Protein 8WTO (pdb70)

Solvent-accessible surface area: 49175 Å² total; per-residue (Å²): 234,50,11,92,1,27,0,22,0,56,84,0,35,9,60,45,77,69,200,141,160,93,87,59,46,0,49,66,0,43,21,65,0,114,28,23,44,0,2,0,0,0,3,18,18,38,5,12,9,16,14,0,0,11,6,4,1,38,40,6,29,154,57,34,40,114,38,83,26,25,0,52,66,81,66,22,110,28,144,24,6,64,20,0,3,0,15,3,24,38,61,28,55,31,23,39,17,2,14,0,40,42,12,0,29,10,8,0,14,6,25,0,22,142,103,23,68,131,67,104,16,103,119,71,2,63,50,6,0,78,82,0,19,3,100,97,4,5,160,34,10,8,10,72,44,30,89,116,13,14,21,15,3,19,63,9,8,0,12,0,0,32,16,8,5,5,34,0,0,0,0,0,0,3,6,0,11,26,13,0,1,6,11,6,2,42,33,0,0,82,6,0,29,143,16,0,108,48,3,0,0,0,0,0,0,4,14,43,10,25,145,65,5,12,81,34,4,46,59,1,5,0,1,1,114,1,58,15,0,0,17,14,50,17,87,26,0,49,64,0,0,56,50,53,55,53,88,17,54,174,140,90,58,54,4,24,40,0,3,46,12,3,93,115,31,26,71,52,119,42,26,14,165,48,0,16,97,45,7,82,147,31,36,125,103,85,158,150,139,199,92,53,6,122,93,4,0,15,26,2,50,84,100,37,12,24,56,169,95,35,88,23,44,36,4,29,98,134,30,2,24,109,2,6,24,82,14,31,70,23,26,60,160,86,49,86,79,33,70,35,68,51,60,41,19,8,70,67,11,0,116,9,0,9,29,1,2,159,141,16,68,68,8,30,104,0,10,113,12,5,15,21,0,2,9,3,1,1,10,14,4,0,10,25,4,0,11,18,0,0,38,2,22,90,38,38,64,16,2,12,45,34,5,37,18,16,5,2,68,34,36,0,10,9,82,3,18,16,88,32,33,70,65,12,3,59,101,1,2,82,13,6,0,77,35,0,3,127,16,1,14,18,69,43,42,134,124,4,29,84,2,2,17,66,0,0,31,4,0,4,19,1,1,8,0,11,0,2,34,13,0,15,80,9,96,43,10,27,10,0,2,10,36,0,8,13,43,0,2,17,10,18,0,0,1,9,40,64,12,35,55,127,64,11,21,148,134,33,38,138,32,2,77,86,0,2,0,0,13,0,5,6,0,1,0,30,8,2,4,64,65,80,106,30,19,1,6,109,0,30,40,15,14,64,142,26,37,36,54,168,14,89,138,46,46,39,60,134,0,4,58,19,0,13,186,12,47,70,122,131,3,46,51,72,31,55,31,6,33,0,26,47,1,23,128,97,34,12,8,81,88,52,56,41,128,71,0,22,120,55,1,47,35,30,0,114,78,20,13,99,55,0,63,79,31,0,84,158,30,11,91,28,79,132,234,51,10,93,1,27,0,22,0,55,84,0,36,8,60,47,77,68,200,142,160,93,86,57,46,0,50,69,0,44,21,65,0,113,27,23,44,0,2,0,0,1,2,19,17,37,5,13,10,16,14,1,0,11,5,3,1,36,40,6,29,152,57,33,40,113,39,84,25,25,0,52,66,81,65,23,106,28,147,27,7,67,20,0,3,0,15,2,25,40,61,29,56,30,22,40,17,2,15,0,39,40,12,0,30,10,9,0,15,6,26,0,20,142,102,21,67,131,65,106,16,103,120,72,2,62,51,6,0,77,82,0,19,3,98,96,4,5,161,35,9,8,10,70,43,30,86,114,13,14,22,14,4,21,62,10,7,0,11,0,0,32,18,8,6,7,34,0,0,0,0,0,0,4,6,0,9,25,13,0,0,7,11,7,2,43,34,0,0,84,7,0,29,144,17,0,106,48,2,0,0,0,0,0,0,3,15,40,9,25,146,62,4,13,81,33,4,49,62,1,4,0,0,1,112,0,58,16,0,0,18,14,49,17,88,27,0,46,65,0,0,59,50,52,54,52,86,22,54,168,127,89,56,52,4,24,41,0,5,47,12,4,95,112,31,27,70,52,118,42,26,15,164,48,1,15,94,40,7,91,137,33,38,118,94,95,169,145,138,200,91,52,6,122,90,4,1,14,26,2,50,82,98,39,12,27,56,168,94,35,87,22,47,38,5,30,97,132,30,2,24,110,2,6,23,82,13,31,70,25,26,59,160,84,48,86,79,34,69,35,67,49,60,42,19,8,70,67,12,0,119,10,0,9,27,1,1,160,144,16,70,68,8,31,107,0,9,114,13,5,14,20,0,3,9,4,1,1,10,13,4,0,9,25,4,0,10,18,0,0,38,3,22,90,37,40,64,18,2,11,46,32,6,37,18,18,4,3,67,32,36,0,11,10,82,3,17,15,90,33,32,71,64,13,2,60,103,1,3,83,13,6,0,79,35,0,4,128,16,1,14,19,69,41,44,134,125,4,28,86,2,3,17,65,0,0,31,3,0,4,20,0,1,8,0,10,0,1,35,12,1,14,81,9,94,41,10,28,11,0,1,9,34,0,7,12,43,0,2,18,10,18,0,0,1,8,40,67,13,35,56,128,63,10,21,148,134,33,39,138,31,1,79,87,0,3,0,0,13,0,4,7,0,2,0,30,9,2,4,63,66,80,106,30,20,1,7,116,0,29,39,15,13,63,141,25,38,38,54,162,22,90,138,46,45,38,68,134,0,5,56,19,0,13,180,12,47,70,123,136,3,47,55,72,33,50,32,7,32,0,26,48,1,23,131,97,37,13,9,80,88,54,55,41,129,72,0,21,120,54,2,47,35,30,0,114,78,22,13,101,54,0,63,78,30,0,84,158,29,12,92,30,80,134

GO terms:
  GO:0010208 pollen wall assembly (P, IGI)
  GO:0005515 protein binding (F, IPI)

Structure (mmCIF, N/CA/C/O backbone):
data_8WTO
#
_entry.id   8WTO
#
_cell.length_a   1.00
_cell.length_b   1.00
_cell.length_c   1.00
_cell.angle_alpha   90.00
_cell.angle_beta   90.00
_cell.angle_gamma   90.00
#
_symmetry.space_group_name_H-M   'P 1'
#
loop_
_entity.id
_entity.type
_entity.pdbx_description
1 polymer 'ABC transporter G family member 16'
2 non-polymer "ADENOSINE-5'-DIPHOSPHATE"
3 non-polymer 'BERYLLIUM TRIFLUORIDE ION'
4 non-polymer 'MAGNESIUM ION'
5 water water
#
loop_
_atom_site.group_PDB
_atom_site.id
_atom_site.type_symbol
_atom_site.label_atom_id
_atom_site.label_alt_id
_atom_site.label_comp_id
_atom_site.label_asym_id
_atom_site.label_entity_id
_atom_site.label_seq_id
_atom_site.pdbx_PDB_ins_code
_atom_site.Cartn_x
_atom_site.Cartn_y
_atom_site.Cartn_z
_atom_site.occupancy
_atom_site.B_iso_or_equiv
_atom_site.auth_seq_id
_atom_site.auth_comp_id
_atom_site.auth_asym_id
_atom_site.auth_atom_id
_atom_site.pdbx_PDB_model_num
ATOM 1 N N . ARG A 1 67 ? 103.578 109.750 82.907 1.00 54.82 67 ARG A N 1
ATOM 2 C CA . ARG A 1 67 ? 103.569 108.666 83.888 1.00 54.82 67 ARG A CA 1
ATOM 3 C C . ARG A 1 67 ? 103.910 109.108 85.346 1.00 54.82 67 ARG A C 1
ATOM 4 O O . ARG A 1 67 ? 103.302 108.574 86.276 1.00 54.82 67 ARG A O 1
ATOM 12 N N . PRO A 1 68 ? 104.832 110.055 85.581 1.00 49.32 68 PRO A N 1
ATOM 13 C CA . PRO A 1 68 ? 104.859 110.694 86.901 1.00 49.32 68 PRO A CA 1
ATOM 14 C C . PRO A 1 68 ? 103.599 111.509 87.152 1.00 49.32 68 PRO A C 1
ATOM 15 O O . PRO A 1 68 ? 102.912 111.947 86.227 1.00 49.32 68 PRO A O 1
ATOM 19 N N . VAL A 1 69 ? 103.298 111.687 88.431 1.00 44.38 69 VAL A N 1
ATOM 20 C CA . VAL A 1 69 ? 102.124 112.467 88.841 1.00 44.38 69 VAL A CA 1
ATOM 21 C C . VAL A 1 69 ? 102.360 113.935 88.503 1.00 44.38 69 VAL A C 1
ATOM 22 O O . VAL A 1 69 ? 103.408 114.490 88.876 1.00 44.38 69 VAL A O 1
ATOM 26 N N . PRO A 1 70 ? 101.445 114.590 87.787 1.00 40.60 70 PRO A N 1
ATOM 27 C CA . PRO A 1 70 ? 101.655 115.998 87.425 1.00 40.60 70 PRO A CA 1
ATOM 28 C C . PRO A 1 70 ? 101.505 116.914 88.631 1.00 40.60 70 PRO A C 1
ATOM 29 O O . PRO A 1 70 ? 100.572 116.778 89.422 1.00 40.60 70 PRO A O 1
ATOM 33 N N . PHE A 1 71 ? 102.442 117.845 88.764 1.00 37.08 71 PHE A N 1
ATOM 34 C CA . PHE A 1 71 ? 102.383 118.902 89.761 1.00 37.08 71 PHE A CA 1
ATOM 35 C C . PHE A 1 71 ? 102.629 120.225 89.058 1.00 37.08 71 PHE A C 1
ATOM 36 O O . PHE A 1 71 ? 103.464 120.303 88.158 1.00 37.08 71 PHE A O 1
ATOM 44 N N . VAL A 1 72 ? 101.876 121.254 89.437 1.00 33.94 72 VAL A N 1
ATOM 45 C CA . VAL A 1 72 ? 102.045 122.598 88.892 1.00 33.94 72 VAL A CA 1
ATOM 46 C C . VAL A 1 72 ? 102.166 123.552 90.070 1.00 33.94 72 VAL A C 1
ATOM 47 O O . VAL A 1 72 ? 101.163 123.874 90.715 1.00 33.94 72 VAL A O 1
ATOM 51 N N . LEU A 1 73 ? 103.380 124.011 90.348 1.00 30.09 73 LEU A N 1
ATOM 52 C CA . LEU A 1 73 ? 103.597 125.022 91.372 1.00 30.09 73 LEU A CA 1
ATOM 53 C C . LEU A 1 73 ? 103.452 126.391 90.728 1.00 30.09 73 LEU A C 1
ATOM 54 O O . LEU A 1 73 ? 104.177 126.719 89.788 1.00 30.09 73 LEU A O 1
ATOM 59 N N . SER A 1 74 ? 102.520 127.184 91.235 1.00 28.09 74 SER A N 1
ATOM 60 C CA . SER A 1 74 ? 102.241 128.510 90.713 1.00 28.09 74 SER A CA 1
ATOM 61 C C . SER A 1 74 ? 102.418 129.520 91.830 1.00 28.09 74 SER A C 1
ATOM 62 O O . SER A 1 74 ? 101.984 129.282 92.958 1.00 28.09 74 SER A O 1
ATOM 65 N N . PHE A 1 75 ? 103.056 130.637 91.522 1.00 24.64 75 PHE A N 1
ATOM 66 C CA . PHE A 1 75 ? 103.165 131.743 92.459 1.00 24.64 75 PHE A CA 1
ATOM 67 C C . PHE A 1 75 ? 102.767 133.016 91.739 1.00 24.64 75 PHE A C 1
ATOM 68 O O . PHE A 1 75 ? 103.088 133.195 90.567 1.00 24.64 75 PHE A O 1
ATOM 76 N N . ASN A 1 76 ? 102.028 133.874 92.433 1.00 25.10 76 ASN A N 1
ATOM 77 C CA . ASN A 1 76 ? 101.442 135.059 91.828 1.00 25.10 76 ASN A CA 1
ATOM 78 C C . ASN A 1 76 ? 101.599 136.240 92.765 1.00 25.10 76 ASN A C 1
ATOM 79 O O . ASN A 1 76 ? 101.332 136.111 93.963 1.00 25.10 76 ASN A O 1
ATOM 84 N N . ASN A 1 77 ? 102.058 137.368 92.206 1.00 24.51 77 ASN A N 1
ATOM 85 C CA . ASN A 1 77 ? 102.072 138.683 92.858 1.00 24.51 77 ASN A CA 1
ATOM 86 C C . ASN A 1 77 ? 102.882 138.689 94.151 1.00 24.51 77 ASN A C 1
ATOM 87 O O . ASN A 1 77 ? 102.477 139.282 95.149 1.00 24.51 77 ASN A O 1
ATOM 92 N N . LEU A 1 78 ? 104.027 138.016 94.140 1.00 23.60 78 LEU A N 1
ATOM 93 C CA . LEU A 1 78 ? 104.864 137.938 95.331 1.00 23.60 78 LEU A CA 1
ATOM 94 C C . LEU A 1 78 ? 105.515 139.288 95.607 1.00 23.60 78 LEU A C 1
ATOM 95 O O . LEU A 1 78 ? 106.248 139.816 94.767 1.00 23.60 78 LEU A O 1
ATOM 100 N N . THR A 1 79 ? 105.239 139.845 96.782 1.00 22.78 79 THR A N 1
ATOM 101 C CA . THR A 1 79 ? 105.729 141.157 97.179 1.00 22.78 79 THR A CA 1
ATOM 102 C C . THR A 1 79 ? 106.294 141.056 98.585 1.00 22.78 79 THR A C 1
ATOM 103 O O . THR A 1 79 ? 105.630 140.542 99.486 1.00 22.78 79 THR A O 1
ATOM 107 N N . TYR A 1 80 ? 107.519 141.536 98.769 1.00 20.97 80 TYR A N 1
ATOM 108 C CA . TYR A 1 80 ? 108.173 141.478 100.065 1.00 20.97 80 TYR A CA 1
ATOM 109 C C . TYR A 1 80 ? 108.880 142.797 100.327 1.00 20.97 80 TYR A C 1
ATOM 110 O O . TYR A 1 80 ? 109.598 143.304 99.464 1.00 20.97 80 TYR A O 1
ATOM 119 N N . ASN A 1 81 ? 108.661 143.347 101.516 1.00 24.58 81 ASN A N 1
ATOM 120 C CA . ASN A 1 81 ? 109.228 144.615 101.944 1.00 24.58 81 ASN A CA 1
ATOM 121 C C . ASN A 1 81 ? 109.971 144.421 103.256 1.00 24.58 81 ASN A C 1
ATOM 122 O O . ASN A 1 81 ? 109.525 143.670 104.126 1.00 24.58 81 ASN A O 1
ATOM 127 N N . VAL A 1 82 ? 111.110 145.090 103.394 1.00 28.04 82 VAL A N 1
ATOM 128 C CA . VAL A 1 82 ? 111.841 145.115 104.651 1.00 28.04 82 VAL A CA 1
ATOM 129 C C . VAL A 1 82 ? 111.935 146.558 105.119 1.00 28.04 82 VAL A C 1
ATOM 130 O O . VAL A 1 82 ? 111.841 147.499 104.332 1.00 28.04 82 VAL A O 1
ATOM 134 N N . SER A 1 83 ? 112.121 146.725 106.422 1.00 37.78 83 SER A N 1
ATOM 135 C CA . SER A 1 83 ? 112.252 148.041 107.028 1.00 37.78 83 SER A CA 1
ATOM 136 C C . SER A 1 83 ? 113.727 148.369 107.205 1.00 37.78 83 SER A C 1
ATOM 137 O O . SER A 1 83 ? 114.464 147.608 107.838 1.00 37.78 83 SER A O 1
ATOM 140 N N . VAL A 1 84 ? 114.151 149.500 106.645 1.00 42.87 84 VAL A N 1
ATOM 141 C CA . VAL A 1 84 ? 115.531 149.950 106.785 1.00 42.87 84 VAL A CA 1
ATOM 142 C C . VAL A 1 84 ? 115.743 150.446 108.210 1.00 42.87 84 VAL A C 1
ATOM 143 O O . VAL A 1 84 ? 115.118 151.421 108.644 1.00 42.87 84 VAL A O 1
ATOM 147 N N . ARG A 1 85 ? 116.623 149.775 108.945 1.00 46.06 85 ARG A N 1
ATOM 148 C CA . ARG A 1 85 ? 116.868 150.120 110.341 1.00 46.06 85 ARG A CA 1
ATOM 149 C C . ARG A 1 85 ? 118.359 150.305 110.604 1.00 46.06 85 ARG A C 1
ATOM 150 O O . ARG A 1 85 ? 119.010 151.141 109.979 1.00 46.06 85 ARG A O 1
ATOM 158 N N . SER A 1 102 ? 113.922 154.842 109.595 1.00 49.69 102 SER A N 1
ATOM 159 C CA . SER A 1 102 ? 112.875 153.836 109.456 1.00 49.69 102 SER A CA 1
ATOM 160 C C . SER A 1 102 ? 112.094 154.003 108.155 1.00 49.69 102 SER A C 1
ATOM 161 O O . SER A 1 102 ? 110.984 154.538 108.149 1.00 49.69 102 SER A O 1
ATOM 164 N N . LYS A 1 103 ? 112.682 153.546 107.054 1.00 44.72 103 LYS A N 1
ATOM 165 C CA . LYS A 1 103 ? 112.029 153.521 105.755 1.00 44.72 103 LYS A CA 1
ATOM 166 C C . LYS A 1 103 ? 111.896 152.080 105.288 1.00 44.72 103 LYS A C 1
ATOM 167 O O . LYS A 1 103 ? 112.362 151.147 105.942 1.00 44.72 103 LYS A O 1
ATOM 173 N N . THR A 1 104 ? 111.253 151.906 104.138 1.00 36.03 104 THR A N 1
ATOM 174 C CA . THR A 1 104 ? 110.892 150.590 103.638 1.00 36.03 104 THR A CA 1
ATOM 175 C C . THR A 1 104 ? 111.551 150.334 102.289 1.00 36.03 104 THR A C 1
ATOM 176 O O . THR A 1 104 ? 111.623 151.221 101.437 1.00 36.03 104 THR A O 1
ATOM 180 N N . LYS A 1 105 ? 112.034 149.108 102.102 1.00 26.29 105 LYS A N 1
ATOM 181 C CA . LYS A 1 105 ? 112.690 148.712 100.864 1.00 26.29 105 LYS A CA 1
ATOM 182 C C . LYS A 1 105 ? 112.000 147.479 100.306 1.00 26.29 105 LYS A C 1
ATOM 183 O O . LYS A 1 105 ? 111.840 146.483 101.011 1.00 26.29 105 LYS A O 1
ATOM 189 N N . THR A 1 106 ? 111.614 147.546 99.037 1.00 23.63 106 THR A N 1
ATOM 190 C CA . THR A 1 106 ? 110.908 146.458 98.374 1.00 23.63 106 THR A CA 1
ATOM 191 C C . THR A 1 106 ? 111.920 145.462 97.820 1.00 23.63 106 THR A C 1
ATOM 192 O O . THR A 1 106 ? 112.646 145.767 96.870 1.00 23.63 106 THR A O 1
ATOM 196 N N . LEU A 1 107 ? 111.968 144.268 98.406 1.00 19.97 107 LEU A N 1
ATOM 197 C CA . LEU A 1 107 ? 112.895 143.246 97.941 1.00 19.97 107 LEU A CA 1
ATOM 198 C C . LEU A 1 107 ? 112.318 142.410 96.809 1.00 19.97 107 LEU A C 1
ATOM 199 O O . LEU A 1 107 ? 113.050 142.026 95.898 1.00 19.97 107 LEU A O 1
ATOM 204 N N . LEU A 1 108 ? 111.030 142.090 96.866 1.00 20.58 108 LEU A N 1
ATOM 205 C CA . LEU A 1 108 ? 110.326 141.411 95.787 1.00 20.58 108 LEU A CA 1
ATOM 206 C C . LEU A 1 108 ? 109.152 142.279 95.377 1.00 20.58 108 LEU A C 1
ATOM 207 O O . LEU A 1 108 ? 108.438 142.797 96.235 1.00 20.58 108 LEU A O 1
ATOM 212 N N . ASP A 1 109 ? 108.952 142.444 94.076 1.00 26.30 109 ASP A N 1
ATOM 213 C CA . ASP A 1 109 ? 107.925 143.347 93.564 1.00 26.30 109 ASP A CA 1
ATOM 214 C C . ASP A 1 109 ? 107.086 142.636 92.510 1.00 26.30 109 ASP A C 1
ATOM 215 O O . ASP A 1 109 ? 107.478 142.596 91.340 1.00 26.30 109 ASP A O 1
ATOM 220 N N . ASN A 1 110 ? 105.943 142.084 92.949 1.00 26.09 110 ASN A N 1
ATOM 221 C CA . ASN A 1 110 ? 104.870 141.579 92.083 1.00 26.09 110 ASN A CA 1
ATOM 222 C C . ASN A 1 110 ? 105.348 140.442 91.178 1.00 26.09 110 ASN A C 1
ATOM 223 O O . ASN A 1 110 ? 105.069 140.408 89.980 1.00 26.09 110 ASN A O 1
ATOM 228 N N . ILE A 1 111 ? 106.075 139.500 91.762 1.00 24.19 111 ILE A N 1
ATOM 229 C CA . ILE A 1 111 ? 106.715 138.439 90.996 1.00 24.19 111 ILE A CA 1
ATOM 230 C C . ILE A 1 111 ? 105.755 137.267 90.850 1.00 24.19 111 ILE A C 1
ATOM 231 O O . ILE A 1 111 ? 105.316 136.678 91.841 1.00 24.19 111 ILE A O 1
ATOM 236 N N . SER A 1 112 ? 105.439 136.924 89.610 1.00 25.24 112 SER A N 1
ATOM 237 C CA . SER A 1 112 ? 104.603 135.782 89.298 1.00 25.24 112 SER A CA 1
ATOM 238 C C . SER A 1 112 ? 105.375 134.805 88.427 1.00 25.24 112 SER A C 1
ATOM 239 O O . SER A 1 112 ? 106.384 135.151 87.811 1.00 25.24 112 SER A O 1
ATOM 242 N N . GLY A 1 113 ? 104.893 133.574 88.390 1.00 26.50 113 GLY A N 1
ATOM 243 C CA . GLY A 1 113 ? 105.495 132.557 87.555 1.00 26.50 113 GLY A CA 1
ATOM 244 C C . GLY A 1 113 ? 104.986 131.194 87.949 1.00 26.50 113 GLY A C 1
ATOM 245 O O . GLY A 1 113 ? 104.316 131.024 88.966 1.00 26.50 113 GLY A O 1
ATOM 246 N N . GLU A 1 114 ? 105.316 130.212 87.117 1.00 33.19 114 GLU A N 1
ATOM 247 C CA . GLU A 1 114 ? 104.876 128.852 87.372 1.00 33.19 114 GLU A CA 1
ATOM 248 C C . GLU A 1 114 ? 105.870 127.873 86.769 1.00 33.19 114 GLU A C 1
ATOM 249 O O . GLU A 1 114 ? 106.650 128.213 85.879 1.00 33.19 114 GLU A O 1
ATOM 255 N N . THR A 1 115 ? 105.839 126.650 87.286 1.00 32.61 115 THR A N 1
ATOM 256 C CA . THR A 1 115 ? 106.705 125.581 86.821 1.00 32.61 115 THR A CA 1
ATOM 257 C C . THR A 1 115 ? 106.003 124.258 87.086 1.00 32.61 115 THR A C 1
ATOM 258 O O . THR A 1 115 ? 105.169 124.155 87.986 1.00 32.61 115 THR A O 1
ATOM 262 N N . ARG A 1 116 ? 106.326 123.257 86.280 1.00 35.80 116 ARG A N 1
ATOM 263 C CA . ARG A 1 116 ? 105.709 121.945 86.376 1.00 35.80 116 ARG A CA 1
ATOM 264 C C . ARG A 1 116 ? 106.754 120.906 86.744 1.00 35.80 116 ARG A C 1
ATOM 265 O O . ARG A 1 116 ? 107.959 121.160 86.706 1.00 35.80 116 ARG A O 1
ATOM 273 N N . ASP A 1 117 ? 106.273 119.723 87.116 1.00 36.65 117 ASP A N 1
ATOM 274 C CA . ASP A 1 117 ? 107.159 118.589 87.316 1.00 36.65 117 ASP A CA 1
ATOM 275 C C . ASP A 1 117 ? 107.730 118.139 85.978 1.00 36.65 117 ASP A C 1
ATOM 276 O O . ASP A 1 117 ? 107.099 118.278 84.928 1.00 36.65 117 ASP A O 1
ATOM 281 N N . GLY A 1 118 ? 108.947 117.612 86.018 1.00 35.50 118 GLY A N 1
ATOM 282 C CA . GLY A 1 118 ? 109.671 117.292 84.812 1.00 35.50 118 GLY A CA 1
ATOM 283 C C . GLY A 1 118 ? 110.549 118.404 84.293 1.00 35.50 118 GLY A C 1
ATOM 284 O O . GLY A 1 118 ? 111.325 118.175 83.359 1.00 35.50 118 GLY A O 1
ATOM 285 N N . GLU A 1 119 ? 110.454 119.599 84.866 1.00 33.62 119 GLU A N 1
ATOM 286 C CA . GLU A 1 119 ? 111.150 120.771 84.368 1.00 33.62 119 GLU A CA 1
ATOM 287 C C . GLU A 1 119 ? 112.014 121.378 85.461 1.00 33.62 119 GLU A C 1
ATOM 288 O O . GLU A 1 119 ? 111.750 121.204 86.653 1.00 33.62 119 GLU A O 1
ATOM 294 N N . ILE A 1 120 ? 113.054 122.089 85.039 1.00 27.89 120 ILE A N 1
ATOM 295 C CA . ILE A 1 120 ? 113.871 122.904 85.926 1.00 27.89 120 ILE A CA 1
ATOM 296 C C . ILE A 1 120 ? 113.546 124.360 85.639 1.00 27.89 120 ILE A C 1
ATOM 297 O O . ILE A 1 120 ? 113.704 124.826 84.507 1.00 27.89 120 ILE A O 1
ATOM 302 N N . LEU A 1 121 ? 113.075 125.073 86.654 1.00 24.92 121 LEU A N 1
ATOM 303 C CA . LEU A 1 121 ? 112.952 126.521 86.586 1.00 24.92 121 LEU A CA 1
ATOM 304 C C . LEU A 1 121 ? 114.231 127.138 87.133 1.00 24.92 121 LEU A C 1
ATOM 305 O O . LEU A 1 121 ? 114.583 126.919 88.295 1.00 24.92 121 LEU A O 1
ATOM 310 N N . ALA A 1 122 ? 114.935 127.886 86.295 1.00 23.76 122 ALA A N 1
ATOM 311 C CA . ALA A 1 122 ? 116.156 128.563 86.700 1.00 23.76 122 ALA A CA 1
ATOM 312 C C . ALA A 1 122 ? 115.866 130.034 86.947 1.00 23.76 122 ALA A C 1
ATOM 313 O O . ALA A 1 122 ? 115.213 130.687 86.133 1.00 23.76 122 ALA A O 1
ATOM 315 N N . VAL A 1 123 ? 116.340 130.545 88.076 1.00 20.29 123 VAL A N 1
ATOM 316 C CA . VAL A 1 123 ? 116.214 131.955 88.420 1.00 20.29 123 VAL A CA 1
ATOM 317 C C . VAL A 1 123 ? 117.554 132.621 88.148 1.00 20.29 123 VAL A C 1
ATOM 318 O O . VAL A 1 123 ? 118.586 132.204 88.679 1.00 20.29 123 VAL A O 1
ATOM 322 N N . LEU A 1 124 ? 117.550 133.644 87.310 1.00 22.51 124 LEU A N 1
ATOM 323 C CA . LEU A 1 124 ? 118.769 134.357 86.976 1.00 22.51 124 LEU A CA 1
ATOM 324 C C . LEU A 1 124 ? 118.616 135.826 87.334 1.00 22.51 124 LEU A C 1
ATOM 325 O O . LEU A 1 124 ? 117.529 136.308 87.649 1.00 22.51 124 LEU A O 1
ATOM 330 N N . GLY A 1 125 ? 119.727 136.529 87.278 1.00 19.34 125 GLY A N 1
ATOM 331 C CA . GLY A 1 125 ? 119.761 137.934 87.623 1.00 19.34 125 GLY A CA 1
ATOM 332 C C . GLY A 1 125 ? 121.097 138.287 88.229 1.00 19.34 125 GLY A C 1
ATOM 333 O O . GLY A 1 125 ? 121.911 137.429 88.544 1.00 19.34 125 GLY A O 1
ATOM 334 N N . ALA A 1 126 ? 121.315 139.587 88.378 1.00 16.65 126 ALA A N 1
ATOM 335 C CA . ALA A 1 126 ? 122.554 140.076 88.949 1.00 16.65 126 ALA A CA 1
ATOM 336 C C . ALA A 1 126 ? 122.609 139.774 90.445 1.00 16.65 126 ALA A C 1
ATOM 337 O O . ALA A 1 126 ? 121.616 139.410 91.076 1.00 16.65 126 ALA A O 1
ATOM 339 N N . SER A 1 127 ? 123.806 139.889 90.998 1.00 14.94 127 SER A N 1
ATOM 340 C CA . SER A 1 127 ? 123.998 139.765 92.433 1.00 14.94 127 SER A CA 1
ATOM 341 C C . SER A 1 127 ? 123.261 140.882 93.161 1.00 14.94 127 SER A C 1
ATOM 342 O O . SER A 1 127 ? 123.434 142.061 92.844 1.00 14.94 127 SER A O 1
ATOM 345 N N . GLY A 1 128 ? 122.416 140.508 94.114 1.00 13.26 128 GLY A N 1
ATOM 346 C CA . GLY A 1 128 ? 121.568 141.453 94.798 1.00 13.26 128 GLY A CA 1
ATOM 347 C C . GLY A 1 128 ? 120.243 141.744 94.132 1.00 13.26 128 GLY A C 1
ATOM 348 O O . GLY A 1 128 ? 119.589 142.720 94.506 1.00 13.26 128 GLY A O 1
ATOM 349 N N . SER A 1 129 ? 119.824 140.947 93.155 1.00 15.82 129 SER A N 1
ATOM 350 C CA . SER A 1 129 ? 118.550 141.194 92.493 1.00 15.82 129 SER A CA 1
ATOM 351 C C . SER A 1 129 ? 117.368 140.537 93.193 1.00 15.82 129 SER A C 1
ATOM 352 O O . SER A 1 129 ? 116.226 140.860 92.866 1.00 15.82 129 SER A O 1
ATOM 355 N N . GLY A 1 130 ? 117.603 139.639 94.132 1.00 13.78 130 GLY A N 1
ATOM 356 C CA . GLY A 1 130 ? 116.543 138.997 94.864 1.00 13.78 130 GLY A CA 1
ATOM 357 C C . GLY A 1 130 ? 116.333 137.532 94.587 1.00 13.78 130 GLY A C 1
ATOM 358 O O . GLY A 1 130 ? 115.244 137.031 94.859 1.00 13.78 130 GLY A O 1
ATOM 359 N N . LYS A 1 131 ? 117.335 136.833 94.054 1.00 14.83 131 LYS A N 1
ATOM 360 C CA . LYS A 1 131 ? 117.192 135.415 93.742 1.00 14.83 131 LYS A CA 1
ATOM 361 C C . LYS A 1 131 ? 117.104 134.570 95.006 1.00 14.83 131 LYS A C 1
ATOM 362 O O . LYS A 1 131 ? 116.322 133.619 95.064 1.00 14.83 131 LYS A O 1
ATOM 368 N N . SER A 1 132 ? 117.884 134.905 96.031 1.00 13.13 132 SER A N 1
ATOM 369 C CA . SER A 1 132 ? 117.744 134.208 97.302 1.00 13.13 132 SER A CA 1
ATOM 370 C C . SER A 1 132 ? 116.447 134.575 97.996 1.00 13.13 132 SER A C 1
ATOM 371 O O . SER A 1 132 ? 115.869 133.744 98.697 1.00 13.13 132 SER A O 1
ATOM 374 N N . THR A 1 133 ? 115.978 135.808 97.813 1.00 13.94 133 THR A N 1
ATOM 375 C CA . THR A 1 133 ? 114.732 136.234 98.435 1.00 13.94 133 THR A CA 1
ATOM 376 C C . THR A 1 133 ? 113.528 135.584 97.767 1.00 13.94 133 THR A C 1
ATOM 377 O O . THR A 1 133 ? 112.562 135.224 98.444 1.00 13.94 133 THR A O 1
ATOM 381 N N . LEU A 1 134 ? 113.575 135.412 96.444 1.00 15.05 134 LEU A N 1
ATOM 382 C CA . LEU A 1 134 ? 112.479 134.757 95.737 1.00 15.05 134 LEU A CA 1
ATOM 383 C C . LEU A 1 134 ? 112.383 133.285 96.110 1.00 15.05 134 LEU A C 1
ATOM 384 O O . LEU A 1 134 ? 111.282 132.746 96.253 1.00 15.05 134 LEU A O 1
ATOM 389 N N . ILE A 1 135 ? 113.523 132.625 96.302 1.00 15.19 135 ILE A N 1
ATOM 390 C CA . ILE A 1 135 ? 113.490 131.233 96.718 1.00 15.19 135 ILE A CA 1
ATOM 391 C C . ILE A 1 135 ? 113.123 131.123 98.196 1.00 15.19 135 ILE A C 1
ATOM 392 O O . ILE A 1 135 ? 112.424 130.187 98.590 1.00 15.19 135 ILE A O 1
ATOM 397 N N . ASP A 1 136 ? 113.521 132.097 99.024 1.00 15.66 136 ASP A N 1
ATOM 398 C CA . ASP A 1 136 ? 113.080 132.129 100.422 1.00 15.66 136 ASP A CA 1
ATOM 399 C C . ASP A 1 136 ? 111.576 132.344 100.547 1.00 15.66 136 ASP A C 1
ATOM 400 O O . ASP A 1 136 ? 110.959 131.842 101.487 1.00 15.66 136 ASP A O 1
ATOM 405 N N . ALA A 1 137 ? 110.978 133.091 99.622 1.00 16.05 137 ALA A N 1
ATOM 406 C CA . ALA A 1 137 ? 109.532 133.270 99.624 1.00 16.05 137 ALA A CA 1
ATOM 407 C C . ALA A 1 137 ? 108.808 131.968 99.306 1.00 16.05 137 ALA A C 1
ATOM 408 O O . ALA A 1 137 ? 107.837 131.614 99.979 1.00 16.05 137 ALA A O 1
ATOM 410 N N . LEU A 1 138 ? 109.275 131.238 98.296 1.00 16.72 138 LEU A N 1
ATOM 411 C CA . LEU A 1 138 ? 108.645 129.993 97.885 1.00 16.72 138 LEU A CA 1
ATOM 412 C C . LEU A 1 138 ? 108.900 128.838 98.844 1.00 16.72 138 LEU A C 1
ATOM 413 O O . LEU A 1 138 ? 108.097 127.904 98.885 1.00 16.72 138 LEU A O 1
ATOM 418 N N . ALA A 1 139 ? 109.983 128.877 99.616 1.00 16.96 139 ALA A N 1
ATOM 419 C CA . ALA A 1 139 ? 110.368 127.773 100.479 1.00 16.96 139 ALA A CA 1
ATOM 420 C C . ALA A 1 139 ? 109.891 127.951 101.912 1.00 16.96 139 ALA A C 1
ATOM 421 O O . ALA A 1 139 ? 110.404 127.264 102.802 1.00 16.96 139 ALA A O 1
ATOM 423 N N . ASN A 1 140 ? 108.917 128.847 102.137 1.00 20.86 140 ASN A N 1
ATOM 424 C CA . ASN A 1 140 ? 108.323 129.139 103.451 1.00 20.86 140 ASN A CA 1
ATOM 425 C C . ASN A 1 140 ? 109.395 129.548 104.458 1.00 20.86 140 ASN A C 1
ATOM 426 O O . ASN A 1 140 ? 109.514 129.001 105.554 1.00 20.86 140 ASN A O 1
ATOM 431 N N . ARG A 1 141 ? 110.208 130.504 104.054 1.00 20.15 141 ARG A N 1
ATOM 432 C CA . ARG A 1 141 ? 111.378 130.882 104.816 1.00 20.15 141 ARG A CA 1
ATOM 433 C C . ARG A 1 141 ? 111.303 132.326 105.284 1.00 20.15 141 ARG A C 1
ATOM 434 O O . ARG A 1 141 ? 111.960 132.684 106.261 1.00 20.15 141 ARG A O 1
ATOM 442 N N . ILE A 1 142 ? 110.454 133.128 104.683 1.00 21.58 142 ILE A N 1
ATOM 443 C CA . ILE A 1 142 ? 110.177 134.458 105.198 1.00 21.58 142 ILE A CA 1
ATOM 444 C C . ILE A 1 142 ? 108.834 134.423 105.915 1.00 21.58 142 ILE A C 1
ATOM 445 O O . ILE A 1 142 ? 107.942 133.637 105.579 1.00 21.58 142 ILE A O 1
ATOM 450 N N . ALA A 1 143 ? 108.718 135.254 106.949 1.00 25.33 143 ALA A N 1
ATOM 451 C CA . ALA A 1 143 ? 107.658 135.151 107.941 1.00 25.33 143 ALA A CA 1
ATOM 452 C C . ALA A 1 143 ? 106.293 135.488 107.357 1.00 25.33 143 ALA A C 1
ATOM 453 O O . ALA A 1 143 ? 106.169 136.262 106.408 1.00 25.33 143 ALA A O 1
ATOM 455 N N . LYS A 1 144 ? 105.262 134.882 107.935 1.00 30.77 144 LYS A N 1
ATOM 456 C CA . LYS A 1 144 ? 103.903 135.073 107.456 1.00 30.77 144 LYS A CA 1
ATOM 457 C C . LYS A 1 144 ? 103.382 136.435 107.889 1.00 30.77 144 LYS A C 1
ATOM 458 O O . LYS A 1 144 ? 103.554 136.849 109.038 1.00 30.77 144 LYS A O 1
ATOM 464 N N . GLY A 1 145 ? 102.746 137.134 106.954 1.00 27.96 145 GLY A N 1
ATOM 465 C CA . GLY A 1 145 ? 102.432 138.526 107.101 1.00 27.96 145 GLY A CA 1
ATOM 466 C C . GLY A 1 145 ? 103.424 139.441 106.415 1.00 27.96 145 GLY A C 1
ATOM 467 O O . GLY A 1 145 ? 103.035 140.504 105.925 1.00 27.96 145 GLY A O 1
ATOM 468 N N . SER A 1 146 ? 104.695 139.046 106.363 1.00 25.72 146 SER A N 1
ATOM 469 C CA . SER A 1 146 ? 105.691 139.817 105.632 1.00 25.72 146 SER A CA 1
ATOM 470 C C . SER A 1 146 ? 105.591 139.597 104.130 1.00 25.72 146 SER A C 1
ATOM 471 O O . SER A 1 146 ? 105.830 140.529 103.358 1.00 25.72 146 SER A O 1
ATOM 474 N N . LEU A 1 147 ? 105.247 138.388 103.701 1.00 23.50 147 LEU A N 1
ATOM 475 C CA . LEU A 1 147 ? 105.139 138.051 102.290 1.00 23.50 147 LEU A CA 1
ATOM 476 C C . LEU A 1 147 ? 103.701 138.201 101.818 1.00 23.50 147 LEU A C 1
ATOM 477 O O . LEU A 1 147 ? 102.779 137.674 102.444 1.00 23.50 147 LEU A O 1
ATOM 482 N N . LYS A 1 148 ? 103.520 138.900 100.708 1.00 23.84 148 LYS A N 1
ATOM 483 C CA . LYS A 1 148 ? 102.236 139.006 100.040 1.00 23.84 148 LYS A CA 1
ATOM 484 C C . LYS A 1 148 ? 102.257 138.159 98.777 1.00 23.84 148 LYS A C 1
ATOM 485 O O . LYS A 1 148 ? 103.317 137.788 98.273 1.00 23.84 148 LYS A O 1
ATOM 491 N N . GLY A 1 149 ? 101.071 137.848 98.274 1.00 25.40 149 GLY A N 1
ATOM 492 C CA . GLY A 1 149 ? 100.924 136.968 97.135 1.00 25.40 149 GLY A CA 1
ATOM 493 C C . GLY A 1 149 ? 100.624 135.541 97.554 1.00 25.40 149 GLY A C 1
ATOM 494 O O . GLY A 1 149 ? 100.656 135.177 98.730 1.00 25.40 149 GLY A O 1
ATOM 495 N N . THR A 1 150 ? 100.321 134.716 96.556 1.00 27.15 150 THR A N 1
ATOM 496 C CA . THR A 1 150 ? 99.849 133.357 96.779 1.00 27.15 150 THR A CA 1
ATOM 497 C C . THR A 1 150 ? 100.733 132.354 96.053 1.00 27.15 150 THR A C 1
ATOM 498 O O . THR A 1 150 ? 101.105 132.562 94.898 1.00 27.15 150 THR A O 1
ATOM 502 N N . VAL A 1 151 ? 101.061 131.264 96.738 1.00 28.29 151 VAL A N 1
ATOM 503 C CA . VAL A 1 151 ? 101.775 130.135 96.156 1.00 28.29 151 VAL A CA 1
ATOM 504 C C . VAL A 1 151 ? 100.845 128.933 96.211 1.00 28.29 151 VAL A C 1
ATOM 505 O O . VAL A 1 151 ? 100.372 128.560 97.291 1.00 28.29 151 VAL A O 1
ATOM 509 N N . THR A 1 152 ? 100.574 128.334 95.057 1.00 31.15 152 THR A N 1
ATOM 510 C CA . THR A 1 152 ? 99.683 127.189 94.976 1.00 31.15 152 THR A CA 1
ATOM 511 C C . THR A 1 152 ? 100.404 125.980 94.398 1.00 31.15 152 THR A C 1
ATOM 512 O O . THR A 1 152 ? 101.469 126.087 93.791 1.00 31.15 152 THR A O 1
ATOM 516 N N . LEU A 1 153 ? 99.796 124.816 94.607 1.00 34.87 153 LEU A N 1
ATOM 517 C CA . LEU A 1 153 ? 100.258 123.559 94.036 1.00 34.87 153 LEU A CA 1
ATOM 518 C C . LEU A 1 153 ? 99.033 122.807 93.550 1.00 34.87 153 LEU A C 1
ATOM 519 O O . LEU A 1 153 ? 98.149 122.498 94.352 1.00 34.87 153 LEU A O 1
ATOM 524 N N . ASN A 1 154 ? 98.985 122.541 92.239 1.00 36.68 154 ASN A N 1
ATOM 525 C CA . ASN A 1 154 ? 97.831 121.956 91.540 1.00 36.68 154 ASN A CA 1
ATOM 526 C C . ASN A 1 154 ? 96.558 122.776 91.755 1.00 36.68 154 ASN A C 1
ATOM 527 O O . ASN A 1 154 ? 95.458 122.234 91.855 1.00 36.68 154 ASN A O 1
ATOM 532 N N . GLY A 1 155 ? 96.709 124.098 91.827 1.00 37.76 155 GLY A N 1
ATOM 533 C CA . GLY A 1 155 ? 95.591 124.999 91.990 1.00 37.76 155 GLY A CA 1
ATOM 534 C C . GLY A 1 155 ? 95.186 125.281 93.419 1.00 37.76 155 GLY A C 1
ATOM 535 O O . GLY A 1 155 ? 94.427 126.228 93.655 1.00 37.76 155 GLY A O 1
ATOM 536 N N . GLU A 1 156 ? 95.667 124.502 94.377 1.00 38.86 156 GLU A N 1
ATOM 537 C CA . GLU A 1 156 ? 95.279 124.631 95.769 1.00 38.86 156 GLU A CA 1
ATOM 538 C C . GLU A 1 156 ? 96.440 125.214 96.557 1.00 38.86 156 GLU A C 1
ATOM 539 O O . GLU A 1 156 ? 97.602 124.974 96.227 1.00 38.86 156 GLU A O 1
ATOM 545 N N . ALA A 1 157 ? 96.107 125.972 97.604 1.00 35.23 157 ALA A N 1
ATOM 546 C CA . ALA A 1 157 ? 97.088 126.782 98.319 1.00 35.23 157 ALA A CA 1
ATOM 547 C C . ALA A 1 157 ? 98.124 125.915 99.017 1.00 35.23 157 ALA A C 1
ATOM 548 O O . ALA A 1 157 ? 97.785 125.024 99.799 1.00 35.23 157 ALA A O 1
ATOM 550 N N . LEU A 1 158 ? 99.391 126.175 98.715 1.00 35.02 158 LEU A N 1
ATOM 551 C CA . LEU A 1 158 ? 100.499 125.353 99.184 1.00 35.02 158 LEU A CA 1
ATOM 552 C C . LEU A 1 158 ? 100.756 125.691 100.643 1.00 35.02 158 LEU A C 1
ATOM 553 O O . LEU A 1 158 ? 101.382 126.703 100.961 1.00 35.02 158 LEU A O 1
ATOM 558 N N . GLN A 1 159 ? 100.259 124.834 101.530 1.00 35.21 159 GLN A N 1
ATOM 559 C CA . GLN A 1 159 ? 100.327 125.071 102.961 1.00 35.21 159 GLN A CA 1
ATOM 560 C C . GLN A 1 159 ? 101.753 124.937 103.473 1.00 35.21 159 GLN A C 1
ATOM 561 O O . GLN A 1 159 ? 102.580 124.226 102.901 1.00 35.21 159 GLN A O 1
ATOM 567 N N . SER A 1 160 ? 102.033 125.646 104.565 1.00 30.72 160 SER A N 1
ATOM 568 C CA . SER A 1 160 ? 103.325 125.531 105.228 1.00 30.72 160 SER A CA 1
ATOM 569 C C . SER A 1 160 ? 103.521 124.156 105.850 1.00 30.72 160 SER A C 1
ATOM 570 O O . SER A 1 160 ? 104.656 123.690 105.974 1.00 30.72 160 SER A O 1
ATOM 573 N N . ARG A 1 161 ? 102.431 123.499 106.243 1.00 32.46 161 ARG A N 1
ATOM 574 C CA . ARG A 1 161 ? 102.526 122.170 106.831 1.00 32.46 161 ARG A CA 1
ATOM 575 C C . ARG A 1 161 ? 102.835 121.126 105.766 1.00 32.46 161 ARG A C 1
ATOM 576 O O . ARG A 1 161 ? 103.568 120.167 106.021 1.00 32.46 161 ARG A O 1
ATOM 584 N N . MET A 1 162 ? 102.286 121.299 104.568 1.00 31.97 162 MET A N 1
ATOM 585 C CA . MET A 1 162 ? 102.543 120.375 103.473 1.00 31.97 162 MET A CA 1
ATOM 586 C C . MET A 1 162 ? 103.927 120.573 102.876 1.00 31.97 162 MET A C 1
ATOM 587 O O . MET A 1 162 ? 104.546 119.607 102.428 1.00 31.97 162 MET A O 1
ATOM 592 N N . LEU A 1 163 ? 104.426 121.810 102.882 1.00 25.15 163 LEU A N 1
ATOM 593 C CA . LEU A 1 163 ? 105.715 122.111 102.277 1.00 25.15 163 LEU A CA 1
ATOM 594 C C . LEU A 1 163 ? 106.880 121.518 103.061 1.00 25.15 163 LEU A C 1
ATOM 595 O O . LEU A 1 163 ? 107.894 121.160 102.464 1.00 25.15 163 LEU A O 1
ATOM 600 N N . LYS A 1 164 ? 106.764 121.400 104.385 1.00 21.98 164 LYS A N 1
ATOM 601 C CA . LYS A 1 164 ? 107.826 120.763 105.156 1.00 21.98 164 LYS A CA 1
ATOM 602 C C . LYS A 1 164 ? 107.921 119.271 104.879 1.00 21.98 164 LYS A C 1
ATOM 603 O O . LYS A 1 164 ? 108.983 118.681 105.088 1.00 21.98 164 LYS A O 1
ATOM 609 N N . VAL A 1 165 ? 106.846 118.658 104.392 1.00 23.72 165 VAL A N 1
ATOM 610 C CA . VAL A 1 165 ? 106.842 117.225 104.141 1.00 23.72 165 VAL A CA 1
ATOM 611 C C . VAL A 1 165 ? 107.433 116.911 102.773 1.00 23.72 165 VAL A C 1
ATOM 612 O O . VAL A 1 165 ? 108.177 115.939 102.617 1.00 23.72 165 VAL A O 1
ATOM 616 N N . ILE A 1 166 ? 107.161 117.741 101.769 1.00 23.42 166 ILE A N 1
ATOM 617 C CA . ILE A 1 166 ? 107.456 117.389 100.387 1.00 23.42 166 ILE A CA 1
ATOM 618 C C . ILE A 1 166 ? 108.633 118.153 99.804 1.00 23.42 166 ILE A C 1
ATOM 619 O O . ILE A 1 166 ? 109.010 117.882 98.660 1.00 23.42 166 ILE A O 1
ATOM 624 N N . SER A 1 167 ? 109.240 119.078 100.537 1.00 20.77 167 SER A N 1
ATOM 625 C CA . SER A 1 167 ? 110.279 119.908 99.949 1.00 20.77 167 SER A CA 1
ATOM 626 C C . SER A 1 167 ? 111.613 119.745 100.656 1.00 20.77 167 SER A C 1
ATOM 627 O O . SER A 1 167 ? 111.705 119.213 101.763 1.00 20.77 167 SER A O 1
ATOM 630 N N . ALA A 1 168 ? 112.647 120.228 99.978 1.00 17.22 168 ALA A N 1
ATOM 631 C CA . ALA A 1 168 ? 113.988 120.346 100.519 1.00 17.22 168 ALA A CA 1
ATOM 632 C C . ALA A 1 168 ? 114.608 121.620 99.964 1.00 17.22 168 ALA A C 1
ATOM 633 O O . ALA A 1 168 ? 114.225 122.092 98.894 1.00 17.22 168 ALA A O 1
ATOM 635 N N . TYR A 1 169 ? 115.567 122.172 100.701 1.00 15.63 169 TYR A N 1
ATOM 636 C CA . TYR A 1 169 ? 116.153 123.468 100.379 1.00 15.63 169 TYR A CA 1
ATOM 637 C C . TYR A 1 169 ? 117.662 123.399 100.573 1.00 15.63 169 TYR A C 1
ATOM 638 O O . TYR A 1 169 ? 118.139 123.223 101.695 1.00 15.63 169 TYR A O 1
ATOM 647 N N . VAL A 1 170 ? 118.404 123.554 99.480 1.00 14.41 170 VAL A N 1
ATOM 648 C CA . VAL A 1 170 ? 119.851 123.747 99.508 1.00 14.41 170 VAL A CA 1
ATOM 649 C C . VAL A 1 170 ? 120.109 125.247 99.453 1.00 14.41 170 VAL A C 1
ATOM 650 O O . VAL A 1 170 ? 119.897 125.880 98.417 1.00 14.41 170 VAL A O 1
ATOM 654 N N . MET A 1 171 ? 120.565 125.821 100.559 1.00 15.19 171 MET A N 1
ATOM 655 C CA . MET A 1 171 ? 120.789 127.255 100.654 1.00 15.19 171 MET A CA 1
ATOM 656 C C . MET A 1 171 ? 122.084 127.663 99.944 1.00 15.19 171 MET A C 1
ATOM 657 O O . MET A 1 171 ? 122.884 126.827 99.524 1.00 15.19 171 MET A O 1
ATOM 662 N N . GLN A 1 172 ? 122.215 128.934 99.793 1.00 14.56 172 GLN A N 1
ATOM 663 C CA . GLN A 1 172 ? 123.421 129.519 99.260 1.00 14.56 172 GLN A CA 1
ATOM 664 C C . GLN A 1 172 ? 124.739 129.277 100.072 1.00 14.56 172 GLN A C 1
ATOM 665 O O . GLN A 1 172 ? 125.700 128.893 99.564 1.00 14.56 172 GLN A O 1
ATOM 671 N N . ASP A 1 173 ? 124.675 129.343 101.327 1.00 15.75 173 ASP A N 1
ATOM 672 C CA . ASP A 1 173 ? 125.696 128.888 102.198 1.00 15.75 173 ASP A CA 1
ATOM 673 C C . ASP A 1 173 ? 125.584 127.606 102.759 1.00 15.75 173 ASP A C 1
ATOM 674 O O . ASP A 1 173 ? 124.579 127.260 103.168 1.00 15.75 173 ASP A O 1
ATOM 679 N N . ASP A 1 174 ? 126.657 126.920 102.891 1.00 13.88 174 ASP A N 1
ATOM 680 C CA . ASP A 1 174 ? 126.766 125.587 103.464 1.00 13.88 174 ASP A CA 1
ATOM 681 C C . ASP A 1 174 ? 126.766 125.683 104.982 1.00 13.88 174 ASP A C 1
ATOM 682 O O . ASP A 1 174 ? 127.343 126.606 105.558 1.00 13.88 174 ASP A O 1
ATOM 687 N N . LEU A 1 175 ? 126.102 124.734 105.632 1.00 13.25 175 LEU A N 1
ATOM 688 C CA . LEU A 1 175 ? 126.083 124.681 107.093 1.00 13.25 175 LEU A CA 1
ATOM 689 C C . LEU A 1 175 ? 126.086 123.220 107.529 1.00 13.25 175 LEU A C 1
ATOM 690 O O . LEU A 1 175 ? 125.031 122.603 107.684 1.00 13.25 175 LEU A O 1
ATOM 695 N N . LEU A 1 176 ? 127.278 122.685 107.753 1.00 12.16 176 LEU A N 1
ATOM 696 C CA . LEU A 1 176 ? 127.458 121.282 108.075 1.00 12.16 176 LEU A CA 1
ATOM 697 C C . LEU A 1 176 ? 128.231 121.160 109.378 1.00 12.16 176 LEU A C 1
ATOM 698 O O . LEU A 1 176 ? 128.891 122.100 109.820 1.00 12.16 176 LEU A O 1
ATOM 703 N N . PHE A 1 177 ? 128.117 120.000 110.003 1.00 12.77 177 PHE A N 1
ATOM 704 C CA . PHE A 1 177 ? 128.953 119.665 111.151 1.00 12.77 177 PHE A CA 1
ATOM 705 C C . PHE A 1 177 ? 130.388 119.475 110.685 1.00 12.77 177 PHE A C 1
ATOM 706 O O . PHE A 1 177 ? 130.636 118.631 109.817 1.00 12.77 177 PHE A O 1
ATOM 714 N N . PRO A 1 178 ? 131.354 120.223 111.227 1.00 13.76 178 PRO A N 1
ATOM 715 C CA . PRO A 1 178 ? 132.702 120.225 110.635 1.00 13.76 178 PRO A CA 1
ATOM 716 C C . PRO A 1 178 ? 133.504 118.957 110.867 1.00 13.76 178 PRO A C 1
ATOM 717 O O . PRO A 1 178 ? 134.343 118.618 110.027 1.00 13.76 178 PRO A O 1
ATOM 721 N N . MET A 1 179 ? 133.270 118.235 111.956 1.00 16.85 179 MET A N 1
ATOM 722 C CA . MET A 1 179 ? 134.111 117.101 112.309 1.00 16.85 179 MET A CA 1
ATOM 723 C C . MET A 1 179 ? 133.637 115.782 111.719 1.00 16.85 179 MET A C 1
ATOM 724 O O . MET A 1 179 ? 134.325 114.772 111.878 1.00 16.85 179 MET A O 1
ATOM 729 N N . LEU A 1 180 ? 132.501 115.761 111.037 1.00 14.39 180 LEU A N 1
ATOM 730 C CA . LEU A 1 180 ? 132.068 114.558 110.351 1.00 14.39 180 LEU A CA 1
ATOM 731 C C . LEU A 1 180 ? 132.714 114.486 108.979 1.00 14.39 180 LEU A C 1
ATOM 732 O O . LEU A 1 180 ? 133.023 115.508 108.371 1.00 14.39 180 LEU A O 1
ATOM 737 N N . THR A 1 181 ? 132.913 113.270 108.483 1.00 14.01 181 THR A N 1
ATOM 738 C CA . THR A 1 181 ? 133.425 113.139 107.129 1.00 14.01 181 THR A CA 1
ATOM 739 C C . THR A 1 181 ? 132.291 113.310 106.120 1.00 14.01 181 THR A C 1
ATOM 740 O O . THR A 1 181 ? 131.141 113.564 106.473 1.00 14.01 181 THR A O 1
ATOM 744 N N . VAL A 1 182 ? 132.626 113.192 104.836 1.00 14.31 182 VAL A N 1
ATOM 745 C CA . VAL A 1 182 ? 131.638 113.413 103.785 1.00 14.31 182 VAL A CA 1
ATOM 746 C C . VAL A 1 182 ? 130.638 112.263 103.741 1.00 14.31 182 VAL A C 1
ATOM 747 O O . VAL A 1 182 ? 129.423 112.482 103.688 1.00 14.31 182 VAL A O 1
ATOM 751 N N . GLU A 1 183 ? 131.124 111.024 103.806 1.00 17.63 183 GLU A N 1
ATOM 752 C CA . GLU A 1 183 ? 130.214 109.891 103.773 1.00 17.63 183 GLU A CA 1
ATOM 753 C C . GLU A 1 183 ? 129.498 109.663 105.097 1.00 17.63 183 GLU A C 1
ATOM 754 O O . GLU A 1 183 ? 128.436 109.045 105.098 1.00 17.63 183 GLU A O 1
ATOM 760 N N . GLU A 1 184 ? 130.041 110.141 106.216 1.00 15.62 184 GLU A N 1
ATOM 761 C CA . GLU A 1 184 ? 129.293 110.091 107.466 1.00 15.62 184 GLU A CA 1
ATOM 762 C C . GLU A 1 184 ? 128.152 111.095 107.458 1.00 15.62 184 GLU A C 1
ATOM 763 O O . GLU A 1 184 ? 127.076 110.825 107.998 1.00 15.62 184 GLU A O 1
ATOM 769 N N . THR A 1 185 ? 128.384 112.262 106.862 1.00 13.85 185 THR A N 1
ATOM 770 C CA . THR A 1 185 ? 127.363 113.298 106.762 1.00 13.85 185 THR A CA 1
ATOM 771 C C . THR A 1 185 ? 126.203 112.858 105.881 1.00 13.85 185 THR A C 1
ATOM 772 O O . THR A 1 185 ? 125.036 113.051 106.240 1.00 13.85 185 THR A O 1
ATOM 776 N N . LEU A 1 186 ? 126.504 112.272 104.726 1.00 15.18 186 LEU A N 1
ATOM 777 C CA . LEU A 1 186 ? 125.457 111.798 103.838 1.00 15.18 186 LEU A CA 1
ATOM 778 C C . LEU A 1 186 ? 124.759 110.560 104.380 1.00 15.18 186 LEU A C 1
ATOM 779 O O . LEU A 1 186 ? 123.606 110.314 104.025 1.00 15.18 186 LEU A O 1
ATOM 784 N N . MET A 1 187 ? 125.422 109.787 105.240 1.00 18.96 187 MET A N 1
ATOM 785 C CA . MET A 1 187 ? 124.774 108.637 105.854 1.00 18.96 187 MET A CA 1
ATOM 786 C C . MET A 1 187 ? 123.822 109.044 106.970 1.00 18.96 187 MET A C 1
ATOM 787 O O . MET A 1 187 ? 122.809 108.374 107.180 1.00 18.96 187 MET A O 1
ATOM 792 N N . PHE A 1 188 ? 124.119 110.126 107.689 1.00 13.94 188 PHE A N 1
ATOM 793 C CA . PHE A 1 188 ? 123.178 110.611 108.691 1.00 13.94 188 PHE A CA 1
ATOM 794 C C . PHE A 1 188 ? 121.931 111.184 108.035 1.00 13.94 188 PHE A C 1
ATOM 795 O O . PHE A 1 188 ? 120.819 110.963 108.519 1.00 13.94 188 PHE A O 1
ATOM 803 N N . ALA A 1 189 ? 122.094 111.884 106.910 1.00 15.13 189 ALA A N 1
ATOM 804 C CA . ALA A 1 189 ? 120.944 112.416 106.190 1.00 15.13 189 ALA A CA 1
ATOM 805 C C . ALA A 1 189 ? 120.143 111.319 105.508 1.00 15.13 189 ALA A C 1
ATOM 806 O O . ALA A 1 189 ? 118.935 111.472 105.316 1.00 15.13 189 ALA A O 1
ATOM 808 N N . ALA A 1 190 ? 120.791 110.222 105.124 1.00 16.82 190 ALA A N 1
ATOM 809 C CA . ALA A 1 190 ? 120.047 109.085 104.602 1.00 16.82 190 ALA A CA 1
ATOM 810 C C . ALA A 1 190 ? 119.266 108.398 105.709 1.00 16.82 190 ALA A C 1
ATOM 811 O O . ALA A 1 190 ? 118.138 107.956 105.493 1.00 16.82 190 ALA A O 1
ATOM 813 N N . GLU A 1 191 ? 119.840 108.321 106.907 1.00 17.39 191 GLU A N 1
ATOM 814 C CA . GLU A 1 191 ? 119.133 107.731 108.032 1.00 17.39 191 GLU A CA 1
ATOM 815 C C . GLU A 1 191 ? 118.024 108.628 108.564 1.00 17.39 191 GLU A C 1
ATOM 816 O O . GLU A 1 191 ? 117.105 108.125 109.212 1.00 17.39 191 GLU A O 1
ATOM 822 N N . PHE A 1 192 ? 118.082 109.933 108.300 1.00 15.17 192 PHE A N 1
ATOM 823 C CA . PHE A 1 192 ? 117.004 110.827 108.705 1.00 15.17 192 PHE A CA 1
ATOM 824 C C . PHE A 1 192 ? 115.847 110.811 107.719 1.00 15.17 192 PHE A C 1
ATOM 825 O O . PHE A 1 192 ? 114.687 110.907 108.127 1.00 15.17 192 PHE A O 1
ATOM 833 N N . ARG A 1 193 ? 116.139 110.691 106.428 1.00 19.21 193 ARG A N 1
ATOM 834 C CA . ARG A 1 193 ? 115.160 110.932 105.384 1.00 19.21 193 ARG A CA 1
ATOM 835 C C . ARG A 1 193 ? 114.653 109.676 104.698 1.00 19.21 193 ARG A C 1
ATOM 836 O O . ARG A 1 193 ? 113.662 109.755 103.970 1.00 19.21 193 ARG A O 1
ATOM 844 N N . LEU A 1 194 ? 115.299 108.534 104.898 1.00 20.73 194 LEU A N 1
ATOM 845 C CA . LEU A 1 194 ? 114.795 107.323 104.266 1.00 20.73 194 LEU A CA 1
ATOM 846 C C . LEU A 1 194 ? 114.111 106.433 105.298 1.00 20.73 194 LEU A C 1
ATOM 847 O O . LEU A 1 194 ? 114.567 106.352 106.441 1.00 20.73 194 LEU A O 1
ATOM 852 N N . PRO A 1 195 ? 113.019 105.759 104.952 1.00 24.21 195 PRO A N 1
ATOM 853 C CA . PRO A 1 195 ? 112.212 105.060 105.955 1.00 24.21 195 PRO A CA 1
ATOM 854 C C . PRO A 1 195 ? 112.796 103.697 106.315 1.00 24.21 195 PRO A C 1
ATOM 855 O O . PRO A 1 195 ? 113.767 103.233 105.731 1.00 24.21 195 PRO A O 1
ATOM 859 N N . ARG A 1 196 ? 112.166 103.059 107.308 1.00 27.10 196 ARG A N 1
ATOM 860 C CA . ARG A 1 196 ? 112.598 101.753 107.797 1.00 27.10 196 ARG A CA 1
ATOM 861 C C . ARG A 1 196 ? 112.358 100.636 106.796 1.00 27.10 196 ARG A C 1
ATOM 862 O O . ARG A 1 196 ? 112.985 99.579 106.911 1.00 27.10 196 ARG A O 1
ATOM 870 N N . SER A 1 197 ? 111.448 100.829 105.838 1.00 28.94 197 SER A N 1
ATOM 871 C CA . SER A 1 197 ? 111.208 99.823 104.811 1.00 28.94 197 SER A CA 1
ATOM 872 C C . SER A 1 197 ? 112.398 99.659 103.880 1.00 28.94 197 SER A C 1
ATOM 873 O O . SER A 1 197 ? 112.526 98.614 103.235 1.00 28.94 197 SER A O 1
ATOM 876 N N . LEU A 1 198 ? 113.259 100.667 103.794 1.00 28.93 198 LEU A N 1
ATOM 877 C CA . LEU A 1 198 ? 114.539 100.536 103.123 1.00 28.93 198 LEU A CA 1
ATOM 878 C C . LEU A 1 198 ? 115.570 100.023 104.116 1.00 28.93 198 LEU A C 1
ATOM 879 O O . LEU A 1 198 ? 115.769 100.656 105.159 1.00 28.93 198 LEU A O 1
ATOM 884 N N . PRO A 1 199 ? 116.231 98.897 103.849 1.00 29.90 199 PRO A N 1
ATOM 885 C CA . PRO A 1 199 ? 117.221 98.368 104.795 1.00 29.90 199 PRO A CA 1
ATOM 886 C C . PRO A 1 199 ? 118.469 99.237 104.858 1.00 29.90 199 PRO A C 1
ATOM 887 O O . PRO A 1 199 ? 118.691 100.131 104.043 1.00 29.90 199 PRO A O 1
ATOM 891 N N . LYS A 1 200 ? 119.298 98.946 105.862 1.00 30.09 200 LYS A N 1
ATOM 892 C CA . LYS A 1 200 ? 120.513 99.721 106.096 1.00 30.09 200 LYS A CA 1
ATOM 893 C C . LYS A 1 200 ? 121.562 99.457 105.024 1.00 30.09 200 LYS A C 1
ATOM 894 O O . LYS A 1 200 ? 122.373 100.340 104.722 1.00 30.09 200 LYS A O 1
ATOM 900 N N . SER A 1 201 ? 121.559 98.260 104.437 1.00 29.08 201 SER A N 1
ATOM 901 C CA . SER A 1 201 ? 122.469 97.977 103.336 1.00 29.08 201 SER A CA 1
ATOM 902 C C . SER A 1 201 ? 122.092 98.759 102.088 1.00 29.08 201 SER A C 1
ATOM 903 O O . SER A 1 201 ? 122.973 99.185 101.337 1.00 29.08 201 SER A O 1
ATOM 906 N N . LYS A 1 202 ? 120.798 98.967 101.859 1.00 28.95 202 LYS A N 1
ATOM 907 C CA . LYS A 1 202 ? 120.348 99.733 100.709 1.00 28.95 202 LYS A CA 1
ATOM 908 C C . LYS A 1 202 ? 120.361 101.232 100.965 1.00 28.95 202 LYS A C 1
ATOM 909 O O . LYS A 1 202 ? 120.299 102.007 100.008 1.00 28.95 202 LYS A O 1
ATOM 915 N N . LYS A 1 203 ? 120.433 101.656 102.226 1.00 24.72 203 LYS A N 1
ATOM 916 C CA . LYS A 1 203 ? 120.693 103.062 102.506 1.00 24.72 203 LYS A CA 1
ATOM 917 C C . LYS A 1 203 ? 122.152 103.403 102.245 1.00 24.72 203 LYS A C 1
ATOM 918 O O . LYS A 1 203 ? 122.462 104.490 101.748 1.00 24.72 203 LYS A O 1
ATOM 924 N N . LYS A 1 204 ? 123.059 102.482 102.579 1.00 26.91 204 LYS A N 1
ATOM 925 C CA . LYS A 1 204 ? 124.473 102.665 102.278 1.00 26.91 204 LYS A CA 1
ATOM 926 C C . LYS A 1 204 ? 124.750 102.619 100.783 1.00 26.91 204 LYS A C 1
ATOM 927 O O . LYS A 1 204 ? 125.648 103.318 100.312 1.00 26.91 204 LYS A O 1
ATOM 933 N N . LEU A 1 205 ? 123.997 101.817 100.023 1.00 25.39 205 LEU A N 1
ATOM 934 C CA . LEU A 1 205 ? 124.177 101.806 98.575 1.00 25.39 205 LEU A CA 1
ATOM 935 C C . LEU A 1 205 ? 123.688 103.093 97.928 1.00 25.39 205 LEU A C 1
ATOM 936 O O . LEU A 1 205 ? 124.158 103.452 96.847 1.00 25.39 205 LEU A O 1
ATOM 941 N N . ARG A 1 206 ? 122.748 103.789 98.559 1.00 25.10 206 ARG A N 1
ATOM 942 C CA . ARG A 1 206 ? 122.272 105.050 98.011 1.00 25.10 206 ARG A CA 1
ATOM 943 C C . ARG A 1 206 ? 123.210 106.200 98.342 1.00 25.10 206 ARG A C 1
ATOM 944 O O . ARG A 1 206 ? 123.258 107.181 97.598 1.00 25.10 206 ARG A O 1
ATOM 952 N N . VAL A 1 207 ? 123.956 106.096 99.438 1.00 21.22 207 VAL A N 1
ATOM 953 C CA . VAL A 1 207 ? 124.971 107.091 99.759 1.00 21.22 207 VAL A CA 1
ATOM 954 C C . VAL A 1 207 ? 126.191 106.912 98.866 1.00 21.22 207 VAL A C 1
ATOM 955 O O . VAL A 1 207 ? 126.752 107.891 98.368 1.00 21.22 207 VAL A O 1
ATOM 959 N N . GLN A 1 208 ? 126.592 105.660 98.627 1.00 22.10 208 GLN A N 1
ATOM 960 C CA . GLN A 1 208 ? 127.724 105.378 97.749 1.00 22.10 208 GLN A CA 1
ATOM 961 C C . GLN A 1 208 ? 127.431 105.776 96.310 1.00 22.10 208 GLN A C 1
ATOM 962 O O . GLN A 1 208 ? 128.324 106.248 95.601 1.00 22.10 208 GLN A O 1
ATOM 968 N N . ALA A 1 209 ? 126.188 105.601 95.867 1.00 21.48 209 ALA A N 1
ATOM 969 C CA . ALA A 1 209 ? 125.827 106.004 94.515 1.00 21.48 209 ALA A CA 1
ATOM 970 C C . ALA A 1 209 ? 125.697 107.515 94.399 1.00 21.48 209 ALA A C 1
ATOM 971 O O . ALA A 1 209 ? 125.955 108.076 93.333 1.00 21.48 209 ALA A O 1
ATOM 973 N N . LEU A 1 210 ? 125.298 108.184 95.478 1.00 20.59 210 LEU A N 1
ATOM 974 C CA . LEU A 1 210 ? 125.226 109.638 95.466 1.00 20.59 210 LEU A CA 1
ATOM 975 C C . LEU A 1 210 ? 126.610 110.269 95.491 1.00 20.59 210 LEU A C 1
ATOM 976 O O . LEU A 1 210 ? 126.806 111.338 94.912 1.00 20.59 210 LEU A O 1
ATOM 981 N N . ILE A 1 211 ? 127.569 109.630 96.163 1.00 20.69 211 ILE A N 1
ATOM 982 C CA . ILE A 1 211 ? 128.944 110.117 96.183 1.00 20.69 211 ILE A CA 1
ATOM 983 C C . ILE A 1 211 ? 129.569 110.003 94.796 1.00 20.69 211 ILE A C 1
ATOM 984 O O . ILE A 1 211 ? 130.292 110.901 94.347 1.00 20.69 211 ILE A O 1
ATOM 989 N N . ASP A 1 212 ? 129.248 108.928 94.076 1.00 24.02 212 ASP A N 1
ATOM 990 C CA . ASP A 1 212 ? 129.836 108.697 92.763 1.00 24.02 212 ASP A CA 1
ATOM 991 C C . ASP A 1 212 ? 129.276 109.647 91.712 1.00 24.02 212 ASP A C 1
ATOM 992 O O . ASP A 1 212 ? 130.025 110.152 90.870 1.00 24.02 212 ASP A O 1
ATOM 997 N N . GLN A 1 213 ? 127.971 109.903 91.734 1.00 23.43 213 GLN A N 1
ATOM 998 C CA . GLN A 1 213 ? 127.382 110.731 90.694 1.00 23.43 213 GLN A CA 1
ATOM 999 C C . GLN A 1 213 ? 127.460 112.219 90.997 1.00 23.43 213 GLN A C 1
ATOM 1000 O O . GLN A 1 213 ? 127.310 113.029 90.078 1.00 23.43 213 GLN A O 1
ATOM 1006 N N . LEU A 1 214 ? 127.702 112.602 92.245 1.00 19.37 214 LEU A N 1
ATOM 1007 C CA . LEU A 1 214 ? 128.072 113.977 92.538 1.00 19.37 214 LEU A CA 1
ATOM 1008 C C . LEU A 1 214 ? 129.557 114.231 92.346 1.00 19.37 214 LEU A C 1
ATOM 1009 O O . LEU A 1 214 ? 129.963 115.392 92.269 1.00 19.37 214 LEU A O 1
ATOM 1014 N N . GLY A 1 215 ? 130.366 113.182 92.268 1.00 18.95 215 GLY A N 1
ATOM 1015 C CA . GLY A 1 215 ? 131.776 113.326 91.977 1.00 18.95 215 GLY A CA 1
ATOM 1016 C C . GLY A 1 215 ? 132.635 113.704 93.159 1.00 18.95 215 GLY A C 1
ATOM 1017 O O . GLY A 1 215 ? 133.558 114.508 93.013 1.00 18.95 215 GLY A O 1
ATOM 1018 N N . ILE A 1 216 ? 132.350 113.157 94.335 1.00 18.03 216 ILE A N 1
ATOM 1019 C CA . ILE A 1 216 ? 133.107 113.497 95.531 1.00 18.03 216 ILE A CA 1
ATOM 1020 C C . ILE A 1 216 ? 133.680 112.240 96.171 1.00 18.03 216 ILE A C 1
ATOM 1021 O O . ILE A 1 216 ? 133.769 112.147 97.398 1.00 18.03 216 ILE A O 1
ATOM 1026 N N . ARG A 1 217 ? 134.043 111.261 95.335 1.00 21.64 217 ARG A N 1
ATOM 1027 C CA . ARG A 1 217 ? 134.637 110.015 95.813 1.00 21.64 217 ARG A CA 1
ATOM 1028 C C . ARG A 1 217 ? 135.968 110.250 96.514 1.00 21.64 217 ARG A C 1
ATOM 1029 O O . ARG A 1 217 ? 136.264 109.609 97.528 1.00 21.64 217 ARG A O 1
ATOM 1037 N N . ASN A 1 218 ? 136.778 111.173 95.996 1.00 21.64 218 ASN A N 1
ATOM 1038 C CA . ASN A 1 218 ? 138.090 111.438 96.572 1.00 21.64 218 ASN A CA 1
ATOM 1039 C C . ASN A 1 218 ? 138.009 112.134 97.922 1.00 21.64 218 ASN A C 1
ATOM 1040 O O . ASN A 1 218 ? 138.955 112.038 98.707 1.00 21.64 218 ASN A O 1
ATOM 1045 N N . ALA A 1 219 ? 136.904 112.810 98.216 1.00 16.16 219 ALA A N 1
ATOM 1046 C CA . ALA A 1 219 ? 136.717 113.521 99.470 1.00 16.16 219 ALA A CA 1
ATOM 1047 C C . ALA A 1 219 ? 135.875 112.753 100.476 1.00 16.16 219 ALA A C 1
ATOM 1048 O O . ALA A 1 219 ? 135.539 113.312 101.520 1.00 16.16 219 ALA A O 1
ATOM 1050 N N . ALA A 1 220 ? 135.544 111.487 100.192 1.00 15.93 220 ALA A N 1
ATOM 1051 C CA . ALA A 1 220 ? 134.516 110.766 100.943 1.00 15.93 220 ALA A CA 1
ATOM 1052 C C . ALA A 1 220 ? 134.919 110.491 102.386 1.00 15.93 220 ALA A C 1
ATOM 1053 O O . ALA A 1 220 ? 134.064 110.501 103.276 1.00 15.93 220 ALA A O 1
ATOM 1055 N N . LYS A 1 221 ? 136.203 110.265 102.646 1.00 16.04 221 LYS A N 1
ATOM 1056 C CA . LYS A 1 221 ? 136.679 109.997 103.994 1.00 16.04 221 LYS A CA 1
ATOM 1057 C C . LYS A 1 221 ? 137.356 111.207 104.622 1.00 16.04 221 LYS A C 1
ATOM 1058 O O . LYS A 1 221 ? 138.061 111.064 105.622 1.00 16.04 221 LYS A O 1
ATOM 1064 N N . THR A 1 222 ? 137.141 112.390 104.066 1.00 13.48 222 THR A N 1
ATOM 1065 C CA . THR A 1 222 ? 137.703 113.632 104.572 1.00 13.48 222 THR A CA 1
ATOM 1066 C C . THR A 1 222 ? 136.625 114.397 105.326 1.00 13.48 222 THR A C 1
ATOM 1067 O O . THR A 1 222 ? 135.469 114.425 104.902 1.00 13.48 222 THR A O 1
ATOM 1071 N N . ILE A 1 223 ? 137.007 115.011 106.449 1.00 13.40 223 ILE A N 1
ATOM 1072 C CA . ILE A 1 223 ? 136.072 115.814 107.232 1.00 13.40 223 ILE A CA 1
ATOM 1073 C C . ILE A 1 223 ? 135.636 117.050 106.449 1.00 13.40 223 ILE A C 1
ATOM 1074 O O . ILE A 1 223 ? 136.263 117.465 105.474 1.00 13.40 223 ILE A O 1
ATOM 1079 N N . ILE A 1 224 ? 134.511 117.624 106.873 1.00 13.07 224 ILE A N 1
ATOM 1080 C CA . ILE A 1 224 ? 134.028 118.858 106.263 1.00 13.07 224 ILE A CA 1
ATOM 1081 C C . ILE A 1 224 ? 134.953 120.014 106.614 1.00 13.07 224 ILE A C 1
ATOM 1082 O O . ILE A 1 224 ? 135.347 120.807 105.753 1.00 13.07 224 ILE A O 1
ATOM 1087 N N . GLY A 1 225 ? 135.297 120.131 107.885 1.00 14.19 225 GLY A N 1
ATOM 1088 C CA . GLY A 1 225 ? 136.181 121.172 108.337 1.00 14.19 225 GLY A CA 1
ATOM 1089 C C . GLY A 1 225 ? 135.487 122.499 108.532 1.00 14.19 225 GLY A C 1
ATOM 1090 O O . GLY A 1 225 ? 134.308 122.687 108.245 1.00 14.19 225 GLY A O 1
ATOM 1091 N N . ASP A 1 226 ? 136.261 123.444 109.044 1.00 16.93 226 ASP A N 1
ATOM 1092 C CA . ASP A 1 226 ? 135.819 124.818 109.212 1.00 16.93 226 ASP A CA 1
ATOM 1093 C C . ASP A 1 226 ? 137.043 125.709 109.040 1.00 16.93 226 ASP A C 1
ATOM 1094 O O . ASP A 1 226 ? 138.035 125.297 108.432 1.00 16.93 226 ASP A O 1
ATOM 1099 N N . GLU A 1 227 ? 136.954 126.946 109.534 1.00 16.48 227 GLU A N 1
ATOM 1100 C CA . GLU A 1 227 ? 138.045 127.908 109.402 1.00 16.48 227 GLU A CA 1
ATOM 1101 C C . GLU A 1 227 ? 139.301 127.458 110.143 1.00 16.48 227 GLU A C 1
ATOM 1102 O O . GLU A 1 227 ? 140.415 127.712 109.681 1.00 16.48 227 GLU A O 1
ATOM 1108 N N . GLY A 1 228 ? 139.144 126.752 111.258 1.00 16.49 228 GLY A N 1
ATOM 1109 C CA . GLY A 1 228 ? 140.280 126.301 112.033 1.00 16.49 228 GLY A CA 1
ATOM 1110 C C . GLY A 1 228 ? 140.806 124.925 111.689 1.00 16.49 228 GLY A C 1
ATOM 1111 O O . GLY A 1 228 ? 141.945 124.603 112.026 1.00 16.49 228 GLY A O 1
ATOM 1112 N N . HIS A 1 229 ? 140.005 124.104 111.015 1.00 15.96 229 HIS A N 1
ATOM 1113 C CA . HIS A 1 229 ? 140.368 122.723 110.715 1.00 15.96 229 HIS A CA 1
ATOM 1114 C C . HIS A 1 229 ? 140.172 122.471 109.232 1.00 15.96 229 HIS A C 1
ATOM 1115 O O . HIS A 1 229 ? 139.051 122.565 108.736 1.00 15.96 229 HIS A O 1
ATOM 1122 N N . ARG A 1 230 ? 141.248 122.150 108.524 1.00 12.89 230 ARG A N 1
ATOM 1123 C CA . ARG A 1 230 ? 141.159 121.973 107.081 1.00 12.89 230 ARG A CA 1
ATOM 1124 C C . ARG A 1 230 ? 140.573 120.605 106.763 1.00 12.89 230 ARG A C 1
ATOM 1125 O O . ARG A 1 230 ? 141.110 119.575 107.180 1.00 12.89 230 ARG A O 1
ATOM 1133 N N . GLY A 1 231 ? 139.466 120.603 106.030 1.00 12.31 231 GLY A N 1
ATOM 1134 C CA . GLY A 1 231 ? 138.885 119.386 105.519 1.00 12.31 231 GLY A CA 1
ATOM 1135 C C . GLY A 1 231 ? 138.787 119.369 104.011 1.00 12.31 231 GLY A C 1
ATOM 1136 O O . GLY A 1 231 ? 139.800 119.355 103.315 1.00 12.31 231 GLY A O 1
ATOM 1137 N N . ILE A 1 232 ? 137.561 119.375 103.500 1.00 12.03 232 ILE A N 1
ATOM 1138 C CA . ILE A 1 232 ? 137.297 119.310 102.069 1.00 12.03 232 ILE A CA 1
ATOM 1139 C C . ILE A 1 232 ? 137.341 120.701 101.455 1.00 12.03 232 ILE A C 1
ATOM 1140 O O . ILE A 1 232 ? 137.295 121.711 102.162 1.00 12.03 232 ILE A O 1
ATOM 1145 N N . SER A 1 233 ? 137.421 120.756 100.132 1.00 11.51 233 SER A N 1
ATOM 1146 C CA . SER A 1 233 ? 137.441 122.011 99.405 1.00 11.51 233 SER A CA 1
ATOM 1147 C C . SER A 1 233 ? 136.053 122.647 99.391 1.00 11.51 233 SER A C 1
ATOM 1148 O O . SER A 1 233 ? 135.060 122.049 99.803 1.00 11.51 233 SER A O 1
ATOM 1151 N N . GLY A 1 234 ? 135.997 123.886 98.901 1.00 11.78 234 GLY A N 1
ATOM 1152 C CA . GLY A 1 234 ? 134.744 124.621 98.914 1.00 11.78 234 GLY A CA 1
ATOM 1153 C C . GLY A 1 234 ? 133.718 124.064 97.949 1.00 11.78 234 GLY A C 1
ATOM 1154 O O . GLY A 1 234 ? 132.528 124.005 98.262 1.00 11.78 234 GLY A O 1
ATOM 1155 N N . GLY A 1 235 ? 134.161 123.649 96.767 1.00 12.34 235 GLY A N 1
ATOM 1156 C CA . GLY A 1 235 ? 133.252 123.024 95.833 1.00 12.34 235 GLY A CA 1
ATOM 1157 C C . GLY A 1 235 ? 132.851 121.625 96.241 1.00 12.34 235 GLY A C 1
ATOM 1158 O O . GLY A 1 235 ? 131.779 121.158 95.870 1.00 12.34 235 GLY A O 1
ATOM 1159 N N . GLU A 1 236 ? 133.689 120.946 97.021 1.00 12.79 236 GLU A N 1
ATOM 1160 C CA . GLU A 1 236 ? 133.294 119.655 97.571 1.00 12.79 236 GLU A CA 1
ATOM 1161 C C . GLU A 1 236 ? 132.259 119.816 98.674 1.00 12.79 236 GLU A C 1
ATOM 1162 O O . GLU A 1 236 ? 131.351 118.993 98.792 1.00 12.79 236 GLU A O 1
ATOM 1168 N N . ARG A 1 237 ? 132.379 120.870 99.484 1.00 12.37 237 ARG A N 1
ATOM 1169 C CA . ARG A 1 237 ? 131.393 121.160 100.517 1.00 12.37 237 ARG A CA 1
ATOM 1170 C C . ARG A 1 237 ? 130.048 121.544 99.920 1.00 12.37 237 ARG A C 1
ATOM 1171 O O . ARG A 1 237 ? 129.006 121.258 100.516 1.00 12.37 237 ARG A O 1
ATOM 1179 N N . ARG A 1 238 ? 130.068 122.185 98.749 1.00 13.96 238 ARG A N 1
ATOM 1180 C CA . ARG A 1 238 ? 128.853 122.552 98.031 1.00 13.96 238 ARG A CA 1
ATOM 1181 C C . ARG A 1 238 ? 128.032 121.326 97.648 1.00 13.96 238 ARG A C 1
ATOM 1182 O O . ARG A 1 238 ? 126.817 121.287 97.861 1.00 13.96 238 ARG A O 1
ATOM 1190 N N . ARG A 1 239 ? 128.679 120.315 97.070 1.00 14.59 239 ARG A N 1
ATOM 1191 C CA . ARG A 1 239 ? 127.964 119.129 96.627 1.00 14.59 239 ARG A CA 1
ATOM 1192 C C . ARG A 1 239 ? 127.588 118.210 97.774 1.00 14.59 239 ARG A C 1
ATOM 1193 O O . ARG A 1 239 ? 126.725 117.350 97.593 1.00 14.59 239 ARG A O 1
ATOM 1201 N N . VAL A 1 240 ? 128.210 118.364 98.942 1.00 13.58 240 VAL A N 1
ATOM 1202 C CA . VAL A 1 240 ? 127.715 117.665 100.120 1.00 13.58 240 VAL A CA 1
ATOM 1203 C C . VAL A 1 240 ? 126.367 118.239 100.534 1.00 13.58 240 VAL A C 1
ATOM 1204 O O . VAL A 1 240 ? 125.424 117.492 100.804 1.00 13.58 240 VAL A O 1
ATOM 1208 N N . SER A 1 241 ? 126.238 119.570 100.514 1.00 14.08 241 SER A N 1
ATOM 1209 C CA . SER A 1 241 ? 124.974 120.236 100.825 1.00 14.08 241 SER A CA 1
ATOM 1210 C C . SER A 1 241 ? 123.876 119.907 99.821 1.00 14.08 241 SER A C 1
ATOM 1211 O O . SER A 1 241 ? 122.700 119.854 100.190 1.00 14.08 241 SER A O 1
ATOM 1214 N N . ILE A 1 242 ? 124.233 119.696 98.557 1.00 15.50 242 ILE A N 1
ATOM 1215 C CA . ILE A 1 242 ? 123.259 119.221 97.583 1.00 15.50 242 ILE A CA 1
ATOM 1216 C C . ILE A 1 242 ? 122.864 117.783 97.891 1.00 15.50 242 ILE A C 1
ATOM 1217 O O . ILE A 1 242 ? 121.680 117.432 97.858 1.00 15.50 242 ILE A O 1
ATOM 1222 N N . GLY A 1 243 ? 123.839 116.948 98.257 1.00 16.51 243 GLY A N 1
ATOM 1223 C CA . GLY A 1 243 ? 123.561 115.551 98.534 1.00 16.51 243 GLY A CA 1
ATOM 1224 C C . GLY A 1 243 ? 122.759 115.315 99.797 1.00 16.51 243 GLY A C 1
ATOM 1225 O O . GLY A 1 243 ? 122.092 114.286 99.919 1.00 16.51 243 GLY A O 1
ATOM 1226 N N . ILE A 1 244 ? 122.815 116.251 100.748 1.00 17.15 244 ILE A N 1
ATOM 1227 C CA . ILE A 1 244 ? 122.021 116.152 101.971 1.00 17.15 244 ILE A CA 1
ATOM 1228 C C . ILE A 1 244 ? 120.531 116.219 101.648 1.00 17.15 244 ILE A C 1
ATOM 1229 O O . ILE A 1 244 ? 119.717 115.500 102.238 1.00 17.15 244 ILE A O 1
ATOM 1234 N N . ASP A 1 245 ? 120.162 117.020 100.656 1.00 19.46 245 ASP A N 1
ATOM 1235 C CA . ASP A 1 245 ? 118.764 117.260 100.349 1.00 19.46 245 ASP A CA 1
ATOM 1236 C C . ASP A 1 245 ? 118.253 116.500 99.130 1.00 19.46 245 ASP A C 1
ATOM 1237 O O . ASP A 1 245 ? 117.079 116.640 98.792 1.00 19.46 245 ASP A O 1
ATOM 1242 N N . ILE A 1 246 ? 119.079 115.693 98.464 1.00 19.82 246 ILE A N 1
ATOM 1243 C CA . ILE A 1 246 ? 118.608 114.908 97.331 1.00 19.82 246 ILE A CA 1
ATOM 1244 C C . ILE A 1 246 ? 118.758 113.408 97.561 1.00 19.82 246 ILE A C 1
ATOM 1245 O O . ILE A 1 246 ? 118.568 112.627 96.631 1.00 19.82 246 ILE A O 1
ATOM 1250 N N . ILE A 1 247 ? 119.060 112.983 98.790 1.00 20.92 247 ILE A N 1
ATOM 1251 C CA . ILE A 1 247 ? 119.253 111.559 99.053 1.00 20.92 247 ILE A CA 1
ATOM 1252 C C . ILE A 1 247 ? 117.913 110.818 99.024 1.00 20.92 247 ILE A C 1
ATOM 1253 O O . ILE A 1 247 ? 117.814 109.708 98.489 1.00 20.92 247 ILE A O 1
ATOM 1258 N N . HIS A 1 248 ? 116.867 111.423 99.573 1.00 25.06 248 HIS A N 1
ATOM 1259 C CA . HIS A 1 248 ? 115.486 111.081 99.290 1.00 25.06 248 HIS A CA 1
ATOM 1260 C C . HIS A 1 248 ? 115.068 111.830 98.028 1.00 25.06 248 HIS A C 1
ATOM 1261 O O . HIS A 1 248 ? 115.806 112.662 97.513 1.00 25.06 248 HIS A O 1
ATOM 1268 N N . ASP A 1 249 ? 113.886 111.535 97.500 1.00 32.90 249 ASP A N 1
ATOM 1269 C CA . ASP A 1 249 ? 113.421 112.226 96.296 1.00 32.90 249 ASP A CA 1
ATOM 1270 C C . ASP A 1 249 ? 112.225 113.101 96.639 1.00 32.90 249 ASP A C 1
ATOM 1271 O O . ASP A 1 249 ? 111.075 112.638 96.593 1.00 32.90 249 ASP A O 1
ATOM 1276 N N . PRO A 1 250 ? 112.442 114.370 96.974 1.00 27.43 250 PRO A N 1
ATOM 1277 C CA . PRO A 1 250 ? 111.315 115.244 97.293 1.00 27.43 250 PRO A CA 1
ATOM 1278 C C . PRO A 1 250 ? 110.584 115.669 96.031 1.00 27.43 250 PRO A C 1
ATOM 1279 O O . PRO A 1 250 ? 111.098 115.572 94.916 1.00 27.43 250 PRO A O 1
ATOM 1283 N N . ILE A 1 251 ? 109.349 116.122 96.221 1.00 26.69 251 ILE A N 1
ATOM 1284 C CA . ILE A 1 251 ? 108.544 116.551 95.085 1.00 26.69 251 ILE A CA 1
ATOM 1285 C C . ILE A 1 251 ? 108.960 117.942 94.631 1.00 26.69 251 ILE A C 1
ATOM 1286 O O . ILE A 1 251 ? 109.051 118.215 93.433 1.00 26.69 251 ILE A O 1
ATOM 1291 N N . VAL A 1 252 ? 109.223 118.841 95.566 1.00 21.95 252 VAL A N 1
ATOM 1292 C CA . VAL A 1 252 ? 109.718 120.172 95.252 1.00 21.95 252 VAL A CA 1
ATOM 1293 C C . VAL A 1 252 ? 111.142 120.284 95.775 1.00 21.95 252 VAL A C 1
ATOM 1294 O O . VAL A 1 252 ? 111.448 119.827 96.880 1.00 21.95 252 VAL A O 1
ATOM 1298 N N . LEU A 1 253 ? 112.019 120.873 94.972 1.00 18.91 253 LEU A N 1
ATOM 1299 C CA . LEU A 1 253 ? 113.409 121.067 95.353 1.00 18.91 253 LEU A CA 1
ATOM 1300 C C . LEU A 1 253 ? 113.806 122.505 95.067 1.00 18.91 253 LEU A C 1
ATOM 1301 O O . LEU A 1 253 ? 113.705 122.967 93.929 1.00 18.91 253 LEU A O 1
ATOM 1306 N N . PHE A 1 254 ? 114.246 123.205 96.101 1.00 16.18 254 PHE A N 1
ATOM 1307 C CA . PHE A 1 254 ? 114.780 124.554 95.996 1.00 16.18 254 PHE A CA 1
ATOM 1308 C C . PHE A 1 254 ? 116.289 124.482 96.166 1.00 16.18 254 PHE A C 1
ATOM 1309 O O . PHE A 1 254 ? 116.774 123.956 97.169 1.00 16.18 254 PHE A O 1
ATOM 1317 N N . LEU A 1 255 ? 117.029 125.007 95.198 1.00 16.80 255 LEU A N 1
ATOM 1318 C CA . LEU A 1 255 ? 118.487 125.041 95.270 1.00 16.80 255 LEU A CA 1
ATOM 1319 C C . LEU A 1 255 ? 118.954 126.471 95.062 1.00 16.80 255 LEU A C 1
ATOM 1320 O O . LEU A 1 255 ? 118.850 127.005 93.960 1.00 16.80 255 LEU A O 1
ATOM 1325 N N . ASP A 1 256 ? 119.480 127.092 96.103 1.00 15.54 256 ASP A N 1
ATOM 1326 C CA . ASP A 1 256 ? 120.083 128.408 95.950 1.00 15.54 256 ASP A CA 1
ATOM 1327 C C . ASP A 1 256 ? 121.529 128.232 95.509 1.00 15.54 256 ASP A C 1
ATOM 1328 O O . ASP A 1 256 ? 122.369 127.778 96.289 1.00 15.54 256 ASP A O 1
ATOM 1333 N N . GLU A 1 257 ? 121.805 128.589 94.253 1.00 17.13 257 GLU A N 1
ATOM 1334 C CA . GLU A 1 257 ? 123.080 128.528 93.535 1.00 17.13 257 GLU A CA 1
ATOM 1335 C C . GLU A 1 257 ? 123.843 127.220 93.717 1.00 17.13 257 GLU A C 1
ATOM 1336 O O . GLU A 1 257 ? 124.910 127.224 94.338 1.00 17.13 257 GLU A O 1
ATOM 1342 N N . PRO A 1 258 ? 123.349 126.086 93.201 1.00 17.55 258 PRO A N 1
ATOM 1343 C CA . PRO A 1 258 ? 124.050 124.819 93.449 1.00 17.55 258 PRO A CA 1
ATOM 1344 C C . PRO A 1 258 ? 125.359 124.666 92.687 1.00 17.55 258 PRO A C 1
ATOM 1345 O O . PRO A 1 258 ? 126.200 123.870 93.111 1.00 17.55 258 PRO A O 1
ATOM 1349 N N . THR A 1 259 ? 125.572 125.401 91.597 1.00 18.55 259 THR A N 1
ATOM 1350 C CA . THR A 1 259 ? 126.793 125.273 90.817 1.00 18.55 259 THR A CA 1
ATOM 1351 C C . THR A 1 259 ? 127.792 126.391 91.092 1.00 18.55 259 THR A C 1
ATOM 1352 O O . THR A 1 259 ? 128.724 126.581 90.308 1.00 18.55 259 THR A O 1
ATOM 1356 N N . SER A 1 260 ? 127.624 127.130 92.182 1.00 17.80 260 SER A N 1
ATOM 1357 C CA . SER A 1 260 ? 128.596 128.142 92.560 1.00 17.80 260 SER A CA 1
ATOM 1358 C C . SER A 1 260 ? 129.751 127.505 93.318 1.00 17.80 260 SER A C 1
ATOM 1359 O O . SER A 1 260 ? 129.548 126.665 94.198 1.00 17.80 260 SER A O 1
ATOM 1362 N N . GLY A 1 261 ? 130.968 127.914 92.975 1.00 17.10 261 GLY A N 1
ATOM 1363 C CA . GLY A 1 261 ? 132.140 127.243 93.479 1.00 17.10 261 GLY A CA 1
ATOM 1364 C C . GLY A 1 261 ? 132.464 125.953 92.775 1.00 17.10 261 GLY A C 1
ATOM 1365 O O . GLY A 1 261 ? 133.284 125.179 93.276 1.00 17.10 261 GLY A O 1
ATOM 1366 N N . LEU A 1 262 ? 131.854 125.697 91.628 1.00 18.06 262 LEU A N 1
ATOM 1367 C CA . LEU A 1 262 ? 132.057 124.462 90.898 1.00 18.06 262 LEU A CA 1
ATOM 1368 C C . LEU A 1 262 ? 132.682 124.763 89.551 1.00 18.06 262 LEU A C 1
ATOM 1369 O O . LEU A 1 262 ? 132.345 125.756 88.903 1.00 18.06 262 LEU A O 1
ATOM 1374 N N . ASP A 1 263 ? 133.586 123.888 89.138 1.00 22.41 263 ASP A N 1
ATOM 1375 C CA . ASP A 1 263 ? 134.133 123.921 87.796 1.00 22.41 263 ASP A CA 1
ATOM 1376 C C . ASP A 1 263 ? 133.061 123.563 86.772 1.00 22.41 263 ASP A C 1
ATOM 1377 O O . ASP A 1 263 ? 132.002 123.026 87.098 1.00 22.41 263 ASP A O 1
ATOM 1382 N N . SER A 1 264 ? 133.381 123.823 85.504 1.00 28.69 264 SER A N 1
ATOM 1383 C CA . SER A 1 264 ? 132.396 123.723 84.436 1.00 28.69 264 SER A CA 1
ATOM 1384 C C . SER A 1 264 ? 131.970 122.286 84.159 1.00 28.69 264 SER A C 1
ATOM 1385 O O . SER A 1 264 ? 130.838 122.058 83.725 1.00 28.69 264 SER A O 1
ATOM 1388 N N . THR A 1 265 ? 132.833 121.308 84.419 1.00 29.37 265 THR A N 1
ATOM 1389 C CA . THR A 1 265 ? 132.449 119.924 84.177 1.00 29.37 265 THR A CA 1
ATOM 1390 C C . THR A 1 265 ? 131.736 119.292 85.363 1.00 29.37 265 THR A C 1
ATOM 1391 O O . THR A 1 265 ? 130.943 118.367 85.169 1.00 29.37 265 THR A O 1
ATOM 1395 N N . SER A 1 266 ? 131.973 119.770 86.578 1.00 24.26 266 SER A N 1
ATOM 1396 C CA . SER A 1 266 ? 131.214 119.273 87.712 1.00 24.26 266 SER A CA 1
ATOM 1397 C C . SER A 1 266 ? 129.933 120.059 87.943 1.00 24.26 266 SER A C 1
ATOM 1398 O O . SER A 1 266 ? 129.023 119.547 88.599 1.00 24.26 266 SER A O 1
ATOM 1401 N N . ALA A 1 267 ? 129.838 121.281 87.416 1.00 24.38 267 ALA A N 1
ATOM 1402 C CA . ALA A 1 267 ? 128.554 121.970 87.364 1.00 24.38 267 ALA A CA 1
ATOM 1403 C C . ALA A 1 267 ? 127.604 121.271 86.404 1.00 24.38 267 ALA A C 1
ATOM 1404 O O . ALA A 1 267 ? 126.406 121.167 86.676 1.00 24.38 267 ALA A O 1
ATOM 1406 N N . PHE A 1 268 ? 128.128 120.791 85.276 1.00 28.89 268 PHE A N 1
ATOM 1407 C CA . PHE A 1 268 ? 127.331 120.032 84.322 1.00 28.89 268 PHE A CA 1
ATOM 1408 C C . PHE A 1 268 ? 126.881 118.697 84.898 1.00 28.89 268 PHE A C 1
ATOM 1409 O O . PHE A 1 268 ? 125.781 118.233 84.590 1.00 28.89 268 PHE A O 1
ATOM 1417 N N . MET A 1 269 ? 127.706 118.080 85.745 1.00 29.29 269 MET A N 1
ATOM 1418 C CA . MET A 1 269 ? 127.329 116.832 86.399 1.00 29.29 269 MET A CA 1
ATOM 1419 C C . MET A 1 269 ? 126.214 117.034 87.413 1.00 29.29 269 MET A C 1
ATOM 1420 O O . MET A 1 269 ? 125.377 116.146 87.592 1.00 29.29 269 MET A O 1
ATOM 1425 N N . VAL A 1 270 ? 126.190 118.183 88.087 1.00 25.05 270 VAL A N 1
ATOM 1426 C CA . VAL A 1 270 ? 125.166 118.440 89.091 1.00 25.05 270 VAL A CA 1
ATOM 1427 C C . VAL A 1 270 ? 123.821 118.722 88.427 1.00 25.05 270 VAL A C 1
ATOM 1428 O O . VAL A 1 270 ? 122.791 118.186 88.841 1.00 25.05 270 VAL A O 1
ATOM 1432 N N . VAL A 1 271 ? 123.816 119.522 87.358 1.00 26.40 271 VAL A N 1
ATOM 1433 C CA . VAL A 1 271 ? 122.572 119.850 86.664 1.00 26.40 271 VAL A CA 1
ATOM 1434 C C . VAL A 1 271 ? 122.023 118.636 85.912 1.00 26.40 271 VAL A C 1
ATOM 1435 O O . VAL A 1 271 ? 120.805 118.492 85.759 1.00 26.40 271 VAL A O 1
ATOM 1439 N N . LYS A 1 272 ? 122.888 117.714 85.489 1.00 28.09 272 LYS A N 1
ATOM 1440 C CA . LYS A 1 272 ? 122.388 116.472 84.910 1.00 28.09 272 LYS A CA 1
ATOM 1441 C C . LYS A 1 272 ? 121.774 115.569 85.971 1.00 28.09 272 LYS A C 1
ATOM 1442 O O . LYS A 1 272 ? 120.819 114.843 85.684 1.00 28.09 272 LYS A O 1
ATOM 1448 N N . VAL A 1 273 ? 122.300 115.607 87.195 1.00 26.17 273 VAL A N 1
ATOM 1449 C CA . VAL A 1 273 ? 121.683 114.890 88.304 1.00 26.17 273 VAL A CA 1
ATOM 1450 C C . VAL A 1 273 ? 120.337 115.517 88.660 1.00 26.17 273 VAL A C 1
ATOM 1451 O O . VAL A 1 273 ? 119.344 114.809 88.862 1.00 26.17 273 VAL A O 1
ATOM 1455 N N . LEU A 1 274 ? 120.270 116.851 88.686 1.00 25.51 274 LEU A N 1
ATOM 1456 C CA . LEU A 1 274 ? 119.024 117.544 89.008 1.00 25.51 274 LEU A CA 1
ATOM 1457 C C . LEU A 1 274 ? 117.979 117.389 87.912 1.00 25.51 274 LEU A C 1
ATOM 1458 O O . LEU A 1 274 ? 116.779 117.432 88.194 1.00 25.51 274 LEU A O 1
ATOM 1463 N N . LYS A 1 275 ? 118.410 117.214 86.664 1.00 29.15 275 LYS A N 1
ATOM 1464 C CA . LYS A 1 275 ? 117.473 116.952 85.582 1.00 29.15 275 LYS A CA 1
ATOM 1465 C C . LYS A 1 275 ? 116.901 115.542 85.669 1.00 29.15 275 LYS A C 1
ATOM 1466 O O . LYS A 1 275 ? 115.739 115.330 85.318 1.00 29.15 275 LYS A O 1
ATOM 1472 N N . ARG A 1 276 ? 117.687 114.575 86.149 1.00 30.71 276 ARG A N 1
ATOM 1473 C CA . ARG A 1 276 ? 117.172 113.224 86.364 1.00 30.71 276 ARG A CA 1
ATOM 1474 C C . ARG A 1 276 ? 116.129 113.184 87.476 1.00 30.71 276 ARG A C 1
ATOM 1475 O O . ARG A 1 276 ? 115.151 112.436 87.382 1.00 30.71 276 ARG A O 1
ATOM 1483 N N . ILE A 1 277 ? 116.327 113.966 88.540 1.00 28.05 277 ILE A N 1
ATOM 1484 C CA . ILE A 1 277 ? 115.340 114.053 89.612 1.00 28.05 277 ILE A CA 1
ATOM 1485 C C . ILE A 1 277 ? 114.078 114.750 89.119 1.00 28.05 277 ILE A C 1
ATOM 1486 O O . ILE A 1 277 ? 112.959 114.358 89.472 1.00 28.05 277 ILE A O 1
ATOM 1491 N N . ALA A 1 278 ? 114.242 115.775 88.275 1.00 30.42 278 ALA A N 1
ATOM 1492 C CA . ALA A 1 278 ? 113.114 116.482 87.675 1.00 30.42 278 ALA A CA 1
ATOM 1493 C C . ALA A 1 278 ? 112.248 115.554 86.834 1.00 30.42 278 ALA A C 1
ATOM 1494 O O . ALA A 1 278 ? 111.040 115.445 87.062 1.00 30.42 278 ALA A O 1
ATOM 1496 N N . GLU A 1 279 ? 112.858 114.834 85.891 1.00 34.31 279 GLU A N 1
ATOM 1497 C CA . GLU A 1 279 ? 112.110 113.968 84.986 1.00 34.31 279 GLU A CA 1
ATOM 1498 C C . GLU A 1 279 ? 111.587 112.701 85.650 1.00 34.31 279 GLU A C 1
ATOM 1499 O O . GLU A 1 279 ? 110.815 111.974 85.020 1.00 34.31 279 GLU A O 1
ATOM 1505 N N . SER A 1 280 ? 111.974 112.419 86.889 1.00 34.76 280 SER A N 1
ATOM 1506 C CA . SER A 1 280 ? 111.311 111.387 87.670 1.00 34.76 280 SER A CA 1
ATOM 1507 C C . SER A 1 280 ? 110.047 111.895 88.352 1.00 34.76 280 SER A C 1
ATOM 1508 O O . SER A 1 280 ? 109.351 111.109 88.997 1.00 34.76 280 SER A O 1
ATOM 1511 N N . GLY A 1 281 ? 109.735 113.181 88.223 1.00 33.32 281 GLY A N 1
ATOM 1512 C CA . GLY A 1 281 ? 108.497 113.722 88.737 1.00 33.32 281 GLY A CA 1
ATOM 1513 C C . GLY A 1 281 ? 108.645 114.821 89.766 1.00 33.32 281 GLY A C 1
ATOM 1514 O O . GLY A 1 281 ? 107.748 115.014 90.589 1.00 33.32 281 GLY A O 1
ATOM 1515 N N . SER A 1 282 ? 109.747 115.559 89.739 1.00 29.08 282 SER A N 1
ATOM 1516 C CA . SER A 1 282 ? 109.977 116.613 90.713 1.00 29.08 282 SER A CA 1
ATOM 1517 C C . SER A 1 282 ? 109.898 117.991 90.077 1.00 29.08 282 SER A C 1
ATOM 1518 O O . SER A 1 282 ? 110.089 118.164 88.874 1.00 29.08 282 SER A O 1
ATOM 1521 N N . ILE A 1 283 ? 109.606 118.971 90.919 1.00 26.64 283 ILE A N 1
ATOM 1522 C CA . ILE A 1 283 ? 109.697 120.381 90.573 1.00 26.64 283 ILE A CA 1
ATOM 1523 C C . ILE A 1 283 ? 111.034 120.889 91.090 1.00 26.64 283 ILE A C 1
ATOM 1524 O O . ILE A 1 283 ? 111.316 120.806 92.290 1.00 26.64 283 ILE A O 1
ATOM 1529 N N . ILE A 1 284 ? 111.873 121.382 90.186 1.00 24.19 284 ILE A N 1
ATOM 1530 C CA . ILE A 1 284 ? 113.174 121.945 90.530 1.00 24.19 284 ILE A CA 1
ATOM 1531 C C . ILE A 1 284 ? 113.108 123.445 90.311 1.00 24.19 284 ILE A C 1
ATOM 1532 O O . ILE A 1 284 ? 112.772 123.905 89.214 1.00 24.19 284 ILE A O 1
ATOM 1537 N N . ILE A 1 285 ? 113.433 124.207 91.347 1.00 20.85 285 ILE A N 1
ATOM 1538 C CA . ILE A 1 285 ? 113.573 125.654 91.258 1.00 20.85 285 ILE A CA 1
ATOM 1539 C C . ILE A 1 285 ? 114.967 125.991 91.762 1.00 20.85 285 ILE A C 1
ATOM 1540 O O . ILE A 1 285 ? 115.265 125.820 92.950 1.00 20.85 285 ILE A O 1
ATOM 1545 N N . MET A 1 286 ? 115.828 126.458 90.867 1.00 21.35 286 MET A N 1
ATOM 1546 C CA . MET A 1 286 ? 117.197 126.766 91.235 1.00 21.35 286 MET A CA 1
ATOM 1547 C C . MET A 1 286 ? 117.573 128.161 90.764 1.00 21.35 286 MET A C 1
ATOM 1548 O O . MET A 1 286 ? 116.990 128.703 89.831 1.00 21.35 286 MET A O 1
ATOM 1553 N N . SER A 1 287 ? 118.549 128.745 91.441 1.00 18.01 287 SER A N 1
ATOM 1554 C CA . SER A 1 287 ? 119.214 129.948 90.971 1.00 18.01 287 SER A CA 1
ATOM 1555 C C . SER A 1 287 ? 120.581 129.577 90.409 1.00 18.01 287 SER A C 1
ATOM 1556 O O . SER A 1 287 ? 121.180 128.580 90.808 1.00 18.01 287 SER A O 1
ATOM 1559 N N . ILE A 1 288 ? 121.063 130.379 89.466 1.00 19.89 288 ILE A N 1
ATOM 1560 C CA . ILE A 1 288 ? 122.327 130.094 88.796 1.00 19.89 288 ILE A CA 1
ATOM 1561 C C . ILE A 1 288 ? 122.896 131.413 88.283 1.00 19.89 288 ILE A C 1
ATOM 1562 O O . ILE A 1 288 ? 122.149 132.318 87.904 1.00 19.89 288 ILE A O 1
ATOM 1567 N N . HIS A 1 289 ? 124.228 131.534 88.301 1.00 18.69 289 HIS A N 1
ATOM 1568 C CA . HIS A 1 289 ? 124.875 132.786 87.914 1.00 18.69 289 HIS A CA 1
ATOM 1569 C C . HIS A 1 289 ? 125.471 132.793 86.514 1.00 18.69 289 HIS A C 1
ATOM 1570 O O . HIS A 1 289 ? 125.129 133.666 85.711 1.00 18.69 289 HIS A O 1
ATOM 1577 N N . GLN A 1 290 ? 126.382 131.881 86.205 1.00 24.29 290 GLN A N 1
ATOM 1578 C CA . GLN A 1 290 ? 127.052 131.897 84.907 1.00 24.29 290 GLN A CA 1
ATOM 1579 C C . GLN A 1 290 ? 126.862 130.559 84.205 1.00 24.29 290 GLN A C 1
ATOM 1580 O O . GLN A 1 290 ? 127.828 129.802 84.040 1.00 24.29 290 GLN A O 1
ATOM 1586 N N . PRO A 1 291 ? 125.639 130.236 83.771 1.00 27.90 291 PRO A N 1
ATOM 1587 C CA . PRO A 1 291 ? 125.428 128.941 83.123 1.00 27.90 291 PRO A CA 1
ATOM 1588 C C . PRO A 1 291 ? 126.055 128.914 81.741 1.00 27.90 291 PRO A C 1
ATOM 1589 O O . PRO A 1 291 ? 125.957 129.868 80.968 1.00 27.90 291 PRO A O 1
ATOM 1593 N N . SER A 1 292 ? 126.734 127.816 81.450 1.00 33.58 292 SER A N 1
ATOM 1594 C CA . SER A 1 292 ? 127.254 127.607 80.115 1.00 33.58 292 SER A CA 1
ATOM 1595 C C . SER A 1 292 ? 126.120 127.190 79.187 1.00 33.58 292 SER A C 1
ATOM 1596 O O . SER A 1 292 ? 124.983 126.964 79.608 1.00 33.58 292 SER A O 1
ATOM 1599 N N . HIS A 1 293 ? 126.435 127.077 77.898 1.00 36.47 293 HIS A N 1
ATOM 1600 C CA . HIS A 1 293 ? 125.445 126.631 76.930 1.00 36.47 293 HIS A CA 1
ATOM 1601 C C . HIS A 1 293 ? 125.084 125.161 77.108 1.00 36.47 293 HIS A C 1
ATOM 1602 O O . HIS A 1 293 ? 124.007 124.746 76.674 1.00 36.47 293 HIS A O 1
ATOM 1609 N N . ARG A 1 294 ? 125.961 124.370 77.731 1.00 35.59 294 ARG A N 1
ATOM 1610 C CA . ARG A 1 294 ? 125.598 123.011 78.121 1.00 35.59 294 ARG A CA 1
ATOM 1611 C C . ARG A 1 294 ? 124.547 123.010 79.221 1.00 35.59 294 ARG A C 1
ATOM 1612 O O . ARG A 1 294 ? 123.583 122.240 79.164 1.00 35.59 294 ARG A O 1
ATOM 1620 N N . VAL A 1 295 ? 124.731 123.849 80.242 1.00 32.80 295 VAL A N 1
ATOM 1621 C CA . VAL A 1 295 ? 123.818 123.861 81.381 1.00 32.80 295 VAL A CA 1
ATOM 1622 C C . VAL A 1 295 ? 122.492 124.503 80.997 1.00 32.80 295 VAL A C 1
ATOM 1623 O O . VAL A 1 295 ? 121.419 123.991 81.339 1.00 32.80 295 VAL A O 1
ATOM 1627 N N . LEU A 1 296 ? 122.544 125.596 80.229 1.00 34.99 296 LEU A N 1
ATOM 1628 C CA . LEU A 1 296 ? 121.353 126.328 79.814 1.00 34.99 296 LEU A CA 1
ATOM 1629 C C . LEU A 1 296 ? 120.433 125.511 78.917 1.00 34.99 296 LEU A C 1
ATOM 1630 O O . LEU A 1 296 ? 119.227 125.775 78.886 1.00 34.99 296 LEU A O 1
ATOM 1635 N N . SER A 1 297 ? 120.965 124.519 78.203 1.00 34.81 297 SER A N 1
ATOM 1636 C CA . SER A 1 297 ? 120.115 123.635 77.420 1.00 34.81 297 SER A CA 1
ATOM 1637 C C . SER A 1 297 ? 119.362 122.644 78.295 1.00 34.81 297 SER A C 1
ATOM 1638 O O . SER A 1 297 ? 118.350 122.092 77.856 1.00 34.81 297 SER A O 1
ATOM 1641 N N . LEU A 1 298 ? 119.831 122.406 79.519 1.00 33.24 298 LEU A N 1
ATOM 1642 C CA . LEU A 1 298 ? 119.134 121.526 80.444 1.00 33.24 298 LEU A CA 1
ATOM 1643 C C . LEU A 1 298 ? 118.055 122.241 81.243 1.00 33.24 298 LEU A C 1
ATOM 1644 O O . LEU A 1 298 ? 117.261 121.571 81.907 1.00 33.24 298 LEU A O 1
ATOM 1649 N N . LEU A 1 299 ? 118.012 123.568 81.210 1.00 33.35 299 LEU A N 1
ATOM 1650 C CA . LEU A 1 299 ? 117.003 124.330 81.933 1.00 33.35 299 LEU A CA 1
ATOM 1651 C C . LEU A 1 299 ? 115.816 124.584 81.017 1.00 33.35 299 LEU A C 1
ATOM 1652 O O . LEU A 1 299 ? 115.986 125.050 79.889 1.00 33.35 299 LEU A O 1
ATOM 1657 N N . ASP A 1 300 ? 114.619 124.270 81.501 1.00 35.05 300 ASP A N 1
ATOM 1658 C CA . ASP A 1 300 ? 113.420 124.380 80.683 1.00 35.05 300 ASP A CA 1
ATOM 1659 C C . ASP A 1 300 ? 112.771 125.755 80.769 1.00 35.05 300 ASP A C 1
ATOM 1660 O O . ASP A 1 300 ? 112.256 126.254 79.766 1.00 35.05 300 ASP A O 1
ATOM 1665 N N . ARG A 1 301 ? 112.784 126.383 81.942 1.00 32.23 301 ARG A N 1
ATOM 1666 C CA . ARG A 1 301 ? 112.189 127.699 82.131 1.00 32.23 301 ARG A CA 1
ATOM 1667 C C . ARG A 1 301 ? 113.167 128.618 82.838 1.00 32.23 301 ARG A C 1
ATOM 1668 O O . ARG A 1 301 ? 113.839 128.210 83.788 1.00 32.23 301 ARG A O 1
ATOM 1676 N N . LEU A 1 302 ? 113.227 129.864 82.386 1.00 30.84 302 LEU A N 1
ATOM 1677 C CA . LEU A 1 302 ? 114.058 130.880 83.006 1.00 30.84 302 LEU A CA 1
ATOM 1678 C C . LEU A 1 302 ? 113.193 132.005 83.550 1.00 30.84 302 LEU A C 1
ATOM 1679 O O . LEU A 1 302 ? 112.159 132.344 82.977 1.00 30.84 302 LEU A O 1
ATOM 1684 N N . ILE A 1 303 ? 113.624 132.569 84.672 1.00 27.50 303 ILE A N 1
ATOM 1685 C CA . ILE A 1 303 ? 113.083 133.817 85.193 1.00 27.50 303 ILE A CA 1
ATOM 1686 C C . ILE A 1 303 ? 114.267 134.721 85.493 1.00 27.50 303 ILE A C 1
ATOM 1687 O O . ILE A 1 303 ? 115.186 134.323 86.217 1.00 27.50 303 ILE A O 1
ATOM 1692 N N . PHE A 1 304 ? 114.260 135.917 84.916 1.00 30.32 304 PHE A N 1
ATOM 1693 C CA . PHE A 1 304 ? 115.323 136.894 85.101 1.00 30.32 304 PHE A CA 1
ATOM 1694 C C . PHE A 1 304 ? 114.840 137.964 86.066 1.00 30.32 304 PHE A C 1
ATOM 1695 O O . PHE A 1 304 ? 113.752 138.517 85.891 1.00 30.32 304 PHE A O 1
ATOM 1703 N N . LEU A 1 305 ? 115.646 138.257 87.076 1.00 25.13 305 LEU A N 1
ATOM 1704 C CA . LEU A 1 305 ? 115.306 139.254 88.075 1.00 25.13 305 LEU A CA 1
ATOM 1705 C C . LEU A 1 305 ? 116.165 140.498 87.907 1.00 25.13 305 LEU A C 1
ATOM 1706 O O . LEU A 1 305 ? 117.320 140.427 87.484 1.00 25.13 305 LEU A O 1
ATOM 1711 N N . SER A 1 306 ? 115.586 141.641 88.252 1.00 30.80 306 SER A N 1
ATOM 1712 C CA . SER A 1 306 ? 116.303 142.910 88.197 1.00 30.80 306 SER A CA 1
ATOM 1713 C C . SER A 1 306 ? 115.757 143.785 89.318 1.00 30.80 306 SER A C 1
ATOM 1714 O O . SER A 1 306 ? 114.724 144.434 89.139 1.00 30.80 306 SER A O 1
ATOM 1717 N N . ARG A 1 307 ? 116.461 143.787 90.455 1.00 32.31 307 ARG A N 1
ATOM 1718 C CA . ARG A 1 307 ? 116.131 144.588 91.641 1.00 32.31 307 ARG A CA 1
ATOM 1719 C C . ARG A 1 307 ? 114.722 144.297 92.151 1.00 32.31 307 ARG A C 1
ATOM 1720 O O . ARG A 1 307 ? 113.957 145.208 92.465 1.00 32.31 307 ARG A O 1
ATOM 1728 N N . GLY A 1 308 ? 114.372 143.016 92.214 1.00 27.35 308 GLY A N 1
ATOM 1729 C CA . GLY A 1 308 ? 113.086 142.596 92.715 1.00 27.35 308 GLY A CA 1
ATOM 1730 C C . GLY A 1 308 ? 111.980 142.529 91.693 1.00 27.35 308 GLY A C 1
ATOM 1731 O O . GLY A 1 308 ? 110.880 142.092 92.030 1.00 27.35 308 GLY A O 1
ATOM 1732 N N . HIS A 1 309 ? 112.228 142.949 90.465 1.00 31.24 309 HIS A N 1
ATOM 1733 C CA . HIS A 1 309 ? 111.243 142.876 89.402 1.00 31.24 309 HIS A CA 1
ATOM 1734 C C . HIS A 1 309 ? 111.590 141.740 88.454 1.00 31.24 309 HIS A C 1
ATOM 1735 O O . HIS A 1 309 ? 112.757 141.400 88.264 1.00 31.24 309 HIS A O 1
ATOM 1742 N N . THR A 1 310 ? 110.562 141.153 87.860 1.00 34.62 310 THR A N 1
ATOM 1743 C CA . THR A 1 310 ? 110.759 140.212 86.771 1.00 34.62 310 THR A CA 1
ATOM 1744 C C . THR A 1 310 ? 110.908 140.983 85.469 1.00 34.62 310 THR A C 1
ATOM 1745 O O . THR A 1 310 ? 110.071 141.825 85.137 1.00 34.62 310 THR A O 1
ATOM 1749 N N . VAL A 1 311 ? 111.983 140.705 84.742 1.00 38.55 311 VAL A N 1
ATOM 1750 C CA . VAL A 1 311 ? 112.222 141.320 83.443 1.00 38.55 311 VAL A CA 1
ATOM 1751 C C . VAL A 1 311 ? 112.166 140.320 82.305 1.00 38.55 311 VAL A C 1
ATOM 1752 O O . VAL A 1 311 ? 112.110 140.740 81.140 1.00 38.55 311 VAL A O 1
ATOM 1756 N N . PHE A 1 312 ? 112.186 139.022 82.593 1.00 37.91 312 PHE A N 1
ATOM 1757 C CA . PHE A 1 312 ? 112.045 137.996 81.573 1.00 37.91 312 PHE A CA 1
ATOM 1758 C C . PHE A 1 312 ? 111.501 136.735 82.221 1.00 37.91 312 PHE A C 1
ATOM 1759 O O . PHE A 1 312 ? 111.899 136.376 83.330 1.00 37.91 312 PHE A O 1
ATOM 1767 N N . SER A 1 313 ? 110.593 136.070 81.516 1.00 40.23 313 SER A N 1
ATOM 1768 C CA . SER A 1 313 ? 110.153 134.728 81.860 1.00 40.23 313 SER A CA 1
ATOM 1769 C C . SER A 1 313 ? 109.968 133.957 80.566 1.00 40.23 313 SER A C 1
ATOM 1770 O O . SER A 1 313 ? 109.404 134.488 79.607 1.00 40.23 313 SER A O 1
ATOM 1773 N N . GLY A 1 314 ? 110.447 132.729 80.527 1.00 37.66 314 GLY A N 1
ATOM 1774 C CA . GLY A 1 314 ? 110.211 131.878 79.384 1.00 37.66 314 GLY A CA 1
ATOM 1775 C C . GLY A 1 314 ? 111.342 130.894 79.180 1.00 37.66 314 GLY A C 1
ATOM 1776 O O . GLY A 1 314 ? 112.201 130.713 80.035 1.00 37.66 314 GLY A O 1
ATOM 1777 N N . SER A 1 315 ? 111.307 130.261 78.015 1.00 40.41 315 SER A N 1
ATOM 1778 C CA . SER A 1 315 ? 112.294 129.266 77.644 1.00 40.41 315 SER A CA 1
ATOM 1779 C C . SER A 1 315 ? 113.625 129.940 77.307 1.00 40.41 315 SER A C 1
ATOM 1780 O O . SER A 1 315 ? 113.657 131.128 76.975 1.00 40.41 315 SER A O 1
ATOM 1783 N N . PRO A 1 316 ? 114.744 129.214 77.420 1.00 41.39 316 PRO A N 1
ATOM 1784 C CA . PRO A 1 316 ? 116.017 129.759 76.919 1.00 41.39 316 PRO A CA 1
ATOM 1785 C C . PRO A 1 316 ? 116.038 129.994 75.419 1.00 41.39 316 PRO A C 1
ATOM 1786 O O . PRO A 1 316 ? 116.757 130.886 74.953 1.00 41.39 316 PRO A O 1
ATOM 1790 N N . ALA A 1 317 ? 115.269 129.230 74.647 1.00 44.83 317 ALA A N 1
ATOM 1791 C CA . ALA A 1 317 ? 115.229 129.406 73.202 1.00 44.83 317 ALA A CA 1
ATOM 1792 C C . ALA A 1 317 ? 114.462 130.649 72.773 1.00 44.83 317 ALA A C 1
ATOM 1793 O O . ALA A 1 317 ? 114.627 131.091 71.632 1.00 44.83 317 ALA A O 1
ATOM 1795 N N . SER A 1 318 ? 113.636 131.220 73.648 1.00 45.75 318 SER A N 1
ATOM 1796 C CA . SER A 1 318 ? 112.890 132.430 73.336 1.00 45.75 318 SER A CA 1
ATOM 1797 C C . SER A 1 318 ? 113.615 133.707 73.741 1.00 45.75 318 SER A C 1
ATOM 1798 O O . SER A 1 318 ? 113.035 134.788 73.615 1.00 45.75 318 SER A O 1
ATOM 1801 N N . LEU A 1 319 ? 114.854 133.613 74.222 1.00 46.17 319 LEU A N 1
ATOM 1802 C CA . LEU A 1 319 ? 115.684 134.777 74.533 1.00 46.17 319 LEU A CA 1
ATOM 1803 C C . LEU A 1 319 ? 116.070 135.656 73.336 1.00 46.17 319 LEU A C 1
ATOM 1804 O O . LEU A 1 319 ? 116.047 136.884 73.492 1.00 46.17 319 LEU A O 1
ATOM 1809 N N . PRO A 1 320 ? 116.452 135.137 72.153 1.00 50.06 320 PRO A N 1
ATOM 1810 C CA . PRO A 1 320 ? 116.682 136.083 71.047 1.00 50.06 320 PRO A CA 1
ATOM 1811 C C . PRO A 1 320 ? 115.400 136.659 70.476 1.00 50.06 320 PRO A C 1
ATOM 1812 O O . PRO A 1 320 ? 115.422 137.762 69.921 1.00 50.06 320 PRO A O 1
ATOM 1816 N N . SER A 1 321 ? 114.280 135.948 70.604 1.00 51.65 321 SER A N 1
ATOM 1817 C CA . SER A 1 321 ? 113.011 136.458 70.095 1.00 51.65 321 SER A CA 1
ATOM 1818 C C . SER A 1 321 ? 112.425 137.514 71.026 1.00 51.65 321 SER A C 1
ATOM 1819 O O . SER A 1 321 ? 111.713 138.420 70.580 1.00 51.65 321 SER A O 1
ATOM 1822 N N . PHE A 1 322 ? 112.707 137.404 72.327 1.00 50.75 322 PHE A N 1
ATOM 1823 C CA . PHE A 1 322 ? 112.215 138.382 73.293 1.00 50.75 322 PHE A CA 1
ATOM 1824 C C . PHE A 1 322 ? 112.915 139.722 73.119 1.00 50.75 322 PHE A C 1
ATOM 1825 O O . PHE A 1 322 ? 112.265 140.768 73.024 1.00 50.75 322 PHE A O 1
ATOM 1833 N N . PHE A 1 323 ? 114.248 139.709 73.092 1.00 52.25 323 PHE A N 1
ATOM 1834 C CA . PHE A 1 323 ? 114.996 140.960 73.122 1.00 52.25 323 PHE A CA 1
ATOM 1835 C C . PHE A 1 323 ? 115.008 141.639 71.760 1.00 52.25 323 PHE A C 1
ATOM 1836 O O . PHE A 1 323 ? 115.257 142.845 71.671 1.00 52.25 323 PHE A O 1
ATOM 1844 N N . ALA A 1 324 ? 114.737 140.891 70.688 1.00 54.69 324 ALA A N 1
ATOM 1845 C CA . ALA A 1 324 ? 114.535 141.528 69.391 1.00 54.69 324 ALA A CA 1
ATOM 1846 C C . ALA A 1 324 ? 113.213 142.280 69.348 1.00 54.69 324 ALA A C 1
ATOM 1847 O O . ALA A 1 324 ? 113.090 143.281 68.635 1.00 54.69 324 ALA A O 1
ATOM 1849 N N . GLY A 1 325 ? 112.217 141.819 70.106 1.00 55.78 325 GLY A N 1
ATOM 1850 C CA . GLY A 1 325 ? 110.973 142.556 70.214 1.00 55.78 325 GLY A CA 1
ATOM 1851 C C . GLY A 1 325 ? 111.058 143.735 71.154 1.00 55.78 325 GLY A C 1
ATOM 1852 O O . GLY A 1 325 ? 110.308 144.703 71.002 1.00 55.78 325 GLY A O 1
ATOM 1853 N N . PHE A 1 326 ? 111.961 143.674 72.137 1.00 54.78 326 PHE A N 1
ATOM 1854 C CA . PHE A 1 326 ? 112.173 144.806 73.032 1.00 54.78 326 PHE A CA 1
ATOM 1855 C C . PHE A 1 326 ? 112.917 145.939 72.335 1.00 54.78 326 PHE A C 1
ATOM 1856 O O . PHE A 1 326 ? 112.723 147.111 72.677 1.00 54.78 326 PHE A O 1
ATOM 1864 N N . GLY A 1 327 ? 113.758 145.617 71.359 1.00 56.77 327 GLY A N 1
ATOM 1865 C CA . GLY A 1 327 ? 114.515 146.619 70.629 1.00 56.77 327 GLY A CA 1
ATOM 1866 C C . GLY A 1 327 ? 116.016 146.421 70.640 1.00 56.77 327 GLY A C 1
ATOM 1867 O O . GLY A 1 327 ? 116.716 147.126 69.900 1.00 56.77 327 GLY A O 1
ATOM 1868 N N . ASN A 1 328 ? 116.557 145.504 71.440 1.00 55.89 328 ASN A N 1
ATOM 1869 C CA . ASN A 1 328 ? 117.991 145.227 71.474 1.00 55.89 328 ASN A CA 1
ATOM 1870 C C . ASN A 1 328 ? 118.204 143.771 71.091 1.00 55.89 328 ASN A C 1
ATOM 1871 O O . ASN A 1 328 ? 118.219 142.889 71.959 1.00 55.89 328 ASN A O 1
ATOM 1876 N N . PRO A 1 329 ? 118.368 143.480 69.802 1.00 56.70 329 PRO A N 1
ATOM 1877 C CA . PRO A 1 329 ? 118.527 142.085 69.379 1.00 56.70 329 PRO A CA 1
ATOM 1878 C C . PRO A 1 329 ? 119.890 141.527 69.757 1.00 56.70 329 PRO A C 1
ATOM 1879 O O . PRO A 1 329 ? 120.873 142.256 69.900 1.00 56.70 329 PRO A O 1
ATOM 1883 N N . ILE A 1 330 ? 119.932 140.210 69.917 1.00 57.78 330 ILE A N 1
ATOM 1884 C CA . ILE A 1 330 ? 121.147 139.510 70.321 1.00 57.78 330 ILE A CA 1
ATOM 1885 C C . ILE A 1 330 ? 121.870 139.005 69.079 1.00 57.78 330 ILE A C 1
ATOM 1886 O O . ILE A 1 330 ? 121.229 138.452 68.174 1.00 57.78 330 ILE A O 1
ATOM 1891 N N . PRO A 1 331 ? 123.184 139.187 68.982 1.00 63.28 331 PRO A N 1
ATOM 1892 C CA . PRO A 1 331 ? 123.948 138.507 67.933 1.00 63.28 331 PRO A CA 1
ATOM 1893 C C . PRO A 1 331 ? 124.010 137.008 68.182 1.00 63.28 331 PRO A C 1
ATOM 1894 O O . PRO A 1 331 ? 123.842 136.526 69.305 1.00 63.28 331 PRO A O 1
ATOM 1898 N N . GLU A 1 332 ? 124.256 136.263 67.104 1.00 68.49 332 GLU A N 1
ATOM 1899 C CA . GLU A 1 332 ? 124.304 134.809 67.208 1.00 68.49 332 GLU A CA 1
ATOM 1900 C C . GLU A 1 332 ? 125.616 134.307 67.793 1.00 68.49 332 GLU A C 1
ATOM 1901 O O . GLU A 1 332 ? 125.677 133.160 68.250 1.00 68.49 332 GLU A O 1
ATOM 1907 N N . ASN A 1 333 ? 126.660 135.135 67.801 1.00 67.84 333 ASN A N 1
ATOM 1908 C CA . ASN A 1 333 ? 127.961 134.703 68.292 1.00 67.84 333 ASN A CA 1
ATOM 1909 C C . ASN A 1 333 ? 128.189 135.012 69.768 1.00 67.84 333 ASN A C 1
ATOM 1910 O O . ASN A 1 333 ? 129.198 134.563 70.323 1.00 67.84 333 ASN A O 1
ATOM 1915 N N . GLU A 1 334 ? 127.292 135.750 70.417 1.00 64.07 334 GLU A N 1
ATOM 1916 C CA . GLU A 1 334 ? 127.450 136.098 71.821 1.00 64.07 334 GLU A CA 1
ATOM 1917 C C . GLU A 1 334 ? 126.612 135.191 72.712 1.00 64.07 334 GLU A C 1
ATOM 1918 O O . GLU A 1 334 ? 125.652 134.557 72.264 1.00 64.07 334 GLU A O 1
ATOM 1924 N N . ASN A 1 335 ? 126.998 135.133 73.985 1.00 54.06 335 ASN A N 1
ATOM 1925 C CA . ASN A 1 335 ? 126.234 134.391 74.976 1.00 54.06 335 ASN A CA 1
ATOM 1926 C C . ASN A 1 335 ? 124.939 135.133 75.279 1.00 54.06 335 ASN A C 1
ATOM 1927 O O . ASN A 1 335 ? 124.943 136.348 75.492 1.00 54.06 335 ASN A O 1
ATOM 1932 N N . GLN A 1 336 ? 123.827 134.400 75.290 1.00 50.67 336 GLN A N 1
ATOM 1933 C CA . GLN A 1 336 ? 122.523 135.045 75.380 1.00 50.67 336 GLN A CA 1
ATOM 1934 C C . GLN A 1 336 ? 122.211 135.512 76.797 1.00 50.67 336 GLN A C 1
ATOM 1935 O O . GLN A 1 336 ? 121.588 136.563 76.978 1.00 50.67 336 GLN A O 1
ATOM 1941 N N . THR A 1 337 ? 122.634 134.759 77.814 1.00 45.10 337 THR A N 1
ATOM 1942 C CA . THR A 1 337 ? 122.418 135.226 79.178 1.00 45.10 337 THR A CA 1
ATOM 1943 C C . THR A 1 337 ? 123.415 136.310 79.559 1.00 45.10 337 THR A C 1
ATOM 1944 O O . THR A 1 337 ? 123.088 137.185 80.363 1.00 45.10 337 THR A O 1
ATOM 1948 N N . GLU A 1 338 ? 124.621 136.284 78.986 1.00 45.39 338 GLU A N 1
ATOM 1949 C CA . GLU A 1 338 ? 125.575 137.364 79.220 1.00 45.39 338 GLU A CA 1
ATOM 1950 C C . GLU A 1 338 ? 125.105 138.666 78.591 1.00 45.39 338 GLU A C 1
ATOM 1951 O O . GLU A 1 338 ? 125.279 139.738 79.177 1.00 45.39 338 GLU A O 1
ATOM 1957 N N . PHE A 1 339 ? 124.519 138.591 77.392 1.00 49.12 339 PHE A N 1
ATOM 1958 C CA . PHE A 1 339 ? 123.970 139.779 76.750 1.00 49.12 339 PHE A CA 1
ATOM 1959 C C . PHE A 1 339 ? 122.762 140.310 77.503 1.00 49.12 339 PHE A C 1
ATOM 1960 O O . PHE A 1 339 ? 122.541 141.524 77.535 1.00 49.12 339 PHE A O 1
ATOM 1968 N N . ALA A 1 340 ? 121.970 139.416 78.095 1.00 44.19 340 ALA A N 1
ATOM 1969 C CA . ALA A 1 340 ? 120.751 139.826 78.777 1.00 44.19 340 ALA A CA 1
ATOM 1970 C C . ALA A 1 340 ? 121.067 140.598 80.050 1.00 44.19 340 ALA A C 1
ATOM 1971 O O . ALA A 1 340 ? 120.543 141.695 80.263 1.00 44.19 340 ALA A O 1
ATOM 1973 N N . LEU A 1 341 ? 121.951 140.057 80.893 1.00 39.75 341 LEU A N 1
ATOM 1974 C CA . LEU A 1 341 ? 122.330 140.752 82.117 1.00 39.75 341 LEU A CA 1
ATOM 1975 C C . LEU A 1 341 ? 123.194 141.977 81.852 1.00 39.75 341 LEU A C 1
ATOM 1976 O O . LEU A 1 341 ? 123.259 142.863 82.708 1.00 39.75 341 LEU A O 1
ATOM 1981 N N . ASP A 1 342 ? 123.863 142.046 80.699 1.00 43.67 342 ASP A N 1
ATOM 1982 C CA . ASP A 1 342 ? 124.542 143.280 80.313 1.00 43.67 342 ASP A CA 1
ATOM 1983 C C . ASP A 1 342 ? 123.541 144.389 80.024 1.00 43.67 342 ASP A C 1
ATOM 1984 O O . ASP A 1 342 ? 123.713 145.523 80.484 1.00 43.67 342 ASP A O 1
ATOM 1989 N N . LEU A 1 343 ? 122.485 144.073 79.268 1.00 46.06 343 LEU A N 1
ATOM 1990 C CA . LEU A 1 343 ? 121.467 145.062 78.934 1.00 46.06 343 LEU A CA 1
ATOM 1991 C C . LEU A 1 343 ? 120.648 145.454 80.153 1.00 46.06 343 LEU A C 1
ATOM 1992 O O . LEU A 1 343 ? 120.263 146.619 80.298 1.00 46.06 343 LEU A O 1
ATOM 1997 N N . ILE A 1 344 ? 120.380 144.495 81.040 1.00 43.11 344 ILE A N 1
ATOM 1998 C CA . ILE A 1 344 ? 119.577 144.750 82.231 1.00 43.11 344 ILE A CA 1
ATOM 1999 C C . ILE A 1 344 ? 120.316 145.674 83.195 1.00 43.11 344 ILE A C 1
ATOM 2000 O O . ILE A 1 344 ? 119.725 146.604 83.758 1.00 43.11 344 ILE A O 1
ATOM 2005 N N . ARG A 1 345 ? 121.624 145.461 83.369 1.00 43.63 345 ARG A N 1
ATOM 2006 C CA . ARG A 1 345 ? 122.421 146.324 84.238 1.00 43.63 345 ARG A CA 1
ATOM 2007 C C . ARG A 1 345 ? 122.568 147.726 83.647 1.00 43.63 345 ARG A C 1
ATOM 2008 O O . ARG A 1 345 ? 122.538 148.722 84.380 1.00 43.63 345 ARG A O 1
ATOM 2016 N N . GLU A 1 346 ? 122.694 147.821 82.320 1.00 48.64 346 GLU A N 1
ATOM 2017 C CA . GLU A 1 346 ? 122.700 149.120 81.652 1.00 48.64 346 GLU A CA 1
ATOM 2018 C C . GLU A 1 346 ? 121.359 149.832 81.810 1.00 48.64 346 GLU A C 1
ATOM 2019 O O . GLU A 1 346 ? 121.314 151.056 81.983 1.00 48.64 346 GLU A O 1
ATOM 2025 N N . LEU A 1 347 ? 120.258 149.078 81.776 1.00 48.74 347 LEU A N 1
ATOM 2026 C CA . LEU A 1 347 ? 118.945 149.670 82.004 1.00 48.74 347 LEU A CA 1
ATOM 2027 C C . LEU A 1 347 ? 118.769 150.114 83.449 1.00 48.74 347 LEU A C 1
ATOM 2028 O O . LEU A 1 347 ? 118.040 151.074 83.709 1.00 48.74 347 LEU A O 1
ATOM 2033 N N . GLU A 1 348 ? 119.428 149.437 84.394 1.00 45.62 348 GLU A N 1
ATOM 2034 C CA . GLU A 1 348 ? 119.374 149.847 85.795 1.00 45.62 348 GLU A CA 1
ATOM 2035 C C . GLU A 1 348 ? 120.031 151.202 86.018 1.00 45.62 348 GLU A C 1
ATOM 2036 O O . GLU A 1 348 ? 119.600 151.960 86.893 1.00 45.62 348 GLU A O 1
ATOM 2042 N N . GLY A 1 349 ? 121.064 151.522 85.249 1.00 50.16 349 GLY A N 1
ATOM 2043 C CA . GLY A 1 349 ? 121.729 152.801 85.343 1.00 50.16 349 GLY A CA 1
ATOM 2044 C C . GLY A 1 349 ? 121.149 153.889 84.479 1.00 50.16 349 GLY A C 1
ATOM 2045 O O . GLY A 1 349 ? 121.599 155.035 84.557 1.00 50.16 349 GLY A O 1
ATOM 2046 N N . SER A 1 350 ? 120.156 153.571 83.653 1.00 53.19 350 SER A N 1
ATOM 2047 C CA . SER A 1 350 ? 119.537 154.551 82.777 1.00 53.19 350 SER A CA 1
ATOM 2048 C C . SER A 1 350 ? 118.618 155.476 83.568 1.00 53.19 350 SER A C 1
ATOM 2049 O O . SER A 1 350 ? 118.364 155.282 84.760 1.00 53.19 350 SER A O 1
ATOM 2052 N N . ALA A 1 351 ? 118.114 156.501 82.880 1.00 55.97 351 ALA A N 1
ATOM 2053 C CA . ALA A 1 351 ? 117.214 157.450 83.524 1.00 55.97 351 ALA A CA 1
ATOM 2054 C C . ALA A 1 351 ? 115.839 156.839 83.755 1.00 55.97 351 ALA A C 1
ATOM 2055 O O . ALA A 1 351 ? 115.214 157.080 84.795 1.00 55.97 351 ALA A O 1
ATOM 2057 N N . GLY A 1 352 ? 115.356 156.040 82.803 1.00 55.93 352 GLY A N 1
ATOM 2058 C CA . GLY A 1 352 ? 114.043 155.434 82.918 1.00 55.93 352 GLY A CA 1
ATOM 2059 C C . GLY A 1 352 ? 114.004 154.101 83.632 1.00 55.93 352 GLY A C 1
ATOM 2060 O O . GLY A 1 352 ? 112.913 153.581 83.880 1.00 55.93 352 GLY A O 1
ATOM 2061 N N . GLY A 1 353 ? 115.161 153.532 83.956 1.00 53.52 353 GLY A N 1
ATOM 2062 C CA . GLY A 1 353 ? 115.197 152.301 84.718 1.00 53.52 353 GLY A CA 1
ATOM 2063 C C . GLY A 1 353 ? 114.900 151.076 83.871 1.00 53.52 353 GLY A C 1
ATOM 2064 O O . GLY A 1 353 ? 114.973 151.089 82.639 1.00 53.52 353 GLY A O 1
ATOM 2065 N N . THR A 1 354 ? 114.573 149.990 84.563 1.00 51.11 354 THR A N 1
ATOM 2066 C CA . THR A 1 354 ? 114.123 148.764 83.925 1.00 51.11 354 THR A CA 1
ATOM 2067 C C . THR A 1 354 ? 112.614 148.733 83.729 1.00 51.11 354 THR A C 1
ATOM 2068 O O . THR A 1 354 ? 112.090 147.718 83.264 1.00 51.11 354 THR A O 1
ATOM 2072 N N . ARG A 1 355 ? 111.920 149.832 84.046 1.00 54.65 355 ARG A N 1
ATOM 2073 C CA . ARG A 1 355 ? 110.460 149.841 84.097 1.00 54.65 355 ARG A CA 1
ATOM 2074 C C . ARG A 1 355 ? 109.839 149.679 82.713 1.00 54.65 355 ARG A C 1
ATOM 2075 O O . ARG A 1 355 ? 108.750 149.108 82.587 1.00 54.65 355 ARG A O 1
ATOM 2083 N N . GLY A 1 356 ? 110.530 150.129 81.667 1.00 53.07 356 GLY A N 1
ATOM 2084 C CA . GLY A 1 356 ? 110.074 149.834 80.320 1.00 53.07 356 GLY A CA 1
ATOM 2085 C C . GLY A 1 356 ? 110.203 148.364 79.975 1.00 53.07 356 GLY A C 1
ATOM 2086 O O . GLY A 1 356 ? 109.349 147.803 79.286 1.00 53.07 356 GLY A O 1
ATOM 2087 N N . LEU A 1 357 ? 111.269 147.719 80.456 1.00 50.95 357 LEU A N 1
ATOM 2088 C CA . LEU A 1 357 ? 111.438 146.285 80.247 1.00 50.95 357 LEU A CA 1
ATOM 2089 C C . LEU A 1 357 ? 110.487 145.472 81.118 1.00 50.95 357 LEU A C 1
ATOM 2090 O O . LEU A 1 357 ? 110.037 144.399 80.704 1.00 50.95 357 LEU A O 1
ATOM 2095 N N . VAL A 1 358 ? 110.170 145.967 82.317 1.00 50.65 358 VAL A N 1
ATOM 2096 C CA . VAL A 1 358 ? 109.241 145.272 83.203 1.00 50.65 358 VAL A CA 1
ATOM 2097 C C . VAL A 1 358 ? 107.831 145.304 82.625 1.00 50.65 358 VAL A C 1
ATOM 2098 O O . VAL A 1 358 ? 107.112 144.298 82.652 1.00 50.65 358 VAL A O 1
ATOM 2102 N N . GLU A 1 359 ? 107.430 146.443 82.056 1.00 55.19 359 GLU A N 1
ATOM 2103 C CA . GLU A 1 359 ? 106.146 146.517 81.370 1.00 55.19 359 GLU A CA 1
ATOM 2104 C C . GLU A 1 359 ? 106.146 145.708 80.081 1.00 55.19 359 GLU A C 1
ATOM 2105 O O . GLU A 1 359 ? 105.117 145.124 79.729 1.00 55.19 359 GLU A O 1
ATOM 2111 N N . PHE A 1 360 ? 107.280 145.655 79.373 1.00 53.66 360 PHE A N 1
ATOM 2112 C CA . PHE A 1 360 ? 107.350 144.882 78.136 1.00 53.66 360 PHE A CA 1
ATOM 2113 C C . PHE A 1 360 ? 107.272 143.387 78.408 1.00 53.66 360 PHE A C 1
ATOM 2114 O O . PHE A 1 360 ? 106.695 142.636 77.613 1.00 53.66 360 PHE A O 1
ATOM 2122 N N . ASN A 1 361 ? 107.872 142.934 79.512 1.00 51.24 361 ASN A N 1
ATOM 2123 C CA . ASN A 1 361 ? 107.795 141.522 79.864 1.00 51.24 361 ASN A CA 1
ATOM 2124 C C . ASN A 1 361 ? 106.373 141.118 80.228 1.00 51.24 361 ASN A C 1
ATOM 2125 O O . ASN A 1 361 ? 105.955 140.002 79.909 1.00 51.24 361 ASN A O 1
ATOM 2130 N N . LYS A 1 362 ? 105.611 142.019 80.858 1.00 55.08 362 LYS A N 1
ATOM 2131 C CA . LYS A 1 362 ? 104.206 141.747 81.148 1.00 55.08 362 LYS A CA 1
ATOM 2132 C C . LYS A 1 362 ? 103.387 141.618 79.870 1.00 55.08 362 LYS A C 1
ATOM 2133 O O . LYS A 1 362 ? 102.510 140.753 79.778 1.00 55.08 362 LYS A O 1
ATOM 2139 N N . LYS A 1 363 ? 103.660 142.469 78.875 1.00 58.64 363 LYS A N 1
ATOM 2140 C CA . LYS A 1 363 ? 103.004 142.341 77.578 1.00 58.64 363 LYS A CA 1
ATOM 2141 C C . LYS A 1 363 ? 103.433 141.074 76.854 1.00 58.64 363 LYS A C 1
ATOM 2142 O O . LYS A 1 363 ? 102.630 140.471 76.136 1.00 58.64 363 LYS A O 1
ATOM 2148 N N . TRP A 1 364 ? 104.690 140.660 77.031 1.00 57.64 364 TRP A N 1
ATOM 2149 C CA . TRP A 1 364 ? 105.187 139.453 76.379 1.00 57.64 364 TRP A CA 1
ATOM 2150 C C . TRP A 1 364 ? 104.552 138.198 76.967 1.00 57.64 364 TRP A C 1
ATOM 2151 O O . TRP A 1 364 ? 104.347 137.211 76.253 1.00 57.64 364 TRP A O 1
ATOM 2162 N N . GLN A 1 365 ? 104.243 138.210 78.267 1.00 59.66 365 GLN A N 1
ATOM 2163 C CA . GLN A 1 365 ? 103.576 137.057 78.861 1.00 59.66 365 GLN A CA 1
ATOM 2164 C C . GLN A 1 365 ? 102.104 137.004 78.482 1.00 59.66 365 GLN A C 1
ATOM 2165 O O . GLN A 1 365 ? 101.561 135.915 78.289 1.00 59.66 365 GLN A O 1
ATOM 2171 N N . GLU A 1 366 ? 101.441 138.157 78.369 1.00 66.10 366 GLU A N 1
ATOM 2172 C CA . GLU A 1 366 ? 100.044 138.171 77.949 1.00 66.10 366 GLU A CA 1
ATOM 2173 C C . GLU A 1 366 ? 99.877 137.831 76.476 1.00 66.10 366 GLU A C 1
ATOM 2174 O O . GLU A 1 366 ? 98.801 137.377 76.076 1.00 66.10 366 GLU A O 1
ATOM 2180 N N . MET A 1 367 ? 100.913 138.033 75.665 1.00 68.44 367 MET A N 1
ATOM 2181 C CA . MET A 1 367 ? 100.812 137.757 74.239 1.00 68.44 367 MET A CA 1
ATOM 2182 C C . MET A 1 367 ? 100.909 136.266 73.942 1.00 68.44 367 MET A C 1
ATOM 2183 O O . MET A 1 367 ? 100.286 135.788 72.987 1.00 68.44 367 MET A O 1
ATOM 2188 N N . LYS A 1 368 ? 101.657 135.511 74.750 1.00 67.50 368 LYS A N 1
ATOM 2189 C CA . LYS A 1 368 ? 101.763 134.072 74.540 1.00 67.50 368 LYS A CA 1
ATOM 2190 C C . LYS A 1 368 ? 100.609 133.292 75.155 1.00 67.50 368 LYS A C 1
ATOM 2191 O O . LYS A 1 368 ? 100.582 132.063 75.032 1.00 67.50 368 LYS A O 1
ATOM 2197 N N . LYS A 1 369 ? 99.670 133.963 75.822 1.00 70.95 369 LYS A N 1
ATOM 2198 C CA . LYS A 1 369 ? 98.403 133.344 76.195 1.00 70.95 369 LYS A CA 1
ATOM 2199 C C . LYS A 1 369 ? 97.347 133.491 75.107 1.00 70.95 369 LYS A C 1
ATOM 2200 O O . LYS A 1 369 ? 96.180 133.165 75.349 1.00 70.95 369 LYS A O 1
ATOM 2206 N N . GLN A 1 370 ? 97.725 133.991 73.931 1.00 74.50 370 GLN A N 1
ATOM 2207 C CA . GLN A 1 370 ? 96.833 134.063 72.783 1.00 74.50 370 GLN A CA 1
ATOM 2208 C C . GLN A 1 370 ? 97.217 133.096 71.672 1.00 74.50 370 GLN A C 1
ATOM 2209 O O . GLN A 1 370 ? 96.379 132.800 70.814 1.00 74.50 370 GLN A O 1
ATOM 2215 N N . SER A 1 371 ? 98.453 132.605 71.669 1.00 76.56 371 SER A N 1
ATOM 2216 C CA . SER A 1 371 ? 98.922 131.671 70.652 1.00 76.56 371 SER A CA 1
ATOM 2217 C C . SER A 1 371 ? 98.307 130.288 70.839 1.00 76.56 371 SER A C 1
ATOM 2218 O O . SER A 1 371 ? 98.792 129.302 70.284 1.00 76.56 371 SER A O 1
ATOM 2221 N N . ASN A 1 385 ? 88.911 116.224 89.728 1.00 60.72 385 ASN A N 1
ATOM 2222 C CA . ASN A 1 385 ? 89.585 114.936 89.619 1.00 60.72 385 ASN A CA 1
ATOM 2223 C C . ASN A 1 385 ? 90.466 114.653 90.841 1.00 60.72 385 ASN A C 1
ATOM 2224 O O . ASN A 1 385 ? 89.978 114.619 91.971 1.00 60.72 385 ASN A O 1
ATOM 2229 N N . LEU A 1 386 ? 91.761 114.456 90.609 1.00 56.62 386 LEU A N 1
ATOM 2230 C CA . LEU A 1 386 ? 92.687 114.110 91.679 1.00 56.62 386 LEU A CA 1
ATOM 2231 C C . LEU A 1 386 ? 93.045 115.365 92.470 1.00 56.62 386 LEU A C 1
ATOM 2232 O O . LEU A 1 386 ? 93.573 116.327 91.904 1.00 56.62 386 LEU A O 1
ATOM 2237 N N . THR A 1 387 ? 92.756 115.366 93.770 1.00 51.26 387 THR A N 1
ATOM 2238 C CA . THR A 1 387 ? 93.097 116.503 94.614 1.00 51.26 387 THR A CA 1
ATOM 2239 C C . THR A 1 387 ? 94.571 116.428 95.016 1.00 51.26 387 THR A C 1
ATOM 2240 O O . THR A 1 387 ? 95.282 115.480 94.674 1.00 51.26 387 THR A O 1
ATOM 2244 N N . LEU A 1 388 ? 95.040 117.441 95.755 1.00 45.94 388 LEU A N 1
ATOM 2245 C CA . LEU A 1 388 ? 96.474 117.576 96.008 1.00 45.94 388 LEU A CA 1
ATOM 2246 C C . LEU A 1 388 ? 96.981 116.528 96.992 1.00 45.94 388 LEU A C 1
ATOM 2247 O O . LEU A 1 388 ? 98.055 115.954 96.785 1.00 45.94 388 LEU A O 1
ATOM 2252 N N . LYS A 1 389 ? 96.230 116.260 98.065 1.00 49.68 389 LYS A N 1
ATOM 2253 C CA . LYS A 1 389 ? 96.657 115.230 99.008 1.00 49.68 389 LYS A CA 1
ATOM 2254 C C . LYS A 1 389 ? 96.548 113.838 98.404 1.00 49.68 389 LYS A C 1
ATOM 2255 O O . LYS A 1 389 ? 97.301 112.938 98.788 1.00 49.68 389 LYS A O 1
ATOM 2261 N N . GLU A 1 390 ? 95.628 113.646 97.462 1.00 51.10 390 GLU A N 1
ATOM 2262 C CA . GLU A 1 390 ? 95.606 112.409 96.697 1.00 51.10 390 GLU A CA 1
ATOM 2263 C C . GLU A 1 390 ? 96.748 112.338 95.693 1.00 51.10 390 GLU A C 1
ATOM 2264 O O . GLU A 1 390 ? 97.303 111.257 95.477 1.00 51.10 390 GLU A O 1
ATOM 2270 N N . ALA A 1 391 ? 97.105 113.466 95.068 1.00 48.00 391 ALA A N 1
ATOM 2271 C CA . ALA A 1 391 ? 98.188 113.461 94.088 1.00 48.00 391 ALA A CA 1
ATOM 2272 C C . ALA A 1 391 ? 99.546 113.304 94.750 1.00 48.00 391 ALA A C 1
ATOM 2273 O O . ALA A 1 391 ? 100.474 112.772 94.134 1.00 48.00 391 ALA A O 1
ATOM 2275 N N . ILE A 1 392 ? 99.684 113.759 95.994 1.00 45.93 392 ILE A N 1
ATOM 2276 C CA . ILE A 1 392 ? 100.932 113.546 96.713 1.00 45.93 392 ILE A CA 1
ATOM 2277 C C . ILE A 1 392 ? 101.042 112.094 97.152 1.00 45.93 392 ILE A C 1
ATOM 2278 O O . ILE A 1 392 ? 102.100 111.472 97.011 1.00 45.93 392 ILE A O 1
ATOM 2283 N N . SER A 1 393 ? 99.938 111.513 97.632 1.00 49.49 393 SER A N 1
ATOM 2284 C CA . SER A 1 393 ? 99.938 110.108 98.028 1.00 49.49 393 SER A CA 1
ATOM 2285 C C . SER A 1 393 ? 100.089 109.183 96.830 1.00 49.49 393 SER A C 1
ATOM 2286 O O . SER A 1 393 ? 100.666 108.098 96.957 1.00 49.49 393 SER A O 1
ATOM 2289 N N . ALA A 1 394 ? 99.590 109.591 95.663 1.00 49.01 394 ALA A N 1
ATOM 2290 C CA . ALA A 1 394 ? 99.852 108.838 94.444 1.00 49.01 394 ALA A CA 1
ATOM 2291 C C . ALA A 1 394 ? 101.294 108.985 93.986 1.00 49.01 394 ALA A C 1
ATOM 2292 O O . ALA A 1 394 ? 101.777 108.147 93.218 1.00 49.01 394 ALA A O 1
ATOM 2294 N N . SER A 1 395 ? 101.986 110.028 94.439 1.00 46.48 395 SER A N 1
ATOM 2295 C CA . SER A 1 395 ? 103.392 110.231 94.131 1.00 46.48 395 SER A CA 1
ATOM 2296 C C . SER A 1 395 ? 104.320 109.486 95.083 1.00 46.48 395 SER A C 1
ATOM 2297 O O . SER A 1 395 ? 105.408 109.074 94.664 1.00 46.48 395 SER A O 1
ATOM 2300 N N . ILE A 1 396 ? 103.927 109.309 96.352 1.00 47.62 396 ILE A N 1
ATOM 2301 C CA . ILE A 1 396 ? 104.689 108.445 97.256 1.00 47.62 396 ILE A CA 1
ATOM 2302 C C . ILE A 1 396 ? 104.620 107.001 96.779 1.00 47.62 396 ILE A C 1
ATOM 2303 O O . ILE A 1 396 ? 105.601 106.253 96.866 1.00 47.62 396 ILE A O 1
ATOM 2308 N N . SER A 1 397 ? 103.463 106.597 96.246 1.00 50.55 397 SER A N 1
ATOM 2309 C CA . SER A 1 397 ? 103.285 105.260 95.696 1.00 50.55 397 SER A CA 1
ATOM 2310 C C . SER A 1 397 ? 104.135 105.014 94.456 1.00 50.55 397 SER A C 1
ATOM 2311 O O . SER A 1 397 ? 104.393 103.855 94.122 1.00 50.55 397 SER A O 1
ATOM 2314 N N . ARG A 1 398 ? 104.569 106.070 93.770 1.00 51.43 398 ARG A N 1
ATOM 2315 C CA . ARG A 1 398 ? 105.436 105.932 92.610 1.00 51.43 398 ARG A CA 1
ATOM 2316 C C . ARG A 1 398 ? 106.914 105.883 92.971 1.00 51.43 398 ARG A C 1
ATOM 2317 O O . ARG A 1 398 ? 107.710 105.357 92.187 1.00 51.43 398 ARG A O 1
ATOM 2325 N N . GLY A 1 399 ? 107.302 106.410 94.129 1.00 45.90 399 GLY A N 1
ATOM 2326 C CA . GLY A 1 399 ? 108.682 106.317 94.564 1.00 45.90 399 GLY A CA 1
ATOM 2327 C C . GLY A 1 399 ? 109.290 107.627 95.019 1.00 45.90 399 GLY A C 1
ATOM 2328 O O . GLY A 1 399 ? 110.422 107.648 95.507 1.00 45.90 399 GLY A O 1
ATOM 2329 N N . LYS A 1 400 ? 108.564 108.728 94.851 1.00 40.22 400 LYS A N 1
ATOM 2330 C CA . LYS A 1 400 ? 109.024 110.017 95.345 1.00 40.22 400 LYS A CA 1
ATOM 2331 C C . LYS A 1 400 ? 108.813 110.085 96.848 1.00 40.22 400 LYS A C 1
ATOM 2332 O O . LYS A 1 400 ? 107.782 109.630 97.349 1.00 40.22 400 LYS A O 1
ATOM 2338 N N . LEU A 1 401 ? 109.789 110.673 97.550 1.00 37.63 401 LEU A N 1
ATOM 2339 C CA . LEU A 1 401 ? 109.839 110.759 99.015 1.00 37.63 401 LEU A CA 1
ATOM 2340 C C . LEU A 1 401 ? 109.676 109.373 99.642 1.00 37.63 401 LEU A C 1
ATOM 2341 O O . LEU A 1 401 ? 108.626 109.029 100.186 1.00 37.63 401 LEU A O 1
ATOM 2346 N N . VAL A 1 402 ? 110.747 108.586 99.505 1.00 38.26 402 VAL A N 1
ATOM 2347 C CA . VAL A 1 402 ? 110.759 107.133 99.731 1.00 38.26 402 VAL A CA 1
ATOM 2348 C C . VAL A 1 402 ? 110.219 106.677 101.084 1.00 38.26 402 VAL A C 1
ATOM 2349 O O . VAL A 1 402 ? 110.187 107.444 102.046 1.00 38.26 402 VAL A O 1
ATOM 2353 N N . LEU A 1 419 ? 95.996 106.467 101.094 1.00 51.18 419 LEU A N 1
ATOM 2354 C CA . LEU A 1 419 ? 97.340 106.491 101.660 1.00 51.18 419 LEU A CA 1
ATOM 2355 C C . LEU A 1 419 ? 97.607 107.808 102.380 1.00 51.18 419 LEU A C 1
ATOM 2356 O O . LEU A 1 419 ? 97.511 108.881 101.786 1.00 51.18 419 LEU A O 1
ATOM 2361 N N . ALA A 1 420 ? 97.938 107.721 103.663 1.00 45.84 420 ALA A N 1
ATOM 2362 C CA . ALA A 1 420 ? 98.286 108.904 104.431 1.00 45.84 420 ALA A CA 1
ATOM 2363 C C . ALA A 1 420 ? 99.703 109.354 104.097 1.00 45.84 420 ALA A C 1
ATOM 2364 O O . ALA A 1 420 ? 100.542 108.565 103.655 1.00 45.84 420 ALA A O 1
ATOM 2366 N N . VAL A 1 421 ? 99.961 110.639 104.306 1.00 37.87 421 VAL A N 1
ATOM 2367 C CA . VAL A 1 421 ? 101.274 111.227 104.071 1.00 37.87 421 VAL A CA 1
ATOM 2368 C C . VAL A 1 421 ? 101.930 111.447 105.432 1.00 37.87 421 VAL A C 1
ATOM 2369 O O . VAL A 1 421 ? 101.506 112.336 106.185 1.00 37.87 421 VAL A O 1
ATOM 2373 N N . PRO A 1 422 ? 102.943 110.666 105.797 1.00 29.68 422 PRO A N 1
ATOM 2374 C CA . PRO A 1 422 ? 103.613 110.889 107.082 1.00 29.68 422 PRO A CA 1
ATOM 2375 C C . PRO A 1 422 ? 104.481 112.136 107.047 1.00 29.68 422 PRO A C 1
ATOM 2376 O O . PRO A 1 422 ? 105.212 112.384 106.086 1.00 29.68 422 PRO A O 1
ATOM 2380 N N . ALA A 1 423 ? 104.384 112.931 108.112 1.00 20.59 423 ALA A N 1
ATOM 2381 C CA . ALA A 1 423 ? 105.165 114.154 108.211 1.00 20.59 423 ALA A CA 1
ATOM 2382 C C . ALA A 1 423 ? 106.645 113.881 108.412 1.00 20.59 423 ALA A C 1
ATOM 2383 O O . ALA A 1 423 ? 107.469 114.746 108.106 1.00 20.59 423 ALA A O 1
ATOM 2385 N N . PHE A 1 424 ? 106.994 112.705 108.926 1.00 15.80 424 PHE A N 1
ATOM 2386 C CA . PHE A 1 424 ? 108.369 112.318 109.184 1.00 15.80 424 PHE A CA 1
ATOM 2387 C C . PHE A 1 424 ? 108.598 110.929 108.613 1.00 15.80 424 PHE A C 1
ATOM 2388 O O . PHE A 1 424 ? 107.692 110.092 108.616 1.00 15.80 424 PHE A O 1
ATOM 2396 N N . ALA A 1 425 ? 109.813 110.696 108.112 1.00 17.15 425 ALA A N 1
ATOM 2397 C CA . ALA A 1 425 ? 110.118 109.440 107.436 1.00 17.15 425 ALA A CA 1
ATOM 2398 C C . ALA A 1 425 ? 110.207 108.274 108.406 1.00 17.15 425 ALA A C 1
ATOM 2399 O O . ALA A 1 425 ? 109.976 107.126 108.017 1.00 17.15 425 ALA A O 1
ATOM 2401 N N . ASN A 1 426 ? 110.533 108.542 109.657 1.00 17.12 426 ASN A N 1
ATOM 2402 C CA . ASN A 1 426 ? 110.866 107.523 110.634 1.00 17.12 426 ASN A CA 1
ATOM 2403 C C . ASN A 1 426 ? 110.105 107.780 111.922 1.00 17.12 426 ASN A C 1
ATOM 2404 O O . ASN A 1 426 ? 109.666 108.906 112.175 1.00 17.12 426 ASN A O 1
ATOM 2409 N N . PRO A 1 427 ? 109.916 106.752 112.752 1.00 16.60 427 PRO A N 1
ATOM 2410 C CA . PRO A 1 427 ? 109.414 106.979 114.111 1.00 16.60 427 PRO A CA 1
ATOM 2411 C C . PRO A 1 427 ? 110.414 107.770 114.940 1.00 16.60 427 PRO A C 1
ATOM 2412 O O . PRO A 1 427 ? 111.582 107.921 114.584 1.00 16.60 427 PRO A O 1
ATOM 2416 N N . PHE A 1 428 ? 109.930 108.275 116.075 1.00 14.91 428 PHE A N 1
ATOM 2417 C CA . PHE A 1 428 ? 110.743 109.170 116.889 1.00 14.91 428 PHE A CA 1
ATOM 2418 C C . PHE A 1 428 ? 111.927 108.446 117.518 1.00 14.91 428 PHE A C 1
ATOM 2419 O O . PHE A 1 428 ? 112.972 109.058 117.739 1.00 14.91 428 PHE A O 1
ATOM 2427 N N . TRP A 1 429 ? 111.795 107.148 117.783 1.00 15.89 429 TRP A N 1
ATOM 2428 C CA . TRP A 1 429 ? 112.887 106.382 118.364 1.00 15.89 429 TRP A CA 1
ATOM 2429 C C . TRP A 1 429 ? 113.949 106.008 117.341 1.00 15.89 429 TRP A C 1
ATOM 2430 O O . TRP A 1 429 ? 115.088 105.738 117.728 1.00 15.89 429 TRP A O 1
ATOM 2441 N N . ILE A 1 430 ? 113.608 105.988 116.051 1.00 14.81 430 ILE A N 1
ATOM 2442 C CA . ILE A 1 430 ? 114.630 105.877 115.016 1.00 14.81 430 ILE A CA 1
ATOM 2443 C C . ILE A 1 430 ? 115.386 107.194 114.890 1.00 14.81 430 ILE A C 1
ATOM 2444 O O . ILE A 1 430 ? 116.603 107.213 114.685 1.00 14.81 430 ILE A O 1
ATOM 2449 N N . GLU A 1 431 ? 114.681 108.315 115.056 1.00 14.22 431 GLU A N 1
ATOM 2450 C CA . GLU A 1 431 ? 115.324 109.623 115.016 1.00 14.22 431 GLU A CA 1
ATOM 2451 C C . GLU A 1 431 ? 116.183 109.876 116.246 1.00 14.22 431 GLU A C 1
ATOM 2452 O O . GLU A 1 431 ? 117.204 110.560 116.146 1.00 14.22 431 GLU A O 1
ATOM 2458 N N . ILE A 1 432 ? 115.786 109.348 117.405 1.00 13.31 432 ILE A N 1
ATOM 2459 C CA . ILE A 1 432 ? 116.619 109.464 118.599 1.00 13.31 432 ILE A CA 1
ATOM 2460 C C . ILE A 1 432 ? 117.897 108.659 118.424 1.00 13.31 432 ILE A C 1
ATOM 2461 O O . ILE A 1 432 ? 118.983 109.119 118.780 1.00 13.31 432 ILE A O 1
ATOM 2466 N N . LYS A 1 433 ? 117.797 107.483 117.803 1.00 13.73 433 LYS A N 1
ATOM 2467 C CA . LYS A 1 433 ? 118.964 106.639 117.570 1.00 13.73 433 LYS A CA 1
ATOM 2468 C C . LYS A 1 433 ? 119.942 107.281 116.591 1.00 13.73 433 LYS A C 1
ATOM 2469 O O . LYS A 1 433 ? 121.160 107.180 116.769 1.00 13.73 433 LYS A O 1
ATOM 2475 N N . THR A 1 434 ? 119.430 107.969 115.568 1.00 13.59 434 THR A N 1
ATOM 2476 C CA . THR A 1 434 ? 120.302 108.637 114.610 1.00 13.59 434 THR A CA 1
ATOM 2477 C C . THR A 1 434 ? 120.943 109.879 115.214 1.00 13.59 434 THR A C 1
ATOM 2478 O O . THR A 1 434 ? 122.135 110.124 115.013 1.00 13.59 434 THR A O 1
ATOM 2482 N N . LEU A 1 435 ? 120.169 110.666 115.962 1.00 12.60 435 LEU A N 1
ATOM 2483 C CA . LEU A 1 435 ? 120.691 111.888 116.559 1.00 12.60 435 LEU A CA 1
ATOM 2484 C C . LEU A 1 435 ? 121.674 111.595 117.683 1.00 12.60 435 LEU A C 1
ATOM 2485 O O . LEU A 1 435 ? 122.586 112.388 117.924 1.00 12.60 435 LEU A O 1
ATOM 2490 N N . THR A 1 436 ? 121.510 110.460 118.367 1.00 13.58 436 THR A N 1
ATOM 2491 C CA . THR A 1 436 ? 122.445 110.060 119.415 1.00 13.58 436 THR A CA 1
ATOM 2492 C C . THR A 1 436 ? 123.792 109.658 118.828 1.00 13.58 436 THR A C 1
ATOM 2493 O O . THR A 1 436 ? 124.841 110.039 119.356 1.00 13.58 436 THR A O 1
ATOM 2497 N N . ARG A 1 437 ? 123.780 108.922 117.715 1.00 14.22 437 ARG A N 1
ATOM 2498 C CA . ARG A 1 437 ? 125.019 108.484 117.084 1.00 14.22 437 ARG A CA 1
ATOM 2499 C C . ARG A 1 437 ? 125.812 109.643 116.500 1.00 14.22 437 ARG A C 1
ATOM 2500 O O . ARG A 1 437 ? 127.043 109.602 116.499 1.00 14.22 437 ARG A O 1
ATOM 2508 N N . ARG A 1 438 ? 125.135 110.681 116.013 1.00 12.73 438 ARG A N 1
ATOM 2509 C CA . ARG A 1 438 ? 125.841 111.842 115.491 1.00 12.73 438 ARG A CA 1
ATOM 2510 C C . ARG A 1 438 ? 126.472 112.660 116.612 1.00 12.73 438 ARG A C 1
ATOM 2511 O O . ARG A 1 438 ? 127.582 113.175 116.457 1.00 12.73 438 ARG A O 1
ATOM 2519 N N . SER A 1 439 ? 125.791 112.772 117.755 1.00 13.91 439 SER A N 1
ATOM 2520 C CA . SER A 1 439 ? 126.366 113.453 118.909 1.00 13.91 439 SER A CA 1
ATOM 2521 C C . SER A 1 439 ? 127.521 112.668 119.514 1.00 13.91 439 SER A C 1
ATOM 2522 O O . SER A 1 439 ? 128.469 113.265 120.033 1.00 13.91 439 SER A O 1
ATOM 2525 N N . ILE A 1 440 ? 127.446 111.340 119.483 1.00 15.47 440 ILE A N 1
ATOM 2526 C CA . ILE A 1 440 ? 128.559 110.525 119.946 1.00 15.47 440 ILE A CA 1
ATOM 2527 C C . ILE A 1 440 ? 129.735 110.659 118.992 1.00 15.47 440 ILE A C 1
ATOM 2528 O O . ILE A 1 440 ? 130.888 110.792 119.421 1.00 15.47 440 ILE A O 1
ATOM 2533 N N . LEU A 1 441 ? 129.455 110.680 117.686 1.00 15.52 441 LEU A N 1
ATOM 2534 C CA . LEU A 1 441 ? 130.507 110.829 116.691 1.00 15.52 441 LEU A CA 1
ATOM 2535 C C . LEU A 1 441 ? 131.142 112.211 116.735 1.00 15.52 441 LEU A C 1
ATOM 2536 O O . LEU A 1 441 ? 132.342 112.333 116.500 1.00 15.52 441 LEU A O 1
ATOM 2541 N N . ASN A 1 442 ? 130.376 113.256 117.053 1.00 16.23 442 ASN A N 1
ATOM 2542 C CA . ASN A 1 442 ? 130.995 114.562 117.242 1.00 16.23 442 ASN A CA 1
ATOM 2543 C C . ASN A 1 442 ? 131.801 114.638 118.529 1.00 16.23 442 ASN A C 1
ATOM 2544 O O . ASN A 1 442 ? 132.689 115.486 118.631 1.00 16.23 442 ASN A O 1
ATOM 2549 N N . SER A 1 443 ? 131.520 113.774 119.505 1.00 18.52 443 SER A N 1
ATOM 2550 C CA . SER A 1 443 ? 132.293 113.762 120.740 1.00 18.52 443 SER A CA 1
ATOM 2551 C C . SER A 1 443 ? 133.560 112.930 120.622 1.00 18.52 443 SER A C 1
ATOM 2552 O O . SER A 1 443 ? 134.552 113.236 121.286 1.00 18.52 443 SER A O 1
ATOM 2555 N N . ARG A 1 444 ? 133.545 111.878 119.803 1.00 20.93 444 ARG A N 1
ATOM 2556 C CA . ARG A 1 444 ? 134.758 111.108 119.559 1.00 20.93 444 ARG A CA 1
ATOM 2557 C C . ARG A 1 444 ? 135.791 111.916 118.788 1.00 20.93 444 ARG A C 1
ATOM 2558 O O . ARG A 1 444 ? 136.994 111.752 119.007 1.00 20.93 444 ARG A O 1
ATOM 2566 N N . ARG A 1 445 ? 135.343 112.797 117.899 1.00 19.49 445 ARG A N 1
ATOM 2567 C CA . ARG A 1 445 ? 136.251 113.588 117.087 1.00 19.49 445 ARG A CA 1
ATOM 2568 C C . ARG A 1 445 ? 136.881 114.735 117.857 1.00 19.49 445 ARG A C 1
ATOM 2569 O O . ARG A 1 445 ? 137.921 115.249 117.436 1.00 19.49 445 ARG A O 1
ATOM 2577 N N . GLN A 1 446 ? 136.274 115.155 118.965 1.00 21.74 446 GLN A N 1
ATOM 2578 C CA . GLN A 1 446 ? 136.842 116.156 119.861 1.00 21.74 446 GLN A CA 1
ATOM 2579 C C . GLN A 1 446 ? 136.905 115.556 121.259 1.00 21.74 446 GLN A C 1
ATOM 2580 O O . GLN A 1 446 ? 136.106 115.924 122.131 1.00 21.74 446 GLN A O 1
ATOM 2586 N N . PRO A 1 447 ? 137.845 114.636 121.513 1.00 22.65 447 PRO A N 1
ATOM 2587 C CA . PRO A 1 447 ? 137.856 113.935 122.807 1.00 22.65 447 PRO A CA 1
ATOM 2588 C C . PRO A 1 447 ? 138.264 114.811 123.974 1.00 22.65 447 PRO A C 1
ATOM 2589 O O . PRO A 1 447 ? 138.005 114.442 125.123 1.00 22.65 447 PRO A O 1
ATOM 2593 N N . GLU A 1 448 ? 138.878 115.963 123.714 1.00 23.53 448 GLU A N 1
ATOM 2594 C CA . GLU A 1 448 ? 139.308 116.892 124.747 1.00 23.53 448 GLU A CA 1
ATOM 2595 C C . GLU A 1 448 ? 138.152 117.629 125.406 1.00 23.53 448 GLU A C 1
ATOM 2596 O O . GLU A 1 448 ? 138.363 118.271 126.435 1.00 23.53 448 GLU A O 1
ATOM 2602 N N . LEU A 1 449 ? 136.950 117.575 124.837 1.00 24.13 449 LEU A N 1
ATOM 2603 C CA . LEU A 1 449 ? 135.794 118.185 125.482 1.00 24.13 449 LEU A CA 1
ATOM 2604 C C . LEU A 1 449 ? 135.388 117.398 126.718 1.00 24.13 449 LEU A C 1
ATOM 2605 O O . LEU A 1 449 ? 135.310 117.947 127.821 1.00 24.13 449 LEU A O 1
ATOM 2610 N N . LEU A 1 450 ? 135.140 116.100 126.553 1.00 23.10 450 LEU A N 1
ATOM 2611 C CA . LEU A 1 450 ? 134.845 115.248 127.696 1.00 23.10 450 LEU A CA 1
ATOM 2612 C C . LEU A 1 450 ? 136.092 114.984 128.529 1.00 23.10 450 LEU A C 1
ATOM 2613 O O . LEU A 1 450 ? 135.999 114.831 129.751 1.00 23.10 450 LEU A O 1
ATOM 2618 N N . GLY A 1 451 ? 137.262 114.954 127.889 1.00 22.54 451 GLY A N 1
ATOM 2619 C CA . GLY A 1 451 ? 138.496 114.695 128.612 1.00 22.54 451 GLY A CA 1
ATOM 2620 C C . GLY A 1 451 ? 138.868 115.793 129.591 1.00 22.54 451 GLY A C 1
ATOM 2621 O O . GLY A 1 451 ? 139.369 115.513 130.680 1.00 22.54 451 GLY A O 1
ATOM 2622 N N . MET A 1 452 ? 138.625 117.051 129.226 1.00 22.96 452 MET A N 1
ATOM 2623 C CA . MET A 1 452 ? 138.909 118.145 130.147 1.00 22.96 452 MET A CA 1
ATOM 2624 C C . MET A 1 452 ? 137.828 118.316 131.199 1.00 22.96 452 MET A C 1
ATOM 2625 O O . MET A 1 452 ? 138.130 118.741 132.314 1.00 22.96 452 MET A O 1
ATOM 2630 N N . ARG A 1 453 ? 136.572 118.012 130.866 1.00 21.04 453 ARG A N 1
ATOM 2631 C CA . ARG A 1 453 ? 135.517 118.022 131.873 1.00 21.04 453 ARG A CA 1
ATOM 2632 C C . ARG A 1 453 ? 135.752 116.946 132.919 1.00 21.04 453 ARG A C 1
ATOM 2633 O O . ARG A 1 453 ? 135.482 117.156 134.105 1.00 21.04 453 ARG A O 1
ATOM 2641 N N . LEU A 1 454 ? 136.256 115.790 132.498 1.00 20.42 454 LEU A N 1
ATOM 2642 C CA . LEU A 1 454 ? 136.629 114.756 133.450 1.00 20.42 454 LEU A CA 1
ATOM 2643 C C . LEU A 1 454 ? 137.853 115.158 134.256 1.00 20.42 454 LEU A C 1
ATOM 2644 O O . LEU A 1 454 ? 137.947 114.821 135.439 1.00 20.42 454 LEU A O 1
ATOM 2649 N N . ALA A 1 455 ? 138.779 115.895 133.643 1.00 19.02 455 ALA A N 1
ATOM 2650 C CA . ALA A 1 455 ? 140.020 116.253 134.316 1.00 19.02 455 ALA A CA 1
ATOM 2651 C C . ALA A 1 455 ? 139.800 117.327 135.374 1.00 19.02 455 ALA A C 1
ATOM 2652 O O . ALA A 1 455 ? 140.391 117.256 136.454 1.00 19.02 455 ALA A O 1
ATOM 2654 N N . THR A 1 456 ? 138.955 118.324 135.095 1.00 18.63 456 THR A N 1
ATOM 2655 C CA . THR A 1 456 ? 138.716 119.363 136.093 1.00 18.63 456 THR A CA 1
ATOM 2656 C C . THR A 1 456 ? 137.870 118.859 137.251 1.00 18.63 456 THR A C 1
ATOM 2657 O O . THR A 1 456 ? 138.001 119.369 138.363 1.00 18.63 456 THR A O 1
ATOM 2661 N N . VAL A 1 457 ? 137.004 117.872 137.020 1.00 17.84 457 VAL A N 1
ATOM 2662 C CA . VAL A 1 457 ? 136.209 117.313 138.111 1.00 17.84 457 VAL A CA 1
ATOM 2663 C C . VAL A 1 457 ? 137.087 116.465 139.027 1.00 17.84 457 VAL A C 1
ATOM 2664 O O . VAL A 1 457 ? 136.974 116.536 140.257 1.00 17.84 457 VAL A O 1
ATOM 2668 N N . ILE A 1 458 ? 137.997 115.681 138.442 1.00 18.32 458 ILE A N 1
ATOM 2669 C CA . ILE A 1 458 ? 138.933 114.869 139.216 1.00 18.32 458 ILE A CA 1
ATOM 2670 C C . ILE A 1 458 ? 139.888 115.754 140.013 1.00 18.32 458 ILE A C 1
ATOM 2671 O O . ILE A 1 458 ? 140.175 115.480 141.185 1.00 18.32 458 ILE A O 1
ATOM 2676 N N . VAL A 1 459 ? 140.356 116.848 139.409 1.00 18.06 459 VAL A N 1
ATOM 2677 C CA . VAL A 1 459 ? 141.265 117.764 140.093 1.00 18.06 459 VAL A CA 1
ATOM 2678 C C . VAL A 1 459 ? 140.545 118.505 141.217 1.00 18.06 459 VAL A C 1
ATOM 2679 O O . VAL A 1 459 ? 141.090 118.660 142.314 1.00 18.06 459 VAL A O 1
ATOM 2683 N N . THR A 1 460 ? 139.301 118.939 140.975 1.00 17.37 460 THR A N 1
ATOM 2684 C CA . THR A 1 460 ? 138.484 119.540 142.030 1.00 17.37 460 THR A CA 1
ATOM 2685 C C . THR A 1 460 ? 138.232 118.559 143.167 1.00 17.37 460 THR A C 1
ATOM 2686 O O . THR A 1 460 ? 138.274 118.937 144.339 1.00 17.37 460 THR A O 1
ATOM 2690 N N . GLY A 1 461 ? 138.006 117.291 142.840 1.00 17.84 461 GLY A N 1
ATOM 2691 C CA . GLY A 1 461 ? 137.869 116.289 143.875 1.00 17.84 461 GLY A CA 1
ATOM 2692 C C . GLY A 1 461 ? 139.158 115.997 144.610 1.00 17.84 461 GLY A C 1
ATOM 2693 O O . GLY A 1 461 ? 139.135 115.702 145.805 1.00 17.84 461 GLY A O 1
ATOM 2694 N N . PHE A 1 462 ? 140.295 116.072 143.915 1.00 18.97 462 PHE A N 1
ATOM 2695 C CA . PHE A 1 462 ? 141.579 115.832 144.563 1.00 18.97 462 PHE A CA 1
ATOM 2696 C C . PHE A 1 462 ? 141.978 116.999 145.455 1.00 18.97 462 PHE A C 1
ATOM 2697 O O . PHE A 1 462 ? 142.595 116.796 146.503 1.00 18.97 462 PHE A O 1
ATOM 2705 N N . ILE A 1 463 ? 141.663 118.226 145.039 1.00 18.75 463 ILE A N 1
ATOM 2706 C CA . ILE A 1 463 ? 142.001 119.401 145.836 1.00 18.75 463 ILE A CA 1
ATOM 2707 C C . ILE A 1 463 ? 141.187 119.422 147.123 1.00 18.75 463 ILE A C 1
ATOM 2708 O O . ILE A 1 463 ? 141.728 119.634 148.214 1.00 18.75 463 ILE A O 1
ATOM 2713 N N . LEU A 1 464 ? 139.881 119.168 147.019 1.00 18.22 464 LEU A N 1
ATOM 2714 C CA . LEU A 1 464 ? 139.016 119.079 148.190 1.00 18.22 464 LEU A CA 1
ATOM 2715 C C . LEU A 1 464 ? 139.352 117.899 149.087 1.00 18.22 464 LEU A C 1
ATOM 2716 O O . LEU A 1 464 ? 139.044 117.941 150.278 1.00 18.22 464 LEU A O 1
ATOM 2721 N N . ALA A 1 465 ? 139.964 116.850 148.540 1.00 19.70 465 ALA A N 1
ATOM 2722 C CA . ALA A 1 465 ? 140.357 115.705 149.350 1.00 19.70 465 ALA A CA 1
ATOM 2723 C C . ALA A 1 465 ? 141.548 116.032 150.239 1.00 19.70 465 ALA A C 1
ATOM 2724 O O . ALA A 1 465 ? 141.650 115.526 151.359 1.00 19.70 465 ALA A O 1
ATOM 2726 N N . THR A 1 466 ? 142.471 116.856 149.749 1.00 20.60 466 THR A N 1
ATOM 2727 C CA . THR A 1 466 ? 143.635 117.226 150.541 1.00 20.60 466 THR A CA 1
ATOM 2728 C C . THR A 1 466 ? 143.325 118.369 151.495 1.00 20.60 466 THR A C 1
ATOM 2729 O O . THR A 1 466 ? 143.928 118.461 152.566 1.00 20.60 466 THR A O 1
ATOM 2733 N N . VAL A 1 467 ? 142.379 119.229 151.132 1.00 20.87 467 VAL A N 1
ATOM 2734 C CA . VAL A 1 467 ? 142.002 120.358 151.972 1.00 20.87 467 VAL A CA 1
ATOM 2735 C C . VAL A 1 467 ? 141.087 119.910 153.106 1.00 20.87 467 VAL A C 1
ATOM 2736 O O . VAL A 1 467 ? 141.260 120.319 154.258 1.00 20.87 467 VAL A O 1
ATOM 2740 N N . PHE A 1 468 ? 140.139 119.029 152.816 1.00 20.92 468 PHE A N 1
ATOM 2741 C CA . PHE A 1 468 ? 139.144 118.576 153.780 1.00 20.92 468 PHE A CA 1
ATOM 2742 C C . PHE A 1 468 ? 139.400 117.138 154.213 1.00 20.92 468 PHE A C 1
ATOM 2743 O O . PHE A 1 468 ? 138.471 116.349 154.348 1.00 20.92 468 PHE A O 1
ATOM 2751 N N . TRP A 1 469 ? 140.663 116.792 154.441 1.00 22.19 469 TRP A N 1
ATOM 2752 C CA . TRP A 1 469 ? 141.075 115.415 154.695 1.00 22.19 469 TRP A CA 1
ATOM 2753 C C . TRP A 1 469 ? 140.577 114.929 156.051 1.00 22.19 469 TRP A C 1
ATOM 2754 O O . TRP A 1 469 ? 140.993 115.455 157.087 1.00 22.19 469 TRP A O 1
ATOM 2765 N N . ARG A 1 470 ? 139.700 113.920 156.020 1.00 25.04 470 ARG A N 1
ATOM 2766 C CA . ARG A 1 470 ? 139.255 113.103 157.159 1.00 25.04 470 ARG A CA 1
ATOM 2767 C C . ARG A 1 470 ? 138.760 113.958 158.329 1.00 25.04 470 ARG A C 1
ATOM 2768 O O . ARG A 1 470 ? 139.339 113.975 159.413 1.00 25.04 470 ARG A O 1
ATOM 2776 N N . LEU A 1 471 ? 137.678 114.685 158.057 1.00 28.65 471 LEU A N 1
ATOM 2777 C CA . LEU A 1 471 ? 137.110 115.622 159.016 1.00 28.65 471 LEU A CA 1
ATOM 2778 C C . LEU A 1 471 ? 136.584 114.897 160.250 1.00 28.65 471 LEU A C 1
ATOM 2779 O O . LEU A 1 471 ? 136.107 113.763 160.177 1.00 28.65 471 LEU A O 1
ATOM 2784 N N . ASP A 1 472 ? 136.687 115.563 161.393 1.00 38.55 472 ASP A N 1
ATOM 2785 C CA . ASP A 1 472 ? 136.418 114.943 162.681 1.00 38.55 472 ASP A CA 1
ATOM 2786 C C . ASP A 1 472 ? 135.197 115.565 163.345 1.00 38.55 472 ASP A C 1
ATOM 2787 O O . ASP A 1 472 ? 134.648 116.571 162.893 1.00 38.55 472 ASP A O 1
ATOM 2792 N N . ASN A 1 473 ? 134.785 114.938 164.444 1.00 44.52 473 ASN A N 1
ATOM 2793 C CA . ASN A 1 473 ? 133.641 115.373 165.242 1.00 44.52 473 ASN A CA 1
ATOM 2794 C C . ASN A 1 473 ? 134.078 116.511 166.154 1.00 44.52 473 ASN A C 1
ATOM 2795 O O . ASN A 1 473 ? 134.437 116.308 167.312 1.00 44.52 473 ASN A O 1
ATOM 2800 N N . SER A 1 474 ? 134.034 117.727 165.629 1.00 42.90 474 SER A N 1
ATOM 2801 C CA . SER A 1 474 ? 134.412 118.921 166.366 1.00 42.90 474 SER A CA 1
ATOM 2802 C C . SER A 1 474 ? 133.490 120.045 165.923 1.00 42.90 474 SER A C 1
ATOM 2803 O O . SER A 1 474 ? 132.787 119.903 164.917 1.00 42.90 474 SER A O 1
ATOM 2806 N N . PRO A 1 475 ? 133.417 121.149 166.682 1.00 44.11 475 PRO A N 1
ATOM 2807 C CA . PRO A 1 475 ? 132.661 122.313 166.187 1.00 44.11 475 PRO A CA 1
ATOM 2808 C C . PRO A 1 475 ? 133.208 122.895 164.898 1.00 44.11 475 PRO A C 1
ATOM 2809 O O . PRO A 1 475 ? 132.433 123.419 164.090 1.00 44.11 475 PRO A O 1
ATOM 2813 N N . LYS A 1 476 ? 134.520 122.825 164.683 1.00 39.80 476 LYS A N 1
ATOM 2814 C CA . LYS A 1 476 ? 135.073 123.237 163.402 1.00 39.80 476 LYS A CA 1
ATOM 2815 C C . LYS A 1 476 ? 134.966 122.124 162.369 1.00 39.80 476 LYS A C 1
ATOM 2816 O O . LYS A 1 476 ? 134.942 122.405 161.171 1.00 39.80 476 LYS A O 1
ATOM 2822 N N . GLY A 1 477 ? 134.893 120.867 162.811 1.00 37.32 477 GLY A N 1
ATOM 2823 C CA . GLY A 1 477 ? 134.590 119.769 161.909 1.00 37.32 477 GLY A CA 1
ATOM 2824 C C . GLY A 1 477 ? 133.166 119.770 161.390 1.00 37.32 477 GLY A C 1
ATOM 2825 O O . GLY A 1 477 ? 132.889 119.117 160.379 1.00 37.32 477 GLY A O 1
ATOM 2826 N N . VAL A 1 478 ? 132.257 120.470 162.069 1.00 34.77 478 VAL A N 1
ATOM 2827 C CA . VAL A 1 478 ? 130.918 120.696 161.537 1.00 34.77 478 VAL A CA 1
ATOM 2828 C C . VAL A 1 478 ? 130.944 121.782 160.472 1.00 34.77 478 VAL A C 1
ATOM 2829 O O . VAL A 1 478 ? 130.417 121.598 159.372 1.00 34.77 478 VAL A O 1
ATOM 2833 N N . GLN A 1 479 ? 131.574 122.921 160.776 1.00 34.70 479 GLN A N 1
ATOM 2834 C CA . GLN A 1 479 ? 131.660 124.016 159.813 1.00 34.70 479 GLN A CA 1
ATOM 2835 C C . GLN A 1 479 ? 132.526 123.652 158.615 1.00 34.70 479 GLN A C 1
ATOM 2836 O O . GLN A 1 479 ? 132.344 124.217 157.533 1.00 34.70 479 GLN A O 1
ATOM 2842 N N . GLU A 1 480 ? 133.463 122.719 158.789 1.00 32.27 480 GLU A N 1
ATOM 2843 C CA . GLU A 1 480 ? 134.195 122.182 157.649 1.00 32.27 480 GLU A CA 1
ATOM 2844 C C . GLU A 1 480 ? 133.292 121.328 156.772 1.00 32.27 480 GLU A C 1
ATOM 2845 O O . GLU A 1 480 ? 133.378 121.398 155.545 1.00 32.27 480 GLU A O 1
ATOM 2851 N N . ARG A 1 481 ? 132.423 120.514 157.386 1.00 27.94 481 ARG A N 1
ATOM 2852 C CA . ARG A 1 481 ? 131.476 119.703 156.624 1.00 27.94 481 ARG A CA 1
ATOM 2853 C C . ARG A 1 481 ? 130.467 120.567 155.888 1.00 27.94 481 ARG A C 1
ATOM 2854 O O . ARG A 1 481 ? 130.137 120.291 154.732 1.00 27.94 481 ARG A O 1
ATOM 2862 N N . LEU A 1 482 ? 129.962 121.610 156.550 1.00 25.69 482 LEU A N 1
ATOM 2863 C CA . LEU A 1 482 ? 128.995 122.504 155.929 1.00 25.69 482 LEU A CA 1
ATOM 2864 C C . LEU A 1 482 ? 129.618 123.290 154.789 1.00 25.69 482 LEU A C 1
ATOM 2865 O O . LEU A 1 482 ? 128.961 123.550 153.779 1.00 25.69 482 LEU A O 1
ATOM 2870 N N . GLY A 1 483 ? 130.887 123.675 154.932 1.00 22.56 483 GLY A N 1
ATOM 2871 C CA . GLY A 1 483 ? 131.546 124.434 153.888 1.00 22.56 483 GLY A CA 1
ATOM 2872 C C . GLY A 1 483 ? 132.075 123.579 152.764 1.00 22.56 483 GLY A C 1
ATOM 2873 O O . GLY A 1 483 ? 132.197 124.056 151.635 1.00 22.56 483 GLY A O 1
ATOM 2874 N N . PHE A 1 484 ? 132.406 122.320 153.050 1.00 20.29 484 PHE A N 1
ATOM 2875 C CA . PHE A 1 484 ? 132.741 121.382 151.986 1.00 20.29 484 PHE A CA 1
ATOM 2876 C C . PHE A 1 484 ? 131.530 121.109 151.104 1.00 20.29 484 PHE A C 1
ATOM 2877 O O . PHE A 1 484 ? 131.623 121.159 149.875 1.00 20.29 484 PHE A O 1
ATOM 2885 N N . PHE A 1 485 ? 130.384 120.817 151.725 1.00 20.41 485 PHE A N 1
ATOM 2886 C CA . PHE A 1 485 ? 129.180 120.481 150.977 1.00 20.41 485 PHE A CA 1
ATOM 2887 C C . PHE A 1 485 ? 128.617 121.684 150.242 1.00 20.41 485 PHE A C 1
ATOM 2888 O O . PHE A 1 485 ? 128.062 121.533 149.150 1.00 20.41 485 PHE A O 1
ATOM 2896 N N . ALA A 1 486 ? 128.744 122.875 150.826 1.00 19.17 486 ALA A N 1
ATOM 2897 C CA . ALA A 1 486 ? 128.359 124.090 150.124 1.00 19.17 486 ALA A CA 1
ATOM 2898 C C . ALA A 1 486 ? 129.249 124.338 148.918 1.00 19.17 486 ALA A C 1
ATOM 2899 O O . ALA A 1 486 ? 128.766 124.773 147.872 1.00 19.17 486 ALA A O 1
ATOM 2901 N N . PHE A 1 487 ? 130.551 124.073 149.048 1.00 17.81 487 PHE A N 1
ATOM 2902 C CA . PHE A 1 487 ? 131.462 124.279 147.929 1.00 17.81 487 PHE A CA 1
ATOM 2903 C C . PHE A 1 487 ? 131.277 123.209 146.864 1.00 17.81 487 PHE A C 1
ATOM 2904 O O . PHE A 1 487 ? 131.320 123.512 145.670 1.00 17.81 487 PHE A O 1
ATOM 2912 N N . ALA A 1 488 ? 131.090 121.954 147.277 1.00 19.14 488 ALA A N 1
ATOM 2913 C CA . ALA A 1 488 ? 130.958 120.858 146.324 1.00 19.14 488 ALA A CA 1
ATOM 2914 C C . ALA A 1 488 ? 129.674 120.972 145.512 1.00 19.14 488 ALA A C 1
ATOM 2915 O O . ALA A 1 488 ? 129.688 120.767 144.293 1.00 19.14 488 ALA A O 1
ATOM 2917 N N . MET A 1 489 ? 128.561 121.314 146.164 1.00 21.11 489 MET A N 1
ATOM 2918 C CA . MET A 1 489 ? 127.306 121.507 145.448 1.00 21.11 489 MET A CA 1
ATOM 2919 C C . MET A 1 489 ? 127.354 122.723 144.534 1.00 21.11 489 MET A C 1
ATOM 2920 O O . MET A 1 489 ? 126.752 122.706 143.460 1.00 21.11 489 MET A O 1
ATOM 2925 N N . SER A 1 490 ? 128.082 123.767 144.921 1.00 19.18 490 SER A N 1
ATOM 2926 C CA . SER A 1 490 ? 128.102 124.988 144.125 1.00 19.18 490 SER A CA 1
ATOM 2927 C C . SER A 1 490 ? 128.947 124.835 142.869 1.00 19.18 490 SER A C 1
ATOM 2928 O O . SER A 1 490 ? 128.601 125.385 141.818 1.00 19.18 490 SER A O 1
ATOM 2931 N N . THR A 1 491 ? 130.070 124.119 142.953 1.00 19.00 491 THR A N 1
ATOM 2932 C CA . THR A 1 491 ? 130.891 123.942 141.764 1.00 19.00 491 THR A CA 1
ATOM 2933 C C . THR A 1 491 ? 130.288 122.930 140.811 1.00 19.00 491 THR A C 1
ATOM 2934 O O . THR A 1 491 ? 130.628 122.951 139.631 1.00 19.00 491 THR A O 1
ATOM 2938 N N . MET A 1 492 ? 129.409 122.053 141.298 1.00 18.08 492 MET A N 1
ATOM 2939 C CA . MET A 1 492 ? 128.662 121.161 140.419 1.00 18.08 492 MET A CA 1
ATOM 2940 C C . MET A 1 492 ? 127.737 121.943 139.499 1.00 18.08 492 MET A C 1
ATOM 2941 O O . MET A 1 492 ? 127.687 121.690 138.292 1.00 18.08 492 MET A O 1
ATOM 2946 N N . PHE A 1 493 ? 126.993 122.896 140.056 1.00 15.92 493 PHE A N 1
ATOM 2947 C CA . PHE A 1 493 ? 126.070 123.672 139.245 1.00 15.92 493 PHE A CA 1
ATOM 2948 C C . PHE A 1 493 ? 126.807 124.653 138.350 1.00 15.92 493 PHE A C 1
ATOM 2949 O O . PHE A 1 493 ? 126.359 124.920 137.232 1.00 15.92 493 PHE A O 1
ATOM 2957 N N . TYR A 1 494 ? 127.954 125.158 138.800 1.00 16.33 494 TYR A N 1
ATOM 2958 C CA . TYR A 1 494 ? 128.757 126.036 137.960 1.00 16.33 494 TYR A CA 1
ATOM 2959 C C . TYR A 1 494 ? 129.502 125.268 136.876 1.00 16.33 494 TYR A C 1
ATOM 2960 O O . TYR A 1 494 ? 129.771 125.831 135.813 1.00 16.33 494 TYR A O 1
ATOM 2969 N N . THR A 1 495 ? 129.831 123.996 137.123 1.00 16.86 495 THR A N 1
ATOM 2970 C CA . THR A 1 495 ? 130.363 123.131 136.072 1.00 16.86 495 THR A CA 1
ATOM 2971 C C . THR A 1 495 ? 129.356 122.963 134.945 1.00 16.86 495 THR A C 1
ATOM 2972 O O . THR A 1 495 ? 129.726 122.972 133.770 1.00 16.86 495 THR A O 1
ATOM 2976 N N . CYS A 1 496 ? 128.071 122.877 135.287 1.00 17.22 496 CYS A N 1
ATOM 2977 C CA . CYS A 1 496 ? 127.003 122.650 134.325 1.00 17.22 496 CYS A CA 1
ATOM 2978 C C . CYS A 1 496 ? 126.775 123.822 133.383 1.00 17.22 496 CYS A C 1
ATOM 2979 O O . CYS A 1 496 ? 126.081 123.653 132.378 1.00 17.22 496 CYS A O 1
ATOM 2982 N N . ALA A 1 497 ? 127.350 124.990 133.668 1.00 17.88 497 ALA A N 1
ATOM 2983 C CA . ALA A 1 497 ? 127.234 126.123 132.765 1.00 17.88 497 ALA A CA 1
ATOM 2984 C C . ALA A 1 497 ? 128.008 125.921 131.469 1.00 17.88 497 ALA A C 1
ATOM 2985 O O . ALA A 1 497 ? 127.735 126.625 130.497 1.00 17.88 497 ALA A O 1
ATOM 2987 N N . ASP A 1 498 ? 128.927 124.953 131.405 1.00 20.56 498 ASP A N 1
ATOM 2988 C CA . ASP A 1 498 ? 129.624 124.697 130.149 1.00 20.56 498 ASP A CA 1
ATOM 2989 C C . ASP A 1 498 ? 128.749 123.994 129.114 1.00 20.56 498 ASP A C 1
ATOM 2990 O O . ASP A 1 498 ? 129.176 123.847 127.967 1.00 20.56 498 ASP A O 1
ATOM 2995 N N . ALA A 1 499 ? 127.550 123.559 129.495 1.00 19.54 499 ALA A N 1
ATOM 2996 C CA . ALA A 1 499 ? 126.576 122.998 128.576 1.00 19.54 499 ALA A CA 1
ATOM 2997 C C . ALA A 1 499 ? 125.820 124.057 127.787 1.00 19.54 499 ALA A C 1
ATOM 2998 O O . ALA A 1 499 ? 125.057 123.697 126.888 1.00 19.54 499 ALA A O 1
ATOM 3000 N N . LEU A 1 500 ? 125.990 125.337 128.105 1.00 18.60 500 LEU A N 1
ATOM 3001 C CA . LEU A 1 500 ? 125.294 126.421 127.412 1.00 18.60 500 LEU A CA 1
ATOM 3002 C C . LEU A 1 500 ? 125.627 126.549 125.918 1.00 18.60 500 LEU A C 1
ATOM 3003 O O . LEU A 1 500 ? 124.695 126.740 125.130 1.00 18.60 500 LEU A O 1
ATOM 3008 N N . PRO A 1 501 ? 126.879 126.442 125.449 1.00 19.53 501 PRO A N 1
ATOM 3009 C CA . PRO A 1 501 ? 127.083 126.487 123.997 1.00 19.53 501 PRO A CA 1
ATOM 3010 C C . PRO A 1 501 ? 126.766 125.198 123.254 1.00 19.53 501 PRO A C 1
ATOM 3011 O O . PRO A 1 501 ? 126.967 125.167 122.039 1.00 19.53 501 PRO A O 1
ATOM 3015 N N . VAL A 1 502 ? 126.282 124.147 123.925 1.00 17.76 502 VAL A N 1
ATOM 3016 C CA . VAL A 1 502 ? 126.016 122.876 123.250 1.00 17.76 502 VAL A CA 1
ATOM 3017 C C . VAL A 1 502 ? 124.886 123.029 122.240 1.00 17.76 502 VAL A C 1
ATOM 3018 O O . VAL A 1 502 ? 125.021 122.651 121.072 1.00 17.76 502 VAL A O 1
ATOM 3022 N N . PHE A 1 503 ? 123.770 123.614 122.665 1.00 14.91 503 PHE A N 1
ATOM 3023 C CA . PHE A 1 503 ? 122.692 123.878 121.727 1.00 14.91 503 PHE A CA 1
ATOM 3024 C C . PHE A 1 503 ? 123.024 125.053 120.820 1.00 14.91 503 PHE A C 1
ATOM 3025 O O . PHE A 1 503 ? 122.626 125.060 119.656 1.00 14.91 503 PHE A O 1
ATOM 3033 N N . LEU A 1 504 ? 123.791 126.023 121.317 1.00 17.64 504 LEU A N 1
ATOM 3034 C CA . LEU A 1 504 ? 124.000 127.267 120.587 1.00 17.64 504 LEU A CA 1
ATOM 3035 C C . LEU A 1 504 ? 124.926 127.109 119.386 1.00 17.64 504 LEU A C 1
ATOM 3036 O O . LEU A 1 504 ? 124.747 127.815 118.390 1.00 17.64 504 LEU A O 1
ATOM 3041 N N . GLN A 1 505 ? 125.896 126.197 119.429 1.00 20.05 505 GLN A N 1
ATOM 3042 C CA . GLN A 1 505 ? 126.654 125.896 118.219 1.00 20.05 505 GLN A CA 1
ATOM 3043 C C . GLN A 1 505 ? 125.983 124.865 117.326 1.00 20.05 505 GLN A C 1
ATOM 3044 O O . GLN A 1 505 ? 126.479 124.617 116.224 1.00 20.05 505 GLN A O 1
ATOM 3050 N N . GLU A 1 506 ? 124.892 124.247 117.769 1.00 17.13 506 GLU A N 1
ATOM 3051 C CA . GLU A 1 506 ? 124.115 123.353 116.928 1.00 17.13 506 GLU A CA 1
ATOM 3052 C C . GLU A 1 506 ? 122.843 123.987 116.394 1.00 17.13 506 GLU A C 1
ATOM 3053 O O . GLU A 1 506 ? 122.171 123.366 115.569 1.00 17.13 506 GLU A O 1
ATOM 3059 N N . ARG A 1 507 ? 122.520 125.209 116.823 1.00 14.55 507 ARG A N 1
ATOM 3060 C CA . ARG A 1 507 ? 121.170 125.748 116.689 1.00 14.55 507 ARG A CA 1
ATOM 3061 C C . ARG A 1 507 ? 120.824 126.075 115.242 1.00 14.55 507 ARG A C 1
ATOM 3062 O O . ARG A 1 507 ? 119.701 125.819 114.797 1.00 14.55 507 ARG A O 1
ATOM 3070 N N . TYR A 1 508 ? 121.777 126.630 114.495 1.00 15.09 508 TYR A N 1
ATOM 3071 C CA . TYR A 1 508 ? 121.521 126.971 113.103 1.00 15.09 508 TYR A CA 1
ATOM 3072 C C . TYR A 1 508 ? 121.411 125.732 112.226 1.00 15.09 508 TYR A C 1
ATOM 3073 O O . TYR A 1 508 ? 120.646 125.733 111.258 1.00 15.09 508 TYR A O 1
ATOM 3082 N N . ILE A 1 509 ? 122.158 124.673 112.544 1.00 13.07 509 ILE A N 1
ATOM 3083 C CA . ILE A 1 509 ? 121.993 123.406 111.839 1.00 13.07 509 ILE A CA 1
ATOM 3084 C C . ILE A 1 509 ? 120.676 122.752 112.241 1.00 13.07 509 ILE A C 1
ATOM 3085 O O . ILE A 1 509 ? 119.990 122.145 111.412 1.00 13.07 509 ILE A O 1
ATOM 3090 N N . PHE A 1 510 ? 120.295 122.898 113.513 1.00 12.15 510 PHE A N 1
ATOM 3091 C CA . PHE A 1 510 ? 119.035 122.362 114.015 1.00 12.15 510 PHE A CA 1
ATOM 3092 C C . PHE A 1 510 ? 117.847 123.044 113.350 1.00 12.15 510 PHE A C 1
ATOM 3093 O O . PHE A 1 510 ? 116.846 122.394 113.036 1.00 12.15 510 PHE A O 1
ATOM 3101 N N . MET A 1 511 ? 117.953 124.352 113.120 1.00 14.19 511 MET A N 1
ATOM 3102 C CA . MET A 1 511 ? 116.887 125.103 112.472 1.00 14.19 511 MET A CA 1
ATOM 3103 C C . MET A 1 511 ? 116.734 124.708 111.015 1.00 14.19 511 MET A C 1
ATOM 3104 O O . MET A 1 511 ? 115.614 124.645 110.503 1.00 14.19 511 MET A O 1
ATOM 3109 N N . ARG A 1 512 ? 117.848 124.438 110.337 1.00 13.53 512 ARG A N 1
ATOM 3110 C CA . ARG A 1 512 ? 117.800 124.052 108.933 1.00 13.53 512 ARG A CA 1
ATOM 3111 C C . ARG A 1 512 ? 117.237 122.652 108.754 1.00 13.53 512 ARG A C 1
ATOM 3112 O O . ARG A 1 512 ? 116.483 122.401 107.811 1.00 13.53 512 ARG A O 1
ATOM 3120 N N . GLU A 1 513 ? 117.594 121.728 109.642 1.00 13.69 513 GLU A N 1
ATOM 3121 C CA . GLU A 1 513 ? 117.144 120.351 109.503 1.00 13.69 513 GLU A CA 1
ATOM 3122 C C . GLU A 1 513 ? 115.685 120.190 109.901 1.00 13.69 513 GLU A C 1
ATOM 3123 O O . GLU A 1 513 ? 114.952 119.423 109.269 1.00 13.69 513 GLU A O 1
ATOM 3129 N N . THR A 1 514 ? 115.236 120.913 110.923 1.00 13.27 514 THR A N 1
ATOM 3130 C CA . THR A 1 514 ? 113.859 120.784 111.369 1.00 13.27 514 THR A CA 1
ATOM 3131 C C . THR A 1 514 ? 112.889 121.612 110.544 1.00 13.27 514 THR A C 1
ATOM 3132 O O . THR A 1 514 ? 111.678 121.423 110.682 1.00 13.27 514 THR A O 1
ATOM 3136 N N . ALA A 1 515 ? 113.386 122.505 109.686 1.00 14.34 515 ALA A N 1
ATOM 3137 C CA . ALA A 1 515 ? 112.520 123.281 108.810 1.00 14.34 515 ALA A CA 1
ATOM 3138 C C . ALA A 1 515 ? 111.872 122.433 107.729 1.00 14.34 515 ALA A C 1
ATOM 3139 O O . ALA A 1 515 ? 110.848 122.839 107.180 1.00 14.34 515 ALA A O 1
ATOM 3141 N N . TYR A 1 516 ? 112.457 121.284 107.395 1.00 16.51 516 TYR A N 1
ATOM 3142 C CA . TYR A 1 516 ? 111.939 120.401 106.359 1.00 16.51 516 TYR A CA 1
ATOM 3143 C C . TYR A 1 516 ? 111.840 118.975 106.872 1.00 16.51 516 TYR A C 1
ATOM 3144 O O . TYR A 1 516 ? 111.950 118.026 106.096 1.00 16.51 516 TYR A O 1
ATOM 3153 N N . ASN A 1 517 ? 111.658 118.836 108.189 1.00 16.54 517 ASN A N 1
ATOM 3154 C CA . ASN A 1 517 ? 111.201 117.610 108.855 1.00 16.54 517 ASN A CA 1
ATOM 3155 C C . ASN A 1 517 ? 112.199 116.462 108.724 1.00 16.54 517 ASN A C 1
ATOM 3156 O O . ASN A 1 517 ? 111.840 115.339 108.373 1.00 16.54 517 ASN A O 1
ATOM 3161 N N . ALA A 1 518 ? 113.466 116.746 109.023 1.00 13.84 518 ALA A N 1
ATOM 3162 C CA . ALA A 1 518 ? 114.451 115.673 109.098 1.00 13.84 518 ALA A CA 1
ATOM 3163 C C . ALA A 1 518 ? 114.251 114.846 110.361 1.00 13.84 518 ALA A C 1
ATOM 3164 O O . ALA A 1 518 ? 114.451 113.628 110.354 1.00 13.84 518 ALA A O 1
ATOM 3166 N N . TYR A 1 519 ? 113.853 115.495 111.449 1.00 12.37 519 TYR A N 1
ATOM 3167 C CA . TYR A 1 519 ? 113.524 114.834 112.699 1.00 12.37 519 TYR A CA 1
ATOM 3168 C C . TYR A 1 519 ? 112.629 115.774 113.481 1.00 12.37 519 TYR A C 1
ATOM 3169 O O . TYR A 1 519 ? 112.613 116.981 113.238 1.00 12.37 519 TYR A O 1
ATOM 3178 N N . ARG A 1 520 ? 111.881 115.205 114.418 1.00 11.76 520 ARG A N 1
ATOM 3179 C CA . ARG A 1 520 ? 111.066 116.002 115.318 1.00 11.76 520 ARG A CA 1
ATOM 3180 C C . ARG A 1 520 ? 111.946 116.805 116.262 1.00 11.76 520 ARG A C 1
ATOM 3181 O O . ARG A 1 520 ? 113.073 116.422 116.574 1.00 11.76 520 ARG A O 1
ATOM 3189 N N . ARG A 1 521 ? 111.430 117.949 116.697 1.00 11.34 521 ARG A N 1
ATOM 3190 C CA . ARG A 1 521 ? 112.125 118.728 117.710 1.00 11.34 521 ARG A CA 1
ATOM 3191 C C . ARG A 1 521 ? 112.035 118.078 119.082 1.00 11.34 521 ARG A C 1
ATOM 3192 O O . ARG A 1 521 ? 112.879 118.348 119.938 1.00 11.34 521 ARG A O 1
ATOM 3200 N N . SER A 1 522 ? 111.039 117.219 119.296 1.00 11.13 522 SER A N 1
ATOM 3201 C CA . SER A 1 522 ? 110.969 116.428 120.517 1.00 11.13 522 SER A CA 1
ATOM 3202 C C . SER A 1 522 ? 112.050 115.357 120.548 1.00 11.13 522 SER A C 1
ATOM 3203 O O . SER A 1 522 ? 112.621 115.080 121.607 1.00 11.13 522 SER A O 1
ATOM 3206 N N . SER A 1 523 ? 112.333 114.742 119.395 1.00 11.63 523 SER A N 1
ATOM 3207 C CA . SER A 1 523 ? 113.404 113.760 119.294 1.00 11.63 523 SER A CA 1
ATOM 3208 C C . SER A 1 523 ? 114.761 114.381 119.571 1.00 11.63 523 SER A C 1
ATOM 3209 O O . SER A 1 523 ? 115.628 113.727 120.153 1.00 11.63 523 SER A O 1
ATOM 3212 N N . TYR A 1 524 ? 114.953 115.641 119.177 1.00 11.93 524 TYR A N 1
ATOM 3213 C CA . TYR A 1 524 ? 116.195 116.351 119.456 1.00 11.93 524 TYR A CA 1
ATOM 3214 C C . TYR A 1 524 ? 116.389 116.582 120.949 1.00 11.93 524 TYR A C 1
ATOM 3215 O O . TYR A 1 524 ? 117.509 116.466 121.453 1.00 11.93 524 TYR A O 1
ATOM 3224 N N . VAL A 1 525 ? 115.326 116.977 121.654 1.00 11.47 525 VAL A N 1
ATOM 3225 C CA . VAL A 1 525 ? 115.413 117.212 123.091 1.00 11.47 525 VAL A CA 1
ATOM 3226 C C . VAL A 1 525 ? 115.654 115.900 123.826 1.00 11.47 525 VAL A C 1
ATOM 3227 O O . VAL A 1 525 ? 116.448 115.837 124.773 1.00 11.47 525 VAL A O 1
ATOM 3231 N N . LEU A 1 526 ? 115.013 114.826 123.368 1.00 12.54 526 LEU A N 1
ATOM 3232 C CA . LEU A 1 526 ? 115.181 113.526 124.001 1.00 12.54 526 LEU A CA 1
ATOM 3233 C C . LEU A 1 526 ? 116.567 112.958 123.746 1.00 12.54 526 LEU A C 1
ATOM 3234 O O . LEU A 1 526 ? 117.174 112.370 124.642 1.00 12.54 526 LEU A O 1
ATOM 3239 N N . SER A 1 527 ? 117.085 113.139 122.533 1.00 13.05 527 SER A N 1
ATOM 3240 C CA . SER A 1 527 ? 118.417 112.650 122.207 1.00 13.05 527 SER A CA 1
ATOM 3241 C C . SER A 1 527 ? 119.494 113.441 122.934 1.00 13.05 527 SER A C 1
ATOM 3242 O O . SER A 1 527 ? 120.505 112.872 123.350 1.00 13.05 527 SER A O 1
ATOM 3245 N N . HIS A 1 528 ? 119.296 114.749 123.094 1.00 14.31 528 HIS A N 1
ATOM 3246 C CA . HIS A 1 528 ? 120.282 115.568 123.787 1.00 14.31 528 HIS A CA 1
ATOM 3247 C C . HIS A 1 528 ? 120.343 115.248 125.273 1.00 14.31 528 HIS A C 1
ATOM 3248 O O . HIS A 1 528 ? 121.421 115.293 125.868 1.00 14.31 528 HIS A O 1
ATOM 3255 N N . ALA A 1 529 ? 119.215 114.897 125.881 1.00 14.18 529 ALA A N 1
ATOM 3256 C CA . ALA A 1 529 ? 119.221 114.484 127.274 1.00 14.18 529 ALA A CA 1
ATOM 3257 C C . ALA A 1 529 ? 119.794 113.089 127.462 1.00 14.18 529 ALA A C 1
ATOM 3258 O O . ALA A 1 529 ? 120.272 112.772 128.552 1.00 14.18 529 ALA A O 1
ATOM 3260 N N . ILE A 1 530 ? 119.768 112.263 126.419 1.00 14.17 530 ILE A N 1
ATOM 3261 C CA . ILE A 1 530 ? 120.286 110.903 126.497 1.00 14.17 530 ILE A CA 1
ATOM 3262 C C . ILE A 1 530 ? 121.799 110.881 126.287 1.00 14.17 530 ILE A C 1
ATOM 3263 O O . ILE A 1 530 ? 122.510 110.120 126.946 1.00 14.17 530 ILE A O 1
ATOM 3268 N N . VAL A 1 531 ? 122.329 111.743 125.414 1.00 15.48 531 VAL A N 1
ATOM 3269 C CA . VAL A 1 531 ? 123.759 111.677 125.111 1.00 15.48 531 VAL A CA 1
ATOM 3270 C C . VAL A 1 531 ? 124.605 112.274 126.224 1.00 15.48 531 VAL A C 1
ATOM 3271 O O . VAL A 1 531 ? 125.755 111.867 126.411 1.00 15.48 531 VAL A O 1
ATOM 3275 N N . THR A 1 532 ? 124.074 113.232 126.978 1.00 16.30 532 THR A N 1
ATOM 3276 C CA . THR A 1 532 ? 124.888 113.876 127.991 1.00 16.30 532 THR A CA 1
ATOM 3277 C C . THR A 1 532 ? 124.888 113.107 129.297 1.00 16.30 532 THR A C 1
ATOM 3278 O O . THR A 1 532 ? 125.766 113.333 130.131 1.00 16.30 532 THR A O 1
ATOM 3282 N N . PHE A 1 533 ? 123.956 112.188 129.467 1.00 16.89 533 PHE A N 1
ATOM 3283 C CA . PHE A 1 533 ? 123.815 111.415 130.691 1.00 16.89 533 PHE A CA 1
ATOM 3284 C C . PHE A 1 533 ? 124.922 110.397 130.988 1.00 16.89 533 PHE A C 1
ATOM 3285 O O . PHE A 1 533 ? 125.197 110.186 132.174 1.00 16.89 533 PHE A O 1
ATOM 3293 N N . PRO A 1 534 ? 125.557 109.714 130.014 1.00 18.14 534 PRO A N 1
ATOM 3294 C CA . PRO A 1 534 ? 126.744 108.925 130.384 1.00 18.14 534 PRO A CA 1
ATOM 3295 C C . PRO A 1 534 ? 127.904 109.758 130.885 1.00 18.14 534 PRO A C 1
ATOM 3296 O O . PRO A 1 534 ? 128.626 109.299 131.774 1.00 18.14 534 PRO A O 1
ATOM 3300 N N . SER A 1 535 ? 128.097 110.970 130.362 1.00 18.03 535 SER A N 1
ATOM 3301 C CA . SER A 1 535 ? 129.181 111.809 130.856 1.00 18.03 535 SER A CA 1
ATOM 3302 C C . SER A 1 535 ? 128.881 112.344 132.248 1.00 18.03 535 SER A C 1
ATOM 3303 O O . SER A 1 535 ? 129.803 112.501 133.050 1.00 18.03 535 SER A O 1
ATOM 3306 N N . LEU A 1 536 ? 127.608 112.609 132.556 1.00 17.01 536 LEU A N 1
ATOM 3307 C CA . LEU A 1 536 ? 127.231 113.003 133.909 1.00 17.01 536 LEU A CA 1
ATOM 3308 C C . LEU A 1 536 ? 127.447 111.876 134.907 1.00 17.01 536 LEU A C 1
ATOM 3309 O O . LEU A 1 536 ? 127.684 112.140 136.085 1.00 17.01 536 LEU A O 1
ATOM 3314 N N . ILE A 1 537 ? 127.357 110.625 134.463 1.00 18.19 537 ILE A N 1
ATOM 3315 C CA . ILE A 1 537 ? 127.622 109.498 135.348 1.00 18.19 537 ILE A CA 1
ATOM 3316 C C . ILE A 1 537 ? 129.113 109.398 135.642 1.00 18.19 537 ILE A C 1
ATOM 3317 O O . ILE A 1 537 ? 129.521 109.130 136.778 1.00 18.19 537 ILE A O 1
ATOM 3322 N N . PHE A 1 538 ? 129.948 109.665 134.636 1.00 19.09 538 PHE A N 1
ATOM 3323 C CA . PHE A 1 538 ? 131.392 109.589 134.825 1.00 19.09 538 PHE A CA 1
ATOM 3324 C C . PHE A 1 538 ? 131.893 110.733 135.696 1.00 19.09 538 PHE A C 1
ATOM 3325 O O . PHE A 1 538 ? 132.791 110.536 136.515 1.00 19.09 538 PHE A O 1
ATOM 3333 N N . LEU A 1 539 ? 131.319 111.927 135.544 1.00 17.44 539 LEU A N 1
ATOM 3334 C CA . LEU A 1 539 ? 131.678 113.040 136.417 1.00 17.44 539 LEU A CA 1
ATOM 3335 C C . LEU A 1 539 ? 131.189 112.824 137.840 1.00 17.44 539 LEU A C 1
ATOM 3336 O O . LEU A 1 539 ? 131.836 113.272 138.790 1.00 17.44 539 LEU A O 1
ATOM 3341 N N . SER A 1 540 ? 130.048 112.166 138.005 1.00 17.32 540 SER A N 1
ATOM 3342 C CA . SER A 1 540 ? 129.515 111.936 139.338 1.00 17.32 540 SER A CA 1
ATOM 3343 C C . SER A 1 540 ? 130.286 110.844 140.050 1.00 17.32 540 SER A C 1
ATOM 3344 O O . SER A 1 540 ? 130.480 110.910 141.265 1.00 17.32 540 SER A O 1
ATOM 3347 N N . LEU A 1 541 ? 130.722 109.831 139.307 1.00 18.97 541 LEU A N 1
ATOM 3348 C CA . LEU A 1 541 ? 131.540 108.782 139.892 1.00 18.97 541 LEU A CA 1
ATOM 3349 C C . LEU A 1 541 ? 132.949 109.271 140.180 1.00 18.97 541 LEU A C 1
ATOM 3350 O O . LEU A 1 541 ? 133.547 108.862 141.175 1.00 18.97 541 LEU A O 1
ATOM 3355 N N . ALA A 1 542 ? 133.488 110.147 139.327 1.00 18.91 542 ALA A N 1
ATOM 3356 C CA . ALA A 1 542 ? 134.824 110.683 139.555 1.00 18.91 542 ALA A CA 1
ATOM 3357 C C . ALA A 1 542 ? 134.857 111.596 140.770 1.00 18.91 542 ALA A C 1
ATOM 3358 O O . ALA A 1 542 ? 135.823 111.572 141.537 1.00 18.91 542 ALA A O 1
ATOM 3360 N N . PHE A 1 543 ? 133.815 112.399 140.970 1.00 18.39 543 PHE A N 1
ATOM 3361 C CA . PHE A 1 543 ? 133.799 113.259 142.144 1.00 18.39 543 PHE A CA 1
ATOM 3362 C C . PHE A 1 543 ? 133.505 112.488 143.419 1.00 18.39 543 PHE A C 1
ATOM 3363 O O . PHE A 1 543 ? 134.032 112.838 144.478 1.00 18.39 543 PHE A O 1
ATOM 3371 N N . ALA A 1 544 ? 132.675 111.452 143.350 1.00 18.90 544 ALA A N 1
ATOM 3372 C CA . ALA A 1 544 ? 132.291 110.755 144.567 1.00 18.90 544 ALA A CA 1
ATOM 3373 C C . ALA A 1 544 ? 133.404 109.856 145.091 1.00 18.90 544 ALA A C 1
ATOM 3374 O O . ALA A 1 544 ? 133.545 109.705 146.304 1.00 18.90 544 ALA A O 1
ATOM 3376 N N . VAL A 1 545 ? 134.208 109.251 144.215 1.00 21.07 545 VAL A N 1
ATOM 3377 C CA . VAL A 1 545 ? 135.249 108.368 144.728 1.00 21.07 545 VAL A CA 1
ATOM 3378 C C . VAL A 1 545 ? 136.471 109.144 145.200 1.00 21.07 545 VAL A C 1
ATOM 3379 O O . VAL A 1 545 ? 137.205 108.650 146.061 1.00 21.07 545 VAL A O 1
ATOM 3383 N N . THR A 1 546 ? 136.696 110.355 144.693 1.00 20.65 546 THR A N 1
ATOM 3384 C CA . THR A 1 546 ? 137.806 111.159 145.178 1.00 20.65 546 THR A CA 1
ATOM 3385 C C . THR A 1 546 ? 137.492 111.884 146.477 1.00 20.65 546 THR A C 1
ATOM 3386 O O . THR A 1 546 ? 138.419 112.383 147.119 1.00 20.65 546 THR A O 1
ATOM 3390 N N . THR A 1 547 ? 136.226 111.953 146.892 1.00 20.28 547 THR A N 1
ATOM 3391 C CA . THR A 1 547 ? 135.861 112.758 148.047 1.00 20.28 547 THR A CA 1
ATOM 3392 C C . THR A 1 547 ? 135.139 112.016 149.163 1.00 20.28 547 THR A C 1
ATOM 3393 O O . THR A 1 547 ? 135.110 112.533 150.274 1.00 20.28 547 THR A O 1
ATOM 3397 N N . PHE A 1 548 ? 134.539 110.852 148.917 1.00 21.72 548 PHE A N 1
ATOM 3398 C CA . PHE A 1 548 ? 133.761 110.215 149.979 1.00 21.72 548 PHE A CA 1
ATOM 3399 C C . PHE A 1 548 ? 134.667 109.637 151.059 1.00 21.72 548 PHE A C 1
ATOM 3400 O O . PHE A 1 548 ? 134.448 109.864 152.254 1.00 21.72 548 PHE A O 1
ATOM 3408 N N . TRP A 1 549 ? 135.688 108.888 150.659 1.00 23.58 549 TRP A N 1
ATOM 3409 C CA . TRP A 1 549 ? 136.554 108.214 151.613 1.00 23.58 549 TRP A CA 1
ATOM 3410 C C . TRP A 1 549 ? 137.641 109.126 152.156 1.00 23.58 549 TRP A C 1
ATOM 3411 O O . TRP A 1 549 ? 138.129 108.891 153.263 1.00 23.58 549 TRP A O 1
ATOM 3422 N N . ALA A 1 550 ? 138.003 110.175 151.425 1.00 21.96 550 ALA A N 1
ATOM 3423 C CA . ALA A 1 550 ? 139.065 111.081 151.836 1.00 21.96 550 ALA A CA 1
ATOM 3424 C C . ALA A 1 550 ? 138.574 112.185 152.766 1.00 21.96 550 ALA A C 1
ATOM 3425 O O . ALA A 1 550 ? 139.282 112.558 153.704 1.00 21.96 550 ALA A O 1
ATOM 3427 N N . VAL A 1 551 ? 137.384 112.727 152.520 1.00 21.99 551 VAL A N 1
ATOM 3428 C CA . VAL A 1 551 ? 136.794 113.666 153.467 1.00 21.99 551 VAL A CA 1
ATOM 3429 C C . VAL A 1 551 ? 136.230 112.910 154.668 1.00 21.99 551 VAL A C 1
ATOM 3430 O O . VAL A 1 551 ? 136.154 113.453 155.774 1.00 21.99 551 VAL A O 1
ATOM 3434 N N . GLY A 1 552 ? 135.896 111.638 154.498 1.00 24.37 552 GLY A N 1
ATOM 3435 C CA . GLY A 1 552 ? 135.448 110.825 155.607 1.00 24.37 552 GLY A CA 1
ATOM 3436 C C . GLY A 1 552 ? 133.968 110.957 155.885 1.00 24.37 552 GLY A C 1
ATOM 3437 O O . GLY A 1 552 ? 133.560 111.134 157.034 1.00 24.37 552 GLY A O 1
ATOM 3438 N N . LEU A 1 553 ? 133.155 110.871 154.840 1.00 24.34 553 LEU A N 1
ATOM 3439 C CA . LEU A 1 553 ? 131.720 111.035 154.978 1.00 24.34 553 LEU A CA 1
ATOM 3440 C C . LEU A 1 553 ? 131.090 109.777 155.570 1.00 24.34 553 LEU A C 1
ATOM 3441 O O . LEU A 1 553 ? 131.650 108.683 155.512 1.00 24.34 553 LEU A O 1
ATOM 3446 N N . GLU A 1 554 ? 129.908 109.949 156.147 1.00 30.43 554 GLU A N 1
ATOM 3447 C CA . GLU A 1 554 ? 129.246 108.877 156.872 1.00 30.43 554 GLU A CA 1
ATOM 3448 C C . GLU A 1 554 ? 128.289 108.100 155.976 1.00 30.43 554 GLU A C 1
ATOM 3449 O O . GLU A 1 554 ? 127.842 108.576 154.931 1.00 30.43 554 GLU A O 1
ATOM 3455 N N . GLY A 1 555 ? 127.970 106.881 156.415 1.00 28.65 555 GLY A N 1
ATOM 3456 C CA . GLY A 1 555 ? 126.959 106.048 155.791 1.00 28.65 555 GLY A CA 1
ATOM 3457 C C . GLY A 1 555 ? 127.473 104.695 155.344 1.00 28.65 555 GLY A C 1
ATOM 3458 O O . GLY A 1 555 ? 126.682 103.764 155.176 1.00 28.65 555 GLY A O 1
ATOM 3459 N N . GLY A 1 556 ? 128.774 104.573 155.148 1.00 27.12 556 GLY A N 1
ATOM 3460 C CA . GLY A 1 556 ? 129.325 103.327 154.652 1.00 27.12 556 GLY A CA 1
ATOM 3461 C C . GLY A 1 556 ? 129.086 103.196 153.170 1.00 27.12 556 GLY A C 1
ATOM 3462 O O . GLY A 1 556 ? 129.317 104.134 152.409 1.00 27.12 556 GLY A O 1
ATOM 3463 N N . LEU A 1 557 ? 128.616 102.022 152.750 1.00 27.15 557 LEU A N 1
ATOM 3464 C CA . LEU A 1 557 ? 128.380 101.782 151.332 1.00 27.15 557 LEU A CA 1
ATOM 3465 C C . LEU A 1 557 ? 127.070 102.406 150.868 1.00 27.15 557 LEU A C 1
ATOM 3466 O O . LEU A 1 557 ? 126.999 102.954 149.764 1.00 27.15 557 LEU A O 1
ATOM 3471 N N . MET A 1 558 ? 126.026 102.339 151.695 1.00 28.83 558 MET A N 1
ATOM 3472 C CA . MET A 1 558 ? 124.758 102.955 151.330 1.00 28.83 558 MET A CA 1
ATOM 3473 C C . MET A 1 558 ? 124.817 104.472 151.398 1.00 28.83 558 MET A C 1
ATOM 3474 O O . MET A 1 558 ? 124.065 105.140 150.682 1.00 28.83 558 MET A O 1
ATOM 3479 N N . GLY A 1 559 ? 125.684 105.029 152.242 1.00 23.89 559 GLY A N 1
ATOM 3480 C CA . GLY A 1 559 ? 125.901 106.461 152.226 1.00 23.89 559 GLY A CA 1
ATOM 3481 C C . GLY A 1 559 ? 126.700 106.915 151.027 1.00 23.89 559 GLY A C 1
ATOM 3482 O O . GLY A 1 559 ? 126.509 108.031 150.543 1.00 23.89 559 GLY A O 1
ATOM 3483 N N . PHE A 1 560 ? 127.604 106.065 150.536 1.00 21.28 560 PHE A N 1
ATOM 3484 C CA . PHE A 1 560 ? 128.314 106.362 149.298 1.00 21.28 560 PHE A CA 1
ATOM 3485 C C . PHE A 1 560 ? 127.382 106.280 148.101 1.00 21.28 560 PHE A C 1
ATOM 3486 O O . PHE A 1 560 ? 127.501 107.074 147.163 1.00 21.28 560 PHE A O 1
ATOM 3494 N N . LEU A 1 561 ? 126.449 105.324 148.125 1.00 22.08 561 LEU A N 1
ATOM 3495 C CA . LEU A 1 561 ? 125.517 105.133 147.020 1.00 22.08 561 LEU A CA 1
ATOM 3496 C C . LEU A 1 561 ? 124.549 106.300 146.896 1.00 22.08 561 LEU A C 1
ATOM 3497 O O . LEU A 1 561 ? 124.270 106.758 145.784 1.00 22.08 561 LEU A O 1
ATOM 3502 N N . PHE A 1 562 ? 124.032 106.796 148.024 1.00 18.60 562 PHE A N 1
ATOM 3503 C CA . PHE A 1 562 ? 123.229 108.013 148.004 1.00 18.60 562 PHE A CA 1
ATOM 3504 C C . PHE A 1 562 ? 124.045 109.218 147.561 1.00 18.60 562 PHE A C 1
ATOM 3505 O O . PHE A 1 562 ? 123.509 110.117 146.909 1.00 18.60 562 PHE A O 1
ATOM 3513 N N . TYR A 1 563 ? 125.327 109.255 147.921 1.00 17.85 563 TYR A N 1
ATOM 3514 C CA . TYR A 1 563 ? 126.198 110.363 147.555 1.00 17.85 563 TYR A CA 1
ATOM 3515 C C . TYR A 1 563 ? 126.431 110.421 146.049 1.00 17.85 563 TYR A C 1
ATOM 3516 O O . TYR A 1 563 ? 126.442 111.507 145.468 1.00 17.85 563 TYR A O 1
ATOM 3525 N N . CYS A 1 564 ? 126.612 109.266 145.403 1.00 17.98 564 CYS A N 1
ATOM 3526 C CA . CYS A 1 564 ? 126.714 109.231 143.947 1.00 17.98 564 CYS A CA 1
ATOM 3527 C C . CYS A 1 564 ? 125.411 109.657 143.284 1.00 17.98 564 CYS A C 1
ATOM 3528 O O . CYS A 1 564 ? 125.429 110.298 142.229 1.00 17.98 564 CYS A O 1
ATOM 3531 N N . LEU A 1 565 ? 124.275 109.306 143.889 1.00 16.31 565 LEU A N 1
ATOM 3532 C CA . LEU A 1 565 ? 122.978 109.602 143.293 1.00 16.31 565 LEU A CA 1
ATOM 3533 C C . LEU A 1 565 ? 122.653 111.087 143.352 1.00 16.31 565 LEU A C 1
ATOM 3534 O O . LEU A 1 565 ? 122.092 111.641 142.403 1.00 16.31 565 LEU A O 1
ATOM 3539 N N . ILE A 1 566 ? 122.995 111.749 144.455 1.00 14.29 566 ILE A N 1
ATOM 3540 C CA . ILE A 1 566 ? 122.642 113.153 144.602 1.00 14.29 566 ILE A CA 1
ATOM 3541 C C . ILE A 1 566 ? 123.615 114.064 143.858 1.00 14.29 566 ILE A C 1
ATOM 3542 O O . ILE A 1 566 ? 123.243 115.185 143.499 1.00 14.29 566 ILE A O 1
ATOM 3547 N N . ILE A 1 567 ? 124.840 113.609 143.587 1.00 14.18 567 ILE A N 1
ATOM 3548 C CA . ILE A 1 567 ? 125.722 114.348 142.690 1.00 14.18 567 ILE A CA 1
ATOM 3549 C C . ILE A 1 567 ? 125.210 114.245 141.262 1.00 14.18 567 ILE A C 1
ATOM 3550 O O . ILE A 1 567 ? 125.190 115.235 140.522 1.00 14.18 567 ILE A O 1
ATOM 3555 N N . LEU A 1 568 ? 124.772 113.044 140.868 1.00 13.67 568 LEU A N 1
ATOM 3556 C CA . LEU A 1 568 ? 124.214 112.823 139.540 1.00 13.67 568 LEU A CA 1
ATOM 3557 C C . LEU A 1 568 ? 122.943 113.628 139.324 1.00 13.67 568 LEU A C 1
ATOM 3558 O O . LEU A 1 568 ? 122.751 114.212 138.254 1.00 13.67 568 LEU A O 1
ATOM 3563 N N . ALA A 1 569 ? 122.081 113.692 140.339 1.00 12.21 569 ALA A N 1
ATOM 3564 C CA . ALA A 1 569 ? 120.883 114.515 140.255 1.00 12.21 569 ALA A CA 1
ATOM 3565 C C . ALA A 1 569 ? 121.215 115.999 140.200 1.00 12.21 569 ALA A C 1
ATOM 3566 O O . ALA A 1 569 ? 120.494 116.757 139.557 1.00 12.21 569 ALA A O 1
ATOM 3568 N N . SER A 1 570 ? 122.293 116.423 140.863 1.00 12.92 570 SER A N 1
ATOM 3569 C CA . SER A 1 570 ? 122.749 117.807 140.775 1.00 12.92 570 SER A CA 1
ATOM 3570 C C . SER A 1 570 ? 123.235 118.150 139.380 1.00 12.92 570 SER A C 1
ATOM 3571 O O . SER A 1 570 ? 122.944 119.235 138.868 1.00 12.92 570 SER A O 1
ATOM 3574 N N . PHE A 1 571 ? 124.031 117.262 138.785 1.00 13.42 571 PHE A N 1
ATOM 3575 C CA . PHE A 1 571 ? 124.508 117.472 137.427 1.00 13.42 571 PHE A CA 1
ATOM 3576 C C . PHE A 1 571 ? 123.356 117.430 136.440 1.00 13.42 571 PHE A C 1
ATOM 3577 O O . PHE A 1 571 ? 123.325 118.212 135.490 1.00 13.42 571 PHE A O 1
ATOM 3585 N N . TRP A 1 572 ? 122.394 116.536 136.672 1.00 12.05 572 TRP A N 1
ATOM 3586 C CA . TRP A 1 572 ? 121.218 116.436 135.819 1.00 12.05 572 TRP A CA 1
ATOM 3587 C C . TRP A 1 572 ? 120.346 117.678 135.928 1.00 12.05 572 TRP A C 1
ATOM 3588 O O . TRP A 1 572 ? 119.929 118.239 134.911 1.00 12.05 572 TRP A O 1
ATOM 3599 N N . SER A 1 573 ? 120.084 118.132 137.155 1.00 11.90 573 SER A N 1
ATOM 3600 C CA . SER A 1 573 ? 119.282 119.332 137.365 1.00 11.90 573 SER A CA 1
ATOM 3601 C C . SER A 1 573 ? 119.979 120.577 136.832 1.00 11.90 573 SER A C 1
ATOM 3602 O O . SER A 1 573 ? 119.343 121.421 136.192 1.00 11.90 573 SER A O 1
ATOM 3605 N N . GLY A 1 574 ? 121.287 120.693 137.069 1.00 11.29 574 GLY A N 1
ATOM 3606 C CA . GLY A 1 574 ? 122.014 121.863 136.617 1.00 11.29 574 GLY A CA 1
ATOM 3607 C C . GLY A 1 574 ? 122.161 121.931 135.113 1.00 11.29 574 GLY A C 1
ATOM 3608 O O . GLY A 1 574 ? 122.093 123.010 134.529 1.00 11.29 574 GLY A O 1
ATOM 3609 N N . SER A 1 575 ? 122.373 120.781 134.466 1.00 11.96 575 SER A N 1
ATOM 3610 C CA . SER A 1 575 ? 122.504 120.761 133.012 1.00 11.96 575 SER A CA 1
ATOM 3611 C C . SER A 1 575 ? 121.183 121.060 132.331 1.00 11.96 575 SER A C 1
ATOM 3612 O O . SER A 1 575 ? 121.161 121.689 131.273 1.00 11.96 575 SER A O 1
ATOM 3615 N N . SER A 1 576 ? 120.080 120.589 132.912 1.00 11.07 576 SER A N 1
ATOM 3616 C CA . SER A 1 576 ? 118.766 120.800 132.325 1.00 11.07 576 SER A CA 1
ATOM 3617 C C . SER A 1 576 ? 118.379 122.265 132.366 1.00 11.07 576 SER A C 1
ATOM 3618 O O . SER A 1 576 ? 117.753 122.779 131.434 1.00 11.07 576 SER A O 1
ATOM 3621 N N . PHE A 1 577 ? 118.765 122.952 133.436 1.00 11.22 577 PHE A N 1
ATOM 3622 C CA . PHE A 1 577 ? 118.448 124.361 133.580 1.00 11.22 577 PHE A CA 1
ATOM 3623 C C . PHE A 1 577 ? 119.296 125.219 132.648 1.00 11.22 577 PHE A C 1
ATOM 3624 O O . PHE A 1 577 ? 118.805 126.197 132.079 1.00 11.22 577 PHE A O 1
ATOM 3632 N N . VAL A 1 578 ? 120.575 124.878 132.504 1.00 12.38 578 VAL A N 1
ATOM 3633 C CA . VAL A 1 578 ? 121.456 125.598 131.595 1.00 12.38 578 VAL A CA 1
ATOM 3634 C C . VAL A 1 578 ? 121.062 125.322 130.146 1.00 12.38 578 VAL A C 1
ATOM 3635 O O . VAL A 1 578 ? 121.161 126.209 129.292 1.00 12.38 578 VAL A O 1
ATOM 3639 N N . THR A 1 579 ? 120.538 124.123 129.863 1.00 11.87 579 THR A N 1
ATOM 3640 C CA . THR A 1 579 ? 119.984 123.827 128.545 1.00 11.87 579 THR A CA 1
ATOM 3641 C C . THR A 1 579 ? 118.738 124.659 128.265 1.00 11.87 579 THR A C 1
ATOM 3642 O O . THR A 1 579 ? 118.565 125.161 127.150 1.00 11.87 579 THR A O 1
ATOM 3646 N N . PHE A 1 580 ? 117.869 124.822 129.267 1.00 12.11 580 PHE A N 1
ATOM 3647 C CA . PHE A 1 580 ? 116.672 125.638 129.105 1.00 12.11 580 PHE A CA 1
ATOM 3648 C C . PHE A 1 580 ? 117.025 127.099 128.846 1.00 12.11 580 PHE A C 1
ATOM 3649 O O . PHE A 1 580 ? 116.403 127.750 128.003 1.00 12.11 580 PHE A O 1
ATOM 3657 N N . LEU A 1 581 ? 118.040 127.621 129.533 1.00 14.23 581 LEU A N 1
ATOM 3658 C CA . LEU A 1 581 ? 118.444 128.993 129.271 1.00 14.23 581 LEU A CA 1
ATOM 3659 C C . LEU A 1 581 ? 119.181 129.145 127.950 1.00 14.23 581 LEU A C 1
ATOM 3660 O O . LEU A 1 581 ? 119.186 130.242 127.394 1.00 14.23 581 LEU A O 1
ATOM 3665 N N . SER A 1 582 ? 119.778 128.075 127.427 1.00 14.66 582 SER A N 1
ATOM 3666 C CA . SER A 1 582 ? 120.364 128.135 126.093 1.00 14.66 582 SER A CA 1
ATOM 3667 C C . SER A 1 582 ? 119.296 128.238 125.011 1.00 14.66 582 SER A C 1
ATOM 3668 O O . SER A 1 582 ? 119.549 128.814 123.951 1.00 14.66 582 SER A O 1
ATOM 3671 N N . GLY A 1 583 ? 118.110 127.684 125.251 1.00 15.34 583 GLY A N 1
ATOM 3672 C CA . GLY A 1 583 ? 117.002 127.852 124.338 1.00 15.34 583 GLY A CA 1
ATOM 3673 C C . GLY A 1 583 ? 116.228 129.138 124.502 1.00 15.34 583 GLY A C 1
ATOM 3674 O O . GLY A 1 583 ? 115.374 129.439 123.667 1.00 15.34 583 GLY A O 1
ATOM 3675 N N . VAL A 1 584 ? 116.500 129.899 125.555 1.00 18.07 584 VAL A N 1
ATOM 3676 C CA . VAL A 1 584 ? 115.843 131.176 125.793 1.00 18.07 584 VAL A CA 1
ATOM 3677 C C . VAL A 1 584 ? 116.667 132.338 125.247 1.00 18.07 584 VAL A C 1
ATOM 3678 O O . VAL A 1 584 ? 116.120 133.276 124.666 1.00 18.07 584 VAL A O 1
ATOM 3682 N N . VAL A 1 585 ? 117.987 132.265 125.360 1.00 20.83 585 VAL A N 1
ATOM 3683 C CA . VAL A 1 585 ? 118.859 133.319 124.851 1.00 20.83 585 VAL A CA 1
ATOM 3684 C C . VAL A 1 585 ? 119.245 133.020 123.405 1.00 20.83 585 VAL A C 1
ATOM 3685 O O . VAL A 1 585 ? 119.201 131.859 122.975 1.00 20.83 585 VAL A O 1
ATOM 3689 N N . PRO A 1 586 ? 119.567 134.029 122.602 1.00 26.60 586 PRO A N 1
ATOM 3690 C CA . PRO A 1 586 ? 120.137 133.746 121.280 1.00 26.60 586 PRO A CA 1
ATOM 3691 C C . PRO A 1 586 ? 121.651 133.595 121.310 1.00 26.60 586 PRO A C 1
ATOM 3692 O O . PRO A 1 586 ? 122.235 132.897 120.476 1.00 26.60 586 PRO A O 1
ATOM 3696 N N . HIS A 1 587 ? 122.287 134.225 122.289 1.00 25.35 587 HIS A N 1
ATOM 3697 C CA . HIS A 1 587 ? 123.712 134.494 122.266 1.00 25.35 587 HIS A CA 1
ATOM 3698 C C . HIS A 1 587 ? 124.424 133.720 123.364 1.00 25.35 587 HIS A C 1
ATOM 3699 O O . HIS A 1 587 ? 123.876 133.495 124.443 1.00 25.35 587 HIS A O 1
ATOM 3706 N N . VAL A 1 588 ? 125.660 133.317 123.078 1.00 24.49 588 VAL A N 1
ATOM 3707 C CA . VAL A 1 588 ? 126.438 132.601 124.079 1.00 24.49 588 VAL A CA 1
ATOM 3708 C C . VAL A 1 588 ? 126.923 133.559 125.167 1.00 24.49 588 VAL A C 1
ATOM 3709 O O . VAL A 1 588 ? 127.080 133.161 126.323 1.00 24.49 588 VAL A O 1
ATOM 3713 N N . MET A 1 589 ? 127.113 134.839 124.844 1.00 24.71 589 MET A N 1
ATOM 3714 C CA . MET A 1 589 ? 127.578 135.782 125.853 1.00 24.71 589 MET A CA 1
ATOM 3715 C C . MET A 1 589 ? 126.430 136.317 126.694 1.00 24.71 589 MET A C 1
ATOM 3716 O O . MET A 1 589 ? 126.608 136.559 127.891 1.00 24.71 589 MET A O 1
ATOM 3721 N N . LEU A 1 590 ? 125.265 136.540 126.073 1.00 22.87 590 LEU A N 1
ATOM 3722 C CA . LEU A 1 590 ? 124.044 136.820 126.822 1.00 22.87 590 LEU A CA 1
ATOM 3723 C C . LEU A 1 590 ? 123.711 135.687 127.777 1.00 22.87 590 LEU A C 1
ATOM 3724 O O . LEU A 1 590 ? 123.281 135.927 128.909 1.00 22.87 590 LEU A O 1
ATOM 3729 N N . GLY A 1 591 ? 123.890 134.446 127.327 1.00 20.32 591 GLY A N 1
ATOM 3730 C CA . GLY A 1 591 ? 123.505 133.309 128.137 1.00 20.32 591 GLY A CA 1
ATOM 3731 C C . GLY A 1 591 ? 124.407 133.112 129.334 1.00 20.32 591 GLY A C 1
ATOM 3732 O O . GLY A 1 591 ? 123.936 132.787 130.421 1.00 20.32 591 GLY A O 1
ATOM 3733 N N . TYR A 1 592 ? 125.708 133.332 129.160 1.00 20.50 592 TYR A N 1
ATOM 3734 C CA . TYR A 1 592 ? 126.629 133.193 130.279 1.00 20.50 592 TYR A CA 1
ATOM 3735 C C . TYR A 1 592 ? 126.472 134.317 131.288 1.00 20.50 592 TYR A C 1
ATOM 3736 O O . TYR A 1 592 ? 126.752 134.120 132.471 1.00 20.50 592 TYR A O 1
ATOM 3745 N N . THR A 1 593 ? 126.029 135.490 130.846 1.00 18.90 593 THR A N 1
ATOM 3746 C CA . THR A 1 593 ? 125.727 136.564 131.781 1.00 18.90 593 THR A CA 1
ATOM 3747 C C . THR A 1 593 ? 124.530 136.204 132.651 1.00 18.90 593 THR A C 1
ATOM 3748 O O . THR A 1 593 ? 124.505 136.512 133.846 1.00 18.90 593 THR A O 1
ATOM 3752 N N . ILE A 1 594 ? 123.558 135.503 132.076 1.00 17.14 594 ILE A N 1
ATOM 3753 C CA . ILE A 1 594 ? 122.315 135.210 132.774 1.00 17.14 594 ILE A CA 1
ATOM 3754 C C . ILE A 1 594 ? 122.448 133.958 133.639 1.00 17.14 594 ILE A C 1
ATOM 3755 O O . ILE A 1 594 ? 121.967 133.938 134.774 1.00 17.14 594 ILE A O 1
ATOM 3760 N N . VAL A 1 595 ? 123.126 132.916 133.138 1.00 15.53 595 VAL A N 1
ATOM 3761 C CA . VAL A 1 595 ? 123.314 131.672 133.894 1.00 15.53 595 VAL A CA 1
ATOM 3762 C C . VAL A 1 595 ? 124.128 131.914 135.161 1.00 15.53 595 VAL A C 1
ATOM 3763 O O . VAL A 1 595 ? 123.770 131.439 136.242 1.00 15.53 595 VAL A O 1
ATOM 3767 N N . VAL A 1 596 ? 125.220 132.671 135.045 1.00 16.13 596 VAL A N 1
ATOM 3768 C CA . VAL A 1 596 ? 126.098 132.934 136.182 1.00 16.13 596 VAL A CA 1
ATOM 3769 C C . VAL A 1 596 ? 125.384 133.763 137.245 1.00 16.13 596 VAL A C 1
ATOM 3770 O O . VAL A 1 596 ? 125.527 133.508 138.447 1.00 16.13 596 VAL A O 1
ATOM 3774 N N . ALA A 1 597 ? 124.554 134.715 136.816 1.00 15.24 597 ALA A N 1
ATOM 3775 C CA . ALA A 1 597 ? 123.792 135.535 137.751 1.00 15.24 597 ALA A CA 1
ATOM 3776 C C . ALA A 1 597 ? 122.734 134.722 138.489 1.00 15.24 597 ALA A C 1
ATOM 3777 O O . ALA A 1 597 ? 122.572 134.873 139.702 1.00 15.24 597 ALA A O 1
ATOM 3779 N N . ILE A 1 598 ? 122.019 133.845 137.783 1.00 14.74 598 ILE A N 1
ATOM 3780 C CA . ILE A 1 598 ? 120.946 133.082 138.414 1.00 14.74 598 ILE A CA 1
ATOM 3781 C C . ILE A 1 598 ? 121.510 131.964 139.290 1.00 14.74 598 ILE A C 1
ATOM 3782 O O . ILE A 1 598 ? 120.954 131.666 140.353 1.00 14.74 598 ILE A O 1
ATOM 3787 N N . LEU A 1 599 ? 122.637 131.369 138.893 1.00 14.94 599 LEU A N 1
ATOM 3788 C CA . LEU A 1 599 ? 123.301 130.383 139.741 1.00 14.94 599 LEU A CA 1
ATOM 3789 C C . LEU A 1 599 ? 123.827 131.004 141.026 1.00 14.94 599 LEU A C 1
ATOM 3790 O O . LEU A 1 599 ? 123.902 130.325 142.051 1.00 14.94 599 LEU A O 1
ATOM 3795 N N . ALA A 1 600 ? 124.184 132.286 140.991 1.00 15.11 600 ALA A N 1
ATOM 3796 C CA . ALA A 1 600 ? 124.544 132.994 142.208 1.00 15.11 600 ALA A CA 1
ATOM 3797 C C . ALA A 1 600 ? 123.331 133.250 143.092 1.00 15.11 600 ALA A C 1
ATOM 3798 O O . ALA A 1 600 ? 123.451 133.242 144.318 1.00 15.11 600 ALA A O 1
ATOM 3800 N N . TYR A 1 601 ? 122.158 133.456 142.500 1.00 15.62 601 TYR A N 1
ATOM 3801 C CA . TYR A 1 601 ? 120.963 133.662 143.309 1.00 15.62 601 TYR A CA 1
ATOM 3802 C C . TYR A 1 601 ? 120.455 132.354 143.890 1.00 15.62 601 TYR A C 1
ATOM 3803 O O . TYR A 1 601 ? 119.855 132.353 144.965 1.00 15.62 601 TYR A O 1
ATOM 3812 N N . PHE A 1 602 ? 120.681 131.243 143.190 1.00 14.77 602 PHE A N 1
ATOM 3813 C CA . PHE A 1 602 ? 120.402 129.930 143.754 1.00 14.77 602 PHE A CA 1
ATOM 3814 C C . PHE A 1 602 ? 121.287 129.647 144.958 1.00 14.77 602 PHE A C 1
ATOM 3815 O O . PHE A 1 602 ? 120.848 128.996 145.905 1.00 14.77 602 PHE A O 1
ATOM 3823 N N . LEU A 1 603 ? 122.527 130.135 144.933 1.00 16.29 603 LEU A N 1
ATOM 3824 C CA . LEU A 1 603 ? 123.443 129.944 146.049 1.00 16.29 603 LEU A CA 1
ATOM 3825 C C . LEU A 1 603 ? 123.092 130.831 147.231 1.00 16.29 603 LEU A C 1
ATOM 3826 O O . LEU A 1 603 ? 123.200 130.403 148.383 1.00 16.29 603 LEU A O 1
ATOM 3831 N N . LEU A 1 604 ? 122.708 132.079 146.962 1.00 16.49 604 LEU A N 1
ATOM 3832 C CA . LEU A 1 604 ? 122.411 133.032 148.022 1.00 16.49 604 LEU A CA 1
ATOM 3833 C C . LEU A 1 604 ? 121.186 132.623 148.827 1.00 16.49 604 LEU A C 1
ATOM 3834 O O . LEU A 1 604 ? 121.143 132.841 150.040 1.00 16.49 604 LEU A O 1
ATOM 3839 N N . PHE A 1 605 ? 120.206 131.997 148.182 1.00 16.36 605 PHE A N 1
ATOM 3840 C CA . PHE A 1 605 ? 118.981 131.569 148.838 1.00 16.36 605 PHE A CA 1
ATOM 3841 C C . PHE A 1 605 ? 118.933 130.062 149.036 1.00 16.36 605 PHE A C 1
ATOM 3842 O O . PHE A 1 605 ? 117.857 129.501 149.242 1.00 16.36 605 PHE A O 1
ATOM 3850 N N . SER A 1 606 ? 120.087 129.399 148.977 1.00 16.73 606 SER A N 1
ATOM 3851 C CA . SER A 1 606 ? 120.140 127.955 149.158 1.00 16.73 606 SER A CA 1
ATOM 3852 C C . SER A 1 606 ? 119.930 127.559 150.609 1.00 16.73 606 SER A C 1
ATOM 3853 O O . SER A 1 606 ? 119.384 126.487 150.885 1.00 16.73 606 SER A O 1
ATOM 3856 N N . GLY A 1 607 ? 120.349 128.401 151.543 1.00 19.15 607 GLY A N 1
ATOM 3857 C CA . GLY A 1 607 ? 120.334 128.054 152.947 1.00 19.15 607 GLY A CA 1
ATOM 3858 C C . GLY A 1 607 ? 121.698 127.894 153.578 1.00 19.15 607 GLY A C 1
ATOM 3859 O O . GLY A 1 607 ? 121.762 127.684 154.796 1.00 19.15 607 GLY A O 1
ATOM 3860 N N . PHE A 1 608 ? 122.810 127.969 152.837 1.00 20.40 608 PHE A N 1
ATOM 3861 C CA . PHE A 1 608 ? 124.116 127.902 153.475 1.00 20.40 608 PHE A CA 1
ATOM 3862 C C . PHE A 1 608 ? 124.865 129.225 153.536 1.00 20.40 608 PHE A C 1
ATOM 3863 O O . PHE A 1 608 ? 125.746 129.363 154.386 1.00 20.40 608 PHE A O 1
ATOM 3871 N N . PHE A 1 609 ? 124.550 130.199 152.680 1.00 21.48 609 PHE A N 1
ATOM 3872 C CA . PHE A 1 609 ? 125.038 131.551 152.933 1.00 21.48 609 PHE A CA 1
ATOM 3873 C C . PHE A 1 609 ? 124.314 132.173 154.112 1.00 21.48 609 PHE A C 1
ATOM 3874 O O . PHE A 1 609 ? 124.921 132.460 155.148 1.00 21.48 609 PHE A O 1
ATOM 3882 N N . ILE A 1 610 ? 123.016 132.381 153.981 1.00 24.99 610 ILE A N 1
ATOM 3883 C CA . ILE A 1 610 ? 122.193 132.777 155.109 1.00 24.99 610 ILE A CA 1
ATOM 3884 C C . ILE A 1 610 ? 121.114 131.724 155.290 1.00 24.99 610 ILE A C 1
ATOM 3885 O O . ILE A 1 610 ? 120.675 131.086 154.329 1.00 24.99 610 ILE A O 1
ATOM 3890 N N . ASN A 1 611 ? 120.708 131.524 156.540 1.00 27.85 611 ASN A N 1
ATOM 3891 C CA . ASN A 1 611 ? 119.757 130.480 156.875 1.00 27.85 611 ASN A CA 1
ATOM 3892 C C . ASN A 1 611 ? 118.361 130.855 156.395 1.00 27.85 611 ASN A C 1
ATOM 3893 O O . ASN A 1 611 ? 118.088 131.999 156.036 1.00 27.85 611 ASN A O 1
ATOM 3898 N N . ARG A 1 612 ? 117.467 129.861 156.404 1.00 27.71 612 ARG A N 1
ATOM 3899 C CA . ARG A 1 612 ? 116.086 130.084 155.989 1.00 27.71 612 ARG A CA 1
ATOM 3900 C C . ARG A 1 612 ? 115.349 131.002 156.956 1.00 27.71 612 ARG A C 1
ATOM 3901 O O . ARG A 1 612 ? 114.437 131.727 156.546 1.00 27.71 612 ARG A O 1
ATOM 3909 N N . ASP A 1 613 ? 115.736 131.003 158.233 1.00 32.12 613 ASP A N 1
ATOM 3910 C CA . ASP A 1 613 ? 115.112 131.909 159.187 1.00 32.12 613 ASP A CA 1
ATOM 3911 C C . ASP A 1 613 ? 115.568 133.349 158.995 1.00 32.12 613 ASP A C 1
ATOM 3912 O O . ASP A 1 613 ? 114.870 134.267 159.432 1.00 32.12 613 ASP A O 1
ATOM 3917 N N . ARG A 1 614 ? 116.704 133.567 158.334 1.00 29.96 614 ARG A N 1
ATOM 3918 C CA . ARG A 1 614 ? 117.225 134.908 158.110 1.00 29.96 614 ARG A CA 1
ATOM 3919 C C . ARG A 1 614 ? 116.891 135.448 156.720 1.00 29.96 614 ARG A C 1
ATOM 3920 O O . ARG A 1 614 ? 116.981 136.661 156.510 1.00 29.96 614 ARG A O 1
ATOM 3928 N N . ILE A 1 615 ? 116.484 134.591 155.786 1.00 24.58 615 ILE A N 1
ATOM 3929 C CA . ILE A 1 615 ? 115.995 135.043 154.475 1.00 24.58 615 ILE A CA 1
ATOM 3930 C C . ILE A 1 615 ? 114.734 135.876 154.677 1.00 24.58 615 ILE A C 1
ATOM 3931 O O . ILE A 1 615 ? 113.858 135.477 155.470 1.00 24.58 615 ILE A O 1
ATOM 3936 N N . PRO A 1 616 ? 114.618 137.053 154.049 1.00 24.58 616 PRO A N 1
ATOM 3937 C CA . PRO A 1 616 ? 113.406 137.865 154.202 1.00 24.58 616 PRO A CA 1
ATOM 3938 C C . PRO A 1 616 ? 112.180 137.167 153.638 1.00 24.58 616 PRO A C 1
ATOM 3939 O O . PRO A 1 616 ? 112.276 136.268 152.802 1.00 24.58 616 PRO A O 1
ATOM 3943 N N . GLN A 1 617 ? 111.014 137.593 154.129 1.00 25.56 617 GLN A N 1
ATOM 3944 C CA . GLN A 1 617 ? 109.762 136.920 153.797 1.00 25.56 617 GLN A CA 1
ATOM 3945 C C . GLN A 1 617 ? 109.404 137.084 152.327 1.00 25.56 617 GLN A C 1
ATOM 3946 O O . GLN A 1 617 ? 108.816 136.179 151.727 1.00 25.56 617 GLN A O 1
ATOM 3952 N N . TYR A 1 618 ? 109.790 138.198 151.720 1.00 23.01 618 TYR A N 1
ATOM 3953 C CA . TYR A 1 618 ? 109.518 138.439 150.313 1.00 23.01 618 TYR A CA 1
ATOM 3954 C C . TYR A 1 618 ? 110.518 137.756 149.386 1.00 23.01 618 TYR A C 1
ATOM 3955 O O . TYR A 1 618 ? 110.417 137.918 148.168 1.00 23.01 618 TYR A O 1
ATOM 3964 N N . TRP A 1 619 ? 111.478 137.006 149.927 1.00 20.66 619 TRP A N 1
ATOM 3965 C CA . TRP A 1 619 ? 112.398 136.222 149.122 1.00 20.66 619 TRP A CA 1
ATOM 3966 C C . TRP A 1 619 ? 112.267 134.729 149.355 1.00 20.66 619 TRP A C 1
ATOM 3967 O O . TRP A 1 619 ? 112.974 133.957 148.703 1.00 20.66 619 TRP A O 1
ATOM 3978 N N . ILE A 1 620 ? 111.386 134.300 150.261 1.00 20.69 620 ILE A N 1
ATOM 3979 C CA . ILE A 1 620 ? 111.320 132.897 150.640 1.00 20.69 620 ILE A CA 1
ATOM 3980 C C . ILE A 1 620 ? 110.698 132.041 149.541 1.00 20.69 620 ILE A C 1
ATOM 3981 O O . ILE A 1 620 ? 110.885 130.823 149.541 1.00 20.69 620 ILE A O 1
ATOM 3986 N N . TRP A 1 621 ? 109.984 132.651 148.588 1.00 19.17 621 TRP A N 1
ATOM 3987 C CA . TRP A 1 621 ? 109.518 131.918 147.417 1.00 19.17 621 TRP A CA 1
ATOM 3988 C C . TRP A 1 621 ? 110.684 131.493 146.536 1.00 19.17 621 TRP A C 1
ATOM 3989 O O . TRP A 1 621 ? 110.653 130.409 145.947 1.00 19.17 621 TRP A O 1
ATOM 4000 N N . PHE A 1 622 ? 111.722 132.324 146.448 1.00 18.28 622 PHE A N 1
ATOM 4001 C CA . PHE A 1 622 ? 112.890 132.004 145.651 1.00 18.28 622 PHE A CA 1
ATOM 4002 C C . PHE A 1 622 ? 113.813 131.032 146.360 1.00 18.28 622 PHE A C 1
ATOM 4003 O O . PHE A 1 622 ? 114.610 130.363 145.699 1.00 18.28 622 PHE A O 1
ATOM 4011 N N . HIS A 1 623 ? 113.729 130.952 147.687 1.00 16.99 623 HIS A N 1
ATOM 4012 C CA . HIS A 1 623 ? 114.474 129.937 148.415 1.00 16.99 623 HIS A CA 1
ATOM 4013 C C . HIS A 1 623 ? 113.979 128.540 148.065 1.00 16.99 623 HIS A C 1
ATOM 4014 O O . HIS A 1 623 ? 114.781 127.621 147.896 1.00 16.99 623 HIS A O 1
ATOM 4021 N N . TYR A 1 624 ? 112.668 128.372 147.902 1.00 16.88 624 TYR A N 1
ATOM 4022 C CA . TYR A 1 624 ? 112.102 127.085 147.522 1.00 16.88 624 TYR A CA 1
ATOM 4023 C C . TYR A 1 624 ? 112.234 126.784 146.035 1.00 16.88 624 TYR A C 1
ATOM 4024 O O . TYR A 1 624 ? 111.916 125.667 145.618 1.00 16.88 624 TYR A O 1
ATOM 4033 N N . LEU A 1 625 ? 112.684 127.742 145.233 1.00 16.51 625 LEU A N 1
ATOM 4034 C CA . LEU A 1 625 ? 113.007 127.516 143.834 1.00 16.51 625 LEU A CA 1
ATOM 4035 C C . LEU A 1 625 ? 114.505 127.431 143.600 1.00 16.51 625 LEU A C 1
ATOM 4036 O O . LEU A 1 625 ? 114.940 127.361 142.449 1.00 16.51 625 LEU A O 1
ATOM 4041 N N . SER A 1 626 ? 115.298 127.455 144.667 1.00 16.16 626 SER A N 1
ATOM 4042 C CA . SER A 1 626 ? 116.742 127.330 144.547 1.00 16.16 626 SER A CA 1
ATOM 4043 C C . SER A 1 626 ? 117.106 125.915 144.128 1.00 16.16 626 SER A C 1
ATOM 4044 O O . SER A 1 626 ? 116.700 124.942 144.768 1.00 16.16 626 SER A O 1
ATOM 4047 N N . LEU A 1 627 ? 117.860 125.802 143.035 1.00 14.92 627 LEU A N 1
ATOM 4048 C CA . LEU A 1 627 ? 118.254 124.490 142.547 1.00 14.92 627 LEU A CA 1
ATOM 4049 C C . LEU A 1 627 ? 119.297 123.834 143.429 1.00 14.92 627 LEU A C 1
ATOM 4050 O O . LEU A 1 627 ? 119.391 122.609 143.442 1.00 14.92 627 LEU A O 1
ATOM 4055 N N . VAL A 1 628 ? 120.076 124.623 144.164 1.00 15.57 628 VAL A N 1
ATOM 4056 C CA . VAL A 1 628 ? 121.132 124.073 144.997 1.00 15.57 628 VAL A CA 1
ATOM 4057 C C . VAL A 1 628 ? 120.599 123.625 146.354 1.00 15.57 628 VAL A C 1
ATOM 4058 O O . VAL A 1 628 ? 121.231 122.785 146.999 1.00 15.57 628 VAL A O 1
ATOM 4062 N N . LYS A 1 629 ? 119.428 124.126 146.767 1.00 16.13 629 LYS A N 1
ATOM 4063 C CA . LYS A 1 629 ? 118.914 123.900 148.117 1.00 16.13 629 LYS A CA 1
ATOM 4064 C C . LYS A 1 629 ? 118.631 122.427 148.385 1.00 16.13 629 LYS A C 1
ATOM 4065 O O . LYS A 1 629 ? 119.055 121.881 149.407 1.00 16.13 629 LYS A O 1
ATOM 4071 N N . TYR A 1 630 ? 117.960 121.764 147.465 1.00 14.61 630 TYR A N 1
ATOM 4072 C CA . TYR A 1 630 ? 117.511 120.393 147.677 1.00 14.61 630 TYR A CA 1
ATOM 4073 C C . TYR A 1 630 ? 118.616 119.335 147.607 1.00 14.61 630 TYR A C 1
ATOM 4074 O O . TYR A 1 630 ? 118.549 118.376 148.377 1.00 14.61 630 TYR A O 1
ATOM 4083 N N . PRO A 1 631 ? 119.636 119.424 146.739 1.00 15.22 631 PRO A N 1
ATOM 4084 C CA . PRO A 1 631 ? 120.761 118.496 146.910 1.00 15.22 631 PRO A CA 1
ATOM 4085 C C . PRO A 1 631 ? 121.659 118.815 148.092 1.00 15.22 631 PRO A C 1
ATOM 4086 O O . PRO A 1 631 ? 122.223 117.886 148.677 1.00 15.22 631 PRO A O 1
ATOM 4090 N N . TYR A 1 632 ? 121.822 120.092 148.448 1.00 19.44 632 TYR A N 1
ATOM 4091 C CA . TYR A 1 632 ? 122.579 120.446 149.645 1.00 19.44 632 TYR A CA 1
ATOM 4092 C C . TYR A 1 632 ? 121.880 119.966 150.908 1.00 19.44 632 TYR A C 1
ATOM 4093 O O . TYR A 1 632 ? 122.532 119.508 151.849 1.00 19.44 632 TYR A O 1
ATOM 4102 N N . GLU A 1 633 ? 120.555 120.069 150.953 1.00 20.59 633 GLU A N 1
ATOM 4103 C CA . GLU A 1 633 ? 119.819 119.533 152.086 1.00 20.59 633 GLU A CA 1
ATOM 4104 C C . GLU A 1 633 ? 119.820 118.015 152.099 1.00 20.59 633 GLU A C 1
ATOM 4105 O O . GLU A 1 633 ? 119.611 117.421 153.157 1.00 20.59 633 GLU A O 1
ATOM 4111 N N . ALA A 1 634 ? 120.077 117.380 150.959 1.00 19.40 634 ALA A N 1
ATOM 4112 C CA . ALA A 1 634 ? 120.130 115.928 150.894 1.00 19.40 634 ALA A CA 1
ATOM 4113 C C . ALA A 1 634 ? 121.484 115.366 151.320 1.00 19.40 634 ALA A C 1
ATOM 4114 O O . ALA A 1 634 ? 121.526 114.288 151.917 1.00 19.40 634 ALA A O 1
ATOM 4116 N N . VAL A 1 635 ? 122.592 116.057 151.028 1.00 20.88 635 VAL A N 1
ATOM 4117 C CA . VAL A 1 635 ? 123.889 115.575 151.508 1.00 20.88 635 VAL A CA 1
ATOM 4118 C C . VAL A 1 635 ? 124.059 115.832 152.996 1.00 20.88 635 VAL A C 1
ATOM 4119 O O . VAL A 1 635 ? 124.840 115.142 153.655 1.00 20.88 635 VAL A O 1
ATOM 4123 N N . LEU A 1 636 ? 123.365 116.828 153.547 1.00 23.98 636 LEU A N 1
ATOM 4124 C CA . LEU A 1 636 ? 123.465 117.080 154.977 1.00 23.98 636 LEU A CA 1
ATOM 4125 C C . LEU A 1 636 ? 122.751 116.007 155.780 1.00 23.98 636 LEU A C 1
ATOM 4126 O O . LEU A 1 636 ? 123.252 115.568 156.817 1.00 23.98 636 LEU A O 1
ATOM 4131 N N . GLN A 1 637 ? 121.586 115.561 155.316 1.00 23.68 637 GLN A N 1
ATOM 4132 C CA . GLN A 1 637 ? 120.906 114.469 155.995 1.00 23.68 637 GLN A CA 1
ATOM 4133 C C . GLN A 1 637 ? 121.590 113.132 155.757 1.00 23.68 637 GLN A C 1
ATOM 4134 O O . GLN A 1 637 ? 121.414 112.210 156.557 1.00 23.68 637 GLN A O 1
ATOM 4140 N N . ASN A 1 638 ? 122.362 113.009 154.680 1.00 24.48 638 ASN A N 1
ATOM 4141 C CA . ASN A 1 638 ? 123.180 111.822 154.479 1.00 24.48 638 ASN A CA 1
ATOM 4142 C C . ASN A 1 638 ? 124.400 111.834 155.392 1.00 24.48 638 ASN A C 1
ATOM 4143 O O . ASN A 1 638 ? 124.814 110.784 155.895 1.00 24.48 638 ASN A O 1
ATOM 4148 N N . GLU A 1 639 ? 124.982 113.012 155.616 1.00 28.57 639 GLU A N 1
ATOM 4149 C CA . GLU A 1 639 ? 126.129 113.131 156.507 1.00 28.57 639 GLU A CA 1
ATOM 4150 C C . GLU A 1 639 ? 125.715 112.948 157.958 1.00 28.57 639 GLU A C 1
ATOM 4151 O O . GLU A 1 639 ? 126.200 112.046 158.648 1.00 28.57 639 GLU A O 1
ATOM 4157 N N . PHE A 1 640 ? 124.807 113.791 158.438 1.00 31.08 640 PHE A N 1
ATOM 4158 C CA . PHE A 1 640 ? 124.328 113.719 159.817 1.00 31.08 640 PHE A CA 1
ATOM 4159 C C . PHE A 1 640 ? 123.152 112.755 159.951 1.00 31.08 640 PHE A C 1
ATOM 4160 O O . PHE A 1 640 ? 122.111 113.088 160.509 1.00 31.08 640 PHE A O 1
ATOM 4168 N N . SER A 1 641 ? 123.324 111.532 159.451 1.00 36.26 641 SER A N 1
ATOM 4169 C CA . SER A 1 641 ? 122.275 110.524 159.476 1.00 36.26 641 SER A CA 1
ATOM 4170 C C . SER A 1 641 ? 122.232 109.753 160.783 1.00 36.26 641 SER A C 1
ATOM 4171 O O . SER A 1 641 ? 121.282 108.998 161.009 1.00 36.26 641 SER A O 1
ATOM 4174 N N . ASP A 1 642 ? 123.237 109.911 161.637 1.00 45.33 642 ASP A N 1
ATOM 4175 C CA . ASP A 1 642 ? 123.178 109.386 162.988 1.00 45.33 642 ASP A CA 1
ATOM 4176 C C . ASP A 1 642 ? 122.676 110.495 163.895 1.00 45.33 642 ASP A C 1
ATOM 4177 O O . ASP A 1 642 ? 123.397 111.481 164.103 1.00 45.33 642 ASP A O 1
ATOM 4182 N N . PRO A 1 643 ? 121.463 110.398 164.443 1.00 47.29 643 PRO A N 1
ATOM 4183 C CA . PRO A 1 643 ? 120.905 111.510 165.219 1.00 47.29 643 PRO A CA 1
ATOM 4184 C C . PRO A 1 643 ? 121.474 111.646 166.621 1.00 47.29 643 PRO A C 1
ATOM 4185 O O . PRO A 1 643 ? 121.131 112.610 167.313 1.00 47.29 643 PRO A O 1
ATOM 4189 N N . THR A 1 644 ? 122.319 110.714 167.063 1.00 48.82 644 THR A N 1
ATOM 4190 C CA . THR A 1 644 ? 122.943 110.778 168.377 1.00 48.82 644 THR A CA 1
ATOM 4191 C C . THR A 1 644 ? 124.458 110.902 168.296 1.00 48.82 644 THR A C 1
ATOM 4192 O O . THR A 1 644 ? 125.122 110.890 169.337 1.00 48.82 644 THR A O 1
ATOM 4196 N N . GLU A 1 645 ? 125.019 111.007 167.093 1.00 49.19 645 GLU A N 1
ATOM 4197 C CA . GLU A 1 645 ? 126.457 111.161 166.924 1.00 49.19 645 GLU A CA 1
ATOM 4198 C C . GLU A 1 645 ? 126.889 112.526 167.436 1.00 49.19 645 GLU A C 1
ATOM 4199 O O . GLU A 1 645 ? 126.307 113.550 167.070 1.00 49.19 645 GLU A O 1
ATOM 4205 N N . CYS A 1 646 ? 127.907 112.538 168.284 1.00 51.58 646 CYS A N 1
ATOM 4206 C CA . CYS A 1 646 ? 128.269 113.731 169.028 1.00 51.58 646 CYS A CA 1
ATOM 4207 C C . CYS A 1 646 ? 129.254 114.563 168.221 1.00 51.58 646 CYS A C 1
ATOM 4208 O O . CYS A 1 646 ? 130.237 114.032 167.697 1.00 51.58 646 CYS A O 1
ATOM 4211 N N . PHE A 1 647 ? 128.992 115.861 168.126 1.00 46.57 647 PHE A N 1
ATOM 4212 C CA . PHE A 1 647 ? 129.868 116.772 167.406 1.00 46.57 647 PHE A CA 1
ATOM 4213 C C . PHE A 1 647 ? 130.451 117.871 168.273 1.00 46.57 647 PHE A C 1
ATOM 4214 O O . PHE A 1 647 ? 131.557 118.331 167.993 1.00 46.57 647 PHE A O 1
ATOM 4222 N N . VAL A 1 648 ? 129.745 118.312 169.303 1.00 52.73 648 VAL A N 1
ATOM 4223 C CA . VAL A 1 648 ? 130.294 119.231 170.294 1.00 52.73 648 VAL A CA 1
ATOM 4224 C C . VAL A 1 648 ? 130.236 118.500 171.629 1.00 52.73 648 VAL A C 1
ATOM 4225 O O . VAL A 1 648 ? 129.224 118.516 172.333 1.00 52.73 648 VAL A O 1
ATOM 4229 N N . ARG A 1 649 ? 131.322 117.820 171.969 1.00 60.31 649 ARG A N 1
ATOM 4230 C CA . ARG A 1 649 ? 131.482 117.281 173.306 1.00 60.31 649 ARG A CA 1
ATOM 4231 C C . ARG A 1 649 ? 131.850 118.418 174.244 1.00 60.31 649 ARG A C 1
ATOM 4232 O O . ARG A 1 649 ? 132.621 119.313 173.891 1.00 60.31 649 ARG A O 1
ATOM 4240 N N . GLY A 1 650 ? 131.290 118.385 175.446 1.00 64.47 650 GLY A N 1
ATOM 4241 C CA . GLY A 1 650 ? 131.303 119.569 176.281 1.00 64.47 650 GLY A CA 1
ATOM 4242 C C . GLY A 1 650 ? 132.609 119.908 176.957 1.00 64.47 650 GLY A C 1
ATOM 4243 O O . GLY A 1 650 ? 132.696 119.866 178.180 1.00 64.47 650 GLY A O 1
ATOM 4244 N N . VAL A 1 651 ? 133.647 120.172 176.173 1.00 65.70 651 VAL A N 1
ATOM 4245 C CA . VAL A 1 651 ? 134.746 121.041 176.572 1.00 65.70 651 VAL A CA 1
ATOM 4246 C C . VAL A 1 651 ? 134.971 121.942 175.367 1.00 65.70 651 VAL A C 1
ATOM 4247 O O . VAL A 1 651 ? 135.649 122.971 175.447 1.00 65.70 651 VAL A O 1
ATOM 4251 N N . GLN A 1 652 ? 134.365 121.559 174.243 1.00 59.82 652 GLN A N 1
ATOM 4252 C CA . GLN A 1 652 ? 134.381 122.323 173.007 1.00 59.82 652 GLN A CA 1
ATOM 4253 C C . GLN A 1 652 ? 133.298 123.391 172.968 1.00 59.82 652 GLN A C 1
ATOM 4254 O O . GLN A 1 652 ? 133.019 123.939 171.898 1.00 59.82 652 GLN A O 1
ATOM 4260 N N . LEU A 1 653 ? 132.680 123.687 174.116 1.00 66.89 653 LEU A N 1
ATOM 4261 C CA . LEU A 1 653 ? 131.763 124.814 174.229 1.00 66.89 653 LEU A CA 1
ATOM 4262 C C . LEU A 1 653 ? 132.484 126.146 174.053 1.00 66.89 653 LEU A C 1
ATOM 4263 O O . LEU A 1 653 ? 131.871 127.132 173.629 1.00 66.89 653 LEU A O 1
ATOM 4268 N N . PHE A 1 654 ? 133.782 126.190 174.341 1.00 70.57 654 PHE A N 1
ATOM 4269 C CA . PHE A 1 654 ? 134.551 127.423 174.259 1.00 70.57 654 PHE A CA 1
ATOM 4270 C C . PHE A 1 654 ? 135.670 127.298 173.237 1.00 70.57 654 PHE A C 1
ATOM 4271 O O . PHE A 1 654 ? 136.812 127.672 173.518 1.00 70.57 654 PHE A O 1
ATOM 4279 N N . ASP A 1 655 ? 135.363 126.764 172.054 1.00 67.22 655 ASP A N 1
ATOM 4280 C CA . ASP A 1 655 ? 136.398 126.571 171.042 1.00 67.22 655 ASP A CA 1
ATOM 4281 C C . ASP A 1 655 ? 136.794 127.893 170.393 1.00 67.22 655 ASP A C 1
ATOM 4282 O O . ASP A 1 655 ? 137.954 128.314 170.471 1.00 67.22 655 ASP A O 1
ATOM 4287 N N . ASN A 1 656 ? 135.846 128.566 169.751 1.00 70.94 656 ASN A N 1
ATOM 4288 C CA . ASN A 1 656 ? 136.109 129.835 169.085 1.00 70.94 656 ASN A CA 1
ATOM 4289 C C . ASN A 1 656 ? 135.250 130.946 169.669 1.00 70.94 656 ASN A C 1
ATOM 4290 O O . ASN A 1 656 ? 134.674 131.761 168.945 1.00 70.94 656 ASN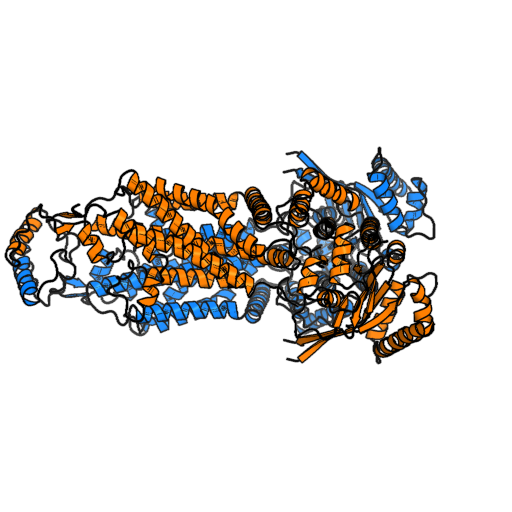 A O 1
ATOM 4295 N N . SER A 1 657 ? 135.149 130.978 170.991 1.00 72.33 657 SER A N 1
ATOM 4296 C CA . SER A 1 657 ? 134.446 132.037 171.690 1.00 72.33 657 SER A CA 1
ATOM 4297 C C . SER A 1 657 ? 135.330 133.279 171.766 1.00 72.33 657 SER A C 1
ATOM 4298 O O . SER A 1 657 ? 136.559 133.171 171.770 1.00 72.33 657 SER A O 1
ATOM 4301 N N . PRO A 1 658 ? 134.735 134.481 171.833 1.00 70.21 658 PRO A N 1
ATOM 4302 C CA . PRO A 1 658 ? 135.542 135.710 171.968 1.00 70.21 658 PRO A CA 1
ATOM 4303 C C . PRO A 1 658 ? 136.069 135.923 173.384 1.00 70.21 658 PRO A C 1
ATOM 4304 O O . PRO A 1 658 ? 135.759 136.910 174.054 1.00 70.21 658 PRO A O 1
ATOM 4308 N N . LEU A 1 659 ? 136.884 134.980 173.851 1.00 73.64 659 LEU A N 1
ATOM 4309 C CA . LEU A 1 659 ? 137.552 135.080 175.136 1.00 73.64 659 LEU A CA 1
ATOM 4310 C C . LEU A 1 659 ? 139.057 134.910 175.032 1.00 73.64 659 LEU A C 1
ATOM 4311 O O . LEU A 1 659 ? 139.752 135.105 176.034 1.00 73.64 659 LEU A O 1
ATOM 4316 N N . GLY A 1 660 ? 139.577 134.571 173.859 1.00 78.93 660 GLY A N 1
ATOM 4317 C CA . GLY A 1 660 ? 140.972 134.227 173.687 1.00 78.93 660 GLY A CA 1
ATOM 4318 C C . GLY A 1 660 ? 141.162 132.731 173.563 1.00 78.93 660 GLY A C 1
ATOM 4319 O O . GLY A 1 660 ? 140.223 131.960 173.343 1.00 78.93 660 GLY A O 1
ATOM 4320 N N . GLU A 1 661 ? 142.416 132.320 173.689 1.00 83.13 661 GLU A N 1
ATOM 4321 C CA . GLU A 1 661 ? 142.764 130.911 173.778 1.00 83.13 661 GLU A CA 1
ATOM 4322 C C . GLU A 1 661 ? 142.958 130.565 175.247 1.00 83.13 661 GLU A C 1
ATOM 4323 O O . GLU A 1 661 ? 143.594 131.314 175.993 1.00 83.13 661 GLU A O 1
ATOM 4329 N N . LEU A 1 662 ? 142.396 129.434 175.661 1.00 81.91 662 LEU A N 1
ATOM 4330 C CA . LEU A 1 662 ? 142.292 129.098 177.071 1.00 81.91 662 LEU A CA 1
ATOM 4331 C C . LEU A 1 662 ? 142.914 127.735 177.331 1.00 81.91 662 LEU A C 1
ATOM 4332 O O . LEU A 1 662 ? 142.889 126.849 176.472 1.00 81.91 662 LEU A O 1
ATOM 4337 N N . THR A 1 663 ? 143.479 127.580 178.526 1.00 82.30 663 THR A N 1
ATOM 4338 C CA . THR A 1 663 ? 144.056 126.307 178.929 1.00 82.30 663 THR A CA 1
ATOM 4339 C C . THR A 1 663 ? 142.959 125.271 179.163 1.00 82.30 663 THR A C 1
ATOM 4340 O O . THR A 1 663 ? 141.788 125.601 179.370 1.00 82.30 663 THR A O 1
ATOM 4344 N N . TYR A 1 664 ? 143.363 123.997 179.134 1.00 81.58 664 TYR A N 1
ATOM 4345 C CA . TYR A 1 664 ? 142.402 122.903 179.239 1.00 81.58 664 TYR A CA 1
ATOM 4346 C C . TYR A 1 664 ? 141.805 122.816 180.636 1.00 81.58 664 TYR A C 1
ATOM 4347 O O . TYR A 1 664 ? 140.602 122.577 180.786 1.00 81.58 664 TYR A O 1
ATOM 4356 N N . GLY A 1 665 ? 142.626 123.012 181.669 1.00 81.04 665 GLY A N 1
ATOM 4357 C CA . GLY A 1 665 ? 142.126 122.929 183.029 1.00 81.04 665 GLY A CA 1
ATOM 4358 C C . GLY A 1 665 ? 141.225 124.084 183.412 1.00 81.04 665 GLY A C 1
ATOM 4359 O O . GLY A 1 665 ? 140.352 123.935 184.271 1.00 81.04 665 GLY A O 1
ATOM 4360 N N . MET A 1 666 ? 141.411 125.242 182.786 1.00 81.86 666 MET A N 1
ATOM 4361 C CA . MET A 1 666 ? 140.567 126.387 183.088 1.00 81.86 666 MET A CA 1
ATOM 4362 C C . MET A 1 666 ? 139.307 126.400 182.226 1.00 81.86 666 MET A C 1
ATOM 4363 O O . MET A 1 666 ? 138.320 127.049 182.590 1.00 81.86 666 MET A O 1
ATOM 4368 N N . LYS A 1 667 ? 139.302 125.661 181.113 1.00 79.32 667 LYS A N 1
ATOM 4369 C CA . LYS A 1 667 ? 138.044 125.398 180.422 1.00 79.32 667 LYS A CA 1
ATOM 4370 C C . LYS A 1 667 ? 137.143 124.491 181.248 1.00 79.32 667 LYS A C 1
ATOM 4371 O O . LYS A 1 667 ? 135.918 124.622 181.189 1.00 79.32 667 LYS A O 1
ATOM 4377 N N . LEU A 1 668 ? 137.727 123.579 182.030 1.00 79.36 668 LEU A N 1
ATOM 4378 C CA . LEU A 1 668 ? 136.945 122.814 182.996 1.00 79.36 668 LEU A CA 1
ATOM 4379 C C . LEU A 1 668 ? 136.492 123.657 184.179 1.00 79.36 668 LEU A C 1
ATOM 4380 O O . LEU A 1 668 ? 135.508 123.297 184.833 1.00 79.36 668 LEU A O 1
ATOM 4385 N N . ARG A 1 669 ? 137.192 124.752 184.479 1.00 80.82 669 ARG A N 1
ATOM 4386 C CA . ARG A 1 669 ? 136.699 125.694 185.478 1.00 80.82 669 ARG A CA 1
ATOM 4387 C C . ARG A 1 669 ? 135.434 126.389 184.996 1.00 80.82 669 ARG A C 1
ATOM 4388 O O . ARG A 1 669 ? 134.522 126.651 185.789 1.00 80.82 669 ARG A O 1
ATOM 4396 N N . LEU A 1 670 ? 135.363 126.698 183.700 1.00 78.40 670 LEU A N 1
ATOM 4397 C CA . LEU A 1 670 ? 134.169 127.328 183.155 1.00 78.40 670 LEU A CA 1
ATOM 4398 C C . LEU A 1 670 ? 133.016 126.348 183.020 1.00 78.40 670 LEU A C 1
ATOM 4399 O O . LEU A 1 670 ? 131.857 126.760 183.100 1.00 78.40 670 LEU A O 1
ATOM 4404 N N . LEU A 1 671 ? 133.314 125.065 182.800 1.00 77.29 671 LEU A N 1
ATOM 4405 C CA . LEU A 1 671 ? 132.269 124.051 182.697 1.00 77.29 671 LEU A CA 1
ATOM 4406 C C . LEU A 1 671 ? 131.532 123.885 184.016 1.00 77.29 671 LEU A C 1
ATOM 4407 O O . LEU A 1 671 ? 130.306 123.730 184.036 1.00 77.29 671 LEU A O 1
ATOM 4412 N N . ASP A 1 672 ? 132.267 123.911 185.130 1.00 80.40 672 ASP A N 1
ATOM 4413 C CA . ASP A 1 672 ? 131.629 123.915 186.439 1.00 80.40 672 ASP A CA 1
ATOM 4414 C C . ASP A 1 672 ? 130.881 125.214 186.685 1.00 80.40 672 ASP A C 1
ATOM 4415 O O . ASP A 1 672 ? 129.808 125.200 187.294 1.00 80.40 672 ASP A O 1
ATOM 4420 N N . SER A 1 673 ? 131.417 126.337 186.200 1.00 80.54 673 SER A N 1
ATOM 4421 C CA . SER A 1 673 ? 130.828 127.641 186.478 1.00 80.54 673 SER A CA 1
ATOM 4422 C C . SER A 1 673 ? 129.556 127.881 185.673 1.00 80.54 673 SER A C 1
ATOM 4423 O O . SER A 1 673 ? 128.604 128.477 186.187 1.00 80.54 673 SER A O 1
ATOM 4426 N N . VAL A 1 674 ? 129.511 127.433 184.415 1.00 80.38 674 VAL A N 1
ATOM 4427 C CA . VAL A 1 674 ? 128.272 127.558 183.651 1.00 80.38 674 VAL A CA 1
ATOM 4428 C C . VAL A 1 674 ? 127.264 126.479 184.022 1.00 80.38 674 VAL A C 1
ATOM 4429 O O . VAL A 1 674 ? 126.101 126.561 183.608 1.00 80.38 674 VAL A O 1
ATOM 4433 N N . SER A 1 675 ? 127.676 125.463 184.783 1.00 81.02 675 SER A N 1
ATOM 4434 C CA . SER A 1 675 ? 126.713 124.527 185.349 1.00 81.02 675 SER A CA 1
ATOM 4435 C C . SER A 1 675 ? 125.962 125.144 186.522 1.00 81.02 675 SER A C 1
ATOM 4436 O O . SER A 1 675 ? 124.851 124.711 186.841 1.00 81.02 675 SER A O 1
ATOM 4439 N N . ARG A 1 676 ? 126.553 126.152 187.170 1.00 82.77 676 ARG A N 1
ATOM 4440 C CA . ARG A 1 676 ? 125.933 126.766 188.338 1.00 82.77 676 ARG A CA 1
ATOM 4441 C C . ARG A 1 676 ? 124.727 127.612 187.965 1.00 82.77 676 ARG A C 1
ATOM 4442 O O . ARG A 1 676 ? 123.802 127.758 188.771 1.00 82.77 676 ARG A O 1
ATOM 4450 N N . SER A 1 677 ? 124.713 128.175 186.758 1.00 82.91 677 SER A N 1
ATOM 4451 C CA . SER A 1 677 ? 123.770 129.227 186.417 1.00 82.91 677 SER A CA 1
ATOM 4452 C C . SER A 1 677 ? 122.610 128.771 185.548 1.00 82.91 677 SER A C 1
ATOM 4453 O O . SER A 1 677 ? 121.613 129.495 185.456 1.00 82.91 677 SER A O 1
ATOM 4456 N N . ILE A 1 678 ? 122.702 127.607 184.908 1.00 84.00 678 ILE A N 1
ATOM 4457 C CA . ILE A 1 678 ? 121.647 127.139 184.015 1.00 84.00 678 ILE A CA 1
ATOM 4458 C C . ILE A 1 678 ? 120.886 125.950 184.575 1.00 84.00 678 ILE A C 1
ATOM 4459 O O . ILE A 1 678 ? 119.812 125.620 184.045 1.00 84.00 678 ILE A O 1
ATOM 4464 N N . GLY A 1 679 ? 121.393 125.300 185.615 1.00 83.90 679 GLY A N 1
ATOM 4465 C CA . GLY A 1 679 ? 120.780 124.108 186.171 1.00 83.90 679 GLY A CA 1
ATOM 4466 C C . GLY A 1 679 ? 121.277 122.813 185.564 1.00 83.90 679 GLY A C 1
ATOM 4467 O O . GLY A 1 679 ? 121.475 121.829 186.280 1.00 83.90 679 GLY A O 1
ATOM 4468 N N . MET A 1 680 ? 121.484 122.795 184.251 1.00 83.52 680 MET A N 1
ATOM 4469 C CA . MET A 1 680 ? 121.951 121.594 183.575 1.00 83.52 680 MET A CA 1
ATOM 4470 C C . MET A 1 680 ? 123.430 121.365 183.855 1.00 83.52 680 MET A C 1
ATOM 4471 O O . MET A 1 680 ? 124.242 122.291 183.782 1.00 83.52 680 MET A O 1
ATOM 4476 N N . ARG A 1 681 ? 123.773 120.125 184.185 1.00 78.91 681 ARG A N 1
ATOM 4477 C CA . ARG A 1 681 ? 125.148 119.751 184.487 1.00 78.91 681 ARG A CA 1
ATOM 4478 C C . ARG A 1 681 ? 125.863 119.402 183.188 1.00 78.91 681 ARG A C 1
ATOM 4479 O O . ARG A 1 681 ? 125.514 118.425 182.520 1.00 78.91 681 ARG A O 1
ATOM 4487 N N . ILE A 1 682 ? 126.863 120.196 182.837 1.00 73.08 682 ILE A N 1
ATOM 4488 C CA . ILE A 1 682 ? 127.690 119.951 181.666 1.00 73.08 682 ILE A CA 1
ATOM 4489 C C . ILE A 1 682 ? 129.058 119.525 182.176 1.00 73.08 682 ILE A C 1
ATOM 4490 O O . ILE A 1 682 ? 129.835 120.347 182.673 1.00 73.08 682 ILE A O 1
ATOM 4495 N N . SER A 1 683 ? 129.351 118.235 182.073 1.00 69.76 683 SER A N 1
ATOM 4496 C CA . SER A 1 683 ? 130.661 117.713 182.419 1.00 69.76 683 SER A CA 1
ATOM 4497 C C . SER A 1 683 ? 131.571 117.824 181.199 1.00 69.76 683 SER A C 1
ATOM 4498 O O . SER A 1 683 ? 131.209 118.421 180.184 1.00 69.76 683 SER A O 1
ATOM 4501 N N . SER A 1 684 ? 132.762 117.234 181.276 1.00 67.69 684 SER A N 1
ATOM 4502 C CA . SER A 1 684 ? 133.678 117.264 180.145 1.00 67.69 684 SER A CA 1
ATOM 4503 C C . SER A 1 684 ? 133.286 116.295 179.039 1.00 67.69 684 SER A C 1
ATOM 4504 O O . SER A 1 684 ? 133.825 116.395 177.934 1.00 67.69 684 SER A O 1
ATOM 4507 N N . SER A 1 685 ? 132.370 115.364 179.307 1.00 66.60 685 SER A N 1
ATOM 4508 C CA . SER A 1 685 ? 131.905 114.416 178.303 1.00 66.60 685 SER A CA 1
ATOM 4509 C C . SER A 1 685 ? 130.420 114.565 178.004 1.00 66.60 685 SER A C 1
ATOM 4510 O O . SER A 1 685 ? 129.820 113.648 177.433 1.00 66.60 685 SER A O 1
ATOM 4513 N N . THR A 1 686 ? 129.812 115.688 178.369 1.00 64.48 686 THR A N 1
ATOM 4514 C CA . THR A 1 686 ? 128.409 115.932 178.064 1.00 64.48 686 THR A CA 1
ATOM 4515 C C . THR A 1 686 ? 128.283 116.405 176.623 1.00 64.48 686 THR A C 1
ATOM 4516 O O . THR A 1 686 ? 128.911 117.392 176.234 1.00 64.48 686 THR A O 1
ATOM 4520 N N . CYS A 1 687 ? 127.479 115.708 175.828 1.00 60.11 687 CYS A N 1
ATOM 4521 C CA . CYS A 1 687 ? 127.280 116.097 174.440 1.00 60.11 687 CYS A CA 1
ATOM 4522 C C . CYS A 1 687 ? 126.365 117.310 174.377 1.00 60.11 687 CYS A C 1
ATOM 4523 O O . CYS A 1 687 ? 125.278 117.308 174.963 1.00 60.11 687 CYS A O 1
ATOM 4526 N N . LEU A 1 688 ? 126.810 118.348 173.673 1.00 56.31 688 LEU A N 1
ATOM 4527 C CA . LEU A 1 688 ? 126.052 119.581 173.559 1.00 56.31 688 LEU A CA 1
ATOM 4528 C C . LEU A 1 688 ? 125.386 119.755 172.205 1.00 56.31 688 LEU A C 1
ATOM 4529 O O . LEU A 1 688 ? 124.469 120.571 172.086 1.00 56.31 688 LEU A O 1
ATOM 4534 N N . THR A 1 689 ? 125.827 119.020 171.190 1.00 48.35 689 THR A N 1
ATOM 4535 C CA . THR A 1 689 ? 125.261 119.134 169.853 1.00 48.35 689 THR A CA 1
ATOM 4536 C C . THR A 1 689 ? 125.388 117.787 169.166 1.00 48.35 689 THR A C 1
ATOM 4537 O O . THR A 1 689 ? 126.502 117.299 168.961 1.00 48.35 689 THR A O 1
ATOM 4541 N N . THR A 1 690 ? 124.257 117.191 168.821 1.00 43.98 690 THR A N 1
ATOM 4542 C CA . THR A 1 690 ? 124.230 115.942 168.084 1.00 43.98 690 THR A CA 1
ATOM 4543 C C . THR A 1 690 ? 124.085 116.233 166.593 1.00 43.98 690 THR A C 1
ATOM 4544 O O . THR A 1 690 ? 124.005 117.385 166.164 1.00 43.98 690 THR A O 1
ATOM 4548 N N . GLY A 1 691 ? 124.067 115.166 165.793 1.00 39.64 691 GLY A N 1
ATOM 4549 C CA . GLY A 1 691 ? 123.845 115.320 164.366 1.00 39.64 691 GLY A CA 1
ATOM 4550 C C . GLY A 1 691 ? 122.456 115.823 164.034 1.00 39.64 691 GLY A C 1
ATOM 4551 O O . GLY A 1 691 ? 122.265 116.505 163.025 1.00 39.64 691 GLY A O 1
ATOM 4552 N N . ALA A 1 692 ? 121.474 115.509 164.880 1.00 39.40 692 ALA A N 1
ATOM 4553 C CA . ALA A 1 692 ? 120.142 116.071 164.714 1.00 39.40 692 ALA A CA 1
ATOM 4554 C C . ALA A 1 692 ? 120.109 117.549 165.069 1.00 39.40 692 ALA A C 1
ATOM 4555 O O . ALA A 1 692 ? 119.297 118.295 164.519 1.00 39.40 692 ALA A O 1
ATOM 4557 N N . ASP A 1 693 ? 120.975 117.989 165.983 1.00 39.66 693 ASP A N 1
ATOM 4558 C CA . ASP A 1 693 ? 121.013 119.400 166.344 1.00 39.66 693 ASP A CA 1
ATOM 4559 C C . ASP A 1 693 ? 121.633 120.250 165.247 1.00 39.66 693 ASP A C 1
ATOM 4560 O O . ASP A 1 693 ? 121.251 121.412 165.086 1.00 39.66 693 ASP A O 1
ATOM 4565 N N . VAL A 1 694 ? 122.588 119.698 164.496 1.00 35.47 694 VAL A N 1
ATOM 4566 C CA . VAL A 1 694 ? 123.190 120.432 163.387 1.00 35.47 694 VAL A CA 1
ATOM 4567 C C . VAL A 1 694 ? 122.163 120.667 162.288 1.00 35.47 694 VAL A C 1
ATOM 4568 O O . VAL A 1 694 ? 122.092 121.755 161.708 1.00 35.47 694 VAL A O 1
ATOM 4572 N N . LEU A 1 695 ? 121.324 119.666 162.015 1.00 32.83 695 LEU A N 1
ATOM 4573 C CA . LEU A 1 695 ? 120.307 119.806 160.980 1.00 32.83 695 LEU A CA 1
ATOM 4574 C C . LEU A 1 695 ? 119.192 120.754 161.401 1.00 32.83 695 LEU A C 1
ATOM 4575 O O . LEU A 1 695 ? 118.567 121.385 160.544 1.00 32.83 695 LEU A O 1
ATOM 4580 N N . LYS A 1 696 ? 118.929 120.874 162.703 1.00 36.54 696 LYS A N 1
ATOM 4581 C CA . LYS A 1 696 ? 117.960 121.857 163.174 1.00 36.54 696 LYS A CA 1
ATOM 4582 C C . LYS A 1 696 ? 118.499 123.279 163.100 1.00 36.54 696 LYS A C 1
ATOM 4583 O O . LYS A 1 696 ? 117.735 124.207 162.822 1.00 36.54 696 LYS A O 1
ATOM 4589 N N . GLN A 1 697 ? 119.795 123.473 163.352 1.00 35.68 697 GLN A N 1
ATOM 4590 C CA . GLN A 1 697 ? 120.365 124.816 163.302 1.00 35.68 697 GLN A CA 1
ATOM 4591 C C . GLN A 1 697 ? 120.486 125.316 161.871 1.00 35.68 697 GLN A C 1
ATOM 4592 O O . GLN A 1 697 ? 120.290 126.505 161.605 1.00 35.68 697 GLN A O 1
ATOM 4598 N N . GLN A 1 698 ? 120.806 124.426 160.937 1.00 32.55 698 GLN A N 1
ATOM 4599 C CA . GLN A 1 698 ? 120.869 124.794 159.532 1.00 32.55 698 GLN A CA 1
ATOM 4600 C C . GLN A 1 698 ? 119.496 124.907 158.890 1.00 32.55 698 GLN A C 1
ATOM 4601 O O . GLN A 1 698 ? 119.393 125.430 157.777 1.00 32.55 698 GLN A O 1
ATOM 4607 N N . GLY A 1 699 ? 118.446 124.443 159.561 1.00 31.39 699 GLY A N 1
ATOM 4608 C CA . GLY A 1 699 ? 117.115 124.499 159.005 1.00 31.39 699 GLY A CA 1
ATOM 4609 C C . GLY A 1 699 ? 116.782 123.378 158.057 1.00 31.39 699 GLY A C 1
ATOM 4610 O O . GLY A 1 699 ? 115.815 123.489 157.302 1.00 31.39 699 GLY A O 1
ATOM 4611 N N . VAL A 1 700 ? 117.557 122.300 158.062 1.00 28.79 700 VAL A N 1
ATOM 4612 C CA . VAL A 1 700 ? 117.313 121.175 157.150 1.00 28.79 700 VAL A CA 1
ATOM 4613 C C . VAL A 1 700 ? 116.387 120.228 157.906 1.00 28.79 700 VAL A C 1
ATOM 4614 O O . VAL A 1 700 ? 116.797 119.253 158.537 1.00 28.79 700 VAL A O 1
ATOM 4618 N N . THR A 1 701 ? 115.091 120.549 157.866 1.00 30.52 701 THR A N 1
ATOM 4619 C CA . THR A 1 701 ? 114.084 119.828 158.640 1.00 30.52 701 THR A CA 1
ATOM 4620 C C . THR A 1 701 ? 112.813 119.496 157.873 1.00 30.52 701 THR A C 1
ATOM 4621 O O . THR A 1 701 ? 112.034 118.676 158.365 1.00 30.52 701 THR A O 1
ATOM 4625 N N . GLN A 1 702 ? 112.565 120.090 156.706 1.00 26.75 702 GLN A N 1
ATOM 4626 C CA . GLN A 1 702 ? 111.257 119.955 156.073 1.00 26.75 702 GLN A CA 1
ATOM 4627 C C . GLN A 1 702 ? 111.105 118.618 155.361 1.00 26.75 702 GLN A C 1
ATOM 4628 O O . GLN A 1 702 ? 110.140 117.886 155.600 1.00 26.75 702 GLN A O 1
ATOM 4634 N N . LEU A 1 703 ? 112.042 118.283 154.486 1.00 22.05 703 LEU A N 1
ATOM 4635 C CA . LEU A 1 703 ? 111.928 117.101 153.651 1.00 22.05 703 LEU A CA 1
ATOM 4636 C C . LEU A 1 703 ? 112.941 116.044 154.058 1.00 22.05 703 LEU A C 1
ATOM 4637 O O . LEU A 1 703 ? 113.956 116.329 154.694 1.00 22.05 703 LEU A O 1
ATOM 4642 N N . SER A 1 704 ? 112.635 114.809 153.688 1.00 19.76 704 SER A N 1
ATOM 4643 C CA . SER A 1 704 ? 113.589 113.721 153.766 1.00 19.76 704 SER A CA 1
ATOM 4644 C C . SER A 1 704 ? 114.652 113.884 152.685 1.00 19.76 704 SER A C 1
ATOM 4645 O O . SER A 1 704 ? 114.489 114.643 151.732 1.00 19.76 704 SER A O 1
ATOM 4648 N N . LYS A 1 705 ? 115.756 113.154 152.837 1.00 18.52 705 LYS A N 1
ATOM 4649 C CA . LYS A 1 705 ? 116.802 113.210 151.825 1.00 18.52 705 LYS A CA 1
ATOM 4650 C C . LYS A 1 705 ? 116.388 112.518 150.534 1.00 18.52 705 LYS A C 1
ATOM 4651 O O . LYS A 1 705 ? 116.916 112.851 149.471 1.00 18.52 705 LYS A O 1
ATOM 4657 N N . TRP A 1 706 ? 115.436 111.588 150.601 1.00 17.09 706 TRP A N 1
ATOM 4658 C CA . TRP A 1 706 ? 114.928 110.942 149.400 1.00 17.09 706 TRP A CA 1
ATOM 4659 C C . TRP A 1 706 ? 113.946 111.840 148.661 1.00 17.09 706 TRP A C 1
ATOM 4660 O O . TRP A 1 706 ? 113.898 111.828 147.429 1.00 17.09 706 TRP A O 1
ATOM 4671 N N . ASN A 1 707 ? 113.162 112.626 149.398 1.00 16.88 707 ASN A N 1
ATOM 4672 C CA . ASN A 1 707 ? 112.290 113.604 148.763 1.00 16.88 707 ASN A CA 1
ATOM 4673 C C . ASN A 1 707 ? 113.085 114.783 148.226 1.00 16.88 707 ASN A C 1
ATOM 4674 O O . ASN A 1 707 ? 112.692 115.389 147.227 1.00 16.88 707 ASN A O 1
ATOM 4679 N N . CYS A 1 708 ? 114.193 115.122 148.883 1.00 15.89 708 CYS A N 1
ATOM 4680 C CA . CYS A 1 708 ? 115.095 116.144 148.366 1.00 15.89 708 CYS A CA 1
ATOM 4681 C C . CYS A 1 708 ? 115.773 115.681 147.086 1.00 15.89 708 CYS A C 1
ATOM 4682 O O . CYS A 1 708 ? 115.998 116.481 146.173 1.00 15.89 708 CYS A O 1
ATOM 4685 N N . LEU A 1 709 ? 116.111 114.393 147.006 1.00 14.58 709 LEU A N 1
ATOM 4686 C CA . LEU A 1 709 ? 116.656 113.834 145.775 1.00 14.58 709 LEU A CA 1
ATOM 4687 C C . LEU A 1 709 ? 115.610 113.807 144.667 1.00 14.58 709 LEU A C 1
ATOM 4688 O O . LEU A 1 709 ? 115.929 114.064 143.503 1.00 14.58 709 LEU A O 1
ATOM 4693 N N . LEU A 1 710 ? 114.354 113.531 145.021 1.00 13.59 710 LEU A N 1
ATOM 4694 C CA . LEU A 1 710 ? 113.283 113.440 144.036 1.00 13.59 710 LEU A CA 1
ATOM 4695 C C . LEU A 1 710 ? 112.957 114.800 143.431 1.00 13.59 710 LEU A C 1
ATOM 4696 O O . LEU A 1 710 ? 112.667 114.898 142.236 1.00 13.59 710 LEU A O 1
ATOM 4701 N N . ILE A 1 711 ? 113.023 115.856 144.238 1.00 12.68 711 ILE A N 1
ATOM 4702 C CA . ILE A 1 711 ? 112.786 117.212 143.759 1.00 12.68 711 ILE A CA 1
ATOM 4703 C C . ILE A 1 711 ? 113.907 117.658 142.823 1.00 12.68 711 ILE A C 1
ATOM 4704 O O . ILE A 1 711 ? 113.664 118.333 141.815 1.00 12.68 711 ILE A O 1
ATOM 4709 N N . THR A 1 712 ? 115.142 117.253 143.119 1.00 12.34 712 THR A N 1
ATOM 4710 C CA . THR A 1 712 ? 116.285 117.571 142.268 1.00 12.34 712 THR A CA 1
ATOM 4711 C C . THR A 1 712 ? 116.184 116.875 140.916 1.00 12.34 712 THR A C 1
ATOM 4712 O O . THR A 1 712 ? 116.523 117.459 139.882 1.00 12.34 712 THR A O 1
ATOM 4716 N N . VAL A 1 713 ? 115.706 115.633 140.908 1.00 11.85 713 VAL A N 1
ATOM 4717 C CA . VAL A 1 713 ? 115.453 114.926 139.661 1.00 11.85 713 VAL A CA 1
ATOM 4718 C C . VAL A 1 713 ? 114.278 115.562 138.923 1.00 11.85 713 VAL A C 1
ATOM 4719 O O . VAL A 1 713 ? 114.306 115.713 137.697 1.00 11.85 713 VAL A O 1
ATOM 4723 N N . GLY A 1 714 ? 113.253 115.987 139.665 1.00 10.71 714 GLY A N 1
ATOM 4724 C CA . GLY A 1 714 ? 112.082 116.584 139.048 1.00 10.71 714 GLY A CA 1
ATOM 4725 C C . GLY A 1 714 ? 112.320 117.962 138.462 1.00 10.71 714 GLY A C 1
ATOM 4726 O O . GLY A 1 714 ? 111.669 118.333 137.485 1.00 10.71 714 GLY A O 1
ATOM 4727 N N . PHE A 1 715 ? 113.228 118.745 139.054 1.00 11.11 715 PHE A N 1
ATOM 4728 C CA . PHE A 1 715 ? 113.630 120.002 138.428 1.00 11.11 715 PHE A CA 1
ATOM 4729 C C . PHE A 1 715 ? 114.342 119.768 137.106 1.00 11.11 715 PHE A C 1
ATOM 4730 O O . PHE A 1 715 ? 114.174 120.549 136.167 1.00 11.11 715 PHE A O 1
ATOM 4738 N N . GLY A 1 716 ? 115.132 118.701 137.012 1.00 10.99 716 GLY A N 1
ATOM 4739 C CA . GLY A 1 716 ? 115.764 118.376 135.748 1.00 10.99 716 GLY A CA 1
ATOM 4740 C C . GLY A 1 716 ? 114.767 118.003 134.668 1.00 10.99 716 GLY A C 1
ATOM 4741 O O . GLY A 1 716 ? 114.939 118.364 133.506 1.00 10.99 716 GLY A O 1
ATOM 4742 N N . PHE A 1 717 ? 113.701 117.301 135.038 1.00 11.16 717 PHE A N 1
ATOM 4743 C CA . PHE A 1 717 ? 112.699 116.953 134.043 1.00 11.16 717 PHE A CA 1
ATOM 4744 C C . PHE A 1 717 ? 111.849 118.153 133.662 1.00 11.16 717 PHE A C 1
ATOM 4745 O O . PHE A 1 717 ? 111.432 118.263 132.508 1.00 11.16 717 PHE A O 1
ATOM 4753 N N . LEU A 1 718 ? 111.621 119.068 134.604 1.00 10.77 718 LEU A N 1
ATOM 4754 C CA . LEU A 1 718 ? 110.846 120.271 134.325 1.00 10.77 718 LEU A CA 1
ATOM 4755 C C . LEU A 1 718 ? 111.549 121.174 133.317 1.00 10.77 718 LEU A C 1
ATOM 4756 O O . LEU A 1 718 ? 110.909 121.708 132.407 1.00 10.77 718 LEU A O 1
ATOM 4761 N N . PHE A 1 719 ? 112.863 121.329 133.438 1.00 10.93 719 PHE A N 1
ATOM 4762 C CA . PHE A 1 719 ? 113.588 122.229 132.555 1.00 10.93 719 PHE A CA 1
ATOM 4763 C C . PHE A 1 719 ? 113.828 121.643 131.170 1.00 10.93 719 PHE A C 1
ATOM 4764 O O . PHE A 1 719 ? 114.007 122.410 130.224 1.00 10.93 719 PHE A O 1
ATOM 4772 N N . ARG A 1 720 ? 113.830 120.315 131.023 1.00 11.06 720 ARG A N 1
ATOM 4773 C CA . ARG A 1 720 ? 113.879 119.727 129.686 1.00 11.06 720 ARG A CA 1
ATOM 4774 C C . ARG A 1 720 ? 112.567 119.944 128.950 1.00 11.06 720 ARG A C 1
ATOM 4775 O O . ARG A 1 720 ? 112.563 120.163 127.734 1.00 11.06 720 ARG A O 1
ATOM 4783 N N . ILE A 1 721 ? 111.448 119.874 129.673 1.00 10.74 721 ILE A N 1
ATOM 4784 C CA . ILE A 1 721 ? 110.143 120.144 129.086 1.00 10.74 721 ILE A CA 1
ATOM 4785 C C . ILE A 1 721 ? 110.029 121.612 128.705 1.00 10.74 721 ILE A C 1
ATOM 4786 O O . ILE A 1 721 ? 109.511 121.951 127.637 1.00 10.74 721 ILE A O 1
ATOM 4791 N N . LEU A 1 722 ? 110.561 122.501 129.544 1.00 11.10 722 LEU A N 1
ATOM 4792 C CA . LEU A 1 722 ? 110.526 123.926 129.243 1.00 11.10 722 LEU A CA 1
ATOM 4793 C C . LEU A 1 722 ? 111.441 124.280 128.082 1.00 11.10 722 LEU A C 1
ATOM 4794 O O . LEU A 1 722 ? 111.115 125.171 127.297 1.00 11.10 722 LEU A O 1
ATOM 4799 N N . PHE A 1 723 ? 112.581 123.600 127.965 1.00 10.73 723 PHE A N 1
ATOM 4800 C CA . PHE A 1 723 ? 113.444 123.761 126.801 1.00 10.73 723 PHE A CA 1
ATOM 4801 C C . PHE A 1 723 ? 112.758 123.268 125.535 1.00 10.73 723 PHE A C 1
ATOM 4802 O O . PHE A 1 723 ? 112.905 123.875 124.471 1.00 10.73 723 PHE A O 1
ATOM 4810 N N . TYR A 1 724 ? 111.980 122.190 125.640 1.00 11.32 724 TYR A N 1
ATOM 4811 C CA . TYR A 1 724 ? 111.224 121.701 124.494 1.00 11.32 724 TYR A CA 1
ATOM 4812 C C . TYR A 1 724 ? 110.100 122.661 124.113 1.00 11.32 724 TYR A C 1
ATOM 4813 O O . TYR A 1 724 ? 109.831 122.864 122.926 1.00 11.32 724 TYR A O 1
ATOM 4822 N N . LEU A 1 725 ? 109.443 123.266 125.105 1.00 11.95 725 LEU A N 1
ATOM 4823 C CA . LEU A 1 725 ? 108.403 124.250 124.826 1.00 11.95 725 LEU A CA 1
ATOM 4824 C C . LEU A 1 725 ? 108.976 125.518 124.211 1.00 11.95 725 LEU A C 1
ATOM 4825 O O . LEU A 1 725 ? 108.295 126.182 123.428 1.00 11.95 725 LEU A O 1
ATOM 4830 N N . CYS A 1 726 ? 110.219 125.867 124.544 1.00 14.72 726 CYS A N 1
ATOM 4831 C CA . CYS A 1 726 ? 110.860 127.001 123.893 1.00 14.72 726 CYS A CA 1
ATOM 4832 C C . CYS A 1 726 ? 111.282 126.671 122.469 1.00 14.72 726 CYS A C 1
ATOM 4833 O O . CYS A 1 726 ? 111.343 127.566 121.622 1.00 14.72 726 CYS A O 1
ATOM 4836 N N . LEU A 1 727 ? 111.571 125.402 122.182 1.00 12.70 727 LEU A N 1
ATOM 4837 C CA . LEU A 1 727 ? 111.813 124.987 120.808 1.00 12.70 727 LEU A CA 1
ATOM 4838 C C . LEU A 1 727 ? 110.528 124.889 120.002 1.00 12.70 727 LEU A C 1
ATOM 4839 O O . LEU A 1 727 ? 110.584 124.888 118.772 1.00 12.70 727 LEU A O 1
ATOM 4844 N N . LEU A 1 728 ? 109.377 124.823 120.667 1.00 13.33 728 LEU A N 1
ATOM 4845 C CA . LEU A 1 728 ? 108.103 124.843 119.963 1.00 13.33 728 LEU A CA 1
ATOM 4846 C C . LEU A 1 728 ? 107.687 126.258 119.600 1.00 13.33 728 LEU A C 1
ATOM 4847 O O . LEU A 1 728 ? 107.094 126.476 118.541 1.00 13.33 728 LEU A O 1
ATOM 4852 N N . LEU A 1 729 ? 107.986 127.228 120.458 1.00 15.26 729 LEU A N 1
ATOM 4853 C CA . LEU A 1 729 ? 107.554 128.599 120.236 1.00 15.26 729 LEU A CA 1
ATOM 4854 C C . LEU A 1 729 ? 108.566 129.417 119.454 1.00 15.26 729 LEU A C 1
ATOM 4855 O O . LEU A 1 729 ? 108.173 130.268 118.650 1.00 15.26 729 LEU A O 1
ATOM 4860 N N . GLY A 1 730 ? 109.851 129.184 119.669 1.00 14.22 730 GLY A N 1
ATOM 4861 C CA . GLY A 1 730 ? 110.901 129.929 119.018 1.00 14.22 730 GLY A CA 1
ATOM 4862 C C . GLY A 1 730 ? 111.814 129.009 118.234 1.00 14.22 730 GLY A C 1
ATOM 4863 O O . GLY A 1 730 ? 111.422 127.920 117.815 1.00 14.22 730 GLY A O 1
ATOM 4864 N N . SER A 1 731 ? 113.052 129.478 118.057 1.00 14.57 731 SER A N 1
ATOM 4865 C CA . SER A 1 731 ? 114.113 128.806 117.296 1.00 14.57 731 SER A CA 1
ATOM 4866 C C . SER A 1 731 ? 113.672 128.453 115.878 1.00 14.57 731 SER A C 1
ATOM 4867 O O . SER A 1 731 ? 113.844 127.333 115.401 1.00 14.57 731 SER A O 1
ATOM 4870 N N . LYS A 1 732 ? 113.077 129.426 115.210 1.00 16.08 732 LYS A N 1
ATOM 4871 C CA . LYS A 1 732 ? 112.918 129.411 113.768 1.00 16.08 732 LYS A CA 1
ATOM 4872 C C . LYS A 1 732 ? 113.764 130.544 113.217 1.00 16.08 732 LYS A C 1
ATOM 4873 O O . LYS A 1 732 ? 113.992 131.545 113.901 1.00 16.08 732 LYS A O 1
ATOM 4879 N N . ASN A 1 733 ? 114.263 130.379 112.008 1.00 18.15 733 ASN A N 1
ATOM 4880 C CA . ASN A 1 733 ? 115.107 131.391 111.392 1.00 18.15 733 ASN A CA 1
ATOM 4881 C C . ASN A 1 733 ? 114.353 131.927 110.181 1.00 18.15 733 ASN A C 1
ATOM 4882 O O . ASN A 1 733 ? 114.549 131.470 109.056 1.00 18.15 733 ASN A O 1
ATOM 4887 N N . LYS A 1 734 ? 113.493 132.905 110.419 1.00 19.95 734 LYS A N 1
ATOM 4888 C CA . LYS A 1 734 ? 112.607 133.405 109.384 1.00 19.95 734 LYS A CA 1
ATOM 4889 C C . LYS A 1 734 ? 113.139 134.699 108.787 1.00 19.95 734 LYS A C 1
ATOM 4890 O O . LYS A 1 734 ? 113.857 135.457 109.442 1.00 19.95 734 LYS A O 1
ATOM 4896 N N . ARG A 1 735 ? 112.773 134.921 107.524 1.00 22.43 735 ARG A N 1
ATOM 4897 C CA . ARG A 1 735 ? 113.216 136.023 106.657 1.00 22.43 735 ARG A CA 1
ATOM 4898 C C . ARG A 1 735 ? 114.728 136.072 106.467 1.00 22.43 735 ARG A C 1
ATOM 4899 O O . ARG A 1 735 ? 115.214 136.071 105.333 1.00 22.43 735 ARG A O 1
ATOM 4907 N N . ARG B 1 67 ? 157.365 151.258 82.916 1.00 55.01 67 ARG B N 1
ATOM 4908 C CA . ARG B 1 67 ? 157.369 152.326 83.915 1.00 55.01 67 ARG B CA 1
ATOM 4909 C C . ARG B 1 67 ? 157.024 151.875 85.367 1.00 55.01 67 ARG B C 1
ATOM 4910 O O . ARG B 1 67 ? 157.607 152.422 86.304 1.00 55.01 67 ARG B O 1
ATOM 4918 N N . PRO B 1 68 ? 156.118 150.911 85.590 1.00 49.42 68 PRO B N 1
ATOM 4919 C CA . PRO B 1 68 ? 156.093 150.266 86.908 1.00 49.42 68 PRO B CA 1
ATOM 4920 C C . PRO B 1 68 ? 157.356 149.457 87.154 1.00 49.42 68 PRO B C 1
ATOM 4921 O O . PRO B 1 68 ? 158.044 149.024 86.227 1.00 49.42 68 PRO B O 1
ATOM 4925 N N . VAL B 1 69 ? 157.662 149.279 88.433 1.00 44.39 69 VAL B N 1
ATOM 4926 C CA . VAL B 1 69 ? 158.835 148.496 88.841 1.00 44.39 69 VAL B CA 1
ATOM 4927 C C . VAL B 1 69 ? 158.598 147.030 88.498 1.00 44.39 69 VAL B C 1
ATOM 4928 O O . VAL B 1 69 ? 157.548 146.475 88.866 1.00 44.39 69 VAL B O 1
ATOM 4932 N N . PRO B 1 70 ? 159.514 146.374 87.784 1.00 40.57 70 PRO B N 1
ATOM 4933 C CA . PRO B 1 70 ? 159.306 144.965 87.424 1.00 40.57 70 PRO B CA 1
ATOM 4934 C C . PRO B 1 70 ? 159.452 144.051 88.632 1.00 40.57 70 PRO B C 1
ATOM 4935 O O . PRO B 1 70 ? 160.377 144.196 89.432 1.00 40.57 70 PRO B O 1
ATOM 4939 N N . PHE B 1 71 ? 158.523 143.111 88.756 1.00 37.02 71 PHE B N 1
ATOM 4940 C CA . PHE B 1 71 ? 158.579 142.056 89.755 1.00 37.02 71 PHE B CA 1
ATOM 4941 C C . PHE B 1 71 ? 158.332 140.733 89.054 1.00 37.02 71 PHE B C 1
ATOM 4942 O O . PHE B 1 71 ? 157.498 140.656 88.152 1.00 37.02 71 PHE B O 1
ATOM 4950 N N . VAL B 1 72 ? 159.081 139.702 89.436 1.00 33.85 72 VAL B N 1
ATOM 4951 C CA . VAL B 1 72 ? 158.919 138.358 88.886 1.00 33.85 72 VAL B CA 1
ATOM 4952 C C . VAL B 1 72 ? 158.793 137.412 90.072 1.00 33.85 72 VAL B C 1
ATOM 4953 O O . VAL B 1 72 ? 159.789 137.099 90.729 1.00 33.85 72 VAL B O 1
ATOM 4957 N N . LEU B 1 73 ? 157.581 136.944 90.344 1.00 30.22 73 LEU B N 1
ATOM 4958 C CA . LEU B 1 73 ? 157.365 135.938 91.372 1.00 30.22 73 LEU B CA 1
ATOM 4959 C C . LEU B 1 73 ? 157.507 134.567 90.731 1.00 30.22 73 LEU B C 1
ATOM 4960 O O . LEU B 1 73 ? 156.777 134.237 89.794 1.00 30.22 73 LEU B O 1
ATOM 4965 N N . SER B 1 74 ? 158.440 133.775 91.236 1.00 28.08 74 SER B N 1
ATOM 4966 C CA . SER B 1 74 ? 158.719 132.450 90.713 1.00 28.08 74 SER B CA 1
ATOM 4967 C C . SER B 1 74 ? 158.542 131.438 91.830 1.00 28.08 74 SER B C 1
ATOM 4968 O O . SER B 1 74 ? 158.976 131.676 92.958 1.00 28.08 74 SER B O 1
ATOM 4971 N N . PHE B 1 75 ? 157.904 130.321 91.521 1.00 24.55 75 PHE B N 1
ATOM 4972 C CA . PHE B 1 75 ? 157.796 129.216 92.457 1.00 24.55 75 PHE B CA 1
ATOM 4973 C C . PHE B 1 75 ? 158.195 127.943 91.737 1.00 24.55 75 PHE B C 1
ATOM 4974 O O . PHE B 1 75 ? 157.878 127.766 90.563 1.00 24.55 75 PHE B O 1
ATOM 4982 N N . ASN B 1 76 ? 158.929 127.081 92.433 1.00 24.97 76 ASN B N 1
ATOM 4983 C CA . ASN B 1 76 ? 159.517 125.898 91.827 1.00 24.97 76 ASN B CA 1
ATOM 4984 C C . ASN B 1 76 ? 159.362 124.717 92.765 1.00 24.97 76 ASN B C 1
ATOM 4985 O O . ASN B 1 76 ? 159.630 124.846 93.963 1.00 24.97 76 ASN B O 1
ATOM 4990 N N . ASN B 1 77 ? 158.903 123.588 92.207 1.00 24.43 77 ASN B N 1
ATOM 4991 C CA . ASN B 1 77 ? 158.889 122.274 92.859 1.00 24.43 77 ASN B CA 1
ATOM 4992 C C . ASN B 1 77 ? 158.079 122.270 94.153 1.00 24.43 77 ASN B C 1
ATOM 4993 O O . ASN B 1 77 ? 158.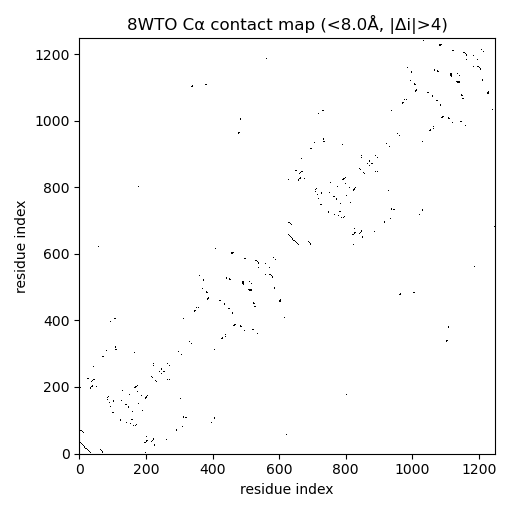483 121.677 95.151 1.00 24.43 77 ASN B O 1
ATOM 4998 N N . LEU B 1 78 ? 156.934 122.943 94.141 1.00 23.54 78 LEU B N 1
ATOM 4999 C CA . LEU B 1 78 ? 156.096 123.022 95.331 1.00 23.54 78 LEU B CA 1
ATOM 5000 C C . LEU B 1 78 ? 155.445 121.673 95.607 1.00 23.54 78 LEU B C 1
ATOM 5001 O O . LEU B 1 78 ? 154.712 121.145 94.768 1.00 23.54 78 LEU B O 1
ATOM 5006 N N . THR B 1 79 ? 155.721 121.115 96.782 1.00 22.61 79 THR B N 1
ATOM 5007 C CA . THR B 1 79 ? 155.231 119.803 97.179 1.00 22.61 79 THR B CA 1
ATOM 5008 C C . THR B 1 79 ? 154.666 119.904 98.585 1.00 22.61 79 THR B C 1
ATOM 5009 O O . THR B 1 79 ? 155.330 120.418 99.486 1.00 22.61 79 THR B O 1
ATOM 5013 N N . TYR B 1 80 ? 153.441 119.425 98.769 1.00 20.81 80 TYR B N 1
ATOM 5014 C CA . TYR B 1 80 ? 152.787 119.482 100.065 1.00 20.81 80 TYR B CA 1
ATOM 5015 C C . TYR B 1 80 ? 152.079 118.163 100.326 1.00 20.81 80 TYR B C 1
ATOM 5016 O O . TYR B 1 80 ? 151.362 117.656 99.463 1.00 20.81 80 TYR B O 1
ATOM 5025 N N . ASN B 1 81 ? 152.299 117.613 101.515 1.00 24.42 81 ASN B N 1
ATOM 5026 C CA . ASN B 1 81 ? 151.732 116.345 101.943 1.00 24.42 81 ASN B CA 1
ATOM 5027 C C . ASN B 1 81 ? 150.988 116.539 103.255 1.00 24.42 81 ASN B C 1
ATOM 5028 O O . ASN B 1 81 ? 151.434 117.291 104.125 1.00 24.42 81 ASN B O 1
ATOM 5033 N N . VAL B 1 82 ? 149.850 115.869 103.394 1.00 28.02 82 VAL B N 1
ATOM 5034 C CA . VAL B 1 82 ? 149.119 115.844 104.651 1.00 28.02 82 VAL B CA 1
ATOM 5035 C C . VAL B 1 82 ? 149.025 114.401 105.120 1.00 28.02 82 VAL B C 1
ATOM 5036 O O . VAL B 1 82 ? 149.120 113.460 104.333 1.00 28.02 82 VAL B O 1
ATOM 5040 N N . SER B 1 83 ? 148.840 114.234 106.422 1.00 37.89 83 SER B N 1
ATOM 5041 C CA . SER B 1 83 ? 148.708 112.918 107.029 1.00 37.89 83 SER B CA 1
ATOM 5042 C C . SER B 1 83 ? 147.232 112.591 107.204 1.00 37.89 83 SER B C 1
ATOM 5043 O O . SER B 1 83 ? 146.494 113.356 107.830 1.00 37.89 83 SER B O 1
ATOM 5046 N N . VAL B 1 84 ? 146.810 111.456 106.652 1.00 43.03 84 VAL B N 1
ATOM 5047 C CA . VAL B 1 84 ? 145.429 111.009 106.789 1.00 43.03 84 VAL B CA 1
ATOM 5048 C C . VAL B 1 84 ? 145.214 110.511 108.212 1.00 43.03 84 VAL B C 1
ATOM 5049 O O . VAL B 1 84 ? 145.834 109.532 108.643 1.00 43.03 84 VAL B O 1
ATOM 5053 N N . ARG B 1 85 ? 144.337 111.185 108.948 1.00 46.01 85 ARG B N 1
ATOM 5054 C CA . ARG B 1 85 ? 144.090 110.839 110.344 1.00 46.01 85 ARG B CA 1
ATOM 5055 C C . ARG B 1 85 ? 142.599 110.655 110.605 1.00 46.01 85 ARG B C 1
ATOM 5056 O O . ARG B 1 85 ? 141.948 109.820 109.977 1.00 46.01 85 ARG B O 1
ATOM 5064 N N . SER B 1 102 ? 147.040 106.120 109.596 1.00 49.62 102 SER B N 1
ATOM 5065 C CA . SER B 1 102 ? 148.086 107.126 109.456 1.00 49.62 102 SER B CA 1
ATOM 5066 C C . SER B 1 102 ? 148.867 106.958 108.155 1.00 49.62 102 SER B C 1
ATOM 5067 O O . SER B 1 102 ? 149.976 106.422 108.148 1.00 49.62 102 SER B O 1
ATOM 5070 N N . LYS B 1 103 ? 148.279 107.417 107.054 1.00 44.72 103 LYS B N 1
ATOM 5071 C CA . LYS B 1 103 ? 148.932 107.441 105.755 1.00 44.72 103 LYS B CA 1
ATOM 5072 C C . LYS B 1 103 ? 149.065 108.881 105.286 1.00 44.72 103 LYS B C 1
ATOM 5073 O O . LYS B 1 103 ? 148.598 109.815 105.939 1.00 44.72 103 LYS B O 1
ATOM 5079 N N . THR B 1 104 ? 149.708 109.054 104.137 1.00 36.16 104 THR B N 1
ATOM 5080 C CA . THR B 1 104 ? 150.067 110.369 103.634 1.00 36.16 104 THR B CA 1
ATOM 5081 C C . THR B 1 104 ? 149.410 110.622 102.282 1.00 36.16 104 THR B C 1
ATOM 5082 O O . THR B 1 104 ? 149.338 109.739 101.426 1.00 36.16 104 THR B O 1
ATOM 5086 N N . LYS B 1 105 ? 148.925 111.847 102.100 1.00 26.24 105 LYS B N 1
ATOM 5087 C CA . LYS B 1 105 ? 148.269 112.247 100.863 1.00 26.24 105 LYS B CA 1
ATOM 5088 C C . LYS B 1 105 ? 148.959 113.480 100.306 1.00 26.24 105 LYS B C 1
ATOM 5089 O O . LYS B 1 105 ? 149.120 114.476 101.013 1.00 26.24 105 LYS B O 1
ATOM 5095 N N . THR B 1 106 ? 149.345 113.414 99.038 1.00 23.49 106 THR B N 1
ATOM 5096 C CA . THR B 1 106 ? 150.052 114.502 98.375 1.00 23.49 106 THR B CA 1
ATOM 5097 C C . THR B 1 106 ? 149.040 115.498 97.821 1.00 23.49 106 THR B C 1
ATOM 5098 O O . THR B 1 106 ? 148.315 115.193 96.870 1.00 23.49 106 THR B O 1
ATOM 5102 N N . LEU B 1 107 ? 148.992 116.692 98.407 1.00 19.84 107 LEU B N 1
ATOM 5103 C CA . LEU B 1 107 ? 148.064 117.714 97.941 1.00 19.84 107 LEU B CA 1
ATOM 5104 C C . LEU B 1 107 ? 148.642 118.550 96.810 1.00 19.84 107 LEU B C 1
ATOM 5105 O O . LEU B 1 107 ? 147.910 118.934 95.898 1.00 19.84 107 LEU B O 1
ATOM 5110 N N . LEU B 1 108 ? 149.930 118.870 96.866 1.00 20.48 108 LEU B N 1
ATOM 5111 C CA . LEU B 1 108 ? 150.634 119.549 95.787 1.00 20.48 108 LEU B CA 1
ATOM 5112 C C . LEU B 1 108 ? 151.808 118.681 95.377 1.00 20.48 108 LEU B C 1
ATOM 5113 O O . LEU B 1 108 ? 152.522 118.164 96.235 1.00 20.48 108 LEU B O 1
ATOM 5118 N N . ASP B 1 109 ? 152.008 118.516 94.076 1.00 26.23 109 ASP B N 1
ATOM 5119 C CA . ASP B 1 109 ? 153.035 117.613 93.564 1.00 26.23 109 ASP B CA 1
ATOM 5120 C C . ASP B 1 109 ? 153.874 118.324 92.510 1.00 26.23 109 ASP B C 1
ATOM 5121 O O . ASP B 1 109 ? 153.482 118.364 91.340 1.00 26.23 109 ASP B O 1
ATOM 5126 N N . ASN B 1 110 ? 155.016 118.876 92.948 1.00 25.72 110 ASN B N 1
ATOM 5127 C CA . ASN B 1 110 ? 156.090 119.381 92.082 1.00 25.72 110 ASN B CA 1
ATOM 5128 C C . ASN B 1 110 ? 155.612 120.518 91.177 1.00 25.72 110 ASN B C 1
ATOM 5129 O O . ASN B 1 110 ? 155.890 120.552 89.979 1.00 25.72 110 ASN B O 1
ATOM 5134 N N . ILE B 1 111 ? 154.885 121.460 91.761 1.00 24.12 111 ILE B N 1
ATOM 5135 C CA . ILE B 1 111 ? 154.246 122.522 90.996 1.00 24.12 111 ILE B CA 1
ATOM 5136 C C . ILE B 1 111 ? 155.206 123.694 90.849 1.00 24.12 111 ILE B C 1
ATOM 5137 O O . ILE B 1 111 ? 155.644 124.283 91.840 1.00 24.12 111 ILE B O 1
ATOM 5142 N N . SER B 1 112 ? 155.522 124.036 89.609 1.00 25.19 112 SER B N 1
ATOM 5143 C CA . SER B 1 112 ? 156.358 125.178 89.298 1.00 25.19 112 SER B CA 1
ATOM 5144 C C . SER B 1 112 ? 155.586 126.156 88.427 1.00 25.19 112 SER B C 1
ATOM 5145 O O . SER B 1 112 ? 154.576 125.810 87.812 1.00 25.19 112 SER B O 1
ATOM 5148 N N . GLY B 1 113 ? 156.068 127.387 88.390 1.00 26.65 113 GLY B N 1
ATOM 5149 C CA . GLY B 1 113 ? 155.465 128.404 87.556 1.00 26.65 113 GLY B CA 1
ATOM 5150 C C . GLY B 1 113 ? 155.974 129.766 87.949 1.00 26.65 113 GLY B C 1
ATOM 5151 O O . GLY B 1 113 ? 156.645 129.937 88.966 1.00 26.65 113 GLY B O 1
ATOM 5152 N N . GLU B 1 114 ? 155.644 130.748 87.117 1.00 33.45 114 GLU B N 1
ATOM 5153 C CA . GLU B 1 114 ? 156.085 132.109 87.371 1.00 33.45 114 GLU B CA 1
ATOM 5154 C C . GLU B 1 114 ? 155.090 133.087 86.769 1.00 33.45 114 GLU B C 1
ATOM 5155 O O . GLU B 1 114 ? 154.310 132.747 85.879 1.00 33.45 114 GLU B O 1
ATOM 5161 N N . THR B 1 115 ? 155.121 134.311 87.286 1.00 32.91 115 THR B N 1
ATOM 5162 C CA . THR B 1 115 ? 154.255 135.380 86.820 1.00 32.91 115 THR B CA 1
ATOM 5163 C C . THR B 1 115 ? 154.956 136.702 87.086 1.00 32.91 115 THR B C 1
ATOM 5164 O O . THR B 1 115 ? 155.790 136.806 87.986 1.00 32.91 115 THR B O 1
ATOM 5168 N N . ARG B 1 116 ? 154.634 137.703 86.280 1.00 35.89 116 ARG B N 1
ATOM 5169 C CA . ARG B 1 116 ? 155.251 139.015 86.375 1.00 35.89 116 ARG B CA 1
ATOM 5170 C C . ARG B 1 116 ? 154.206 140.055 86.745 1.00 35.89 116 ARG B C 1
ATOM 5171 O O . ARG B 1 116 ? 153.001 139.800 86.707 1.00 35.89 116 ARG B O 1
ATOM 5179 N N . ASP B 1 117 ? 154.686 141.237 87.117 1.00 36.62 117 ASP B N 1
ATOM 5180 C CA . ASP B 1 117 ? 153.800 142.371 87.318 1.00 36.62 117 ASP B CA 1
ATOM 5181 C C . ASP B 1 117 ? 153.230 142.821 85.979 1.00 36.62 117 ASP B C 1
ATOM 5182 O O . ASP B 1 117 ? 153.860 142.681 84.929 1.00 36.62 117 ASP B O 1
ATOM 5187 N N . GLY B 1 118 ? 152.013 143.350 86.018 1.00 35.30 118 GLY B N 1
ATOM 5188 C CA . GLY B 1 118 ? 151.289 143.668 84.812 1.00 35.30 118 GLY B CA 1
ATOM 5189 C C . GLY B 1 118 ? 150.411 142.556 84.293 1.00 35.30 118 GLY B C 1
ATOM 5190 O O . GLY B 1 118 ? 149.637 142.785 83.358 1.00 35.30 118 GLY B O 1
ATOM 5191 N N . GLU B 1 119 ? 150.506 141.362 84.867 1.00 33.63 119 GLU B N 1
ATOM 5192 C CA . GLU B 1 119 ? 149.811 140.189 84.369 1.00 33.63 119 GLU B CA 1
ATOM 5193 C C . GLU B 1 119 ? 148.946 139.584 85.462 1.00 33.63 119 GLU B C 1
ATOM 5194 O O . GLU B 1 119 ? 149.209 139.758 86.654 1.00 33.63 119 GLU B O 1
ATOM 5200 N N . ILE B 1 120 ? 147.906 138.872 85.039 1.00 28.02 120 ILE B N 1
ATOM 5201 C CA . ILE B 1 120 ? 147.089 138.057 85.926 1.00 28.02 120 ILE B CA 1
ATOM 5202 C C . ILE B 1 120 ? 147.415 136.601 85.640 1.00 28.02 120 ILE B C 1
ATOM 5203 O O . ILE B 1 120 ? 147.257 136.135 84.507 1.00 28.02 120 ILE B O 1
ATOM 5208 N N . LEU B 1 121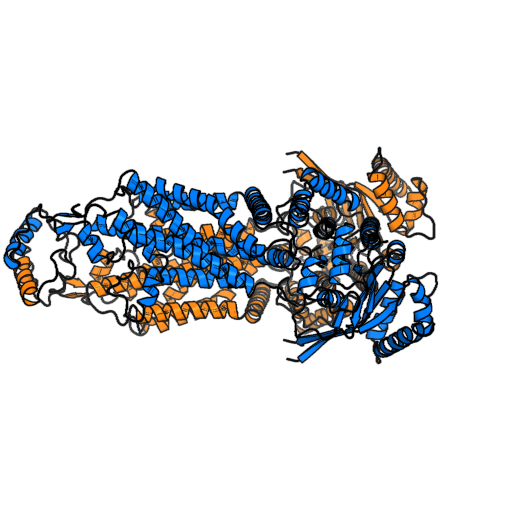 ? 147.885 135.888 86.655 1.00 25.18 121 LEU B N 1
ATOM 5209 C CA . LEU B 1 121 ? 148.009 134.441 86.587 1.00 25.18 121 LEU B CA 1
ATOM 5210 C C . LEU B 1 121 ? 146.729 133.823 87.133 1.00 25.18 121 LEU B C 1
ATOM 5211 O O . LEU B 1 121 ? 146.375 134.042 88.294 1.00 25.18 121 LEU B O 1
ATOM 5216 N N . ALA B 1 122 ? 146.027 133.075 86.294 1.00 24.05 122 ALA B N 1
ATOM 5217 C CA . ALA B 1 122 ? 144.805 132.398 86.696 1.00 24.05 122 ALA B CA 1
ATOM 5218 C C . ALA B 1 122 ? 145.097 130.928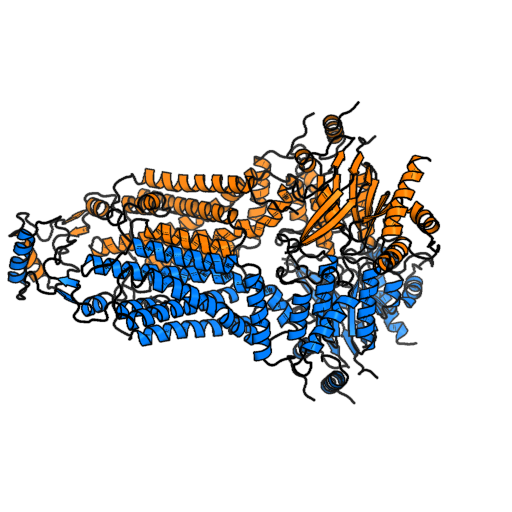 86.947 1.00 24.05 122 ALA B C 1
ATOM 5219 O O . ALA B 1 122 ? 145.758 130.276 86.138 1.00 24.05 122 ALA B O 1
ATOM 5221 N N . VAL B 1 123 ? 144.614 130.416 88.071 1.00 20.66 123 VAL B N 1
ATOM 5222 C CA . VAL B 1 123 ? 144.744 129.007 88.417 1.00 20.66 123 VAL B CA 1
ATOM 5223 C C . VAL B 1 123 ? 143.406 128.338 88.148 1.00 20.66 123 VAL B C 1
ATOM 5224 O O . VAL B 1 123 ? 142.374 128.751 88.682 1.00 20.66 123 VAL B O 1
ATOM 5228 N N . LEU B 1 124 ? 143.410 127.316 87.309 1.00 22.94 124 LEU B N 1
ATOM 5229 C CA . LEU B 1 124 ? 142.191 126.603 86.975 1.00 22.94 124 LEU B CA 1
ATOM 5230 C C . LEU B 1 124 ? 142.344 125.135 87.333 1.00 22.94 124 LEU B C 1
ATOM 5231 O O . LEU B 1 124 ? 143.431 124.653 87.648 1.00 22.94 124 LEU B O 1
ATOM 5236 N N . GLY B 1 125 ? 141.234 124.431 87.275 1.00 19.59 125 GLY B N 1
ATOM 5237 C CA . GLY B 1 125 ? 141.201 123.025 87.619 1.00 19.59 125 GLY B CA 1
ATOM 5238 C C . GLY B 1 125 ? 139.866 122.671 88.226 1.00 19.59 125 GLY B C 1
ATOM 5239 O O . GLY B 1 125 ? 139.053 123.529 88.544 1.00 19.59 125 GLY B O 1
ATOM 5240 N N . ALA B 1 126 ? 139.649 121.371 88.373 1.00 16.83 126 ALA B N 1
ATOM 5241 C CA . ALA B 1 126 ? 138.410 120.882 88.944 1.00 16.83 126 ALA B CA 1
ATOM 5242 C C . ALA B 1 126 ? 138.354 121.182 90.439 1.00 16.83 126 ALA B C 1
ATOM 5243 O O . ALA B 1 126 ? 139.346 121.545 91.072 1.00 16.83 126 ALA B O 1
ATOM 5245 N N . SER B 1 127 ? 137.154 121.069 90.990 1.00 15.03 127 SER B N 1
ATOM 5246 C CA . SER B 1 127 ? 136.965 121.192 92.425 1.00 15.03 127 SER B CA 1
ATOM 5247 C C . SER B 1 127 ? 137.700 120.074 93.155 1.00 15.03 127 SER B C 1
ATOM 5248 O O . SER B 1 127 ? 137.530 118.893 92.841 1.00 15.03 127 SER B O 1
ATOM 5251 N N . GLY B 1 128 ? 138.543 120.451 94.109 1.00 13.38 128 GLY B N 1
ATOM 5252 C CA . GLY B 1 128 ? 139.391 119.509 94.796 1.00 13.38 128 GLY B CA 1
ATOM 5253 C C . GLY B 1 128 ? 140.716 119.217 94.131 1.00 13.38 128 GLY B C 1
ATOM 5254 O O . GLY B 1 128 ? 141.370 118.242 94.508 1.00 13.38 128 GLY B O 1
ATOM 5255 N N . SER B 1 129 ? 141.136 120.012 93.153 1.00 15.84 129 SER B N 1
ATOM 5256 C CA . SER B 1 129 ? 142.411 119.766 92.493 1.00 15.84 129 SER B CA 1
ATOM 5257 C C . SER B 1 129 ? 143.592 120.423 93.193 1.00 15.84 129 SER B C 1
ATOM 5258 O O . SER B 1 129 ? 144.735 120.101 92.868 1.00 15.84 129 SER B O 1
ATOM 5261 N N . GLY B 1 130 ? 143.357 121.322 94.132 1.00 13.76 130 GLY B N 1
ATOM 5262 C CA . GLY B 1 130 ? 144.416 121.965 94.865 1.00 13.76 130 GLY B CA 1
ATOM 5263 C C . GLY B 1 130 ? 144.626 123.429 94.587 1.00 13.76 130 GLY B C 1
ATOM 5264 O O . GLY B 1 130 ? 145.716 123.929 94.859 1.00 13.76 130 GLY B O 1
ATOM 5265 N N . LYS B 1 131 ? 143.624 124.128 94.053 1.00 14.79 131 LYS B N 1
ATOM 5266 C CA . LYS B 1 131 ? 143.768 125.546 93.742 1.00 14.79 131 LYS B CA 1
ATOM 5267 C C . LYS B 1 131 ? 143.855 126.391 95.006 1.00 14.79 131 LYS B C 1
ATOM 5268 O O . LYS B 1 131 ? 144.637 127.343 95.064 1.00 14.79 131 LYS B O 1
ATOM 5274 N N . SER B 1 132 ? 143.075 126.055 96.031 1.00 13.18 132 SER B N 1
ATOM 5275 C CA . SER B 1 132 ? 143.214 126.752 97.301 1.00 13.18 132 SER B CA 1
ATOM 5276 C C . SER B 1 132 ? 144.512 126.385 97.996 1.00 13.18 132 SER B C 1
ATOM 5277 O O . SER B 1 132 ? 145.087 127.215 98.701 1.00 13.18 132 SER B O 1
ATOM 5280 N N . THR B 1 133 ? 144.985 125.154 97.808 1.00 13.96 133 THR B N 1
ATOM 5281 C CA . THR B 1 133 ? 146.229 124.729 98.432 1.00 13.96 133 THR B CA 1
ATOM 5282 C C . THR B 1 133 ? 147.434 125.376 97.764 1.00 13.96 133 THR B C 1
ATOM 5283 O O . THR B 1 133 ? 148.400 125.736 98.442 1.00 13.96 133 THR B O 1
ATOM 5287 N N . LEU B 1 134 ? 147.388 125.546 96.441 1.00 15.02 134 LEU B N 1
ATOM 5288 C CA . LEU B 1 134 ? 148.482 126.202 95.734 1.00 15.02 134 LEU B CA 1
ATOM 5289 C C . LEU B 1 134 ? 148.576 127.675 96.107 1.00 15.02 134 LEU B C 1
ATOM 5290 O O . LEU B 1 134 ? 149.677 128.216 96.250 1.00 15.02 134 LEU B O 1
ATOM 5295 N N . ILE B 1 135 ? 147.436 128.333 96.300 1.00 15.16 135 ILE B N 1
ATOM 5296 C CA . ILE B 1 135 ? 147.466 129.725 96.715 1.00 15.16 135 ILE B CA 1
ATOM 5297 C C . ILE B 1 135 ? 147.837 129.835 98.193 1.00 15.16 135 ILE B C 1
ATOM 5298 O O . ILE B 1 135 ? 148.541 130.768 98.583 1.00 15.16 135 ILE B O 1
ATOM 5303 N N . ASP B 1 136 ? 147.437 128.863 99.023 1.00 15.75 136 ASP B N 1
ATOM 5304 C CA . ASP B 1 136 ? 147.878 128.833 100.421 1.00 15.75 136 ASP B CA 1
ATOM 5305 C C . ASP B 1 136 ? 149.383 128.617 100.545 1.00 15.75 136 ASP B C 1
ATOM 5306 O O . ASP B 1 136 ? 150.000 129.118 101.486 1.00 15.75 136 ASP B O 1
ATOM 5311 N N . ALA B 1 137 ? 149.980 127.868 99.622 1.00 16.06 137 ALA B N 1
ATOM 5312 C CA . ALA B 1 137 ? 151.426 127.691 99.622 1.00 16.06 137 ALA B CA 1
ATOM 5313 C C . ALA B 1 137 ? 152.147 128.994 99.298 1.00 16.06 137 ALA B C 1
ATOM 5314 O O . ALA B 1 137 ? 153.130 129.343 99.957 1.00 16.06 137 ALA B O 1
ATOM 5316 N N . LEU B 1 138 ? 151.663 129.730 98.300 1.00 16.73 138 LEU B N 1
ATOM 5317 C CA . LEU B 1 138 ? 152.307 130.967 97.882 1.00 16.73 138 LEU B CA 1
ATOM 5318 C C . LEU B 1 138 ? 152.053 132.122 98.841 1.00 16.73 138 LEU B C 1
ATOM 5319 O O . LEU B 1 138 ? 152.860 133.052 98.900 1.00 16.73 138 LEU B O 1
ATOM 5324 N N . ALA B 1 139 ? 150.958 132.088 99.596 1.00 17.02 139 ALA B N 1
ATOM 5325 C CA . ALA B 1 139 ? 150.571 133.190 100.463 1.00 17.02 139 ALA B CA 1
ATOM 5326 C C . ALA B 1 139 ? 151.059 133.015 101.891 1.00 17.02 139 ALA B C 1
ATOM 5327 O O . ALA B 1 139 ? 150.551 133.702 102.784 1.00 17.02 139 ALA B O 1
ATOM 5329 N N . ASN B 1 140 ? 152.034 132.119 102.111 1.00 20.79 140 ASN B N 1
ATOM 5330 C CA . ASN B 1 140 ? 152.640 131.831 103.420 1.00 20.79 140 ASN B CA 1
ATOM 5331 C C . ASN B 1 140 ? 151.579 131.421 104.437 1.00 20.79 140 ASN B C 1
ATOM 5332 O O . ASN B 1 140 ? 151.466 131.970 105.532 1.00 20.79 140 ASN B O 1
ATOM 5337 N N . ARG B 1 141 ? 150.765 130.460 104.043 1.00 19.94 141 ARG B N 1
ATOM 5338 C CA . ARG B 1 141 ? 149.599 130.085 104.813 1.00 19.94 141 ARG B CA 1
ATOM 5339 C C . ARG B 1 141 ? 149.672 128.642 105.284 1.00 19.94 141 ARG B C 1
ATOM 5340 O O . ARG B 1 141 ? 149.023 128.290 106.269 1.00 19.94 141 ARG B O 1
ATOM 5348 N N . ILE B 1 142 ? 150.512 127.834 104.678 1.00 21.49 142 ILE B N 1
ATOM 5349 C CA . ILE B 1 142 ? 150.785 126.504 105.194 1.00 21.49 142 ILE B CA 1
ATOM 5350 C C . ILE B 1 142 ? 152.127 126.536 105.912 1.00 21.49 142 ILE B C 1
ATOM 5351 O O . ILE B 1 142 ? 153.019 127.324 105.579 1.00 21.49 142 ILE B O 1
ATOM 5356 N N . ALA B 1 143 ? 152.245 125.699 106.940 1.00 25.16 143 ALA B N 1
ATOM 5357 C CA . ALA B 1 143 ? 153.302 125.807 107.936 1.00 25.16 143 ALA B CA 1
ATOM 5358 C C . ALA B 1 143 ? 154.668 125.469 107.357 1.00 25.16 143 ALA B C 1
ATOM 5359 O O . ALA B 1 143 ? 154.795 124.693 106.410 1.00 25.16 143 ALA B O 1
ATOM 5361 N N . LYS B 1 144 ? 155.697 126.078 107.936 1.00 30.43 144 LYS B N 1
ATOM 5362 C CA . LYS B 1 144 ? 157.057 125.887 107.460 1.00 30.43 144 LYS B CA 1
ATOM 5363 C C . LYS B 1 144 ? 157.579 124.527 107.897 1.00 30.43 144 LYS B C 1
ATOM 5364 O O . LYS B 1 144 ? 157.413 124.118 109.049 1.00 30.43 144 LYS B O 1
ATOM 5370 N N . GLY B 1 145 ? 158.208 123.822 106.961 1.00 27.92 145 GLY B N 1
ATOM 5371 C CA . GLY B 1 145 ? 158.521 122.431 107.110 1.00 27.92 145 GLY B CA 1
ATOM 5372 C C . GLY B 1 145 ? 157.533 121.517 106.418 1.00 27.92 145 GLY B C 1
ATOM 5373 O O . GLY B 1 145 ? 157.924 120.455 105.928 1.00 27.92 145 GLY B O 1
ATOM 5374 N N . SER B 1 146 ? 156.261 121.911 106.362 1.00 25.65 146 SER B N 1
ATOM 5375 C CA . SER B 1 146 ? 155.267 121.140 105.630 1.00 25.65 146 SER B CA 1
ATOM 5376 C C . SER B 1 146 ? 155.368 121.360 104.128 1.00 25.65 146 SER B C 1
ATOM 5377 O O . SER B 1 146 ? 155.130 120.429 103.355 1.00 25.65 146 SER B O 1
ATOM 5380 N N . LEU B 1 147 ? 155.712 122.570 103.700 1.00 23.47 147 LEU B N 1
ATOM 5381 C CA . LEU B 1 147 ? 155.820 122.908 102.290 1.00 23.47 147 LEU B CA 1
ATOM 5382 C C . LEU B 1 147 ? 157.258 122.758 101.818 1.00 23.47 147 LEU B C 1
ATOM 5383 O O . LEU B 1 147 ? 158.180 123.285 102.445 1.00 23.47 147 LEU B O 1
ATOM 5388 N N . LYS B 1 148 ? 157.440 122.059 100.708 1.00 23.85 148 LYS B N 1
ATOM 5389 C CA . LYS B 1 148 ? 158.723 121.953 100.041 1.00 23.85 148 LYS B CA 1
ATOM 5390 C C . LYS B 1 148 ? 158.702 122.800 98.778 1.00 23.85 148 LYS B C 1
ATOM 5391 O O . LYS B 1 148 ? 157.643 123.171 98.274 1.00 23.85 148 LYS B O 1
ATOM 5397 N N . GLY B 1 149 ? 159.889 123.111 98.275 1.00 25.53 149 GLY B N 1
ATOM 5398 C CA . GLY B 1 149 ? 160.036 123.991 97.135 1.00 25.53 149 GLY B CA 1
ATOM 5399 C C . GLY B 1 149 ? 160.336 125.418 97.554 1.00 25.53 149 GLY B C 1
ATOM 5400 O O . GLY B 1 149 ? 160.303 125.782 98.730 1.00 25.53 149 GLY B O 1
ATOM 5401 N N . THR B 1 150 ? 160.639 126.243 96.556 1.00 26.97 150 THR B N 1
ATOM 5402 C CA . THR B 1 150 ? 161.111 127.602 96.779 1.00 26.97 150 THR B CA 1
ATOM 5403 C C . THR B 1 150 ? 160.226 128.605 96.052 1.00 26.97 150 THR B C 1
ATOM 5404 O O . THR B 1 150 ? 159.856 128.397 94.897 1.00 26.97 150 THR B O 1
ATOM 5408 N N . VAL B 1 151 ? 159.898 129.694 96.737 1.00 28.12 151 VAL B N 1
ATOM 5409 C CA . VAL B 1 151 ? 159.184 130.824 96.156 1.00 28.12 151 VAL B CA 1
ATOM 5410 C C . VAL B 1 151 ? 160.114 132.025 96.212 1.00 28.12 151 VAL B C 1
ATOM 5411 O O . VAL B 1 151 ? 160.585 132.398 97.291 1.00 28.12 151 VAL B O 1
ATOM 5415 N N . THR B 1 152 ? 160.385 132.626 95.058 1.00 31.15 152 THR B N 1
ATOM 5416 C CA . THR B 1 152 ? 161.277 133.770 94.980 1.00 31.15 152 THR B CA 1
ATOM 5417 C C . THR B 1 152 ? 160.557 134.981 94.405 1.00 31.15 152 THR B C 1
ATOM 5418 O O . THR B 1 152 ? 159.481 134.879 93.816 1.00 31.15 152 THR B O 1
ATOM 5422 N N . LEU B 1 153 ? 161.179 136.141 94.595 1.00 34.74 153 LEU B N 1
ATOM 5423 C CA . LEU B 1 153 ? 160.714 137.399 94.031 1.00 34.74 153 LEU B CA 1
ATOM 5424 C C . LEU B 1 153 ? 161.937 138.156 93.546 1.00 34.74 153 LEU B C 1
ATOM 5425 O O . LEU B 1 153 ? 162.817 138.472 94.351 1.00 34.74 153 LEU B O 1
ATOM 5430 N N . ASN B 1 154 ? 161.985 138.421 92.235 1.00 36.54 154 ASN B N 1
ATOM 5431 C CA . ASN B 1 154 ? 163.141 139.004 91.536 1.00 36.54 154 ASN B CA 1
ATOM 5432 C C . ASN B 1 154 ? 164.413 138.184 91.760 1.00 36.54 154 ASN B C 1
ATOM 5433 O O . ASN B 1 154 ? 165.511 138.728 91.875 1.00 36.54 154 ASN B O 1
ATOM 5438 N N . GLY B 1 155 ? 164.264 136.862 91.823 1.00 37.72 155 GLY B N 1
ATOM 5439 C CA . GLY B 1 155 ? 165.383 135.962 91.994 1.00 37.72 155 GLY B CA 1
ATOM 5440 C C . GLY B 1 155 ? 165.777 135.680 93.427 1.00 37.72 155 GLY B C 1
ATOM 5441 O O . GLY B 1 155 ? 166.529 134.729 93.669 1.00 37.72 155 GLY B O 1
ATOM 5442 N N . GLU B 1 156 ? 165.294 136.463 94.379 1.00 38.72 156 GLU B N 1
ATOM 5443 C CA . GLU B 1 156 ? 165.664 136.333 95.776 1.00 38.72 156 GLU B CA 1
ATOM 5444 C C . GLU B 1 156 ? 164.486 135.764 96.550 1.00 38.72 156 GLU B C 1
ATOM 5445 O O . GLU B 1 156 ? 163.331 136.019 96.205 1.00 38.72 156 GLU B O 1
ATOM 5451 N N . ALA B 1 157 ? 164.794 135.001 97.600 1.00 35.04 157 ALA B N 1
ATOM 5452 C CA . ALA B 1 157 ? 163.793 134.199 98.295 1.00 35.04 157 ALA B CA 1
ATOM 5453 C C . ALA B 1 157 ? 162.758 135.074 98.987 1.00 35.04 157 ALA B C 1
ATOM 5454 O O . ALA B 1 157 ? 163.101 135.977 99.753 1.00 35.04 157 ALA B O 1
ATOM 5456 N N . LEU B 1 158 ? 161.488 134.807 98.699 1.00 34.72 158 LEU B N 1
ATOM 5457 C CA . LEU B 1 158 ? 160.379 135.600 99.213 1.00 34.72 158 LEU B CA 1
ATOM 5458 C C . LEU B 1 158 ? 160.189 135.252 100.679 1.00 34.72 158 LEU B C 1
ATOM 5459 O O . LEU B 1 158 ? 159.602 134.224 101.018 1.00 34.72 158 LEU B O 1
ATOM 5464 N N . GLN B 1 159 ? 160.701 136.118 101.549 1.00 35.10 159 GLN B N 1
ATOM 5465 C CA . GLN B 1 159 ? 160.641 135.896 102.982 1.00 35.10 159 GLN B CA 1
ATOM 5466 C C . GLN B 1 159 ? 159.214 136.029 103.492 1.00 35.10 159 GLN B C 1
ATOM 5467 O O . GLN B 1 159 ? 158.391 136.747 102.924 1.00 35.10 159 GLN B O 1
ATOM 5473 N N . SER B 1 160 ? 158.929 135.308 104.576 1.00 30.86 160 SER B N 1
ATOM 5474 C CA . SER B 1 160 ? 157.632 135.416 105.232 1.00 30.86 160 SER B CA 1
ATOM 5475 C C . SER B 1 160 ? 157.427 136.790 105.853 1.00 30.86 160 SER B C 1
ATOM 5476 O O . SER B 1 160 ? 156.290 137.255 105.964 1.00 30.86 160 SER B O 1
ATOM 5479 N N . ARG B 1 161 ? 158.512 137.449 106.257 1.00 32.64 161 ARG B N 1
ATOM 5480 C CA . ARG B 1 161 ? 158.416 138.778 106.844 1.00 32.64 161 ARG B CA 1
ATOM 5481 C C . ARG B 1 161 ? 158.099 139.825 105.786 1.00 32.64 161 ARG B C 1
ATOM 5482 O O . ARG B 1 161 ? 157.405 140.804 106.071 1.00 32.64 161 ARG B O 1
ATOM 5490 N N . MET B 1 162 ? 158.589 139.631 104.567 1.00 32.07 162 MET B N 1
ATOM 5491 C CA . MET B 1 162 ? 158.352 140.582 103.490 1.00 32.07 162 MET B CA 1
ATOM 5492 C C . MET B 1 162 ? 156.981 140.394 102.858 1.00 32.07 162 MET B C 1
ATOM 5493 O O . MET B 1 162 ? 156.365 141.371 102.430 1.00 32.07 162 MET B O 1
ATOM 5498 N N . LEU B 1 163 ? 156.487 139.156 102.819 1.00 25.18 163 LEU B N 1
ATOM 5499 C CA . LEU B 1 163 ? 155.199 138.868 102.202 1.00 25.18 163 LEU B CA 1
ATOM 5500 C C . LEU B 1 163 ? 154.032 139.446 102.995 1.00 25.18 163 LEU B C 1
ATOM 5501 O O . LEU B 1 163 ? 153.009 139.800 102.405 1.00 25.18 163 LEU B O 1
ATOM 5506 N N . LYS B 1 164 ? 154.155 139.550 104.320 1.00 22.01 164 LYS B N 1
ATOM 5507 C CA . LYS B 1 164 ? 153.111 140.193 105.109 1.00 22.01 164 LYS B CA 1
ATOM 5508 C C . LYS B 1 164 ? 153.021 141.685 104.835 1.00 22.01 164 LYS B C 1
ATOM 5509 O O . LYS B 1 164 ? 151.953 142.273 105.014 1.00 22.01 164 LYS B O 1
ATOM 5515 N N . VAL B 1 165 ? 154.111 142.300 104.386 1.00 23.94 165 VAL B N 1
ATOM 5516 C CA . VAL B 1 165 ? 154.122 143.734 104.142 1.00 23.94 165 VAL B CA 1
ATOM 5517 C C . VAL B 1 165 ? 153.548 144.056 102.769 1.00 23.94 165 VAL B C 1
ATOM 5518 O O . VAL B 1 165 ? 152.788 145.015 102.614 1.00 23.94 165 VAL B O 1
ATOM 5522 N N . ILE B 1 166 ? 153.860 143.248 101.760 1.00 23.80 166 ILE B N 1
ATOM 5523 C CA . ILE B 1 166 ? 153.580 143.615 100.377 1.00 23.80 166 ILE B CA 1
ATOM 5524 C C . ILE B 1 166 ? 152.397 142.881 99.768 1.00 23.80 166 ILE B C 1
ATOM 5525 O O . ILE B 1 166 ? 152.003 143.219 98.644 1.00 23.80 166 ILE B O 1
ATOM 5530 N N . SER B 1 167 ? 151.807 141.909 100.450 1.00 20.92 167 SER B N 1
ATOM 5531 C CA . SER B 1 167 ? 150.772 141.108 99.820 1.00 20.92 167 SER B CA 1
ATOM 5532 C C . SER B 1 167 ? 149.464 141.159 100.600 1.00 20.92 167 SER B C 1
ATOM 5533 O O . SER B 1 167 ? 149.408 141.605 101.746 1.00 20.92 167 SER B O 1
ATOM 5536 N N . ALA B 1 168 ? 148.404 140.719 99.928 1.00 17.39 168 ALA B N 1
ATOM 5537 C CA . ALA B 1 168 ? 147.075 140.586 100.503 1.00 17.39 168 ALA B CA 1
ATOM 5538 C C . ALA B 1 168 ? 146.424 139.333 99.934 1.00 17.39 168 ALA B C 1
ATOM 5539 O O . ALA B 1 168 ? 146.780 138.866 98.853 1.00 17.39 168 ALA B O 1
ATOM 5541 N N . TYR B 1 169 ? 145.450 138.799 100.669 1.00 15.71 169 TYR B N 1
ATOM 5542 C CA . TYR B 1 169 ? 144.844 137.509 100.355 1.00 15.71 169 TYR B CA 1
ATOM 5543 C C . TYR B 1 169 ? 143.335 137.589 100.555 1.00 15.71 169 TYR B C 1
ATOM 5544 O O . TYR B 1 169 ? 142.864 137.796 101.675 1.00 15.71 169 TYR B O 1
ATOM 5553 N N . VAL B 1 170 ? 142.586 137.400 99.472 1.00 14.52 170 VAL B N 1
ATOM 5554 C CA . VAL B 1 170 ? 141.138 137.213 99.513 1.00 14.52 170 VAL B CA 1
ATOM 5555 C C . VAL B 1 170 ? 140.870 135.713 99.457 1.00 14.52 170 VAL B C 1
ATOM 5556 O O . VAL B 1 170 ? 141.085 135.078 98.423 1.00 14.52 170 VAL B O 1
ATOM 5560 N N . MET B 1 171 ? 140.399 135.142 100.559 1.00 15.35 171 MET B N 1
ATOM 5561 C CA . MET B 1 171 ? 140.174 133.707 100.652 1.00 15.35 171 MET B CA 1
ATOM 5562 C C . MET B 1 171 ? 138.878 133.300 99.944 1.00 15.35 171 MET B C 1
ATOM 5563 O O . MET B 1 171 ? 138.078 134.137 99.525 1.00 15.35 171 MET B O 1
ATOM 5568 N N . GLN B 1 172 ? 138.745 132.028 99.793 1.00 14.70 172 GLN B N 1
ATOM 5569 C CA . GLN B 1 172 ? 137.539 131.443 99.261 1.00 14.70 172 GLN B CA 1
ATOM 5570 C C . GLN B 1 172 ? 136.221 131.683 100.072 1.00 14.70 172 GLN B C 1
ATOM 5571 O O . GLN B 1 172 ? 135.260 132.067 99.564 1.00 14.70 172 GLN B O 1
ATOM 5577 N N . ASP B 1 173 ? 136.284 131.617 101.328 1.00 15.93 173 ASP B N 1
ATOM 5578 C CA . ASP B 1 173 ? 135.264 132.072 102.198 1.00 15.93 173 ASP B CA 1
ATOM 5579 C C . ASP B 1 173 ? 135.376 133.354 102.760 1.00 15.93 173 ASP B C 1
ATOM 5580 O O . ASP B 1 173 ? 136.380 133.699 103.168 1.00 15.93 173 ASP B O 1
ATOM 5585 N N . ASP B 1 174 ? 134.303 134.040 102.891 1.00 14.10 174 ASP B N 1
ATOM 5586 C CA . ASP B 1 174 ? 134.195 135.373 103.464 1.00 14.10 174 ASP B CA 1
ATOM 5587 C C . ASP B 1 174 ? 134.194 135.277 104.982 1.00 14.10 174 ASP B C 1
ATOM 5588 O O . ASP B 1 174 ? 133.619 134.353 105.557 1.00 14.10 174 ASP B O 1
ATOM 5593 N N . LEU B 1 175 ? 134.858 136.225 105.632 1.00 13.35 175 LEU B N 1
ATOM 5594 C CA . LEU B 1 175 ? 134.877 136.279 107.093 1.00 13.35 175 LEU B CA 1
ATOM 5595 C C . LEU B 1 175 ? 134.874 137.739 107.530 1.00 13.35 175 LEU B C 1
ATOM 5596 O O . LEU B 1 175 ? 135.928 138.357 107.683 1.00 13.35 175 LEU B O 1
ATOM 5601 N N . LEU B 1 176 ? 133.681 138.274 107.754 1.00 12.22 176 LEU B N 1
ATOM 5602 C CA . LEU B 1 176 ? 133.501 139.677 108.075 1.00 12.22 176 LEU B CA 1
ATOM 5603 C C . LEU B 1 176 ? 132.728 139.800 109.378 1.00 12.22 176 LEU B C 1
ATOM 5604 O O . LEU B 1 176 ? 132.069 138.860 109.821 1.00 12.22 176 LEU B O 1
ATOM 5609 N N . PHE B 1 177 ? 132.842 140.961 110.003 1.00 12.78 177 PHE B N 1
ATOM 5610 C CA . PHE B 1 177 ? 132.006 141.296 111.151 1.00 12.78 177 PHE B CA 1
ATOM 5611 C C . PHE B 1 177 ? 130.571 141.487 110.685 1.00 12.78 177 PHE B C 1
ATOM 5612 O O . PHE B 1 177 ? 130.324 142.330 109.816 1.00 12.78 177 PHE B O 1
ATOM 5620 N N . PRO B 1 178 ? 129.604 140.741 111.227 1.00 13.72 178 PRO B N 1
ATOM 5621 C CA . PRO B 1 178 ? 128.257 140.737 110.634 1.00 13.72 178 PRO B CA 1
ATOM 5622 C C . PRO B 1 178 ? 127.455 142.006 110.864 1.00 13.72 178 PRO B C 1
ATOM 5623 O O . PRO B 1 178 ? 126.616 142.343 110.023 1.00 13.72 178 PRO B O 1
ATOM 5627 N N . MET B 1 179 ? 127.686 142.729 111.952 1.00 16.72 179 MET B N 1
ATOM 5628 C CA . MET B 1 179 ? 126.845 143.860 112.313 1.00 16.72 179 MET B CA 1
ATOM 5629 C C . MET B 1 179 ? 127.316 145.180 111.723 1.00 16.72 179 MET B C 1
ATOM 5630 O O . MET B 1 179 ? 126.629 146.191 111.886 1.00 16.72 179 MET B O 1
ATOM 5635 N N . LEU B 1 180 ? 128.449 145.203 111.038 1.00 14.29 180 LEU B N 1
ATOM 5636 C CA . LEU B 1 180 ? 128.893 146.402 110.351 1.00 14.29 180 LEU B CA 1
ATOM 5637 C C . LEU B 1 180 ? 128.247 146.473 108.979 1.00 14.29 180 LEU B C 1
ATOM 5638 O O . LEU B 1 180 ? 127.937 145.450 108.375 1.00 14.29 180 LEU B O 1
ATOM 5643 N N . THR B 1 181 ? 128.049 147.689 108.482 1.00 13.96 181 THR B N 1
ATOM 5644 C CA . THR B 1 181 ? 127.536 147.819 107.129 1.00 13.96 181 THR B CA 1
ATOM 5645 C C . THR B 1 181 ? 128.670 147.649 106.119 1.00 13.96 181 THR B C 1
ATOM 5646 O O . THR B 1 181 ? 129.819 147.393 106.472 1.00 13.96 181 THR B O 1
ATOM 5650 N N . VAL B 1 182 ? 128.335 147.767 104.835 1.00 14.19 182 VAL B N 1
ATOM 5651 C CA . VAL B 1 182 ? 129.322 147.547 103.784 1.00 14.19 182 VAL B CA 1
ATOM 5652 C C . VAL B 1 182 ? 130.322 148.696 103.740 1.00 14.19 182 VAL B C 1
ATOM 5653 O O . VAL B 1 182 ? 131.537 148.477 103.688 1.00 14.19 182 VAL B O 1
ATOM 5657 N N . GLU B 1 183 ? 129.836 149.936 103.806 1.00 17.58 183 GLU B N 1
ATOM 5658 C CA . GLU B 1 183 ? 130.746 151.069 103.773 1.00 17.58 183 GLU B CA 1
ATOM 5659 C C . GLU B 1 183 ? 131.462 151.297 105.098 1.00 17.58 183 GLU B C 1
ATOM 5660 O O . GLU B 1 183 ? 132.524 151.916 105.099 1.00 17.58 183 GLU B O 1
ATOM 5666 N N . GLU B 1 184 ? 130.919 150.819 106.216 1.00 15.63 184 GLU B N 1
ATOM 5667 C CA . GLU B 1 184 ? 131.667 150.869 107.466 1.00 15.63 184 GLU B CA 1
ATOM 5668 C C . GLU B 1 184 ? 132.808 149.865 107.459 1.00 15.63 184 GLU B C 1
ATOM 5669 O O . GLU B 1 184 ? 133.884 150.136 107.998 1.00 15.63 184 GLU B O 1
ATOM 5675 N N . THR B 1 185 ? 132.577 148.698 106.864 1.00 13.84 185 THR B N 1
ATOM 5676 C CA . THR B 1 185 ? 133.598 147.662 106.764 1.00 13.84 185 THR B CA 1
ATOM 5677 C C . THR B 1 185 ? 134.759 148.104 105.884 1.00 13.84 185 THR B C 1
ATOM 5678 O O . THR B 1 185 ? 135.925 147.913 106.244 1.00 13.84 185 THR B O 1
ATOM 5682 N N . LEU B 1 186 ? 134.459 148.687 104.727 1.00 15.15 186 LEU B N 1
ATOM 5683 C CA . LEU B 1 186 ? 135.506 149.161 103.840 1.00 15.15 186 LEU B CA 1
ATOM 5684 C C . LEU B 1 186 ? 136.202 150.400 104.381 1.00 15.15 186 LEU B C 1
ATOM 5685 O O . LEU B 1 186 ? 137.356 150.647 104.027 1.00 15.15 186 LEU B O 1
ATOM 5690 N N . MET B 1 187 ? 135.540 151.173 105.241 1.00 18.94 187 MET B N 1
ATOM 5691 C CA . MET B 1 187 ? 136.186 152.323 105.855 1.00 18.94 187 MET B CA 1
ATOM 5692 C C . MET B 1 187 ? 137.138 151.916 106.971 1.00 18.94 187 MET B C 1
ATOM 5693 O O . MET B 1 187 ? 138.152 152.585 107.180 1.00 18.94 187 MET B O 1
ATOM 5698 N N . PHE B 1 188 ? 136.841 150.835 107.691 1.00 14.02 188 PHE B N 1
ATOM 5699 C CA . PHE B 1 188 ? 137.782 150.348 108.691 1.00 14.02 188 PHE B CA 1
ATOM 5700 C C . PHE B 1 188 ? 139.027 149.775 108.034 1.00 14.02 188 PHE B C 1
ATOM 5701 O O . PHE B 1 188 ? 140.140 149.995 108.517 1.00 14.02 188 PHE B O 1
ATOM 5709 N N . ALA B 1 189 ? 138.863 149.075 106.909 1.00 15.19 189 ALA B N 1
ATOM 5710 C CA . ALA B 1 189 ? 140.012 148.542 106.188 1.00 15.19 189 ALA B CA 1
ATOM 5711 C C . ALA B 1 189 ? 140.815 149.639 105.507 1.00 15.19 189 ALA B C 1
ATOM 5712 O O . ALA B 1 189 ? 142.023 149.485 105.316 1.00 15.19 189 ALA B O 1
ATOM 5714 N N . ALA B 1 190 ? 140.168 150.737 105.123 1.00 16.95 190 ALA B N 1
ATOM 5715 C CA . ALA B 1 190 ? 140.912 151.874 104.601 1.00 16.95 190 ALA B CA 1
ATOM 5716 C C . ALA B 1 190 ? 141.694 152.560 105.708 1.00 16.95 190 ALA B C 1
ATOM 5717 O O . ALA B 1 190 ? 142.822 153.003 105.493 1.00 16.95 190 ALA B O 1
ATOM 5719 N N . GLU B 1 191 ? 141.120 152.637 106.906 1.00 17.45 191 GLU B N 1
ATOM 5720 C CA . GLU B 1 191 ? 141.827 153.229 108.031 1.00 17.45 191 GLU B CA 1
ATOM 5721 C C . GLU B 1 191 ? 142.935 152.332 108.563 1.00 17.45 191 GLU B C 1
ATOM 5722 O O . GLU B 1 191 ? 143.854 152.835 109.211 1.00 17.45 191 GLU B O 1
ATOM 5728 N N . PHE B 1 192 ? 142.878 151.026 108.300 1.00 15.19 192 PHE B N 1
ATOM 5729 C CA . PHE B 1 192 ? 143.956 150.132 108.705 1.00 15.19 192 PHE B CA 1
ATOM 5730 C C . PHE B 1 192 ? 145.113 150.148 107.719 1.00 15.19 192 PHE B C 1
ATOM 5731 O O . PHE B 1 192 ? 146.273 150.052 108.128 1.00 15.19 192 PHE B O 1
ATOM 5739 N N . ARG B 1 193 ? 144.821 150.268 106.428 1.00 19.39 193 ARG B N 1
ATOM 5740 C CA . ARG B 1 193 ? 145.800 150.027 105.384 1.00 19.39 193 ARG B CA 1
ATOM 5741 C C . ARG B 1 193 ? 146.307 151.284 104.698 1.00 19.39 193 ARG B C 1
ATOM 5742 O O . ARG B 1 193 ? 147.297 151.204 103.969 1.00 19.39 193 ARG B O 1
ATOM 5750 N N . LEU B 1 194 ? 145.661 152.426 104.898 1.00 20.78 194 LEU B N 1
ATOM 5751 C CA . LEU B 1 194 ? 146.165 153.636 104.266 1.00 20.78 194 LEU B CA 1
ATOM 5752 C C . LEU B 1 194 ? 146.848 154.527 105.298 1.00 20.78 194 LEU B C 1
ATOM 5753 O O . LEU B 1 194 ? 146.392 154.607 106.441 1.00 20.78 194 LEU B O 1
ATOM 5758 N N . PRO B 1 195 ? 147.940 155.201 104.952 1.00 24.16 195 PRO B N 1
ATOM 5759 C CA . PRO B 1 195 ? 148.747 155.900 105.956 1.00 24.16 195 PRO B CA 1
ATOM 5760 C C . PRO B 1 195 ? 148.163 157.263 106.316 1.00 24.16 195 PRO B C 1
ATOM 5761 O O . PRO B 1 195 ? 147.191 157.727 105.732 1.00 24.16 195 PRO B O 1
ATOM 5765 N N . ARG B 1 196 ? 148.793 157.901 107.309 1.00 26.98 196 ARG B N 1
ATOM 5766 C CA . ARG B 1 196 ? 148.361 159.207 107.798 1.00 26.98 196 ARG B CA 1
ATOM 5767 C C . ARG B 1 196 ? 148.602 160.324 106.797 1.00 26.98 196 ARG B C 1
ATOM 5768 O O . ARG B 1 196 ? 147.976 161.382 106.912 1.00 26.98 196 ARG B O 1
ATOM 5776 N N . SER B 1 197 ? 149.512 160.130 105.839 1.00 28.74 197 SER B N 1
ATOM 5777 C CA . SER B 1 197 ? 149.753 161.136 104.813 1.00 28.74 197 SER B CA 1
ATOM 5778 C C . SER B 1 197 ? 148.563 161.301 103.881 1.00 28.74 197 SER B C 1
ATOM 5779 O O . SER B 1 197 ? 148.435 162.346 103.236 1.00 28.74 197 SER B O 1
ATOM 5782 N N . LEU B 1 198 ? 147.702 160.293 103.794 1.00 28.71 198 LEU B N 1
ATOM 5783 C CA . LEU B 1 198 ? 146.423 160.424 103.122 1.00 28.71 198 LEU B CA 1
ATOM 5784 C C . LEU B 1 198 ? 145.392 160.937 104.115 1.00 28.71 198 LEU B C 1
ATOM 5785 O O . LEU B 1 198 ? 145.194 160.304 105.159 1.00 28.71 198 LEU B O 1
ATOM 5790 N N . PRO B 1 199 ? 144.731 162.062 103.847 1.00 29.74 199 PRO B N 1
ATOM 5791 C CA . PRO B 1 199 ? 143.741 162.591 104.793 1.00 29.74 199 PRO B CA 1
ATOM 5792 C C . PRO B 1 199 ? 142.492 161.722 104.856 1.00 29.74 199 PRO B C 1
ATOM 5793 O O . PRO B 1 199 ? 142.271 160.829 104.041 1.00 29.74 199 PRO B O 1
ATOM 5797 N N . LYS B 1 200 ? 141.663 162.013 105.860 1.00 29.85 200 LYS B N 1
ATOM 5798 C CA . LYS B 1 200 ? 140.448 161.239 106.093 1.00 29.85 200 LYS B CA 1
ATOM 5799 C C . LYS B 1 200 ? 139.399 161.504 105.021 1.00 29.85 200 LYS B C 1
ATOM 5800 O O . LYS B 1 200 ? 138.584 160.626 104.722 1.00 29.85 200 LYS B O 1
ATOM 5806 N N . SER B 1 201 ? 139.407 162.701 104.430 1.00 28.80 201 SER B N 1
ATOM 5807 C CA . SER B 1 201 ? 138.491 162.988 103.334 1.00 28.80 201 SER B CA 1
ATOM 5808 C C . SER B 1 201 ? 138.865 162.201 102.087 1.00 28.80 201 SER B C 1
ATOM 5809 O O . SER B 1 201 ? 137.988 161.769 101.334 1.00 28.80 201 SER B O 1
ATOM 5812 N N . LYS B 1 202 ? 140.161 161.994 101.862 1.00 28.63 202 LYS B N 1
ATOM 5813 C CA . LYS B 1 202 ? 140.614 161.229 100.713 1.00 28.63 202 LYS B CA 1
ATOM 5814 C C . LYS B 1 202 ? 140.601 159.730 100.968 1.00 28.63 202 LYS B C 1
ATOM 5815 O O . LYS B 1 202 ? 140.664 158.955 100.011 1.00 28.63 202 LYS B O 1
ATOM 5821 N N . LYS B 1 203 ? 140.527 159.305 102.229 1.00 24.50 203 LYS B N 1
ATOM 5822 C CA . LYS B 1 203 ? 140.268 157.898 102.507 1.00 24.50 203 LYS B CA 1
ATOM 5823 C C . LYS B 1 203 ? 138.809 157.557 102.246 1.00 24.50 203 LYS B C 1
ATOM 5824 O O . LYS B 1 203 ? 138.500 156.471 101.749 1.00 24.50 203 LYS B O 1
ATOM 5830 N N . LYS B 1 204 ? 137.902 158.478 102.580 1.00 26.67 204 LYS B N 1
ATOM 5831 C CA . LYS B 1 204 ? 136.488 158.295 102.279 1.00 26.67 204 LYS B CA 1
ATOM 5832 C C . LYS B 1 204 ? 136.211 158.341 100.784 1.00 26.67 204 LYS B C 1
ATOM 5833 O O . LYS B 1 204 ? 135.315 157.640 100.312 1.00 26.67 204 LYS B O 1
ATOM 5839 N N . LEU B 1 205 ? 136.964 159.142 100.023 1.00 25.23 205 LEU B N 1
ATOM 5840 C CA . LEU B 1 205 ? 136.784 159.153 98.575 1.00 25.23 205 LEU B CA 1
ATOM 5841 C C . LEU B 1 205 ? 137.272 157.867 97.928 1.00 25.23 205 LEU B C 1
ATOM 5842 O O . LEU B 1 205 ? 136.803 157.508 96.848 1.00 25.23 205 LEU B O 1
ATOM 5847 N N . ARG B 1 206 ? 138.214 157.171 98.559 1.00 24.95 206 ARG B N 1
ATOM 5848 C CA . ARG B 1 206 ? 138.689 155.910 98.011 1.00 24.95 206 ARG B CA 1
ATOM 5849 C C . ARG B 1 206 ? 137.751 154.760 98.341 1.00 24.95 206 ARG B C 1
ATOM 5850 O O . ARG B 1 206 ? 137.702 153.780 97.597 1.00 24.95 206 ARG B O 1
ATOM 5858 N N . VAL B 1 207 ? 137.004 154.864 99.438 1.00 21.16 207 VAL B N 1
ATOM 5859 C CA . VAL B 1 207 ? 135.989 153.869 99.758 1.00 21.16 207 VAL B CA 1
ATOM 5860 C C . VAL B 1 207 ? 134.769 154.048 98.866 1.00 21.16 207 VAL B C 1
ATOM 5861 O O . VAL B 1 207 ? 134.208 153.068 98.368 1.00 21.16 207 VAL B O 1
ATOM 5865 N N . GLN B 1 208 ? 134.367 155.299 98.626 1.00 22.04 208 GLN B N 1
ATOM 5866 C CA . GLN B 1 208 ? 133.235 155.581 97.748 1.00 22.04 208 GLN B CA 1
ATOM 5867 C C . GLN B 1 208 ? 133.529 155.184 96.309 1.00 22.04 208 GLN B C 1
ATOM 5868 O O . GLN B 1 208 ? 132.636 154.712 95.599 1.00 22.04 208 GLN B O 1
ATOM 5874 N N . ALA B 1 209 ? 134.772 155.359 95.866 1.00 21.44 209 ALA B N 1
ATOM 5875 C CA . ALA B 1 209 ? 135.134 154.957 94.515 1.00 21.44 209 ALA B CA 1
ATOM 5876 C C . ALA B 1 209 ? 135.264 153.446 94.398 1.00 21.44 209 ALA B C 1
ATOM 5877 O O . ALA B 1 209 ? 135.005 152.885 93.332 1.00 21.44 209 ALA B O 1
ATOM 5879 N N . LEU B 1 210 ? 135.662 152.776 95.476 1.00 20.71 210 LEU B N 1
ATOM 5880 C CA . LEU B 1 210 ? 135.734 151.322 95.465 1.00 20.71 210 LEU B CA 1
ATOM 5881 C C . LEU B 1 210 ? 134.350 150.691 95.489 1.00 20.71 210 LEU B C 1
ATOM 5882 O O . LEU B 1 210 ? 134.154 149.622 94.909 1.00 20.71 210 LEU B O 1
ATOM 5887 N N . ILE B 1 211 ? 133.390 151.330 96.159 1.00 20.66 211 ILE B N 1
ATOM 5888 C CA . ILE B 1 211 ? 132.016 150.843 96.180 1.00 20.66 211 ILE B CA 1
ATOM 5889 C C . ILE B 1 211 ? 131.390 150.955 94.793 1.00 20.66 211 ILE B C 1
ATOM 5890 O O . ILE B 1 211 ? 130.668 150.056 94.345 1.00 20.66 211 ILE B O 1
ATOM 5895 N N . ASP B 1 212 ? 131.709 152.030 94.072 1.00 23.99 212 ASP B N 1
ATOM 5896 C CA . ASP B 1 212 ? 131.125 152.256 92.756 1.00 23.99 212 ASP B CA 1
ATOM 5897 C C . ASP B 1 212 ? 131.691 151.306 91.710 1.00 23.99 212 ASP B C 1
ATOM 5898 O O . ASP B 1 212 ? 130.947 150.797 90.866 1.00 23.99 212 ASP B O 1
ATOM 5903 N N . GLN B 1 213 ? 132.999 151.052 91.738 1.00 23.46 213 GLN B N 1
ATOM 5904 C CA . GLN B 1 213 ? 133.584 150.226 90.693 1.00 23.46 213 GLN B CA 1
ATOM 5905 C C . GLN B 1 213 ? 133.499 148.738 91.000 1.00 23.46 213 GLN B C 1
ATOM 5906 O O . GLN B 1 213 ? 133.642 147.926 90.082 1.00 23.46 213 GLN B O 1
ATOM 5912 N N . LEU B 1 214 ? 133.260 148.360 92.250 1.00 19.37 214 LEU B N 1
ATOM 5913 C CA . LEU B 1 214 ? 132.890 146.984 92.542 1.00 19.37 214 LEU B CA 1
ATOM 5914 C C . LEU B 1 214 ? 131.405 146.732 92.351 1.00 19.37 214 LEU B C 1
ATOM 5915 O O . LEU B 1 214 ? 130.995 145.572 92.281 1.00 19.37 214 LEU B O 1
ATOM 5920 N N . GLY B 1 215 ? 130.601 147.784 92.266 1.00 18.79 215 GLY B N 1
ATOM 5921 C CA . GLY B 1 215 ? 129.190 147.645 91.978 1.00 18.79 215 GLY B CA 1
ATOM 5922 C C . GLY B 1 215 ? 128.334 147.256 93.158 1.00 18.79 215 GLY B C 1
ATOM 5923 O O . GLY B 1 215 ? 127.441 146.418 93.017 1.00 18.79 215 GLY B O 1
ATOM 5924 N N . ILE B 1 216 ? 128.586 147.835 94.326 1.00 17.91 216 ILE B N 1
ATOM 5925 C CA . ILE B 1 216 ? 127.837 147.485 95.525 1.00 17.91 216 ILE B CA 1
ATOM 5926 C C . ILE B 1 216 ? 127.264 148.737 96.173 1.00 17.91 216 ILE B C 1
ATOM 5927 O O . ILE B 1 216 ? 127.169 148.819 97.401 1.00 17.91 216 ILE B O 1
ATOM 5932 N N . ARG B 1 217 ? 126.914 149.727 95.344 1.00 21.35 217 ARG B N 1
ATOM 5933 C CA . ARG B 1 217 ? 126.313 150.968 95.826 1.00 21.35 217 ARG B CA 1
ATOM 5934 C C . ARG B 1 217 ? 124.980 150.724 96.520 1.00 21.35 217 ARG B C 1
ATOM 5935 O O . ARG B 1 217 ? 124.676 151.361 97.534 1.00 21.35 217 ARG B O 1
ATOM 5943 N N . ASN B 1 218 ? 124.178 149.798 95.996 1.00 21.37 218 ASN B N 1
ATOM 5944 C CA . ASN B 1 218 ? 122.867 149.523 96.568 1.00 21.37 218 ASN B CA 1
ATOM 5945 C C . ASN B 1 218 ? 122.948 148.826 97.918 1.00 21.37 218 ASN B C 1
ATOM 5946 O O . ASN B 1 218 ? 122.002 148.919 98.703 1.00 21.37 218 ASN B O 1
ATOM 5951 N N . ALA B 1 219 ? 124.055 148.153 98.213 1.00 16.00 219 ALA B N 1
ATOM 5952 C CA . ALA B 1 219 ? 124.243 147.441 99.466 1.00 16.00 219 ALA B CA 1
ATOM 5953 C C . ALA B 1 219 ? 125.084 148.208 100.473 1.00 16.00 219 ALA B C 1
ATOM 5954 O O . ALA B 1 219 ? 125.421 147.649 101.517 1.00 16.00 219 ALA B O 1
ATOM 5956 N N . ALA B 1 220 ? 125.415 149.475 100.190 1.00 15.80 220 ALA B N 1
ATOM 5957 C CA . ALA B 1 220 ? 126.443 150.195 100.941 1.00 15.80 220 ALA B CA 1
ATOM 5958 C C . ALA B 1 220 ? 126.041 150.470 102.385 1.00 15.80 220 ALA B C 1
ATOM 5959 O O . ALA B 1 220 ? 126.896 150.459 103.274 1.00 15.80 220 ALA B O 1
ATOM 5961 N N . LYS B 1 221 ? 124.757 150.695 102.646 1.00 15.93 221 LYS B N 1
ATOM 5962 C CA . LYS B 1 221 ? 124.282 150.963 103.994 1.00 15.93 221 LYS B CA 1
ATOM 5963 C C . LYS B 1 221 ? 123.604 149.753 104.621 1.00 15.93 221 LYS B C 1
ATOM 5964 O O . LYS B 1 221 ? 122.899 149.896 105.621 1.00 15.93 221 LYS B O 1
ATOM 5970 N N . THR B 1 222 ? 123.819 148.569 104.065 1.00 13.37 222 THR B N 1
ATOM 5971 C CA . THR B 1 222 ? 123.257 147.328 104.571 1.00 13.37 222 THR B CA 1
ATOM 5972 C C . THR B 1 222 ? 124.335 146.563 105.325 1.00 13.37 222 THR B C 1
ATOM 5973 O O . THR B 1 222 ? 125.491 146.535 104.901 1.00 13.37 222 THR B O 1
ATOM 5977 N N . ILE B 1 223 ? 123.953 145.949 106.449 1.00 13.33 223 ILE B N 1
ATOM 5978 C CA . ILE B 1 223 ? 124.889 145.146 107.232 1.00 13.33 223 ILE B CA 1
ATOM 5979 C C . ILE B 1 223 ? 125.324 143.910 106.449 1.00 13.33 223 ILE B C 1
ATOM 5980 O O . ILE B 1 223 ? 124.697 143.496 105.473 1.00 13.33 223 ILE B O 1
ATOM 5985 N N . ILE B 1 224 ? 126.448 143.336 106.873 1.00 13.00 224 ILE B N 1
ATOM 5986 C CA . ILE B 1 224 ? 126.932 142.102 106.263 1.00 13.00 224 ILE B CA 1
ATOM 5987 C C . ILE B 1 224 ? 126.007 140.946 106.614 1.00 13.00 224 ILE B C 1
ATOM 5988 O O . ILE B 1 224 ? 125.613 140.153 105.753 1.00 13.00 224 ILE B O 1
ATOM 5993 N N . GLY B 1 225 ? 125.663 140.829 107.884 1.00 14.21 225 GLY B N 1
ATOM 5994 C CA . GLY B 1 225 ? 124.779 139.788 108.337 1.00 14.21 225 GLY B CA 1
ATOM 5995 C C . GLY B 1 225 ? 125.472 138.460 108.532 1.00 14.21 225 GLY B C 1
ATOM 5996 O O . GLY B 1 225 ? 126.651 138.273 108.244 1.00 14.21 225 GLY B O 1
ATOM 5997 N N . ASP B 1 226 ? 124.698 137.516 109.043 1.00 16.89 226 ASP B N 1
ATOM 5998 C CA . ASP B 1 226 ? 125.141 136.142 109.212 1.00 16.89 226 ASP B CA 1
ATOM 5999 C C . ASP B 1 226 ? 123.917 135.250 109.040 1.00 16.89 226 ASP B C 1
ATOM 6000 O O . ASP B 1 226 ? 122.925 135.662 108.432 1.00 16.89 226 ASP B O 1
ATOM 6005 N N . GLU B 1 227 ? 124.006 134.014 109.534 1.00 16.53 227 GLU B N 1
ATOM 6006 C CA . GLU B 1 227 ? 122.915 133.052 109.402 1.00 16.53 227 GLU B CA 1
ATOM 6007 C C . GLU B 1 227 ? 121.659 133.502 110.143 1.00 16.53 227 GLU B C 1
ATOM 6008 O O . GLU B 1 227 ? 120.544 133.247 109.682 1.00 16.53 227 GLU B O 1
ATOM 6014 N N . GLY B 1 228 ? 121.816 134.208 111.258 1.00 16.38 228 GLY B N 1
ATOM 6015 C CA . GLY B 1 228 ? 120.680 134.658 112.033 1.00 16.38 228 GLY B CA 1
ATOM 6016 C C . GLY B 1 228 ? 120.154 136.035 111.689 1.00 16.38 228 GLY B C 1
ATOM 6017 O O . GLY B 1 228 ? 119.015 136.357 112.026 1.00 16.38 228 GLY B O 1
ATOM 6018 N N . HIS B 1 229 ? 120.956 136.856 111.015 1.00 15.95 229 HIS B N 1
ATOM 6019 C CA . HIS B 1 229 ? 120.592 138.237 110.715 1.00 15.95 229 HIS B CA 1
ATOM 6020 C C . HIS B 1 229 ? 120.789 138.488 109.231 1.00 15.95 229 HIS B C 1
ATOM 6021 O O . HIS B 1 229 ? 121.911 138.395 108.737 1.00 15.95 229 HIS B O 1
ATOM 6028 N N . ARG B 1 230 ? 119.713 138.808 108.523 1.00 12.75 230 ARG B N 1
ATOM 6029 C CA . ARG B 1 230 ? 119.801 138.987 107.080 1.00 12.75 230 ARG B CA 1
ATOM 6030 C C . ARG B 1 230 ? 120.388 140.356 106.764 1.00 12.75 230 ARG B C 1
ATOM 6031 O O . ARG B 1 230 ? 119.849 141.385 107.180 1.00 12.75 230 ARG B O 1
ATOM 6039 N N . GLY B 1 231 ? 121.496 140.358 106.031 1.00 12.23 231 GLY B N 1
ATOM 6040 C CA . GLY B 1 231 ? 122.074 141.577 105.520 1.00 12.23 231 GLY B CA 1
ATOM 6041 C C . GLY B 1 231 ? 122.172 141.592 104.012 1.00 12.23 231 GLY B C 1
ATOM 6042 O O . GLY B 1 231 ? 121.160 141.605 103.315 1.00 12.23 231 GLY B O 1
ATOM 6043 N N . ILE B 1 232 ? 123.399 141.586 103.501 1.00 11.89 232 ILE B N 1
ATOM 6044 C CA . ILE B 1 232 ? 123.662 141.651 102.069 1.00 11.89 232 ILE B CA 1
ATOM 6045 C C . ILE B 1 232 ? 123.620 140.259 101.456 1.00 11.89 232 ILE B C 1
ATOM 6046 O O . ILE B 1 232 ? 123.665 139.249 102.163 1.00 11.89 232 ILE B O 1
ATOM 6051 N N . SER B 1 233 ? 123.540 140.205 100.132 1.00 11.41 233 SER B N 1
ATOM 6052 C CA . SER B 1 233 ? 123.519 138.949 99.405 1.00 11.41 233 SER B CA 1
ATOM 6053 C C . SER B 1 233 ? 124.907 138.313 99.390 1.00 11.41 233 SER B C 1
ATOM 6054 O O . SER B 1 233 ? 125.901 138.912 99.799 1.00 11.41 233 SER B O 1
ATOM 6057 N N . GLY B 1 234 ? 124.963 137.074 98.902 1.00 11.68 234 GLY B N 1
ATOM 6058 C CA . GLY B 1 234 ? 126.216 136.339 98.912 1.00 11.68 234 GLY B CA 1
ATOM 6059 C C . GLY B 1 234 ? 127.240 136.895 97.945 1.00 11.68 234 GLY B C 1
ATOM 6060 O O . GLY B 1 234 ? 128.429 136.956 98.256 1.00 11.68 234 GLY B O 1
ATOM 6061 N N . GLY B 1 235 ? 126.793 137.308 96.763 1.00 12.25 235 GLY B N 1
ATOM 6062 C CA . GLY B 1 235 ? 127.699 137.936 95.827 1.00 12.25 235 GLY B CA 1
ATOM 6063 C C . GLY B 1 235 ? 128.103 139.333 96.236 1.00 12.25 235 GLY B C 1
ATOM 6064 O O . GLY B 1 235 ? 129.173 139.801 95.860 1.00 12.25 235 GLY B O 1
ATOM 6065 N N . GLU B 1 236 ? 127.269 140.011 97.023 1.00 12.70 236 GLU B N 1
ATOM 6066 C CA . GLU B 1 236 ? 127.664 141.302 97.571 1.00 12.70 236 GLU B CA 1
ATOM 6067 C C . GLU B 1 236 ? 128.700 141.142 98.674 1.00 12.70 236 GLU B C 1
ATOM 6068 O O . GLU B 1 236 ? 129.606 141.965 98.792 1.00 12.70 236 GLU B O 1
ATOM 6074 N N . ARG B 1 237 ? 128.580 140.089 99.485 1.00 12.40 237 ARG B N 1
ATOM 6075 C CA . ARG B 1 237 ? 129.567 139.800 100.518 1.00 12.40 237 ARG B CA 1
ATOM 6076 C C . ARG B 1 237 ? 130.912 139.416 99.921 1.00 12.40 237 ARG B C 1
ATOM 6077 O O . ARG B 1 237 ? 131.953 139.702 100.517 1.00 12.40 237 ARG B O 1
ATOM 6085 N N . ARG B 1 238 ? 130.892 138.774 98.750 1.00 13.93 238 ARG B N 1
ATOM 6086 C CA . ARG B 1 238 ? 132.106 138.407 98.031 1.00 13.93 238 ARG B CA 1
ATOM 6087 C C . ARG B 1 238 ? 132.927 139.634 97.649 1.00 13.93 238 ARG B C 1
ATOM 6088 O O . ARG B 1 238 ? 134.142 139.671 97.861 1.00 13.93 238 ARG B O 1
ATOM 6096 N N . ARG B 1 239 ? 132.280 140.645 97.072 1.00 14.56 239 ARG B N 1
ATOM 6097 C CA . ARG B 1 239 ? 132.995 141.830 96.629 1.00 14.56 239 ARG B CA 1
ATOM 6098 C C . ARG B 1 239 ? 133.371 142.750 97.775 1.00 14.56 239 ARG B C 1
ATOM 6099 O O . ARG B 1 239 ? 134.235 143.610 97.594 1.00 14.56 239 ARG B O 1
ATOM 6107 N N . VAL B 1 240 ? 132.748 142.598 98.943 1.00 13.50 240 VAL B N 1
ATOM 6108 C CA . VAL B 1 240 ? 133.244 143.296 100.121 1.00 13.50 240 VAL B CA 1
ATOM 6109 C C . VAL B 1 240 ? 134.591 142.720 100.535 1.00 13.50 240 VAL B C 1
ATOM 6110 O O . VAL B 1 240 ? 135.533 143.465 100.812 1.00 13.50 240 VAL B O 1
ATOM 6114 N N . SER B 1 241 ? 134.721 141.389 100.505 1.00 14.10 241 SER B N 1
ATOM 6115 C CA . SER B 1 241 ? 135.984 140.724 100.819 1.00 14.10 241 SER B CA 1
ATOM 6116 C C . SER B 1 241 ? 137.083 141.051 99.816 1.00 14.10 241 SER B C 1
ATOM 6117 O O . SER B 1 241 ? 138.259 141.102 100.186 1.00 14.10 241 SER B O 1
ATOM 6120 N N . ILE B 1 242 ? 136.727 141.262 98.551 1.00 15.55 242 ILE B N 1
ATOM 6121 C CA . ILE B 1 242 ? 137.703 141.736 97.578 1.00 15.55 242 ILE B CA 1
ATOM 6122 C C . ILE B 1 242 ? 138.100 143.173 97.886 1.00 15.55 242 ILE B C 1
ATOM 6123 O O . ILE B 1 242 ? 139.285 143.522 97.860 1.00 15.55 242 ILE B O 1
ATOM 6128 N N . GLY B 1 243 ? 137.125 144.012 98.241 1.00 16.61 243 GLY B N 1
ATOM 6129 C CA . GLY B 1 243 ? 137.386 145.404 98.553 1.00 16.61 243 GLY B CA 1
ATOM 6130 C C . GLY B 1 243 ? 138.199 145.630 99.809 1.00 16.61 243 GLY B C 1
ATOM 6131 O O . GLY B 1 243 ? 138.868 146.660 99.914 1.00 16.61 243 GLY B O 1
ATOM 6132 N N . ILE B 1 244 ? 138.153 144.694 100.759 1.00 17.25 244 ILE B N 1
ATOM 6133 C CA . ILE B 1 244 ? 138.954 144.796 101.977 1.00 17.25 244 ILE B CA 1
ATOM 6134 C C . ILE B 1 244 ? 140.444 144.737 101.648 1.00 17.25 244 ILE B C 1
ATOM 6135 O O . ILE B 1 244 ? 141.253 145.466 102.233 1.00 17.25 244 ILE B O 1
ATOM 6140 N N . ASP B 1 245 ? 140.820 143.932 100.662 1.00 19.66 245 ASP B N 1
ATOM 6141 C CA . ASP B 1 245 ? 142.221 143.704 100.356 1.00 19.66 245 ASP B CA 1
ATOM 6142 C C . ASP B 1 245 ? 142.724 144.460 99.132 1.00 19.66 245 ASP B C 1
ATOM 6143 O O . ASP B 1 245 ? 143.898 144.324 98.792 1.00 19.66 245 ASP B O 1
ATOM 6148 N N . ILE B 1 246 ? 141.892 145.259 98.465 1.00 19.97 246 ILE B N 1
ATOM 6149 C CA . ILE B 1 246 ? 142.357 146.046 97.330 1.00 19.97 246 ILE B CA 1
ATOM 6150 C C . ILE B 1 246 ? 142.207 147.545 97.561 1.00 19.97 246 ILE B C 1
ATOM 6151 O O . ILE B 1 246 ? 142.394 148.326 96.631 1.00 19.97 246 ILE B O 1
ATOM 6156 N N . ILE B 1 247 ? 141.907 147.969 98.791 1.00 21.06 247 ILE B N 1
ATOM 6157 C CA . ILE B 1 247 ? 141.711 149.393 99.053 1.00 21.06 247 ILE B CA 1
ATOM 6158 C C . ILE B 1 247 ? 143.049 150.137 99.024 1.00 21.06 247 ILE B C 1
ATOM 6159 O O . ILE B 1 247 ? 143.146 151.248 98.489 1.00 21.06 247 ILE B O 1
ATOM 6164 N N . HIS B 1 248 ? 144.096 149.535 99.574 1.00 25.29 248 HIS B N 1
ATOM 6165 C CA . HIS B 1 248 ? 145.476 149.879 99.290 1.00 25.29 248 HIS B CA 1
ATOM 6166 C C . HIS B 1 248 ? 145.895 149.132 98.027 1.00 25.29 248 HIS B C 1
ATOM 6167 O O . HIS B 1 248 ? 145.157 148.299 97.512 1.00 25.29 248 HIS B O 1
ATOM 6174 N N . ASP B 1 249 ? 147.075 149.431 97.499 1.00 33.26 249 ASP B N 1
ATOM 6175 C CA . ASP B 1 249 ? 147.541 148.742 96.294 1.00 33.26 249 ASP B CA 1
ATOM 6176 C C . ASP B 1 249 ? 148.740 147.871 96.636 1.00 33.26 249 ASP B C 1
ATOM 6177 O O . ASP B 1 249 ? 149.887 148.339 96.595 1.00 33.26 249 ASP B O 1
ATOM 6182 N N . PRO B 1 250 ? 148.526 146.601 96.969 1.00 27.77 250 PRO B N 1
ATOM 6183 C CA . PRO B 1 250 ? 149.656 145.730 97.287 1.00 27.77 250 PRO B CA 1
ATOM 6184 C C . PRO B 1 250 ? 150.382 145.300 96.024 1.00 27.77 250 PRO B C 1
ATOM 6185 O O . PRO B 1 250 ? 149.863 145.389 94.911 1.00 27.77 250 PRO B O 1
ATOM 6189 N N . ILE B 1 251 ? 151.618 144.849 96.211 1.00 26.88 251 ILE B N 1
ATOM 6190 C CA . ILE B 1 251 ? 152.416 144.406 95.077 1.00 26.88 251 ILE B CA 1
ATOM 6191 C C . ILE B 1 251 ? 151.997 143.009 94.643 1.00 26.88 251 ILE B C 1
ATOM 6192 O O . ILE B 1 251 ? 151.902 142.719 93.449 1.00 26.88 251 ILE B O 1
ATOM 6197 N N . VAL B 1 252 ? 151.734 142.125 95.593 1.00 22.14 252 VAL B N 1
ATOM 6198 C CA . VAL B 1 252 ? 151.238 140.789 95.304 1.00 22.14 252 VAL B CA 1
ATOM 6199 C C . VAL B 1 252 ? 149.797 140.706 95.783 1.00 22.14 252 VAL B C 1
ATOM 6200 O O . VAL B 1 252 ? 149.453 141.234 96.843 1.00 22.14 252 VAL B O 1
ATOM 6204 N N . LEU B 1 253 ? 148.948 140.067 94.990 1.00 19.10 253 LEU B N 1
ATOM 6205 C CA . LEU B 1 253 ? 147.551 139.879 95.350 1.00 19.10 253 LEU B CA 1
ATOM 6206 C C . LEU B 1 253 ? 147.154 138.442 95.065 1.00 19.10 253 LEU B C 1
ATOM 6207 O O . LEU B 1 253 ? 147.256 137.979 93.927 1.00 19.10 253 LEU B O 1
ATOM 6212 N N . PHE B 1 254 ? 146.716 137.743 96.100 1.00 16.31 254 PHE B N 1
ATOM 6213 C CA . PHE B 1 254 ? 146.179 136.395 95.996 1.00 16.31 254 PHE B CA 1
ATOM 6214 C C . PHE B 1 254 ? 144.670 136.472 96.164 1.00 16.31 254 PHE B C 1
ATOM 6215 O O . PHE B 1 254 ? 144.185 137.005 97.163 1.00 16.31 254 PHE B O 1
ATOM 6223 N N . LEU B 1 255 ? 143.930 135.946 95.196 1.00 16.89 255 LEU B N 1
ATOM 6224 C CA . LEU B 1 255 ? 142.473 135.917 95.267 1.00 16.89 255 LEU B CA 1
ATOM 6225 C C . LEU B 1 255 ? 142.002 134.488 95.061 1.00 16.89 255 LEU B C 1
ATOM 6226 O O . LEU B 1 255 ? 142.102 133.953 93.959 1.00 16.89 255 LEU B O 1
ATOM 6231 N N . ASP B 1 256 ? 141.478 133.868 96.104 1.00 15.58 256 ASP B N 1
ATOM 6232 C CA . ASP B 1 256 ? 140.876 132.552 95.951 1.00 15.58 256 ASP B CA 1
ATOM 6233 C C . ASP B 1 256 ? 139.429 132.728 95.509 1.00 15.58 256 ASP B C 1
ATOM 6234 O O . ASP B 1 256 ? 138.589 133.182 96.289 1.00 15.58 256 ASP B O 1
ATOM 6239 N N . GLU B 1 257 ? 139.153 132.370 94.253 1.00 17.19 257 GLU B N 1
ATOM 6240 C CA . GLU B 1 257 ? 137.879 132.431 93.535 1.00 17.19 257 GLU B CA 1
ATOM 6241 C C . GLU B 1 257 ? 137.116 133.740 93.717 1.00 17.19 257 GLU B C 1
ATOM 6242 O O . GLU B 1 257 ? 136.048 133.736 94.337 1.00 17.19 257 GLU B O 1
ATOM 6248 N N . PRO B 1 258 ? 137.611 134.873 93.201 1.00 17.60 258 PRO B N 1
ATOM 6249 C CA . PRO B 1 258 ? 136.910 136.141 93.449 1.00 17.60 258 PRO B CA 1
ATOM 6250 C C . PRO B 1 258 ? 135.601 136.294 92.686 1.00 17.60 258 PRO B C 1
ATOM 6251 O O . PRO B 1 258 ? 134.760 137.091 93.110 1.00 17.60 258 PRO B O 1
ATOM 6255 N N . THR B 1 259 ? 135.387 135.558 91.597 1.00 18.53 259 THR B N 1
ATOM 6256 C CA . THR B 1 259 ? 134.166 135.687 90.817 1.00 18.53 259 THR B CA 1
ATOM 6257 C C . THR B 1 259 ? 133.168 134.569 91.092 1.00 18.53 259 THR B C 1
ATOM 6258 O O . THR B 1 259 ? 132.235 134.379 90.308 1.00 18.53 259 THR B O 1
ATOM 6262 N N . SER B 1 260 ? 133.336 133.829 92.182 1.00 17.84 260 SER B N 1
ATOM 6263 C CA . SER B 1 260 ? 132.364 132.818 92.560 1.00 17.84 260 SER B CA 1
ATOM 6264 C C . SER B 1 260 ? 131.209 133.454 93.318 1.00 17.84 260 SER B C 1
ATOM 6265 O O . SER B 1 260 ? 131.412 134.294 94.198 1.00 17.84 260 SER B O 1
ATOM 6268 N N . GLY B 1 261 ? 129.993 133.045 92.976 1.00 17.04 261 GLY B N 1
ATOM 6269 C CA . GLY B 1 261 ? 128.821 133.716 93.479 1.00 17.04 261 GLY B CA 1
ATOM 6270 C C . GLY B 1 261 ? 128.496 135.006 92.774 1.00 17.04 261 GLY B C 1
ATOM 6271 O O . GLY B 1 261 ? 127.676 135.779 93.275 1.00 17.04 261 GLY B O 1
ATOM 6272 N N . LEU B 1 262 ? 129.108 135.262 91.629 1.00 17.98 262 LEU B N 1
ATOM 6273 C CA . LEU B 1 262 ? 128.905 136.497 90.899 1.00 17.98 262 LEU B CA 1
ATOM 6274 C C . LEU B 1 262 ? 128.279 136.197 89.551 1.00 17.98 262 LEU B C 1
ATOM 6275 O O . LEU B 1 262 ? 128.616 135.203 88.904 1.00 17.98 262 LEU B O 1
ATOM 6280 N N . ASP B 1 263 ? 127.376 137.071 89.138 1.00 22.20 263 ASP B N 1
ATOM 6281 C CA . ASP B 1 263 ? 126.827 137.038 87.797 1.00 22.20 263 ASP B CA 1
ATOM 6282 C C . ASP B 1 263 ? 127.898 137.398 86.772 1.00 22.20 263 ASP B C 1
ATOM 6283 O O . ASP B 1 263 ? 128.957 137.936 87.098 1.00 22.20 263 ASP B O 1
ATOM 6288 N N . SER B 1 264 ? 127.578 137.137 85.505 1.00 28.43 264 SER B N 1
ATOM 6289 C CA . SER B 1 264 ? 128.563 137.238 84.436 1.00 28.43 264 SER B CA 1
ATOM 6290 C C . SER B 1 264 ? 128.988 138.675 84.159 1.00 28.43 264 SER B C 1
ATOM 6291 O O . SER B 1 264 ? 130.120 138.903 83.724 1.00 28.43 264 SER B O 1
ATOM 6294 N N . THR B 1 265 ? 128.125 139.653 84.420 1.00 29.14 265 THR B N 1
ATOM 6295 C CA . THR B 1 265 ? 128.509 141.037 84.180 1.00 29.14 265 THR B CA 1
ATOM 6296 C C . THR B 1 265 ? 129.222 141.669 85.365 1.00 29.14 265 THR B C 1
ATOM 6297 O O . THR B 1 265 ? 130.015 142.595 85.171 1.00 29.14 265 THR B O 1
ATOM 6301 N N . SER B 1 266 ? 128.986 141.190 86.580 1.00 24.00 266 SER B N 1
ATOM 6302 C CA . SER B 1 266 ? 129.746 141.688 87.713 1.00 24.00 266 SER B CA 1
ATOM 6303 C C . SER B 1 266 ? 131.028 140.901 87.943 1.00 24.00 266 SER B C 1
ATOM 6304 O O . SER B 1 266 ? 131.937 141.413 88.599 1.00 24.00 266 SER B O 1
ATOM 6307 N N . ALA B 1 267 ? 131.122 139.679 87.416 1.00 24.30 267 ALA B N 1
ATOM 6308 C CA . ALA B 1 267 ? 132.406 138.990 87.363 1.00 24.30 267 ALA B CA 1
ATOM 6309 C C . ALA B 1 267 ? 133.356 139.689 86.404 1.00 24.30 267 ALA B C 1
ATOM 6310 O O . ALA B 1 267 ? 134.554 139.794 86.676 1.00 24.30 267 ALA B O 1
ATOM 6312 N N . PHE B 1 268 ? 132.833 140.169 85.276 1.00 29.03 268 PHE B N 1
ATOM 6313 C CA . PHE B 1 268 ? 133.630 140.928 84.322 1.00 29.03 268 PHE B CA 1
ATOM 6314 C C . PHE B 1 268 ? 134.080 142.263 84.898 1.00 29.03 268 PHE B C 1
ATOM 6315 O O . PHE B 1 268 ? 135.179 142.727 84.589 1.00 29.03 268 PHE B O 1
ATOM 6323 N N . MET B 1 269 ? 133.254 142.880 85.745 1.00 29.38 269 MET B N 1
ATOM 6324 C CA . MET B 1 269 ? 133.631 144.128 86.398 1.00 29.38 269 MET B CA 1
ATOM 6325 C C . MET B 1 269 ? 134.746 143.926 87.413 1.00 29.38 269 MET B C 1
ATOM 6326 O O . MET B 1 269 ? 135.583 144.815 87.592 1.00 29.38 269 MET B O 1
ATOM 6331 N N . VAL B 1 270 ? 134.770 142.777 88.086 1.00 25.12 270 VAL B N 1
ATOM 6332 C CA . VAL B 1 270 ? 135.794 142.520 89.091 1.00 25.12 270 VAL B CA 1
ATOM 6333 C C . VAL B 1 270 ? 137.139 142.239 88.427 1.00 25.12 270 VAL B C 1
ATOM 6334 O O . VAL B 1 270 ? 138.169 142.775 88.841 1.00 25.12 270 VAL B O 1
ATOM 6338 N N . VAL B 1 271 ? 137.144 141.438 87.358 1.00 26.51 271 VAL B N 1
ATOM 6339 C CA . VAL B 1 271 ? 138.388 141.110 86.664 1.00 26.51 271 VAL B CA 1
ATOM 6340 C C . VAL B 1 271 ? 138.937 142.324 85.912 1.00 26.51 271 VAL B C 1
ATOM 6341 O O . VAL B 1 271 ? 140.155 142.467 85.758 1.00 26.51 271 VAL B O 1
ATOM 6345 N N . LYS B 1 272 ? 138.072 143.246 85.489 1.00 28.16 272 LYS B N 1
ATOM 6346 C CA . LYS B 1 272 ? 138.573 144.487 84.910 1.00 28.16 272 LYS B CA 1
ATOM 6347 C C . LYS B 1 272 ? 139.187 145.391 85.971 1.00 28.16 272 LYS B C 1
ATOM 6348 O O . LYS B 1 272 ? 140.141 146.117 85.683 1.00 28.16 272 LYS B O 1
ATOM 6354 N N . VAL B 1 273 ? 138.661 145.353 87.195 1.00 26.27 273 VAL B N 1
ATOM 6355 C CA . VAL B 1 273 ? 139.278 146.071 88.305 1.00 26.27 273 VAL B CA 1
ATOM 6356 C C . VAL B 1 273 ? 140.623 145.443 88.660 1.00 26.27 273 VAL B C 1
ATOM 6357 O O . VAL B 1 273 ? 141.616 146.151 88.863 1.00 26.27 273 VAL B O 1
ATOM 6361 N N . LEU B 1 274 ? 140.690 144.109 88.686 1.00 25.56 274 LEU B N 1
ATOM 6362 C CA . LEU B 1 274 ? 141.936 143.415 89.007 1.00 25.56 274 LEU B CA 1
ATOM 6363 C C . LEU B 1 274 ? 142.981 143.571 87.911 1.00 25.56 274 LEU B C 1
ATOM 6364 O O . LEU B 1 274 ? 144.180 143.528 88.193 1.00 25.56 274 LEU B O 1
ATOM 6369 N N . LYS B 1 275 ? 142.549 143.747 86.664 1.00 29.30 275 LYS B N 1
ATOM 6370 C CA . LYS B 1 275 ? 143.485 144.009 85.581 1.00 29.30 275 LYS B CA 1
ATOM 6371 C C . LYS B 1 275 ? 144.057 145.419 85.669 1.00 29.30 275 LYS B C 1
ATOM 6372 O O . LYS B 1 275 ? 145.219 145.631 85.319 1.00 29.30 275 LYS B O 1
ATOM 6378 N N . ARG B 1 276 ? 143.272 146.386 86.149 1.00 30.91 276 ARG B N 1
ATOM 6379 C CA . ARG B 1 276 ? 143.786 147.737 86.364 1.00 30.91 276 ARG B CA 1
ATOM 6380 C C . ARG B 1 276 ? 144.830 147.777 87.476 1.00 30.91 276 ARG B C 1
ATOM 6381 O O . ARG B 1 276 ? 145.808 148.525 87.382 1.00 30.91 276 ARG B O 1
ATOM 6389 N N . ILE B 1 277 ? 144.631 146.996 88.540 1.00 28.16 277 ILE B N 1
ATOM 6390 C CA . ILE B 1 277 ? 145.619 146.909 89.612 1.00 28.16 277 ILE B CA 1
ATOM 6391 C C . ILE B 1 277 ? 146.882 146.212 89.119 1.00 28.16 277 ILE B C 1
ATOM 6392 O O . ILE B 1 277 ? 148.000 146.606 89.472 1.00 28.16 277 ILE B O 1
ATOM 6397 N N . ALA B 1 278 ? 146.718 145.188 88.275 1.00 30.51 278 ALA B N 1
ATOM 6398 C CA . ALA B 1 278 ? 147.847 144.479 87.679 1.00 30.51 278 ALA B CA 1
ATOM 6399 C C . ALA B 1 278 ? 148.717 145.406 86.840 1.00 30.51 278 ALA B C 1
ATOM 6400 O O . ALA B 1 278 ? 149.924 145.511 87.069 1.00 30.51 278 ALA B O 1
ATOM 6402 N N . GLU B 1 279 ? 148.111 146.130 85.899 1.00 34.51 279 GLU B N 1
ATOM 6403 C CA . GLU B 1 279 ? 148.858 146.994 84.993 1.00 34.51 279 GLU B CA 1
ATOM 6404 C C . GLU B 1 279 ? 149.385 148.262 85.649 1.00 34.51 279 GLU B C 1
ATOM 6405 O O . GLU B 1 279 ? 150.141 148.996 85.007 1.00 34.51 279 GLU B O 1
ATOM 6411 N N . SER B 1 280 ? 149.021 148.541 86.896 1.00 34.81 280 SER B N 1
ATOM 6412 C CA . SER B 1 280 ? 149.698 149.575 87.663 1.00 34.81 280 SER B CA 1
ATOM 6413 C C . SER B 1 280 ? 150.949 149.057 88.359 1.00 34.81 280 SER B C 1
ATOM 6414 O O . SER B 1 280 ? 151.640 149.836 89.019 1.00 34.81 280 SER B O 1
ATOM 6417 N N . GLY B 1 281 ? 151.256 147.771 88.226 1.00 33.48 281 GLY B N 1
ATOM 6418 C CA . GLY B 1 281 ? 152.488 147.223 88.751 1.00 33.48 281 GLY B CA 1
ATOM 6419 C C . GLY B 1 281 ? 152.327 146.127 89.781 1.00 33.48 281 GLY B C 1
ATOM 6420 O O . GLY B 1 281 ? 153.219 145.930 90.608 1.00 33.48 281 GLY B O 1
ATOM 6421 N N . SER B 1 282 ? 151.220 145.397 89.751 1.00 29.21 282 SER B N 1
ATOM 6422 C CA . SER B 1 282 ? 150.983 144.343 90.724 1.00 29.21 282 SER B CA 1
ATOM 6423 C C . SER B 1 282 ? 151.061 142.966 90.086 1.00 29.21 282 SER B C 1
ATOM 6424 O O . SER B 1 282 ? 150.870 142.795 88.883 1.00 29.21 282 SER B O 1
ATOM 6427 N N . ILE B 1 283 ? 151.353 141.984 90.927 1.00 26.83 283 ILE B N 1
ATOM 6428 C CA . ILE B 1 283 ? 151.263 140.575 90.578 1.00 26.83 283 ILE B CA 1
ATOM 6429 C C . ILE B 1 283 ? 149.925 140.066 91.094 1.00 26.83 283 ILE B C 1
ATOM 6430 O O . ILE B 1 283 ? 149.644 140.147 92.294 1.00 26.83 283 ILE B O 1
ATOM 6435 N N . ILE B 1 284 ? 149.086 139.577 90.189 1.00 24.31 284 ILE B N 1
ATOM 6436 C CA . ILE B 1 284 ? 147.785 139.014 90.532 1.00 24.31 284 ILE B CA 1
ATOM 6437 C C . ILE B 1 284 ? 147.851 137.513 90.312 1.00 24.31 284 ILE B C 1
ATOM 6438 O O . ILE B 1 284 ? 148.188 137.055 89.215 1.00 24.31 284 ILE B O 1
ATOM 6443 N N . ILE B 1 285 ? 147.527 136.751 91.347 1.00 21.00 285 ILE B N 1
ATOM 6444 C CA . ILE B 1 285 ? 147.387 135.304 91.258 1.00 21.00 285 ILE B CA 1
ATOM 6445 C C . ILE B 1 285 ? 145.993 134.967 91.761 1.00 21.00 285 ILE B C 1
ATOM 6446 O O . ILE B 1 285 ? 145.694 135.140 92.949 1.00 21.00 285 ILE B O 1
ATOM 6451 N N . MET B 1 286 ? 145.132 134.500 90.867 1.00 21.42 286 MET B N 1
ATOM 6452 C CA . MET B 1 286 ? 143.763 134.192 91.234 1.00 21.42 286 MET B CA 1
ATOM 6453 C C . MET B 1 286 ? 143.386 132.798 90.762 1.00 21.42 286 MET B C 1
ATOM 6454 O O . MET B 1 286 ? 143.967 132.258 89.827 1.00 21.42 286 MET B O 1
ATOM 6459 N N . SER B 1 287 ? 142.411 132.213 91.440 1.00 18.06 287 SER B N 1
ATOM 6460 C CA . SER B 1 287 ? 141.746 131.011 90.970 1.00 18.06 287 SER B CA 1
ATOM 6461 C C . SER B 1 287 ? 140.379 131.382 90.409 1.00 18.06 287 SER B C 1
ATOM 6462 O O . SER B 1 287 ? 139.780 132.379 90.809 1.00 18.06 287 SER B O 1
ATOM 6465 N N . ILE B 1 288 ? 139.896 130.580 89.466 1.00 19.98 288 ILE B N 1
ATOM 6466 C CA . ILE B 1 288 ? 138.632 130.866 88.796 1.00 19.98 288 ILE B CA 1
ATOM 6467 C C . ILE B 1 288 ? 138.063 129.548 88.282 1.00 19.98 288 ILE B C 1
ATOM 6468 O O . ILE B 1 288 ? 138.810 128.642 87.904 1.00 19.98 288 ILE B O 1
ATOM 6473 N N . HIS B 1 289 ? 136.731 129.426 88.300 1.00 18.69 289 HIS B N 1
ATOM 6474 C CA . HIS B 1 289 ? 136.085 128.174 87.914 1.00 18.69 289 HIS B CA 1
ATOM 6475 C C . HIS B 1 289 ? 135.489 128.166 86.514 1.00 18.69 289 HIS B C 1
ATOM 6476 O O . HIS B 1 289 ? 135.830 127.294 85.710 1.00 18.69 289 HIS B O 1
ATOM 6483 N N . GLN B 1 290 ? 134.577 129.079 86.205 1.00 24.22 290 GLN B N 1
ATOM 6484 C CA . GLN B 1 290 ? 133.907 129.063 84.907 1.00 24.22 290 GLN B CA 1
ATOM 6485 C C . GLN B 1 290 ? 134.096 130.401 84.205 1.00 24.22 290 GLN B C 1
ATOM 6486 O O . GLN B 1 290 ? 133.130 131.157 84.040 1.00 24.22 290 GLN B O 1
ATOM 6492 N N . PRO B 1 291 ? 135.320 130.725 83.771 1.00 27.87 291 PRO B N 1
ATOM 6493 C CA . PRO B 1 291 ? 135.530 132.020 83.123 1.00 27.87 291 PRO B CA 1
ATOM 6494 C C . PRO B 1 291 ? 134.904 132.048 81.742 1.00 27.87 291 PRO B C 1
ATOM 6495 O O . PRO B 1 291 ? 135.002 131.093 80.969 1.00 27.87 291 PRO B O 1
ATOM 6499 N N . SER B 1 292 ? 134.225 133.145 81.450 1.00 33.50 292 SER B N 1
ATOM 6500 C CA . SER B 1 292 ? 133.705 133.355 80.116 1.00 33.50 292 SER B CA 1
ATOM 6501 C C . SER B 1 292 ? 134.839 133.771 79.187 1.00 33.50 292 SER B C 1
ATOM 6502 O O . SER B 1 292 ? 135.976 133.997 79.609 1.00 33.50 292 SER B O 1
ATOM 6505 N N . HIS B 1 293 ? 134.524 133.884 77.899 1.00 36.34 293 HIS B N 1
ATOM 6506 C CA . HIS B 1 293 ? 135.514 134.329 76.931 1.00 36.34 293 HIS B CA 1
ATOM 6507 C C . HIS B 1 293 ? 135.875 135.799 77.108 1.00 36.34 293 HIS B C 1
ATOM 6508 O O . HIS B 1 293 ? 136.953 136.214 76.675 1.00 36.34 293 HIS B O 1
ATOM 6515 N N . ARG B 1 294 ? 134.998 136.591 77.730 1.00 35.45 294 ARG B N 1
ATOM 6516 C CA . ARG B 1 294 ? 135.361 137.949 78.120 1.00 35.45 294 ARG B CA 1
ATOM 6517 C C . ARG B 1 294 ? 136.412 137.951 79.221 1.00 35.45 294 ARG B C 1
ATOM 6518 O O . ARG B 1 294 ? 137.376 138.720 79.163 1.00 35.45 294 ARG B O 1
ATOM 6526 N N . VAL B 1 295 ? 136.228 137.112 80.242 1.00 32.77 295 VAL B N 1
ATOM 6527 C CA . VAL B 1 295 ? 137.140 137.100 81.381 1.00 32.77 295 VAL B CA 1
ATOM 6528 C C . VAL B 1 295 ? 138.467 136.458 80.996 1.00 32.77 295 VAL B C 1
ATOM 6529 O O . VAL B 1 295 ? 139.539 136.968 81.340 1.00 32.77 295 VAL B O 1
ATOM 6533 N N . LEU B 1 296 ? 138.414 135.367 80.225 1.00 34.86 296 LEU B N 1
ATOM 6534 C CA . LEU B 1 296 ? 139.606 134.634 79.814 1.00 34.86 296 LEU B CA 1
ATOM 6535 C C . LEU B 1 296 ? 140.527 135.449 78.915 1.00 34.86 296 LEU B C 1
ATOM 6536 O O . LEU B 1 296 ? 141.732 135.183 78.883 1.00 34.86 296 LEU B O 1
ATOM 6541 N N . SER B 1 297 ? 139.996 136.442 78.202 1.00 34.73 297 SER B N 1
ATOM 6542 C CA . SER B 1 297 ? 140.847 137.325 77.419 1.00 34.73 297 SER B CA 1
ATOM 6543 C C . SER B 1 297 ? 141.602 138.314 78.295 1.00 34.73 297 SER B C 1
ATOM 6544 O O . SER B 1 297 ? 142.612 138.868 77.853 1.00 34.73 297 SER B O 1
ATOM 6547 N N . LEU B 1 298 ? 141.136 138.549 79.520 1.00 33.37 298 LEU B N 1
ATOM 6548 C CA . LEU B 1 298 ? 141.835 139.426 80.446 1.00 33.37 298 LEU B CA 1
ATOM 6549 C C . LEU B 1 298 ? 142.912 138.709 81.246 1.00 33.37 298 LEU B C 1
ATOM 6550 O O . LEU B 1 298 ? 143.705 139.377 81.913 1.00 33.37 298 LEU B O 1
ATOM 6555 N N . LEU B 1 299 ? 142.953 137.382 81.210 1.00 33.50 299 LEU B N 1
ATOM 6556 C CA . LEU B 1 299 ? 143.959 136.617 81.936 1.00 33.50 299 LEU B CA 1
ATOM 6557 C C . LEU B 1 299 ? 145.147 136.355 81.024 1.00 33.50 299 LEU B C 1
ATOM 6558 O O . LEU B 1 299 ? 144.981 135.858 79.909 1.00 33.50 299 LEU B O 1
ATOM 6563 N N . ASP B 1 300 ? 146.341 136.697 81.497 1.00 35.36 300 ASP B N 1
ATOM 6564 C CA . ASP B 1 300 ? 147.542 136.584 80.681 1.00 35.36 300 ASP B CA 1
ATOM 6565 C C . ASP B 1 300 ? 148.188 135.207 80.769 1.00 35.36 300 ASP B C 1
ATOM 6566 O O . ASP B 1 300 ? 148.704 134.708 79.767 1.00 35.36 300 ASP B O 1
ATOM 6571 N N . ARG B 1 301 ? 148.174 134.579 81.942 1.00 32.58 301 ARG B N 1
ATOM 6572 C CA . ARG B 1 301 ? 148.769 133.263 82.131 1.00 32.58 301 ARG B CA 1
ATOM 6573 C C . ARG B 1 301 ? 147.791 132.344 82.838 1.00 32.58 301 ARG B C 1
ATOM 6574 O O . ARG B 1 301 ? 147.120 132.750 83.789 1.00 32.58 301 ARG B O 1
ATOM 6582 N N . LEU B 1 302 ? 147.733 131.097 82.385 1.00 31.30 302 LEU B N 1
ATOM 6583 C CA . LEU B 1 302 ? 146.902 130.080 83.005 1.00 31.30 302 LEU B CA 1
ATOM 6584 C C . LEU B 1 302 ? 147.768 128.956 83.549 1.00 31.30 302 LEU B C 1
ATOM 6585 O O . LEU B 1 302 ? 148.802 128.616 82.975 1.00 31.30 302 LEU B O 1
ATOM 6590 N N . ILE B 1 303 ? 147.338 128.391 84.671 1.00 27.88 303 ILE B N 1
ATOM 6591 C CA . ILE B 1 303 ? 147.879 127.144 85.192 1.00 27.88 303 ILE B CA 1
ATOM 6592 C C . ILE B 1 303 ? 146.695 126.240 85.493 1.00 27.88 303 ILE B C 1
ATOM 6593 O O . ILE B 1 303 ? 145.776 126.638 86.217 1.00 27.88 303 ILE B O 1
ATOM 6598 N N . PHE B 1 304 ? 146.702 125.044 84.916 1.00 30.80 304 PHE B N 1
ATOM 6599 C CA . PHE B 1 304 ? 145.639 124.067 85.100 1.00 30.80 304 PHE B CA 1
ATOM 6600 C C . PHE B 1 304 ? 146.121 122.996 86.064 1.00 30.80 304 PHE B C 1
ATOM 6601 O O . PHE B 1 304 ? 147.208 122.442 85.887 1.00 30.80 304 PHE B O 1
ATOM 6609 N N . LEU B 1 305 ? 145.315 122.704 87.074 1.00 25.52 305 LEU B N 1
ATOM 6610 C CA . LEU B 1 305 ? 145.655 121.706 88.073 1.00 25.52 305 LEU B CA 1
ATOM 6611 C C . LEU B 1 305 ? 144.795 120.464 87.906 1.00 25.52 305 LEU B C 1
ATOM 6612 O O . LEU B 1 305 ? 143.640 120.534 87.484 1.00 25.52 305 LEU B O 1
ATOM 6617 N N . SER B 1 306 ? 145.373 119.320 88.251 1.00 31.10 306 SER B N 1
ATOM 6618 C CA . SER B 1 306 ? 144.655 118.052 88.197 1.00 31.10 306 SER B CA 1
ATOM 6619 C C . SER B 1 306 ? 145.202 117.177 89.318 1.00 31.10 306 SER B C 1
ATOM 6620 O O . SER B 1 306 ? 146.236 116.527 89.139 1.00 31.10 306 SER B O 1
ATOM 6623 N N . ARG B 1 307 ? 144.498 117.174 90.455 1.00 32.65 307 ARG B N 1
ATOM 6624 C CA . ARG B 1 307 ? 144.829 116.373 91.641 1.00 32.65 307 ARG B CA 1
ATOM 6625 C C . ARG B 1 307 ? 146.238 116.663 92.151 1.00 32.65 307 ARG B C 1
ATOM 6626 O O . ARG B 1 307 ? 147.002 115.753 92.465 1.00 32.65 307 ARG B O 1
ATOM 6634 N N . GLY B 1 308 ? 146.588 117.944 92.214 1.00 27.42 308 GLY B N 1
ATOM 6635 C CA . GLY B 1 308 ? 147.873 118.364 92.715 1.00 27.42 308 GLY B CA 1
ATOM 6636 C C . GLY B 1 308 ? 148.980 118.430 91.694 1.00 27.42 308 GLY B C 1
ATOM 6637 O O . GLY B 1 308 ? 150.079 118.868 92.032 1.00 27.42 308 GLY B O 1
ATOM 6638 N N . HIS B 1 309 ? 148.732 118.011 90.466 1.00 31.48 309 HIS B N 1
ATOM 6639 C CA . HIS B 1 309 ? 149.717 118.084 89.403 1.00 31.48 309 HIS B CA 1
ATOM 6640 C C . HIS B 1 309 ? 149.370 119.220 88.455 1.00 31.48 309 HIS B C 1
ATOM 6641 O O . HIS B 1 309 ? 148.203 119.558 88.264 1.00 31.48 309 HIS B O 1
ATOM 6648 N N . THR B 1 310 ? 150.398 119.807 87.862 1.00 34.86 310 THR B N 1
ATOM 6649 C CA . THR B 1 310 ? 150.201 120.747 86.773 1.00 34.86 310 THR B CA 1
ATOM 6650 C C . THR B 1 310 ? 150.052 119.977 85.471 1.00 34.86 310 THR B C 1
ATOM 6651 O O . THR B 1 310 ? 150.888 119.134 85.139 1.00 34.86 310 THR B O 1
ATOM 6655 N N . VAL B 1 311 ? 148.977 120.256 84.743 1.00 39.06 311 VAL B N 1
ATOM 6656 C CA . VAL B 1 311 ? 148.738 119.641 83.445 1.00 39.06 311 VAL B CA 1
ATOM 6657 C C . VAL B 1 311 ? 148.796 120.640 82.306 1.00 39.06 311 VAL B C 1
ATOM 6658 O O . VAL B 1 311 ? 148.860 120.218 81.142 1.00 39.06 311 VAL B O 1
ATOM 6662 N N . PHE B 1 312 ? 148.768 121.938 82.593 1.00 38.56 312 PHE B N 1
ATOM 6663 C CA . PHE B 1 312 ? 148.909 122.960 81.568 1.00 38.56 312 PHE B CA 1
ATOM 6664 C C . PHE B 1 312 ? 149.447 124.223 82.217 1.00 38.56 312 PHE B C 1
ATOM 6665 O O . PHE B 1 312 ? 149.038 124.582 83.321 1.00 38.56 312 PHE B O 1
ATOM 6673 N N . SER B 1 313 ? 150.363 124.885 81.521 1.00 40.80 313 SER B N 1
ATOM 6674 C CA . SER B 1 313 ? 150.808 126.224 81.871 1.00 40.80 313 SER B CA 1
ATOM 6675 C C . SER B 1 313 ? 151.001 126.997 80.580 1.00 40.80 313 SER B C 1
ATOM 6676 O O . SER B 1 313 ? 151.571 126.467 79.624 1.00 40.80 313 SER B O 1
ATOM 6679 N N . GLY B 1 314 ? 150.523 128.224 80.540 1.00 38.21 314 GLY B N 1
ATOM 6680 C CA . GLY B 1 314 ? 150.760 129.075 79.398 1.00 38.21 314 GLY B CA 1
ATOM 6681 C C . GLY B 1 314 ? 149.627 130.056 79.195 1.00 38.21 314 GLY B C 1
ATOM 6682 O O . GLY B 1 314 ? 148.759 130.223 80.043 1.00 38.21 314 GLY B O 1
ATOM 6683 N N . SER B 1 315 ? 149.669 130.704 78.038 1.00 41.03 315 SER B N 1
ATOM 6684 C CA . SER B 1 315 ? 148.681 131.693 77.660 1.00 41.03 315 SER B CA 1
ATOM 6685 C C . SER B 1 315 ? 147.361 131.012 77.305 1.00 41.03 315 SER B C 1
ATOM 6686 O O . SER B 1 315 ? 147.337 129.828 76.964 1.00 41.03 315 SER B O 1
ATOM 6689 N N . PRO B 1 316 ? 146.239 131.732 77.409 1.00 41.92 316 PRO B N 1
ATOM 6690 C CA . PRO B 1 316 ? 144.975 131.196 76.874 1.00 41.92 316 PRO B CA 1
ATOM 6691 C C . PRO B 1 316 ? 144.979 130.989 75.369 1.00 41.92 316 PRO B C 1
ATOM 6692 O O . PRO B 1 316 ? 144.238 130.130 74.879 1.00 41.92 316 PRO B O 1
ATOM 6696 N N . ALA B 1 317 ? 145.785 131.739 74.619 1.00 45.81 317 ALA B N 1
ATOM 6697 C CA . ALA B 1 317 ? 145.839 131.579 73.173 1.00 45.81 317 ALA B CA 1
ATOM 6698 C C . ALA B 1 317 ? 146.605 130.338 72.738 1.00 45.81 317 ALA B C 1
ATOM 6699 O O . ALA B 1 317 ? 146.383 129.859 71.621 1.00 45.81 317 ALA B O 1
ATOM 6701 N N . SER B 1 318 ? 147.487 129.804 73.582 1.00 46.99 318 SER B N 1
ATOM 6702 C CA . SER B 1 318 ? 148.239 128.598 73.261 1.00 46.99 318 SER B CA 1
ATOM 6703 C C . SER B 1 318 ? 147.518 127.323 73.666 1.00 46.99 318 SER B C 1
ATOM 6704 O O . SER B 1 318 ? 148.088 126.238 73.527 1.00 46.99 318 SER B O 1
ATOM 6707 N N . LEU B 1 319 ? 146.296 127.431 74.163 1.00 48.10 319 LEU B N 1
ATOM 6708 C CA . LEU B 1 319 ? 145.482 126.304 74.603 1.00 48.10 319 LEU B CA 1
ATOM 6709 C C . LEU B 1 319 ? 144.968 125.408 73.466 1.00 48.10 319 LEU B C 1
ATOM 6710 O O . LEU B 1 319 ? 144.929 124.186 73.661 1.00 48.10 319 LEU B O 1
ATOM 6715 N N . PRO B 1 320 ? 144.560 125.911 72.284 1.00 51.10 320 PRO B N 1
ATOM 6716 C CA . PRO B 1 320 ? 144.297 124.951 71.197 1.00 51.10 320 PRO B CA 1
ATOM 6717 C C . PRO B 1 320 ? 145.558 124.353 70.601 1.00 51.10 320 PRO B C 1
ATOM 6718 O O . PRO B 1 320 ? 145.514 123.237 70.075 1.00 51.10 320 PRO B O 1
ATOM 6722 N N . SER B 1 321 ? 146.684 125.064 70.668 1.00 52.77 321 SER B N 1
ATOM 6723 C CA . SER B 1 321 ? 147.934 124.533 70.133 1.00 52.77 321 SER B CA 1
ATOM 6724 C C . SER B 1 321 ? 148.5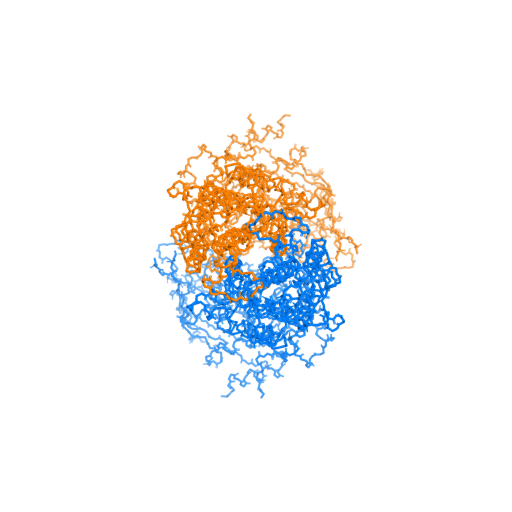22 123.470 71.053 1.00 52.77 321 SER B C 1
ATOM 6725 O O . SER B 1 321 ? 149.230 122.565 70.597 1.00 52.77 321 SER B O 1
ATOM 6728 N N . PHE B 1 322 ? 148.244 123.571 72.355 1.00 51.58 322 PHE B N 1
ATOM 6729 C CA . PHE B 1 322 ? 148.739 122.587 73.313 1.00 51.58 322 PHE B CA 1
ATOM 6730 C C . PHE B 1 322 ? 148.040 121.247 73.131 1.00 51.58 322 PHE B C 1
ATOM 6731 O O . PHE B 1 322 ? 148.690 120.204 73.014 1.00 51.58 322 PHE B O 1
ATOM 6739 N N . PHE B 1 323 ? 146.706 121.258 73.121 1.00 53.23 323 PHE B N 1
ATOM 6740 C CA . PHE B 1 323 ? 145.959 120.006 73.135 1.00 53.23 323 PHE B CA 1
ATOM 6741 C C . PHE B 1 323 ? 145.940 119.349 71.763 1.00 53.23 323 PHE B C 1
ATOM 6742 O O . PHE B 1 323 ? 145.692 118.144 71.655 1.00 53.23 323 PHE B O 1
ATOM 6750 N N . ALA B 1 324 ? 146.205 120.116 70.702 1.00 55.64 324 ALA B N 1
ATOM 6751 C CA . ALA B 1 324 ? 146.396 119.504 69.391 1.00 55.64 324 ALA B CA 1
ATOM 6752 C C . ALA B 1 324 ? 147.707 118.733 69.331 1.00 55.64 324 ALA B C 1
ATOM 6753 O O . ALA B 1 324 ? 147.807 117.732 68.613 1.00 55.64 324 ALA B O 1
ATOM 6755 N N . GLY B 1 325 ? 148.718 119.176 70.081 1.00 56.58 325 GLY B N 1
ATOM 6756 C CA . GLY B 1 325 ? 149.952 118.423 70.191 1.00 56.58 325 GLY B CA 1
ATOM 6757 C C . GLY B 1 325 ? 149.877 117.246 71.135 1.00 56.58 325 GLY B C 1
ATOM 6758 O O . GLY B 1 325 ? 150.636 116.287 70.971 1.00 56.58 325 GLY B O 1
ATOM 6759 N N . PHE B 1 326 ? 148.982 117.302 72.125 1.00 55.67 326 PHE B N 1
ATOM 6760 C CA . PHE B 1 326 ? 148.783 116.168 73.022 1.00 55.67 326 PHE B CA 1
ATOM 6761 C C . PHE B 1 326 ? 148.045 115.029 72.329 1.00 55.67 326 PHE B C 1
ATOM 6762 O O . PHE B 1 326 ? 148.248 113.859 72.673 1.00 55.67 326 PHE B O 1
ATOM 6770 N N . GLY B 1 327 ? 147.200 115.344 71.354 1.00 57.63 327 GLY B N 1
ATOM 6771 C CA . GLY B 1 327 ? 146.443 114.336 70.632 1.00 57.63 327 GLY B CA 1
ATOM 6772 C C . GLY B 1 327 ? 144.943 114.536 70.637 1.00 57.63 327 GLY B C 1
ATOM 6773 O O . GLY B 1 327 ? 144.244 113.826 69.900 1.00 57.63 327 GLY B O 1
ATOM 6774 N N . ASN B 1 328 ? 144.402 115.462 71.426 1.00 56.77 328 ASN B N 1
ATOM 6775 C CA . ASN B 1 328 ? 142.968 115.738 71.459 1.00 56.77 328 ASN B CA 1
ATOM 6776 C C . ASN B 1 328 ? 142.757 117.196 71.080 1.00 56.77 328 ASN B C 1
ATOM 6777 O O . ASN B 1 328 ? 142.742 118.075 71.951 1.00 56.77 328 ASN B O 1
ATOM 6782 N N . PRO B 1 329 ? 142.596 117.492 69.792 1.00 57.52 329 PRO B N 1
ATOM 6783 C CA . PRO B 1 329 ? 142.434 118.888 69.375 1.00 57.52 329 PRO B CA 1
ATOM 6784 C C . PRO B 1 329 ? 141.071 119.440 69.755 1.00 57.52 329 PRO B C 1
ATOM 6785 O O . PRO B 1 329 ? 140.090 118.707 69.900 1.00 57.52 329 PRO B O 1
ATOM 6789 N N . ILE B 1 330 ? 141.023 120.757 69.914 1.00 58.36 330 ILE B N 1
ATOM 6790 C CA . ILE B 1 330 ? 139.804 121.451 70.317 1.00 58.36 330 ILE B CA 1
ATOM 6791 C C . ILE B 1 330 ? 139.083 121.954 69.074 1.00 58.36 330 ILE B C 1
ATOM 6792 O O . ILE B 1 330 ? 139.724 122.514 68.174 1.00 58.36 330 ILE B O 1
ATOM 6797 N N . PRO B 1 331 ? 137.771 121.762 68.970 1.00 63.88 331 PRO B N 1
ATOM 6798 C CA . PRO B 1 331 ? 137.005 122.445 67.924 1.00 63.88 331 PRO B CA 1
ATOM 6799 C C . PRO B 1 331 ? 136.946 123.943 68.181 1.00 63.88 331 PRO B C 1
ATOM 6800 O O . PRO B 1 331 ? 137.096 124.417 69.309 1.00 63.88 331 PRO B O 1
ATOM 6804 N N . GLU B 1 332 ? 136.720 124.699 67.104 1.00 69.82 332 GLU B N 1
ATOM 6805 C CA . GLU B 1 332 ? 136.697 126.151 67.226 1.00 69.82 332 GLU B CA 1
ATOM 6806 C C . GLU B 1 332 ? 135.375 126.670 67.774 1.00 69.82 332 GLU B C 1
ATOM 6807 O O . GLU B 1 332 ? 135.305 127.832 68.190 1.00 69.82 332 GLU B O 1
ATOM 6813 N N . ASN B 1 333 ? 134.331 125.842 67.792 1.00 68.99 333 ASN B N 1
ATOM 6814 C CA . ASN B 1 333 ? 133.030 126.278 68.278 1.00 68.99 333 ASN B CA 1
ATOM 6815 C C . ASN B 1 333 ? 132.794 125.969 69.754 1.00 68.99 333 ASN B C 1
ATOM 6816 O O . ASN B 1 333 ? 131.786 126.424 70.305 1.00 68.99 333 ASN B O 1
ATOM 6821 N N . GLU B 1 334 ? 133.684 125.225 70.405 1.00 64.92 334 GLU B N 1
ATOM 6822 C CA . GLU B 1 334 ? 133.519 124.876 71.809 1.00 64.92 334 GLU B CA 1
ATOM 6823 C C . GLU B 1 334 ? 134.356 125.780 72.704 1.00 64.92 334 GLU B C 1
ATOM 6824 O O . GLU B 1 334 ? 135.317 126.413 72.262 1.00 64.92 334 GLU B O 1
ATOM 6830 N N . ASN B 1 335 ? 133.967 125.833 73.977 1.00 54.56 335 ASN B N 1
ATOM 6831 C CA . ASN B 1 335 ? 134.728 126.573 74.973 1.00 54.56 335 ASN B CA 1
ATOM 6832 C C . ASN B 1 335 ? 136.023 125.831 75.276 1.00 54.56 335 ASN B C 1
ATOM 6833 O O . ASN B 1 335 ? 136.018 124.617 75.492 1.00 54.56 335 ASN B O 1
ATOM 6838 N N . GLN B 1 336 ? 137.136 126.564 75.287 1.00 51.18 336 GLN B N 1
ATOM 6839 C CA . GLN B 1 336 ? 138.440 125.919 75.376 1.00 51.18 336 GLN B CA 1
ATOM 6840 C C . GLN B 1 336 ? 138.752 125.451 76.792 1.00 51.18 336 GLN B C 1
ATOM 6841 O O . GLN B 1 336 ? 139.372 124.398 76.972 1.00 51.18 336 GLN B O 1
ATOM 6847 N N . THR B 1 337 ? 138.333 126.204 77.809 1.00 45.47 337 THR B N 1
ATOM 6848 C CA . THR B 1 337 ? 138.543 125.734 79.172 1.00 45.47 337 THR B CA 1
ATOM 6849 C C . THR B 1 337 ? 137.546 124.652 79.556 1.00 45.47 337 THR B C 1
ATOM 6850 O O . THR B 1 337 ? 137.876 123.779 80.362 1.00 45.47 337 THR B O 1
ATOM 6854 N N . GLU B 1 338 ? 136.339 124.677 78.985 1.00 45.71 338 GLU B N 1
ATOM 6855 C CA . GLU B 1 338 ? 135.386 123.596 79.220 1.00 45.71 338 GLU B CA 1
ATOM 6856 C C . GLU B 1 338 ? 135.858 122.293 78.593 1.00 45.71 338 GLU B C 1
ATOM 6857 O O . GLU B 1 338 ? 135.690 121.222 79.185 1.00 45.71 338 GLU B O 1
ATOM 6863 N N . PHE B 1 339 ? 136.436 122.365 77.391 1.00 49.51 339 PHE B N 1
ATOM 6864 C CA . PHE B 1 339 ? 136.986 121.177 76.750 1.00 49.51 339 PHE B CA 1
ATOM 6865 C C . PHE B 1 339 ? 138.196 120.649 77.502 1.00 49.51 339 PHE B C 1
ATOM 6866 O O . PHE B 1 339 ? 138.419 119.435 77.535 1.00 49.51 339 PHE B O 1
ATOM 6874 N N . ALA B 1 340 ? 138.988 121.544 78.092 1.00 44.74 340 ALA B N 1
ATOM 6875 C CA . ALA B 1 340 ? 140.208 121.136 78.774 1.00 44.74 340 ALA B CA 1
ATOM 6876 C C . ALA B 1 340 ? 139.894 120.364 80.047 1.00 44.74 340 ALA B C 1
ATOM 6877 O O . ALA B 1 340 ? 140.420 119.268 80.260 1.00 44.74 340 ALA B O 1
ATOM 6879 N N . LEU B 1 341 ? 139.010 120.904 80.890 1.00 40.29 341 LEU B N 1
ATOM 6880 C CA . LEU B 1 341 ? 138.632 120.208 82.114 1.00 40.29 341 LEU B CA 1
ATOM 6881 C C . LEU B 1 341 ? 137.768 118.983 81.849 1.00 40.29 341 LEU B C 1
ATOM 6882 O O . LEU B 1 341 ? 137.702 118.098 82.706 1.00 40.29 341 LEU B O 1
ATOM 6887 N N . ASP B 1 342 ? 137.100 118.913 80.695 1.00 43.93 342 ASP B N 1
ATOM 6888 C CA . ASP B 1 342 ? 136.420 117.680 80.311 1.00 43.93 342 ASP B CA 1
ATOM 6889 C C . ASP B 1 342 ? 137.419 116.568 80.025 1.00 43.93 342 ASP B C 1
ATOM 6890 O O . ASP B 1 342 ? 137.244 115.436 80.487 1.00 43.93 342 ASP B O 1
ATOM 6895 N N . LEU B 1 343 ? 138.475 116.880 79.268 1.00 46.63 343 LEU B N 1
ATOM 6896 C CA . LEU B 1 343 ? 139.491 115.887 78.937 1.00 46.63 343 LEU B CA 1
ATOM 6897 C C . LEU B 1 343 ? 140.310 115.497 80.158 1.00 46.63 343 LEU B C 1
ATOM 6898 O O . LEU B 1 343 ? 140.694 114.333 80.306 1.00 46.63 343 LEU B O 1
ATOM 6903 N N . ILE B 1 344 ? 140.576 116.458 81.043 1.00 43.65 344 ILE B N 1
ATOM 6904 C CA . ILE B 1 344 ? 141.382 116.205 82.233 1.00 43.65 344 ILE B CA 1
ATOM 6905 C C . ILE B 1 344 ? 140.643 115.285 83.201 1.00 43.65 344 ILE B C 1
ATOM 6906 O O . ILE B 1 344 ? 141.234 114.357 83.767 1.00 43.65 344 ILE B O 1
ATOM 6911 N N . ARG B 1 345 ? 139.335 115.499 83.374 1.00 44.11 345 ARG B N 1
ATOM 6912 C CA . ARG B 1 345 ? 138.539 114.635 84.242 1.00 44.11 345 ARG B CA 1
ATOM 6913 C C . ARG B 1 345 ? 138.392 113.233 83.652 1.00 44.11 345 ARG B C 1
ATOM 6914 O O . ARG B 1 345 ? 138.424 112.237 84.385 1.00 44.11 345 ARG B O 1
ATOM 6922 N N . GLU B 1 346 ? 138.265 113.138 82.325 1.00 49.03 346 GLU B N 1
ATOM 6923 C CA . GLU B 1 346 ? 138.260 111.840 81.655 1.00 49.03 346 GLU B CA 1
ATOM 6924 C C . GLU B 1 346 ? 139.602 111.129 81.811 1.00 49.03 346 GLU B C 1
ATOM 6925 O O . GLU B 1 346 ? 139.645 109.905 81.983 1.00 49.03 346 GLU B O 1
ATOM 6931 N N . LEU B 1 347 ? 140.704 111.882 81.777 1.00 49.24 347 LEU B N 1
ATOM 6932 C CA . LEU B 1 347 ? 142.016 111.289 82.005 1.00 49.24 347 LEU B CA 1
ATOM 6933 C C . LEU B 1 347 ? 142.191 110.846 83.451 1.00 49.24 347 LEU B C 1
ATOM 6934 O O . LEU B 1 347 ? 142.920 109.886 83.711 1.00 49.24 347 LEU B O 1
ATOM 6939 N N . GLU B 1 348 ? 141.532 111.524 84.395 1.00 46.05 348 GLU B N 1
ATOM 6940 C CA . GLU B 1 348 ? 141.586 111.117 85.796 1.00 46.05 348 GLU B CA 1
ATOM 6941 C C . GLU B 1 348 ? 140.932 109.760 86.022 1.00 46.05 348 GLU B C 1
ATOM 6942 O O . GLU B 1 348 ? 141.367 109.003 86.895 1.00 46.05 348 GLU B O 1
ATOM 6948 N N . GLY B 1 349 ? 139.896 109.439 85.258 1.00 50.47 349 GLY B N 1
ATOM 6949 C CA . GLY B 1 349 ? 139.236 108.158 85.355 1.00 50.47 349 GLY B CA 1
ATOM 6950 C C . GLY B 1 349 ? 139.811 107.074 84.482 1.00 50.47 349 GLY B C 1
ATOM 6951 O O . GLY B 1 349 ? 139.353 105.930 84.549 1.00 50.47 349 GLY B O 1
ATOM 6952 N N . SER B 1 350 ? 140.808 107.392 83.662 1.00 53.59 350 SER B N 1
ATOM 6953 C CA . SER B 1 350 ? 141.425 106.414 82.783 1.00 53.59 350 SER B CA 1
ATOM 6954 C C . SER B 1 350 ? 142.344 105.487 83.572 1.00 53.59 350 SER B C 1
ATOM 6955 O O . SER B 1 350 ? 142.596 105.677 84.765 1.00 53.59 350 SER B O 1
ATOM 6958 N N . ALA B 1 351 ? 142.851 104.466 82.881 1.00 56.31 351 ALA B N 1
ATOM 6959 C CA . ALA B 1 351 ? 143.756 103.519 83.521 1.00 56.31 351 ALA B CA 1
ATOM 6960 C C . ALA B 1 351 ? 145.127 104.137 83.757 1.00 56.31 351 ALA B C 1
ATOM 6961 O O . ALA B 1 351 ? 145.739 103.918 84.809 1.00 56.31 351 ALA B O 1
ATOM 6963 N N . GLY B 1 352 ? 145.621 104.915 82.794 1.00 56.31 352 GLY B N 1
ATOM 6964 C CA . GLY B 1 352 ? 146.931 105.526 82.913 1.00 56.31 352 GLY B CA 1
ATOM 6965 C C . GLY B 1 352 ? 146.965 106.858 83.628 1.00 56.31 352 GLY B C 1
ATOM 6966 O O . GLY B 1 352 ? 148.054 107.381 83.880 1.00 56.31 352 GLY B O 1
ATOM 6967 N N . GLY B 1 353 ? 145.806 107.424 83.950 1.00 54.04 353 GLY B N 1
ATOM 6968 C CA . GLY B 1 353 ? 145.764 108.654 84.712 1.00 54.04 353 GLY B CA 1
ATOM 6969 C C . GLY B 1 353 ? 146.061 109.881 83.867 1.00 54.04 353 GLY B C 1
ATOM 6970 O O . GLY B 1 353 ? 145.989 109.869 82.635 1.00 54.04 353 GLY B O 1
ATOM 6971 N N . THR B 1 354 ? 146.386 110.966 84.561 1.00 51.55 354 THR B N 1
ATOM 6972 C CA . THR B 1 354 ? 146.837 112.194 83.924 1.00 51.55 354 THR B CA 1
ATOM 6973 C C . THR B 1 354 ? 148.346 112.225 83.729 1.00 51.55 354 THR B C 1
ATOM 6974 O O . THR B 1 354 ? 148.871 113.240 83.267 1.00 51.55 354 THR B O 1
ATOM 6978 N N . ARG B 1 355 ? 149.040 111.125 84.044 1.00 55.35 355 ARG B N 1
ATOM 6979 C CA . ARG B 1 355 ? 150.500 111.117 84.098 1.00 55.35 355 ARG B CA 1
ATOM 6980 C C . ARG B 1 355 ? 151.123 111.281 82.716 1.00 55.35 355 ARG B C 1
ATOM 6981 O O . ARG B 1 355 ? 152.212 111.853 82.592 1.00 55.35 355 ARG B O 1
ATOM 6989 N N . GLY B 1 356 ? 150.434 110.835 81.667 1.00 53.63 356 GLY B N 1
ATOM 6990 C CA . GLY B 1 356 ? 150.892 111.131 80.322 1.00 53.63 356 GLY B CA 1
ATOM 6991 C C . GLY B 1 356 ? 150.765 112.602 79.980 1.00 53.63 356 GLY B C 1
ATOM 6992 O O . GLY B 1 356 ? 151.618 113.162 79.289 1.00 53.63 356 GLY B O 1
ATOM 6993 N N . LEU B 1 357 ? 149.701 113.249 80.464 1.00 51.57 357 LEU B N 1
ATOM 6994 C CA . LEU B 1 357 ? 149.533 114.683 80.255 1.00 51.57 357 LEU B CA 1
ATOM 6995 C C . LEU B 1 357 ? 150.485 115.495 81.127 1.00 51.57 357 LEU B C 1
ATOM 6996 O O . LEU B 1 357 ? 150.935 116.568 80.712 1.00 51.57 357 LEU B O 1
ATOM 7001 N N . VAL B 1 358 ? 150.800 115.002 82.327 1.00 51.22 358 VAL B N 1
ATOM 7002 C CA . VAL B 1 358 ? 151.729 115.698 83.213 1.00 51.22 358 VAL B CA 1
ATOM 7003 C C . VAL B 1 358 ? 153.140 115.661 82.638 1.00 51.22 358 VAL B C 1
ATOM 7004 O O . VAL B 1 358 ? 153.869 116.659 82.678 1.00 51.22 358 VAL B O 1
ATOM 7008 N N . GLU B 1 359 ? 153.531 114.527 82.052 1.00 55.92 359 GLU B N 1
ATOM 7009 C CA . GLU B 1 359 ? 154.815 114.453 81.367 1.00 55.92 359 GLU B CA 1
ATOM 7010 C C . GLU B 1 359 ? 154.814 115.263 80.078 1.00 55.92 359 GLU B C 1
ATOM 7011 O O . GLU B 1 359 ? 155.841 115.850 79.729 1.00 55.92 359 GLU B O 1
ATOM 7017 N N . PHE B 1 360 ? 153.680 115.315 79.370 1.00 54.32 360 PHE B N 1
ATOM 7018 C CA . PHE B 1 360 ? 153.611 116.084 78.130 1.00 54.32 360 PHE B CA 1
ATOM 7019 C C . PHE B 1 360 ? 153.688 117.580 78.396 1.00 54.32 360 PHE B C 1
ATOM 7020 O O . PHE B 1 360 ? 154.268 118.327 77.599 1.00 54.32 360 PHE B O 1
ATOM 7028 N N . ASN B 1 361 ? 153.082 118.038 79.494 1.00 51.90 361 ASN B N 1
ATOM 7029 C CA . ASN B 1 361 ? 153.155 119.451 79.844 1.00 51.90 361 ASN B CA 1
ATOM 7030 C C . ASN B 1 361 ? 154.576 119.861 80.205 1.00 51.90 361 ASN B C 1
ATOM 7031 O O . ASN B 1 361 ? 154.992 120.975 79.879 1.00 51.90 361 ASN B O 1
ATOM 7036 N N . LYS B 1 362 ? 155.337 118.965 80.842 1.00 56.15 362 LYS B N 1
ATOM 7037 C CA . LYS B 1 362 ? 156.741 119.239 81.132 1.00 56.15 362 LYS B CA 1
ATOM 7038 C C . LYS B 1 362 ? 157.564 119.349 79.855 1.00 56.15 362 LYS B C 1
ATOM 7039 O O . LYS B 1 362 ? 158.454 120.200 79.761 1.00 56.15 362 LYS B O 1
ATOM 7045 N N . LYS B 1 363 ? 157.283 118.497 78.864 1.00 59.42 363 LYS B N 1
ATOM 7046 C CA . LYS B 1 363 ? 157.937 118.618 77.565 1.00 59.42 363 LYS B CA 1
ATOM 7047 C C . LYS B 1 363 ? 157.508 119.883 76.837 1.00 59.42 363 LYS B C 1
ATOM 7048 O O . LYS B 1 363 ? 158.321 120.495 76.136 1.00 59.42 363 LYS B O 1
ATOM 7054 N N . TRP B 1 364 ? 156.242 120.282 76.987 1.00 58.19 364 TRP B N 1
ATOM 7055 C CA . TRP B 1 364 ? 155.740 121.483 76.329 1.00 58.19 364 TRP B CA 1
ATOM 7056 C C . TRP B 1 364 ? 156.370 122.749 76.895 1.00 58.19 364 TRP B C 1
ATOM 7057 O O . TRP B 1 364 ? 156.576 123.717 76.155 1.00 58.19 364 TRP B O 1
ATOM 7068 N N . GLN B 1 365 ? 156.673 122.772 78.195 1.00 59.86 365 GLN B N 1
ATOM 7069 C CA . GLN B 1 365 ? 157.350 123.930 78.761 1.00 59.86 365 GLN B CA 1
ATOM 7070 C C . GLN B 1 365 ? 158.813 123.994 78.353 1.00 59.86 365 GLN B C 1
ATOM 7071 O O . GLN B 1 365 ? 159.370 125.090 78.276 1.00 59.86 365 GLN B O 1
ATOM 7077 N N . GLU B 1 366 ? 159.442 122.853 78.075 1.00 66.59 366 GLU B N 1
ATOM 7078 C CA . GLU B 1 366 ? 160.850 122.847 77.705 1.00 66.59 366 GLU B CA 1
ATOM 7079 C C . GLU B 1 366 ? 161.086 123.217 76.248 1.00 66.59 366 GLU B C 1
ATOM 7080 O O . GLU B 1 366 ? 162.196 123.637 75.907 1.00 66.59 366 GLU B O 1
ATOM 7086 N N . MET B 1 367 ? 160.080 123.076 75.383 1.00 69.25 367 MET B N 1
ATOM 7087 C CA . MET B 1 367 ? 160.246 123.498 73.998 1.00 69.25 367 MET B CA 1
ATOM 7088 C C . MET B 1 367 ? 160.206 125.012 73.854 1.00 69.25 367 MET B C 1
ATOM 7089 O O . MET B 1 367 ? 160.831 125.558 72.938 1.00 69.25 367 MET B O 1
ATOM 7094 N N . LYS B 1 368 ? 159.483 125.702 74.737 1.00 68.66 368 LYS B N 1
ATOM 7095 C CA . LYS B 1 368 ? 159.399 127.155 74.682 1.00 68.66 368 LYS B CA 1
ATOM 7096 C C . LYS B 1 368 ? 160.618 127.840 75.283 1.00 68.66 368 LYS B C 1
ATOM 7097 O O . LYS B 1 368 ? 160.740 129.064 75.169 1.00 68.66 368 LYS B O 1
ATOM 7103 N N . LYS B 1 369 ? 161.511 127.088 75.925 1.00 71.69 369 LYS B N 1
ATOM 7104 C CA . LYS B 1 369 ? 162.833 127.584 76.284 1.00 71.69 369 LYS B CA 1
ATOM 7105 C C . LYS B 1 369 ? 163.841 127.419 75.153 1.00 71.69 369 LYS B C 1
ATOM 7106 O O . LYS B 1 369 ? 165.031 127.678 75.361 1.00 71.69 369 LYS B O 1
ATOM 7112 N N . GLN B 1 370 ? 163.395 126.978 73.976 1.00 74.66 370 GLN B N 1
ATOM 7113 C CA . GLN B 1 370 ? 164.237 126.895 72.793 1.00 74.66 370 GLN B CA 1
ATOM 7114 C C . GLN B 1 370 ? 163.857 127.910 71.725 1.00 74.66 370 GLN B C 1
ATOM 7115 O O . GLN B 1 370 ? 164.712 128.284 70.915 1.00 74.66 370 GLN B O 1
ATOM 7121 N N . SER B 1 371 ? 162.604 128.358 71.707 1.00 76.72 371 SER B N 1
ATOM 7122 C CA . SER B 1 371 ? 162.124 129.314 70.717 1.00 76.72 371 SER B CA 1
ATOM 7123 C C . SER B 1 371 ? 162.679 130.712 70.967 1.00 76.72 371 SER B C 1
ATOM 7124 O O . SER B 1 371 ? 162.168 131.696 70.433 1.00 76.72 371 SER B O 1
ATOM 7127 N N . ASN B 1 385 ? 172.073 144.888 89.719 1.00 61.00 385 ASN B N 1
ATOM 7128 C CA . ASN B 1 385 ? 171.341 146.146 89.630 1.00 61.00 385 ASN B CA 1
ATOM 7129 C C . ASN B 1 385 ? 170.476 146.382 90.873 1.00 61.00 385 ASN B C 1
ATOM 7130 O O . ASN B 1 385 ? 170.979 146.375 91.997 1.00 61.00 385 ASN B O 1
ATOM 7135 N N . LEU B 1 386 ? 169.178 146.587 90.665 1.00 56.76 386 LEU B N 1
ATOM 7136 C CA . LEU B 1 386 ? 168.253 146.874 91.754 1.00 56.76 386 LEU B CA 1
ATOM 7137 C C . LEU B 1 386 ? 167.948 145.589 92.518 1.00 56.76 386 LEU B C 1
ATOM 7138 O O . LEU B 1 386 ? 167.476 144.612 91.929 1.00 56.76 386 LEU B O 1
ATOM 7143 N N . THR B 1 387 ? 168.221 145.584 93.822 1.00 51.35 387 THR B N 1
ATOM 7144 C CA . THR B 1 387 ? 167.878 144.445 94.660 1.00 51.35 387 THR B CA 1
ATOM 7145 C C . THR B 1 387 ? 166.399 144.512 95.040 1.00 51.35 387 THR B C 1
ATOM 7146 O O . THR B 1 387 ? 165.686 145.453 94.680 1.00 51.35 387 THR B O 1
ATOM 7150 N N . LEU B 1 388 ? 165.923 143.499 95.775 1.00 46.01 388 LEU B N 1
ATOM 7151 C CA . LEU B 1 388 ? 164.487 143.369 96.014 1.00 46.01 388 LEU B CA 1
ATOM 7152 C C . LEU B 1 388 ? 163.975 144.420 96.992 1.00 46.01 388 LEU B C 1
ATOM 7153 O O . LEU B 1 388 ? 162.899 144.989 96.781 1.00 46.01 388 LEU B O 1
ATOM 7158 N N . LYS B 1 389 ? 164.724 144.697 98.063 1.00 50.14 389 LYS B N 1
ATOM 7159 C CA . LYS B 1 389 ? 164.302 145.743 98.990 1.00 50.14 389 LYS B CA 1
ATOM 7160 C C . LYS B 1 389 ? 164.432 147.126 98.370 1.00 50.14 389 LYS B C 1
ATOM 7161 O O . LYS B 1 389 ? 163.702 148.045 98.754 1.00 50.14 389 LYS B O 1
ATOM 7167 N N . GLU B 1 390 ? 165.345 147.291 97.415 1.00 51.72 390 GLU B N 1
ATOM 7168 C CA . GLU B 1 390 ? 165.389 148.532 96.653 1.00 51.72 390 GLU B CA 1
ATOM 7169 C C . GLU B 1 390 ? 164.228 148.613 95.670 1.00 51.72 390 GLU B C 1
ATOM 7170 O O . GLU B 1 390 ? 163.671 149.694 95.453 1.00 51.72 390 GLU B O 1
ATOM 7176 N N . ALA B 1 391 ? 163.854 147.482 95.063 1.00 48.30 391 ALA B N 1
ATOM 7177 C CA . ALA B 1 391 ? 162.770 147.488 94.085 1.00 48.30 391 ALA B CA 1
ATOM 7178 C C . ALA B 1 391 ? 161.414 147.655 94.749 1.00 48.30 391 ALA B C 1
ATOM 7179 O O . ALA B 1 391 ? 160.487 148.188 94.131 1.00 48.30 391 ALA B O 1
ATOM 7181 N N . ILE B 1 392 ? 161.277 147.214 95.997 1.00 46.04 392 ILE B N 1
ATOM 7182 C CA . ILE B 1 392 ? 160.029 147.434 96.714 1.00 46.04 392 ILE B CA 1
ATOM 7183 C C . ILE B 1 392 ? 159.922 148.888 97.147 1.00 46.04 392 ILE B C 1
ATOM 7184 O O . ILE B 1 392 ? 158.867 149.513 97.000 1.00 46.04 392 ILE B O 1
ATOM 7189 N N . SER B 1 393 ? 161.027 149.468 97.630 1.00 49.64 393 SER B N 1
ATOM 7190 C CA . SER B 1 393 ? 161.028 150.871 98.029 1.00 49.64 393 SER B CA 1
ATOM 7191 C C . SER B 1 393 ? 160.881 151.800 96.833 1.00 49.64 393 SER B C 1
ATOM 7192 O O . SER B 1 393 ? 160.302 152.884 96.961 1.00 49.64 393 SER B O 1
ATOM 7195 N N . ALA B 1 394 ? 161.383 151.395 95.666 1.00 49.14 394 ALA B N 1
ATOM 7196 C CA . ALA B 1 394 ? 161.121 152.149 94.448 1.00 49.14 394 ALA B CA 1
ATOM 7197 C C . ALA B 1 394 ? 159.680 151.998 93.987 1.00 49.14 394 ALA B C 1
ATOM 7198 O O . ALA B 1 394 ? 159.199 152.828 93.210 1.00 49.14 394 ALA B O 1
ATOM 7200 N N . SER B 1 395 ? 158.988 150.956 94.448 1.00 46.83 395 SER B N 1
ATOM 7201 C CA . SER B 1 395 ? 157.586 150.760 94.116 1.00 46.83 395 SER B CA 1
ATOM 7202 C C . SER B 1 395 ? 156.657 151.525 95.054 1.00 46.83 395 SER B C 1
ATOM 7203 O O . SER B 1 395 ? 155.563 151.916 94.634 1.00 46.83 395 SER B O 1
ATOM 7206 N N . ILE B 1 396 ? 157.059 151.736 96.314 1.00 48.00 396 ILE B N 1
ATOM 7207 C CA . ILE B 1 396 ? 156.267 152.565 97.224 1.00 48.00 396 ILE B CA 1
ATOM 7208 C C . ILE B 1 396 ? 156.261 154.014 96.752 1.00 48.00 396 ILE B C 1
ATOM 7209 O O . ILE B 1 396 ? 155.235 154.701 96.823 1.00 48.00 396 ILE B O 1
ATOM 7214 N N . SER B 1 397 ? 157.399 154.494 96.238 1.00 50.75 397 SER B N 1
ATOM 7215 C CA . SER B 1 397 ? 157.482 155.859 95.733 1.00 50.75 397 SER B CA 1
ATOM 7216 C C . SER B 1 397 ? 156.670 156.063 94.461 1.00 50.75 397 SER B C 1
ATOM 7217 O O . SER B 1 397 ? 156.367 157.207 94.114 1.00 50.75 397 SER B O 1
ATOM 7220 N N . ARG B 1 398 ? 156.318 154.985 93.761 1.00 51.70 398 ARG B N 1
ATOM 7221 C CA . ARG B 1 398 ? 155.455 155.071 92.593 1.00 51.70 398 ARG B CA 1
ATOM 7222 C C . ARG B 1 398 ? 153.976 155.088 92.948 1.00 51.70 398 ARG B C 1
ATOM 7223 O O . ARG B 1 398 ? 153.167 155.559 92.143 1.00 51.70 398 ARG B O 1
ATOM 7231 N N . GLY B 1 399 ? 153.601 154.589 94.124 1.00 46.28 399 GLY B N 1
ATOM 7232 C CA . GLY B 1 399 ? 152.220 154.660 94.558 1.00 46.28 399 GLY B CA 1
ATOM 7233 C C . GLY B 1 399 ? 151.635 153.341 95.017 1.00 46.28 399 GLY B C 1
ATOM 7234 O O . GLY B 1 399 ? 150.508 153.304 95.516 1.00 46.28 399 GLY B O 1
ATOM 7235 N N . LYS B 1 400 ? 152.375 152.250 94.843 1.00 40.41 400 LYS B N 1
ATOM 7236 C CA . LYS B 1 400 ? 151.935 150.955 95.339 1.00 40.41 400 LYS B CA 1
ATOM 7237 C C . LYS B 1 400 ? 152.154 150.889 96.840 1.00 40.41 400 LYS B C 1
ATOM 7238 O O . LYS B 1 400 ? 153.186 151.349 97.335 1.00 40.41 400 LYS B O 1
ATOM 7244 N N . LEU B 1 401 ? 151.186 150.298 97.548 1.00 37.84 401 LEU B N 1
ATOM 7245 C CA . LEU B 1 401 ? 151.142 150.216 99.014 1.00 37.84 401 LEU B CA 1
ATOM 7246 C C . LEU B 1 401 ? 151.301 151.605 99.635 1.00 37.84 401 LEU B C 1
ATOM 7247 O O . LEU B 1 401 ? 152.353 151.955 100.174 1.00 37.84 401 LEU B O 1
ATOM 7252 N N . VAL B 1 402 ? 150.226 152.387 99.501 1.00 38.30 402 VAL B N 1
ATOM 7253 C CA . VAL B 1 402 ? 150.209 153.840 99.728 1.00 38.30 402 VAL B CA 1
ATOM 7254 C C . VAL B 1 402 ? 150.750 154.296 101.080 1.00 38.30 402 VAL B C 1
ATOM 7255 O O . VAL B 1 402 ? 150.786 153.528 102.041 1.00 38.30 402 VAL B O 1
ATOM 7259 N N . LEU B 1 419 ? 164.964 154.499 101.093 1.00 51.68 419 LEU B N 1
ATOM 7260 C CA . LEU B 1 419 ? 163.621 154.472 101.659 1.00 51.68 419 LEU B CA 1
ATOM 7261 C C . LEU B 1 419 ? 163.357 153.153 102.376 1.00 51.68 419 LEU B C 1
ATOM 7262 O O . LEU B 1 419 ? 163.465 152.081 101.783 1.00 51.68 419 LEU B O 1
ATOM 7267 N N . ALA B 1 420 ? 163.014 153.237 103.656 1.00 46.13 420 ALA B N 1
ATOM 7268 C CA . ALA B 1 420 ? 162.667 152.060 104.433 1.00 46.13 420 ALA B CA 1
ATOM 7269 C C . ALA B 1 420 ? 161.253 151.605 104.095 1.00 46.13 420 ALA B C 1
ATOM 7270 O O . ALA B 1 420 ? 160.416 152.391 103.645 1.00 46.13 420 ALA B O 1
ATOM 7272 N N . VAL B 1 421 ? 160.997 150.320 104.308 1.00 38.06 421 VAL B N 1
ATOM 7273 C CA . VAL B 1 421 ? 159.688 149.725 104.071 1.00 38.06 421 VAL B CA 1
ATOM 7274 C C . VAL B 1 421 ? 159.030 149.506 105.432 1.00 38.06 421 VAL B C 1
ATOM 7275 O O . VAL B 1 421 ? 159.450 148.614 106.184 1.00 38.06 421 VAL B O 1
ATOM 7279 N N . PRO B 1 422 ? 158.021 150.292 105.798 1.00 29.86 422 PRO B N 1
ATOM 7280 C CA . PRO B 1 422 ? 157.350 150.071 107.083 1.00 29.86 422 PRO B CA 1
ATOM 7281 C C . PRO B 1 422 ? 156.479 148.825 107.048 1.00 29.86 422 PRO B C 1
ATOM 7282 O O . PRO B 1 422 ? 155.747 148.580 106.087 1.00 29.86 422 PRO B O 1
ATOM 7286 N N . ALA B 1 423 ? 156.576 148.030 108.112 1.00 20.70 423 ALA B N 1
ATOM 7287 C CA . ALA B 1 423 ? 155.795 146.807 108.211 1.00 20.70 423 ALA B CA 1
ATOM 7288 C C . ALA B 1 423 ? 154.315 147.080 108.413 1.00 20.70 423 ALA B C 1
ATOM 7289 O O . ALA B 1 423 ? 153.491 146.213 108.108 1.00 20.70 423 ALA B O 1
ATOM 7291 N N . PHE B 1 424 ? 153.966 148.255 108.926 1.00 15.88 424 PHE B N 1
ATOM 7292 C CA . PHE B 1 424 ? 152.590 148.643 109.184 1.00 15.88 424 PHE B CA 1
ATOM 7293 C C . PHE B 1 424 ? 152.361 150.032 108.614 1.00 15.88 424 PHE B C 1
ATOM 7294 O O . PHE B 1 424 ? 153.267 150.868 108.617 1.00 15.88 424 PHE B O 1
ATOM 7302 N N . ALA B 1 425 ? 151.147 150.265 108.111 1.00 17.12 425 ALA B N 1
ATOM 7303 C CA . ALA B 1 425 ? 150.841 151.521 107.436 1.00 17.12 425 ALA B CA 1
ATOM 7304 C C . ALA B 1 425 ? 150.753 152.687 108.406 1.00 17.12 425 ALA B C 1
ATOM 7305 O O . ALA B 1 425 ? 150.984 153.835 108.016 1.00 17.12 425 ALA B O 1
ATOM 7307 N N . ASN B 1 426 ? 150.427 152.419 109.657 1.00 17.02 426 ASN B N 1
ATOM 7308 C CA . ASN B 1 426 ? 150.093 153.437 110.634 1.00 17.02 426 ASN B CA 1
ATOM 7309 C C . ASN B 1 426 ? 150.855 153.180 111.921 1.00 17.02 426 ASN B C 1
ATOM 7310 O O . ASN B 1 426 ? 151.294 152.054 112.174 1.00 17.02 426 ASN B O 1
ATOM 7315 N N . PRO B 1 427 ? 151.044 154.208 112.752 1.00 16.54 427 PRO B N 1
ATOM 7316 C CA . PRO B 1 427 ? 151.546 153.981 114.111 1.00 16.54 427 PRO B CA 1
ATOM 7317 C C . PRO B 1 427 ? 150.546 153.191 114.940 1.00 16.54 427 PRO B C 1
ATOM 7318 O O . PRO B 1 427 ? 149.378 153.039 114.584 1.00 16.54 427 PRO B O 1
ATOM 7322 N N . PHE B 1 428 ? 151.030 152.686 116.075 1.00 14.86 428 PHE B N 1
ATOM 7323 C CA . PHE B 1 428 ? 150.217 151.791 116.889 1.00 14.86 428 PHE B CA 1
ATOM 7324 C C . PHE B 1 428 ? 149.033 152.514 117.518 1.00 14.86 428 PHE B C 1
ATOM 7325 O O . PHE B 1 428 ? 147.988 151.902 117.739 1.00 14.86 428 PHE B O 1
ATOM 7333 N N . TRP B 1 429 ? 149.165 153.812 117.783 1.00 15.86 429 TRP B N 1
ATOM 7334 C CA . TRP B 1 429 ? 148.073 154.578 118.364 1.00 15.86 429 TRP B CA 1
ATOM 7335 C C . TRP B 1 429 ? 147.011 154.952 117.340 1.00 15.86 429 TRP B C 1
ATOM 7336 O O . TRP B 1 429 ? 145.871 155.222 117.728 1.00 15.86 429 TRP B O 1
ATOM 7347 N N . ILE B 1 430 ? 147.352 154.972 116.051 1.00 14.76 430 ILE B N 1
ATOM 7348 C CA . ILE B 1 430 ? 146.330 155.083 115.016 1.00 14.76 430 ILE B CA 1
ATOM 7349 C C . ILE B 1 430 ? 145.574 153.766 114.890 1.00 14.76 430 ILE B C 1
ATOM 7350 O O . ILE B 1 430 ? 144.356 153.747 114.685 1.00 14.76 430 ILE B O 1
ATOM 7355 N N . GLU B 1 431 ? 146.279 152.645 115.056 1.00 14.16 431 GLU B N 1
ATOM 7356 C CA . GLU B 1 431 ? 145.636 151.337 115.016 1.00 14.16 431 GLU B CA 1
ATOM 7357 C C . GLU B 1 431 ? 144.777 151.084 116.245 1.00 14.16 431 GLU B C 1
ATOM 7358 O O . GLU B 1 431 ? 143.757 150.399 116.146 1.00 14.16 431 GLU B O 1
ATOM 7364 N N . ILE B 1 432 ? 145.174 151.613 117.405 1.00 13.26 432 ILE B N 1
ATOM 7365 C CA . ILE B 1 432 ? 144.341 151.496 118.599 1.00 13.26 432 ILE B CA 1
ATOM 7366 C C . ILE B 1 432 ? 143.063 152.301 118.424 1.00 13.26 432 ILE B C 1
ATOM 7367 O O . ILE B 1 432 ? 141.977 151.841 118.781 1.00 13.26 432 ILE B O 1
ATOM 7372 N N . LYS B 1 433 ? 143.163 153.477 117.803 1.00 13.83 433 LYS B N 1
ATOM 7373 C CA . LYS B 1 433 ? 141.996 154.321 117.570 1.00 13.83 433 LYS B CA 1
ATOM 7374 C C . LYS B 1 433 ? 141.018 153.679 116.591 1.00 13.83 433 LYS B C 1
ATOM 7375 O O . LYS B 1 433 ? 139.800 153.780 116.770 1.00 13.83 433 LYS B O 1
ATOM 7381 N N . THR B 1 434 ? 141.530 152.991 115.568 1.00 13.60 434 THR B N 1
ATOM 7382 C CA . THR B 1 434 ? 140.658 152.324 114.610 1.00 13.60 434 THR B CA 1
ATOM 7383 C C . THR B 1 434 ? 140.017 151.082 115.215 1.00 13.60 434 THR B C 1
ATOM 7384 O O . THR B 1 434 ? 138.824 150.836 115.013 1.00 13.60 434 THR B O 1
ATOM 7388 N N . LEU B 1 435 ? 140.791 150.294 115.962 1.00 12.62 435 LEU B N 1
ATOM 7389 C CA . LEU B 1 435 ? 140.269 149.072 116.559 1.00 12.62 435 LEU B CA 1
ATOM 7390 C C . LEU B 1 435 ? 139.286 149.365 117.683 1.00 12.62 435 LEU B C 1
ATOM 7391 O O . LEU B 1 435 ? 138.374 148.571 117.923 1.00 12.62 435 LEU B O 1
ATOM 7396 N N . THR B 1 436 ? 139.449 150.499 118.367 1.00 13.64 436 THR B N 1
ATOM 7397 C CA . THR B 1 436 ? 138.515 150.900 119.415 1.00 13.64 436 THR B CA 1
ATOM 7398 C C . THR B 1 436 ? 137.168 151.301 118.828 1.00 13.64 436 THR B C 1
ATOM 7399 O O . THR B 1 436 ? 136.119 150.919 119.356 1.00 13.64 436 THR B O 1
ATOM 7403 N N . ARG B 1 437 ? 137.181 152.038 117.715 1.00 14.30 437 ARG B N 1
ATOM 7404 C CA . ARG B 1 437 ? 135.942 152.477 117.085 1.00 14.30 437 ARG B CA 1
ATOM 7405 C C . ARG B 1 437 ? 135.148 151.317 116.500 1.00 14.30 437 ARG B C 1
ATOM 7406 O O . ARG B 1 437 ? 133.917 151.359 116.500 1.00 14.30 437 ARG B O 1
ATOM 7414 N N . ARG B 1 438 ? 135.826 150.279 116.013 1.00 12.80 438 ARG B N 1
ATOM 7415 C CA . ARG B 1 438 ? 135.119 149.119 115.491 1.00 12.80 438 ARG B CA 1
ATOM 7416 C C . ARG B 1 438 ? 134.488 148.300 116.612 1.00 12.80 438 ARG B C 1
ATOM 7417 O O . ARG B 1 438 ? 133.378 147.785 116.457 1.00 12.80 438 ARG B O 1
ATOM 7425 N N . SER B 1 439 ? 135.169 148.189 117.755 1.00 14.01 439 SER B N 1
ATOM 7426 C CA . SER B 1 439 ? 134.594 147.508 118.909 1.00 14.01 439 SER B CA 1
ATOM 7427 C C . SER B 1 439 ? 133.439 148.293 119.514 1.00 14.01 439 SER B C 1
ATOM 7428 O O . SER B 1 439 ? 132.490 147.697 120.032 1.00 14.01 439 SER B O 1
ATOM 7431 N N . ILE B 1 440 ? 133.515 149.621 119.483 1.00 15.45 440 ILE B N 1
ATOM 7432 C CA . ILE B 1 440 ? 132.404 150.437 119.947 1.00 15.45 440 ILE B CA 1
ATOM 7433 C C . ILE B 1 440 ? 131.226 150.303 118.994 1.00 15.45 440 ILE B C 1
ATOM 7434 O O . ILE B 1 440 ? 130.074 150.170 119.423 1.00 15.45 440 ILE B O 1
ATOM 7439 N N . LEU B 1 441 ? 131.506 150.285 117.687 1.00 15.50 441 LEU B N 1
ATOM 7440 C CA . LEU B 1 441 ? 130.453 150.135 116.693 1.00 15.50 441 LEU B CA 1
ATOM 7441 C C . LEU B 1 441 ? 129.820 148.752 116.738 1.00 15.50 441 LEU B C 1
ATOM 7442 O O . LEU B 1 441 ? 128.621 148.627 116.500 1.00 15.50 441 LEU B O 1
ATOM 7447 N N . ASN B 1 442 ? 130.588 147.709 117.060 1.00 16.13 442 ASN B N 1
ATOM 7448 C CA . ASN B 1 442 ? 129.973 146.401 117.246 1.00 16.13 442 ASN B CA 1
ATOM 7449 C C . ASN B 1 442 ? 129.159 146.322 118.528 1.00 16.13 442 ASN B C 1
ATOM 7450 O O . ASN B 1 442 ? 128.261 145.484 118.616 1.00 16.13 442 ASN B O 1
ATOM 7455 N N . SER B 1 443 ? 129.443 147.170 119.514 1.00 18.37 443 SER B N 1
ATOM 7456 C CA . SER B 1 443 ? 128.663 147.197 120.743 1.00 18.37 443 SER B CA 1
ATOM 7457 C C . SER B 1 443 ? 127.399 148.030 120.625 1.00 18.37 443 SER B C 1
ATOM 7458 O O . SER B 1 443 ? 126.408 147.723 121.290 1.00 18.37 443 SER B O 1
ATOM 7461 N N . ARG B 1 444 ? 127.413 149.083 119.806 1.00 20.78 444 ARG B N 1
ATOM 7462 C CA . ARG B 1 444 ? 126.198 149.849 119.560 1.00 20.78 444 ARG B CA 1
ATOM 7463 C C . ARG B 1 444 ? 125.170 149.039 118.786 1.00 20.78 444 ARG B C 1
ATOM 7464 O O . ARG B 1 444 ? 123.966 149.202 118.999 1.00 20.78 444 ARG B O 1
ATOM 7472 N N . ARG B 1 445 ? 125.625 148.155 117.900 1.00 19.36 445 ARG B N 1
ATOM 7473 C CA . ARG B 1 445 ? 124.714 147.370 117.084 1.00 19.36 445 ARG B CA 1
ATOM 7474 C C . ARG B 1 445 ? 124.081 146.227 117.857 1.00 19.36 445 ARG B C 1
ATOM 7475 O O . ARG B 1 445 ? 123.038 145.715 117.439 1.00 19.36 445 ARG B O 1
ATOM 7483 N N . GLN B 1 446 ? 124.688 145.806 118.964 1.00 21.74 446 GLN B N 1
ATOM 7484 C CA . GLN B 1 446 ? 124.120 144.805 119.860 1.00 21.74 446 GLN B CA 1
ATOM 7485 C C . GLN B 1 446 ? 124.056 145.405 121.258 1.00 21.74 446 GLN B C 1
ATOM 7486 O O . GLN B 1 446 ? 124.855 145.036 122.131 1.00 21.74 446 GLN B O 1
ATOM 7492 N N . PRO B 1 447 ? 123.116 146.324 121.512 1.00 22.57 447 PRO B N 1
ATOM 7493 C CA . PRO B 1 447 ? 123.104 147.025 122.806 1.00 22.57 447 PRO B CA 1
ATOM 7494 C C . PRO B 1 447 ? 122.695 146.149 123.973 1.00 22.57 447 PRO B C 1
ATOM 7495 O O . PRO B 1 447 ? 122.954 146.519 125.122 1.00 22.57 447 PRO B O 1
ATOM 7499 N N . GLU B 1 448 ? 122.082 144.997 123.713 1.00 23.46 448 GLU B N 1
ATOM 7500 C CA . GLU B 1 448 ? 121.652 144.069 124.746 1.00 23.46 448 GLU B CA 1
ATOM 7501 C C . GLU B 1 448 ? 122.809 143.331 125.404 1.00 23.46 448 GLU B C 1
ATOM 7502 O O . GLU B 1 448 ? 122.597 142.688 126.432 1.00 23.46 448 GLU B O 1
ATOM 7508 N N . LEU B 1 449 ? 124.010 143.385 124.834 1.00 24.03 449 LEU B N 1
ATOM 7509 C CA . LEU B 1 449 ? 125.166 142.774 125.479 1.00 24.03 449 LEU B CA 1
ATOM 7510 C C . LEU B 1 449 ? 125.573 143.560 126.715 1.00 24.03 449 LEU B C 1
ATOM 7511 O O . LEU B 1 449 ? 125.652 143.010 127.817 1.00 24.03 449 LEU B O 1
ATOM 7516 N N . LEU B 1 450 ? 125.820 144.858 126.551 1.00 22.89 450 LEU B N 1
ATOM 7517 C CA . LEU B 1 450 ? 126.117 145.709 127.694 1.00 22.89 450 LEU B CA 1
ATOM 7518 C C . LEU B 1 450 ? 124.871 145.974 128.529 1.00 22.89 450 LEU B C 1
ATOM 7519 O O . LEU B 1 450 ? 124.965 146.122 129.751 1.00 22.89 450 LEU B O 1
ATOM 7524 N N . GLY B 1 451 ? 123.700 146.008 127.890 1.00 22.42 451 GLY B N 1
ATOM 7525 C CA . GLY B 1 451 ? 122.469 146.271 128.616 1.00 22.42 451 GLY B CA 1
ATOM 7526 C C . GLY B 1 451 ? 122.092 145.172 129.591 1.00 22.42 451 GLY B C 1
ATOM 7527 O O . GLY B 1 451 ? 121.581 145.450 130.676 1.00 22.42 451 GLY B O 1
ATOM 7528 N N . MET B 1 452 ? 122.340 143.914 129.229 1.00 22.78 452 MET B N 1
ATOM 7529 C CA . MET B 1 452 ? 122.053 142.819 130.147 1.00 22.78 452 MET B CA 1
ATOM 7530 C C . MET B 1 452 ? 123.134 142.645 131.200 1.00 22.78 452 MET B C 1
ATOM 7531 O O . MET B 1 452 ? 122.831 142.218 132.314 1.00 22.78 452 MET B O 1
ATOM 7536 N N . ARG B 1 453 ? 124.390 142.948 130.867 1.00 20.67 453 ARG B N 1
ATOM 7537 C CA . ARG B 1 453 ? 125.445 142.937 131.874 1.00 20.67 453 ARG B CA 1
ATOM 7538 C C . ARG B 1 453 ? 125.209 144.014 132.921 1.00 20.67 453 ARG B C 1
ATOM 7539 O O . ARG B 1 453 ? 125.479 143.804 134.107 1.00 20.67 453 ARG B O 1
ATOM 7547 N N . LEU B 1 454 ? 124.704 145.170 132.499 1.00 20.27 454 LEU B N 1
ATOM 7548 C CA . LEU B 1 454 ? 124.331 146.203 133.450 1.00 20.27 454 LEU B CA 1
ATOM 7549 C C . LEU B 1 454 ? 123.108 145.801 134.257 1.00 20.27 454 LEU B C 1
ATOM 7550 O O . LEU B 1 454 ? 123.014 146.138 135.440 1.00 20.27 454 LEU B O 1
ATOM 7555 N N . ALA B 1 455 ? 122.181 145.065 133.643 1.00 19.00 455 ALA B N 1
ATOM 7556 C CA . ALA B 1 455 ? 120.940 144.706 134.318 1.00 19.00 455 ALA B CA 1
ATOM 7557 C C . ALA B 1 455 ? 121.160 143.633 135.375 1.00 19.00 455 ALA B C 1
ATOM 7558 O O . ALA B 1 455 ? 120.570 143.704 136.454 1.00 19.00 455 ALA B O 1
ATOM 7560 N N . THR B 1 456 ? 122.004 142.636 135.095 1.00 18.56 456 THR B N 1
ATOM 7561 C CA . THR B 1 456 ? 122.245 141.597 136.093 1.00 18.56 456 THR B CA 1
ATOM 7562 C C . THR B 1 456 ? 123.091 142.101 137.251 1.00 18.56 456 THR B C 1
ATOM 7563 O O . THR B 1 456 ? 122.959 141.591 138.363 1.00 18.56 456 THR B O 1
ATOM 7567 N N . VAL B 1 457 ? 123.956 143.088 137.021 1.00 17.82 457 VAL B N 1
ATOM 7568 C CA . VAL B 1 457 ? 124.751 143.648 138.111 1.00 17.82 457 VAL B CA 1
ATOM 7569 C C . VAL B 1 457 ? 123.873 144.495 139.027 1.00 17.82 457 VAL B C 1
ATOM 7570 O O . VAL B 1 457 ? 123.986 144.425 140.257 1.00 17.82 457 VAL B O 1
ATOM 7574 N N . ILE B 1 458 ? 122.963 145.279 138.442 1.00 18.35 458 ILE B N 1
ATOM 7575 C CA . ILE B 1 458 ? 122.027 146.091 139.216 1.00 18.35 458 ILE B CA 1
ATOM 7576 C C . ILE B 1 458 ? 121.072 145.206 140.013 1.00 18.35 458 ILE B C 1
ATOM 7577 O O . ILE B 1 458 ? 120.785 145.480 141.185 1.00 18.35 458 ILE B O 1
ATOM 7582 N N . VAL B 1 459 ? 120.604 144.112 139.409 1.00 18.10 459 VAL B N 1
ATOM 7583 C CA . VAL B 1 459 ? 119.695 143.196 140.093 1.00 18.10 459 VAL B CA 1
ATOM 7584 C C . VAL B 1 459 ? 120.415 142.455 141.217 1.00 18.10 459 VAL B C 1
ATOM 7585 O O . VAL B 1 459 ? 119.870 142.300 142.314 1.00 18.10 459 VAL B O 1
ATOM 7589 N N . THR B 1 460 ? 121.659 142.021 140.975 1.00 17.43 460 THR B N 1
ATOM 7590 C CA . THR B 1 460 ? 122.475 141.420 142.030 1.00 17.43 460 THR B CA 1
ATOM 7591 C C . THR B 1 460 ? 122.727 142.401 143.167 1.00 17.43 460 THR B C 1
ATOM 7592 O O . THR B 1 460 ? 122.686 142.023 144.340 1.00 17.43 460 THR B O 1
ATOM 7596 N N . GLY B 1 461 ? 122.953 143.670 142.840 1.00 17.79 461 GLY B N 1
ATOM 7597 C CA . GLY B 1 461 ? 123.091 144.671 143.875 1.00 17.79 461 GLY B CA 1
ATOM 7598 C C . GLY B 1 461 ? 121.801 144.964 144.610 1.00 17.79 461 GLY B C 1
ATOM 7599 O O . GLY B 1 461 ? 121.825 145.259 145.805 1.00 17.79 461 GLY B O 1
ATOM 7600 N N . PHE B 1 462 ? 120.665 144.889 143.915 1.00 18.96 462 PHE B N 1
ATOM 7601 C CA . PHE B 1 462 ? 119.381 145.128 144.563 1.00 18.96 462 PHE B CA 1
ATOM 7602 C C . PHE B 1 462 ? 118.982 143.962 145.455 1.00 18.96 462 PHE B C 1
ATOM 7603 O O . PHE B 1 462 ? 118.364 144.164 146.504 1.00 18.96 462 PHE B O 1
ATOM 7611 N N . ILE B 1 463 ? 119.295 142.734 145.039 1.00 18.77 463 ILE B N 1
ATOM 7612 C CA . ILE B 1 463 ? 118.960 141.559 145.835 1.00 18.77 463 ILE B CA 1
ATOM 7613 C C . ILE B 1 463 ? 119.774 141.538 147.123 1.00 18.77 463 ILE B C 1
ATOM 7614 O O . ILE B 1 463 ? 119.232 141.325 148.213 1.00 18.77 463 ILE B O 1
ATOM 7619 N N . LEU B 1 464 ? 121.080 141.793 147.019 1.00 18.16 464 LEU B N 1
ATOM 7620 C CA . LEU B 1 464 ? 121.943 141.880 148.190 1.00 18.16 464 LEU B CA 1
ATOM 7621 C C . LEU B 1 464 ? 121.608 143.060 149.087 1.00 18.16 464 LEU B C 1
ATOM 7622 O O . LEU B 1 464 ? 121.916 143.017 150.279 1.00 18.16 464 LEU B O 1
ATOM 7627 N N . ALA B 1 465 ? 120.996 144.109 148.542 1.00 19.71 465 ALA B N 1
ATOM 7628 C CA . ALA B 1 465 ? 120.605 145.254 149.352 1.00 19.71 465 ALA B CA 1
ATOM 7629 C C . ALA B 1 465 ? 119.413 144.929 150.240 1.00 19.71 465 ALA B C 1
ATOM 7630 O O . ALA B 1 465 ? 119.310 145.436 151.360 1.00 19.71 465 ALA B O 1
ATOM 7632 N N . THR B 1 466 ? 118.490 144.105 149.749 1.00 20.60 466 THR B N 1
ATOM 7633 C CA . THR B 1 466 ? 117.325 143.735 150.542 1.00 20.60 466 THR B CA 1
ATOM 7634 C C . THR B 1 466 ? 117.635 142.591 151.495 1.00 20.60 466 THR B C 1
ATOM 7635 O O . THR B 1 466 ? 117.032 142.499 152.565 1.00 20.60 466 THR B O 1
ATOM 7639 N N . VAL B 1 467 ? 118.581 141.732 151.131 1.00 20.86 467 VAL B N 1
ATOM 7640 C CA . VAL B 1 467 ? 118.958 140.603 151.972 1.00 20.86 467 VAL B CA 1
ATOM 7641 C C . VAL B 1 467 ? 119.874 141.050 153.106 1.00 20.86 467 VAL B C 1
ATOM 7642 O O . VAL B 1 467 ? 119.700 140.642 154.257 1.00 20.86 467 VAL B O 1
ATOM 7646 N N . PHE B 1 468 ? 120.822 141.932 152.816 1.00 21.00 468 PHE B N 1
ATOM 7647 C CA . PHE B 1 468 ? 121.816 142.385 153.781 1.00 21.00 468 PHE B CA 1
ATOM 7648 C C . PHE B 1 468 ? 121.561 143.823 154.213 1.00 21.00 468 PHE B C 1
ATOM 7649 O O . PHE B 1 468 ? 122.490 144.611 154.349 1.00 21.00 468 PHE B O 1
ATOM 7657 N N . TRP B 1 469 ? 120.298 144.168 154.441 1.00 22.34 469 TRP B N 1
ATOM 7658 C CA . TRP B 1 469 ? 119.886 145.545 154.696 1.00 22.34 469 TRP B CA 1
ATOM 7659 C C . TRP B 1 469 ? 120.384 146.030 156.052 1.00 22.34 469 TRP B C 1
ATOM 7660 O O . TRP B 1 469 ? 119.967 145.504 157.088 1.00 22.34 469 TRP B O 1
ATOM 7671 N N . ARG B 1 470 ? 121.261 147.039 156.023 1.00 25.12 470 ARG B N 1
ATOM 7672 C CA . ARG B 1 470 ? 121.705 147.856 157.162 1.00 25.12 470 ARG B CA 1
ATOM 7673 C C . ARG B 1 470 ? 122.200 147.000 158.331 1.00 25.12 470 ARG B C 1
ATOM 7674 O O . ARG B 1 470 ? 121.618 146.979 159.414 1.00 25.12 470 ARG B O 1
ATOM 7682 N N . LEU B 1 471 ? 123.288 146.280 158.063 1.00 28.85 471 LEU B N 1
ATOM 7683 C CA . LEU B 1 471 ? 123.852 145.341 159.021 1.00 28.85 471 LEU B CA 1
ATOM 7684 C C . LEU B 1 471 ? 124.379 146.065 160.256 1.00 28.85 471 LEU B C 1
ATOM 7685 O O . LEU B 1 471 ? 124.858 147.198 160.184 1.00 28.85 471 LEU B O 1
ATOM 7690 N N . ASP B 1 472 ? 124.275 145.399 161.398 1.00 38.77 472 ASP B N 1
ATOM 7691 C CA . ASP B 1 472 ? 124.544 146.017 162.687 1.00 38.77 472 ASP B CA 1
ATOM 7692 C C . ASP B 1 472 ? 125.766 145.397 163.350 1.00 38.77 472 ASP B C 1
ATOM 7693 O O . ASP B 1 472 ? 126.314 144.390 162.899 1.00 38.77 472 ASP B O 1
ATOM 7698 N N . ASN B 1 473 ? 126.181 146.026 164.447 1.00 44.89 473 ASN B N 1
ATOM 7699 C CA . ASN B 1 473 ? 127.325 145.590 165.244 1.00 44.89 473 ASN B CA 1
ATOM 7700 C C . ASN B 1 473 ? 126.886 144.452 166.156 1.00 44.89 473 ASN B C 1
ATOM 7701 O O . ASN B 1 473 ? 126.525 144.656 167.314 1.00 44.89 473 ASN B O 1
ATOM 7706 N N . SER B 1 474 ? 126.931 143.236 165.631 1.00 43.34 474 SER B N 1
ATOM 7707 C CA . SER B 1 474 ? 126.550 142.042 166.368 1.00 43.34 474 SER B CA 1
ATOM 7708 C C . SER B 1 474 ? 127.469 140.916 165.922 1.00 43.34 474 SER B C 1
ATOM 7709 O O . SER B 1 474 ? 128.168 141.056 164.912 1.00 43.34 474 SER B O 1
ATOM 7712 N N . PRO B 1 475 ? 127.545 139.814 166.684 1.00 44.54 475 PRO B N 1
ATOM 7713 C CA . PRO B 1 475 ? 128.301 138.649 166.190 1.00 44.54 475 PRO B CA 1
ATOM 7714 C C . PRO B 1 475 ? 127.754 138.066 164.903 1.00 44.54 475 PRO B C 1
ATOM 7715 O O . PRO B 1 475 ? 128.529 137.540 164.095 1.00 44.54 475 PRO B O 1
ATOM 7719 N N . LYS B 1 476 ? 126.442 138.136 164.687 1.00 40.10 476 LYS B N 1
ATOM 7720 C CA . LYS B 1 476 ? 125.888 137.724 163.407 1.00 40.10 476 LYS B CA 1
ATOM 7721 C C . LYS B 1 476 ? 125.996 138.836 162.374 1.00 40.10 476 LYS B C 1
ATOM 7722 O O . LYS B 1 476 ? 126.019 138.556 161.175 1.00 40.10 476 LYS B O 1
ATOM 7728 N N . GLY B 1 477 ? 126.068 140.093 162.815 1.00 37.58 477 GLY B N 1
ATOM 7729 C CA . GLY B 1 477 ? 126.372 141.191 161.914 1.00 37.58 477 GLY B CA 1
ATOM 7730 C C . GLY B 1 477 ? 127.795 141.190 161.393 1.00 37.58 477 GLY B C 1
ATOM 7731 O O . GLY B 1 477 ? 128.072 141.841 160.382 1.00 37.58 477 GLY B O 1
ATOM 7732 N N . VAL B 1 478 ? 128.704 140.489 162.072 1.00 35.00 478 VAL B N 1
ATOM 7733 C CA . VAL B 1 478 ? 130.043 140.263 161.539 1.00 35.00 478 VAL B CA 1
ATOM 7734 C C . VAL B 1 478 ? 130.015 139.178 160.472 1.00 35.00 478 VAL B C 1
ATOM 7735 O O . VAL B 1 478 ? 130.539 139.364 159.371 1.00 35.00 478 VAL B O 1
ATOM 7739 N N . GLN B 1 479 ? 129.388 138.038 160.777 1.00 34.86 479 GLN B N 1
ATOM 7740 C CA . GLN B 1 479 ? 129.302 136.944 159.813 1.00 34.86 479 GLN B CA 1
ATOM 7741 C C . GLN B 1 479 ? 128.436 137.307 158.617 1.00 34.86 479 GLN B C 1
ATOM 7742 O O . GLN B 1 479 ? 128.616 136.742 157.534 1.00 34.86 479 GLN B O 1
ATOM 7748 N N . GLU B 1 480 ? 127.498 138.240 158.791 1.00 32.53 480 GLU B N 1
ATOM 7749 C CA . GLU B 1 480 ? 126.765 138.778 157.652 1.00 32.53 480 GLU B CA 1
ATOM 7750 C C . GLU B 1 480 ? 127.668 139.632 156.775 1.00 32.53 480 GLU B C 1
ATOM 7751 O O . GLU B 1 480 ? 127.580 139.562 155.547 1.00 32.53 480 GLU B O 1
ATOM 7757 N N . ARG B 1 481 ? 128.537 140.445 157.388 1.00 28.10 481 ARG B N 1
ATOM 7758 C CA . ARG B 1 481 ? 129.484 141.256 156.625 1.00 28.10 481 ARG B CA 1
ATOM 7759 C C . ARG B 1 481 ? 130.493 140.392 155.889 1.00 28.10 481 ARG B C 1
ATOM 7760 O O . ARG B 1 481 ? 130.822 140.668 154.733 1.00 28.10 481 ARG B O 1
ATOM 7768 N N . LEU B 1 482 ? 130.996 139.349 156.551 1.00 25.93 482 LEU B N 1
ATOM 7769 C CA . LEU B 1 482 ? 131.965 138.455 155.931 1.00 25.93 482 LEU B CA 1
ATOM 7770 C C . LEU B 1 482 ? 131.342 137.669 154.790 1.00 25.93 482 LEU B C 1
ATOM 7771 O O . LEU B 1 482 ? 131.999 137.411 153.780 1.00 25.93 482 LEU B O 1
ATOM 7776 N N . GLY B 1 483 ? 130.074 137.284 154.932 1.00 22.80 483 GLY B N 1
ATOM 7777 C CA . GLY B 1 483 ? 129.415 136.525 153.888 1.00 22.80 483 GLY B CA 1
ATOM 7778 C C . GLY B 1 483 ? 128.886 137.380 152.764 1.00 22.80 483 GLY B C 1
ATOM 7779 O O . GLY B 1 483 ? 128.765 136.904 151.634 1.00 22.80 483 GLY B O 1
ATOM 7780 N N . PHE B 1 484 ? 128.554 138.639 153.050 1.00 20.38 484 PHE B N 1
ATOM 7781 C CA . PHE B 1 484 ? 128.218 139.578 151.986 1.00 20.38 484 PHE B CA 1
ATOM 7782 C C . PHE B 1 484 ? 129.430 139.850 151.105 1.00 20.38 484 PHE B C 1
ATOM 7783 O O . PHE B 1 484 ? 129.337 139.800 149.875 1.00 20.38 484 PHE B O 1
ATOM 7791 N N . PHE B 1 485 ? 130.575 140.143 151.726 1.00 20.50 485 PHE B N 1
ATOM 7792 C CA . PHE B 1 485 ? 131.779 140.479 150.978 1.00 20.50 485 PHE B CA 1
ATOM 7793 C C . PHE B 1 485 ? 132.344 139.276 150.243 1.00 20.50 485 PHE B C 1
ATOM 7794 O O . PHE B 1 485 ? 132.897 139.427 149.150 1.00 20.50 485 PHE B O 1
ATOM 7802 N N . ALA B 1 486 ? 132.216 138.085 150.827 1.00 19.28 486 ALA B N 1
ATOM 7803 C CA . ALA B 1 486 ? 132.600 136.870 150.125 1.00 19.28 486 ALA B CA 1
ATOM 7804 C C . ALA B 1 486 ? 131.710 136.623 148.919 1.00 19.28 486 ALA B C 1
ATOM 7805 O O . ALA B 1 486 ? 132.194 136.189 147.873 1.00 19.28 486 ALA B O 1
ATOM 7807 N N . PHE B 1 487 ? 130.408 136.887 149.048 1.00 17.84 487 PHE B N 1
ATOM 7808 C CA . PHE B 1 487 ? 129.498 136.681 147.929 1.00 17.84 487 PHE B CA 1
ATOM 7809 C C . PHE B 1 487 ? 129.682 137.751 146.864 1.00 17.84 487 PHE B C 1
ATOM 7810 O O . PHE B 1 487 ? 129.639 137.447 145.670 1.00 17.84 487 PHE B O 1
ATOM 7818 N N . ALA B 1 488 ? 129.869 139.006 147.277 1.00 19.17 488 ALA B N 1
ATOM 7819 C CA . ALA B 1 488 ? 130.001 140.102 146.324 1.00 19.17 488 ALA B CA 1
ATOM 7820 C C . ALA B 1 488 ? 131.283 139.987 145.508 1.00 19.17 488 ALA B C 1
ATOM 7821 O O . ALA B 1 488 ? 131.264 140.184 144.288 1.00 19.17 488 ALA B O 1
ATOM 7823 N N . MET B 1 489 ? 132.400 139.659 146.161 1.00 21.12 489 MET B N 1
ATOM 7824 C CA . MET B 1 489 ? 133.655 139.463 145.444 1.00 21.12 489 MET B CA 1
ATOM 7825 C C . MET B 1 489 ? 133.606 138.244 144.534 1.00 21.12 489 MET B C 1
ATOM 7826 O O . MET B 1 489 ? 134.208 138.259 143.460 1.00 21.12 489 MET B O 1
ATOM 7831 N N . SER B 1 490 ? 132.878 137.200 144.923 1.00 19.21 490 SER B N 1
ATOM 7832 C CA . SER B 1 490 ? 132.859 135.979 144.128 1.00 19.21 490 SER B CA 1
ATOM 7833 C C . SER B 1 490 ? 132.014 136.129 142.871 1.00 19.21 490 SER B C 1
ATOM 7834 O O . SER B 1 490 ? 132.360 135.579 141.821 1.00 19.21 490 SER B O 1
ATOM 7837 N N . THR B 1 491 ? 130.890 136.845 142.955 1.00 18.93 491 THR B N 1
ATOM 7838 C CA . THR B 1 491 ? 130.070 137.019 141.765 1.00 18.93 491 THR B CA 1
ATOM 7839 C C . THR B 1 491 ? 130.672 138.030 140.811 1.00 18.93 491 THR B C 1
ATOM 7840 O O . THR B 1 491 ? 130.332 138.008 139.631 1.00 18.93 491 THR B O 1
ATOM 7844 N N . MET B 1 492 ? 131.552 138.907 141.297 1.00 18.04 492 MET B N 1
ATOM 7845 C CA . MET B 1 492 ? 132.299 139.799 140.417 1.00 18.04 492 MET B CA 1
ATOM 7846 C C . MET B 1 492 ? 133.223 139.016 139.498 1.00 18.04 492 MET B C 1
ATOM 7847 O O . MET B 1 492 ? 133.276 139.270 138.292 1.00 18.04 492 MET B O 1
ATOM 7852 N N . PHE B 1 493 ? 133.966 138.063 140.056 1.00 15.84 493 PHE B N 1
ATOM 7853 C CA . PHE B 1 493 ? 134.890 137.286 139.245 1.00 15.84 493 PHE B CA 1
ATOM 7854 C C . PHE B 1 493 ? 134.153 136.306 138.349 1.00 15.84 493 PHE B C 1
ATOM 7855 O O . PHE B 1 493 ? 134.600 136.040 137.231 1.00 15.84 493 PHE B O 1
ATOM 7863 N N . TYR B 1 494 ? 133.006 135.801 138.799 1.00 16.30 494 TYR B N 1
ATOM 7864 C CA . TYR B 1 494 ? 132.202 134.924 137.959 1.00 16.30 494 TYR B CA 1
ATOM 7865 C C . TYR B 1 494 ? 131.457 135.692 136.875 1.00 16.30 494 TYR B C 1
ATOM 7866 O O . TYR B 1 494 ? 131.189 135.130 135.812 1.00 16.30 494 TYR B O 1
ATOM 7875 N N . THR B 1 495 ? 131.128 136.964 137.123 1.00 16.78 495 THR B N 1
ATOM 7876 C CA . THR B 1 495 ? 130.597 137.829 136.072 1.00 16.78 495 THR B CA 1
ATOM 7877 C C . THR B 1 495 ? 131.603 137.998 134.945 1.00 16.78 495 THR B C 1
ATOM 7878 O O . THR B 1 495 ? 131.234 137.990 133.771 1.00 16.78 495 THR B O 1
ATOM 7882 N N . CYS B 1 496 ? 132.889 138.083 135.287 1.00 17.14 496 CYS B N 1
ATOM 7883 C CA . CYS B 1 496 ? 133.957 138.310 134.325 1.00 17.14 496 CYS B CA 1
ATOM 7884 C C . CYS B 1 496 ? 134.184 137.139 133.383 1.00 17.14 496 CYS B C 1
ATOM 7885 O O . CYS B 1 496 ? 134.878 137.308 132.378 1.00 17.14 496 CYS B O 1
ATOM 7888 N N . ALA B 1 497 ? 133.610 135.970 133.668 1.00 17.84 497 ALA B N 1
ATOM 7889 C CA . ALA B 1 497 ? 133.725 134.838 132.765 1.00 17.84 497 ALA B CA 1
ATOM 7890 C C . ALA B 1 497 ? 132.952 135.040 131.469 1.00 17.84 497 ALA B C 1
ATOM 7891 O O . ALA B 1 497 ? 133.226 134.336 130.497 1.00 17.84 497 ALA B O 1
ATOM 7893 N N . ASP B 1 498 ? 132.033 136.008 131.405 1.00 20.38 498 ASP B N 1
ATOM 7894 C CA . ASP B 1 498 ? 131.336 136.264 130.149 1.00 20.38 498 ASP B CA 1
ATOM 7895 C C . ASP B 1 498 ? 132.211 136.967 129.114 1.00 20.38 498 ASP B C 1
ATOM 7896 O O . ASP B 1 498 ? 131.784 137.115 127.967 1.00 20.38 498 ASP B O 1
ATOM 7901 N N . ALA B 1 499 ? 133.410 137.401 129.495 1.00 19.29 499 ALA B N 1
ATOM 7902 C CA . ALA B 1 499 ? 134.384 137.962 128.576 1.00 19.29 499 ALA B CA 1
ATOM 7903 C C . ALA B 1 499 ? 135.141 136.903 127.786 1.00 19.29 499 ALA B C 1
ATOM 7904 O O . ALA B 1 499 ? 135.903 137.263 126.888 1.00 19.29 499 ALA B O 1
ATOM 7906 N N . LEU B 1 500 ? 134.970 135.623 128.104 1.00 18.48 500 LEU B N 1
ATOM 7907 C CA . LEU B 1 500 ? 135.666 134.539 127.411 1.00 18.48 500 LEU B CA 1
ATOM 7908 C C . LEU B 1 500 ? 135.333 134.412 125.918 1.00 18.48 500 LEU B C 1
ATOM 7909 O O . LEU B 1 500 ? 136.266 134.220 125.130 1.00 18.48 500 LEU B O 1
ATOM 7914 N N . PRO B 1 501 ? 134.081 134.518 125.449 1.00 19.42 501 PRO B N 1
ATOM 7915 C CA . PRO B 1 501 ? 133.877 134.474 123.997 1.00 19.42 501 PRO B CA 1
ATOM 7916 C C . PRO B 1 501 ? 134.194 135.764 123.255 1.00 19.42 501 PRO B C 1
ATOM 7917 O O . PRO B 1 501 ? 133.992 135.795 122.039 1.00 19.42 501 PRO B O 1
ATOM 7921 N N . VAL B 1 502 ? 134.678 136.814 123.926 1.00 17.55 502 VAL B N 1
ATOM 7922 C CA . VAL B 1 502 ? 134.945 138.085 123.251 1.00 17.55 502 VAL B CA 1
ATOM 7923 C C . VAL B 1 502 ? 136.074 137.932 122.241 1.00 17.55 502 VAL B C 1
ATOM 7924 O O . VAL B 1 502 ? 135.939 138.310 121.072 1.00 17.55 502 VAL B O 1
ATOM 7928 N N . PHE B 1 503 ? 137.190 137.347 122.665 1.00 14.80 503 PHE B N 1
ATOM 7929 C CA . PHE B 1 503 ? 138.268 137.083 121.726 1.00 14.80 503 PHE B CA 1
ATOM 7930 C C . PHE B 1 503 ? 137.936 135.907 120.821 1.00 14.80 503 PHE B C 1
ATOM 7931 O O . PHE B 1 503 ? 138.335 135.901 119.656 1.00 14.80 503 PHE B O 1
ATOM 7939 N N . LEU B 1 504 ? 137.169 134.937 121.317 1.00 17.54 504 LEU B N 1
ATOM 7940 C CA . LEU B 1 504 ? 136.961 133.693 120.588 1.00 17.54 504 LEU B CA 1
ATOM 7941 C C . LEU B 1 504 ? 136.034 133.851 119.387 1.00 17.54 504 LEU B C 1
ATOM 7942 O O . LEU B 1 504 ? 136.213 133.144 118.391 1.00 17.54 504 LEU B O 1
ATOM 7947 N N . GLN B 1 505 ? 135.065 134.764 119.429 1.00 19.91 505 GLN B N 1
ATOM 7948 C CA . GLN B 1 505 ? 134.308 135.065 118.219 1.00 19.91 505 GLN B CA 1
ATOM 7949 C C . GLN B 1 505 ? 134.978 136.095 117.326 1.00 19.91 505 GLN B C 1
ATOM 7950 O O . GLN B 1 505 ? 134.482 136.343 116.224 1.00 19.91 505 GLN B O 1
ATOM 7956 N N . GLU B 1 506 ? 136.068 136.713 117.768 1.00 17.06 506 GLU B N 1
ATOM 7957 C CA . GLU B 1 506 ? 136.844 137.607 116.926 1.00 17.06 506 GLU B CA 1
ATOM 7958 C C . GLU B 1 506 ? 138.118 136.974 116.393 1.00 17.06 506 GLU B C 1
ATOM 7959 O O . GLU B 1 506 ? 138.790 137.596 115.568 1.00 17.06 506 GLU B O 1
ATOM 7965 N N . ARG B 1 507 ? 138.438 135.751 116.820 1.00 14.49 507 ARG B N 1
ATOM 7966 C CA . ARG B 1 507 ? 139.788 135.212 116.688 1.00 14.49 507 ARG B CA 1
ATOM 7967 C C . ARG B 1 507 ? 140.135 134.885 115.242 1.00 14.49 507 ARG B C 1
ATOM 7968 O O . ARG B 1 507 ? 141.258 135.140 114.797 1.00 14.49 507 ARG B O 1
ATOM 7976 N N . TYR B 1 508 ? 139.184 134.330 114.494 1.00 15.16 508 TYR B N 1
ATOM 7977 C CA . TYR B 1 508 ? 139.440 133.989 113.102 1.00 15.16 508 TYR B CA 1
ATOM 7978 C C . TYR B 1 508 ? 139.550 135.229 112.225 1.00 15.16 508 TYR B C 1
ATOM 7979 O O . TYR B 1 508 ? 140.314 135.227 111.257 1.00 15.16 508 TYR B O 1
ATOM 7988 N N . ILE B 1 509 ? 138.803 136.287 112.543 1.00 13.08 509 ILE B N 1
ATOM 7989 C CA . ILE B 1 509 ? 138.967 137.555 111.839 1.00 13.08 509 ILE B CA 1
ATOM 7990 C C . ILE B 1 509 ? 140.284 138.209 112.242 1.00 13.08 509 ILE B C 1
ATOM 7991 O O . ILE B 1 509 ? 140.970 138.817 111.413 1.00 13.08 509 ILE B O 1
ATOM 7996 N N . PHE B 1 510 ? 140.665 138.062 113.514 1.00 12.05 510 PHE B N 1
ATOM 7997 C CA . PHE B 1 510 ? 141.925 138.599 114.016 1.00 12.05 510 PHE B CA 1
ATOM 7998 C C . PHE B 1 510 ? 143.113 137.916 113.351 1.00 12.05 510 PHE B C 1
ATOM 7999 O O . PHE B 1 510 ? 144.114 138.566 113.036 1.00 12.05 510 PHE B O 1
ATOM 8007 N N . MET B 1 511 ? 143.007 136.608 113.121 1.00 14.18 511 MET B N 1
ATOM 8008 C CA . MET B 1 511 ? 144.072 135.856 112.473 1.00 14.18 511 MET B CA 1
ATOM 8009 C C . MET B 1 511 ? 144.226 136.252 111.016 1.00 14.18 511 MET B C 1
ATOM 8010 O O . MET B 1 511 ? 145.345 136.314 110.504 1.00 14.18 511 MET B O 1
ATOM 8015 N N . ARG B 1 512 ? 143.111 136.522 110.338 1.00 13.61 512 ARG B N 1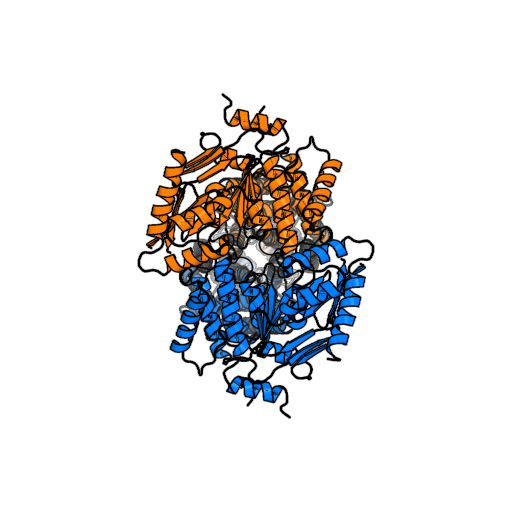
ATOM 8016 C CA . ARG B 1 512 ? 143.159 136.907 108.934 1.00 13.61 512 ARG B CA 1
ATOM 8017 C C . ARG B 1 512 ? 143.722 138.308 108.755 1.00 13.61 512 ARG B C 1
ATOM 8018 O O . ARG B 1 512 ? 144.477 138.559 107.812 1.00 13.61 512 ARG B O 1
ATOM 8026 N N . GLU B 1 513 ? 143.366 139.232 109.643 1.00 13.76 513 GLU B N 1
ATOM 8027 C CA . GLU B 1 513 ? 143.815 140.609 109.503 1.00 13.76 513 GLU B CA 1
ATOM 8028 C C . GLU B 1 513 ? 145.275 140.770 109.902 1.00 13.76 513 GLU B C 1
ATOM 8029 O O . GLU B 1 513 ? 146.007 141.537 109.270 1.00 13.76 513 GLU B O 1
ATOM 8035 N N . THR B 1 514 ? 145.723 140.047 110.924 1.00 13.27 514 THR B N 1
ATOM 8036 C CA . THR B 1 514 ? 147.101 140.176 111.369 1.00 13.27 514 THR B CA 1
ATOM 8037 C C . THR B 1 514 ? 148.070 139.347 110.544 1.00 13.27 514 THR B C 1
ATOM 8038 O O . THR B 1 514 ? 149.281 139.536 110.681 1.00 13.27 514 THR B O 1
ATOM 8042 N N . ALA B 1 515 ? 147.571 138.454 109.687 1.00 14.43 515 ALA B N 1
ATOM 8043 C CA . ALA B 1 515 ? 148.437 137.677 108.811 1.00 14.43 515 ALA B CA 1
ATOM 8044 C C . ALA B 1 515 ? 149.086 138.524 107.730 1.00 14.43 515 ALA B C 1
ATOM 8045 O O . ALA B 1 515 ? 150.109 138.116 107.180 1.00 14.43 515 ALA B O 1
ATOM 8047 N N . TYR B 1 516 ? 148.502 139.674 107.395 1.00 16.69 516 TYR B N 1
ATOM 8048 C CA . TYR B 1 516 ? 149.020 140.556 106.359 1.00 16.69 516 TYR B CA 1
ATOM 8049 C C . TYR B 1 516 ? 149.121 141.982 106.871 1.00 16.69 516 TYR B C 1
ATOM 8050 O O . TYR B 1 516 ? 149.014 142.931 106.094 1.00 16.69 516 TYR B O 1
ATOM 8059 N N . ASN B 1 517 ? 149.302 142.121 108.188 1.00 16.70 517 ASN B N 1
ATOM 8060 C CA . ASN B 1 517 ? 149.758 143.347 108.855 1.00 16.70 517 ASN B CA 1
ATOM 8061 C C . ASN B 1 517 ? 148.760 144.495 108.723 1.00 16.70 517 ASN B C 1
ATOM 8062 O O . ASN B 1 517 ? 149.120 145.618 108.373 1.00 16.70 517 ASN B O 1
ATOM 8067 N N . ALA B 1 518 ? 147.493 144.212 109.023 1.00 13.92 518 ALA B N 1
ATOM 8068 C CA . ALA B 1 518 ? 146.508 145.285 109.099 1.00 13.92 518 ALA B CA 1
ATOM 8069 C C . ALA B 1 518 ? 146.709 146.113 110.361 1.00 13.92 518 ALA B C 1
ATOM 8070 O O . ALA B 1 518 ? 146.511 147.331 110.352 1.00 13.92 518 ALA B O 1
ATOM 8072 N N . TYR B 1 519 ? 147.106 145.465 111.449 1.00 12.41 519 TYR B N 1
ATOM 8073 C CA . TYR B 1 519 ? 147.435 146.127 112.698 1.00 12.41 519 TYR B CA 1
ATOM 8074 C C . TYR B 1 519 ? 148.330 145.187 113.481 1.00 12.41 519 TYR B C 1
ATOM 8075 O O . TYR B 1 519 ? 148.347 143.981 113.237 1.00 12.41 519 TYR B O 1
ATOM 8084 N N . ARG B 1 520 ? 149.079 145.756 114.418 1.00 11.70 520 ARG B N 1
ATOM 8085 C CA . ARG B 1 520 ? 149.894 144.959 115.317 1.00 11.70 520 ARG B CA 1
ATOM 8086 C C . ARG B 1 520 ? 149.013 144.156 116.261 1.00 11.70 520 ARG B C 1
ATOM 8087 O O . ARG B 1 520 ? 147.887 144.539 116.574 1.00 11.70 520 ARG B O 1
ATOM 8095 N N . ARG B 1 521 ? 149.529 143.011 116.695 1.00 11.32 521 ARG B N 1
ATOM 8096 C CA . ARG B 1 521 ? 148.835 142.231 117.707 1.00 11.32 521 ARG B CA 1
ATOM 8097 C C . ARG B 1 521 ? 148.923 142.882 119.080 1.00 11.32 521 ARG B C 1
ATOM 8098 O O . ARG B 1 521 ? 148.076 142.614 119.933 1.00 11.32 521 ARG B O 1
ATOM 8106 N N . SER B 1 522 ? 149.921 143.738 119.296 1.00 11.04 522 SER B N 1
ATOM 8107 C CA . SER B 1 522 ? 149.991 144.528 120.517 1.00 11.04 522 SER B CA 1
ATOM 8108 C C . SER B 1 522 ? 148.910 145.599 120.548 1.00 11.04 522 SER B C 1
ATOM 8109 O O . SER B 1 522 ? 148.339 145.876 121.608 1.00 11.04 522 SER B O 1
ATOM 8112 N N . SER B 1 523 ? 148.628 146.216 119.396 1.00 11.56 523 SER B N 1
ATOM 8113 C CA . SER B 1 523 ? 147.557 147.198 119.295 1.00 11.56 523 SER B CA 1
ATOM 8114 C C . SER B 1 523 ? 146.199 146.577 119.571 1.00 11.56 523 SER B C 1
ATOM 8115 O O . SER B 1 523 ? 145.333 147.232 120.152 1.00 11.56 523 SER B O 1
ATOM 8118 N N . TYR B 1 524 ? 146.008 145.317 119.178 1.00 11.88 524 TYR B N 1
ATOM 8119 C CA . TYR B 1 524 ? 144.765 144.608 119.457 1.00 11.88 524 TYR B CA 1
ATOM 8120 C C . TYR B 1 524 ? 144.572 144.377 120.951 1.00 11.88 524 TYR B C 1
ATOM 8121 O O . TYR B 1 524 ? 143.452 144.493 121.455 1.00 11.88 524 TYR B O 1
ATOM 8130 N N . VAL B 1 525 ? 145.635 143.982 121.655 1.00 11.37 525 VAL B N 1
ATOM 8131 C CA . VAL B 1 525 ? 145.547 143.747 123.093 1.00 11.37 525 VAL B CA 1
ATOM 8132 C C . VAL B 1 525 ? 145.306 145.059 123.827 1.00 11.37 525 VAL B C 1
ATOM 8133 O O . VAL B 1 525 ? 144.513 145.123 124.774 1.00 11.37 525 VAL B O 1
ATOM 8137 N N . LEU B 1 526 ? 145.947 146.133 123.369 1.00 12.50 526 LEU B N 1
ATOM 8138 C CA . LEU B 1 526 ? 145.779 147.434 124.002 1.00 12.50 526 LEU B CA 1
ATOM 8139 C C . LEU B 1 526 ? 144.394 148.002 123.746 1.00 12.50 526 LEU B C 1
ATOM 8140 O O . LEU B 1 526 ? 143.786 148.590 124.642 1.00 12.50 526 LEU B O 1
ATOM 8145 N N . SER B 1 527 ? 143.876 147.821 122.534 1.00 13.00 527 SER B N 1
ATOM 8146 C CA . SER B 1 527 ? 142.543 148.309 122.208 1.00 13.00 527 SER B CA 1
ATOM 8147 C C . SER B 1 527 ? 141.466 147.519 122.934 1.00 13.00 527 SER B C 1
ATOM 8148 O O . SER B 1 527 ? 140.455 148.088 123.350 1.00 13.00 527 SER B O 1
ATOM 8151 N N . HIS B 1 528 ? 141.664 146.211 123.094 1.00 14.24 528 HIS B N 1
ATOM 8152 C CA . HIS B 1 528 ? 140.678 145.392 123.787 1.00 14.24 528 HIS B CA 1
ATOM 8153 C C . HIS B 1 528 ? 140.617 145.712 125.273 1.00 14.24 528 HIS B C 1
ATOM 8154 O O . HIS B 1 528 ? 139.539 145.666 125.868 1.00 14.24 528 HIS B O 1
ATOM 8161 N N . ALA B 1 529 ? 141.745 146.063 125.881 1.00 14.15 529 ALA B N 1
ATOM 8162 C CA . ALA B 1 529 ? 141.739 146.476 127.275 1.00 14.15 529 ALA B CA 1
ATOM 8163 C C . ALA B 1 529 ? 141.166 147.871 127.461 1.00 14.15 529 ALA B C 1
ATOM 8164 O O . ALA B 1 529 ? 140.688 148.188 128.552 1.00 14.15 529 ALA B O 1
ATOM 8166 N N . ILE B 1 530 ? 141.192 148.697 126.418 1.00 14.26 530 ILE B N 1
ATOM 8167 C CA . ILE B 1 530 ? 140.674 150.057 126.497 1.00 14.26 530 ILE B CA 1
ATOM 8168 C C . ILE B 1 530 ? 139.161 150.078 126.287 1.00 14.26 530 ILE B C 1
ATOM 8169 O O . ILE B 1 530 ? 138.450 150.840 126.947 1.00 14.26 530 ILE B O 1
ATOM 8174 N N . VAL B 1 531 ? 138.631 149.217 125.415 1.00 15.53 531 VAL B N 1
ATOM 8175 C CA . VAL B 1 531 ? 137.201 149.283 125.112 1.00 15.53 531 VAL B CA 1
ATOM 8176 C C . VAL B 1 531 ? 136.355 148.685 126.225 1.00 15.53 531 VAL B C 1
ATOM 8177 O O . VAL B 1 531 ? 135.205 149.093 126.413 1.00 15.53 531 VAL B O 1
ATOM 8181 N N . THR B 1 532 ? 136.886 147.727 126.980 1.00 16.33 532 THR B N 1
ATOM 8182 C CA . THR B 1 532 ? 136.072 147.083 127.993 1.00 16.33 532 THR B CA 1
ATOM 8183 C C . THR B 1 532 ? 136.073 147.852 129.299 1.00 16.33 532 THR B C 1
ATOM 8184 O O . THR B 1 532 ? 135.198 147.623 130.136 1.00 16.33 532 THR B O 1
ATOM 8188 N N . PHE B 1 533 ? 137.004 148.772 129.469 1.00 16.75 533 PHE B N 1
ATOM 8189 C CA . PHE B 1 533 ? 137.145 149.545 130.692 1.00 16.75 533 PHE B CA 1
ATOM 8190 C C . PHE B 1 533 ? 136.037 150.562 130.989 1.00 16.75 533 PHE B C 1
ATOM 8191 O O . PHE B 1 533 ? 135.761 150.773 132.175 1.00 16.75 533 PHE B O 1
ATOM 8199 N N . PRO B 1 534 ? 135.404 151.247 130.015 1.00 18.10 534 PRO B N 1
ATOM 8200 C CA . PRO B 1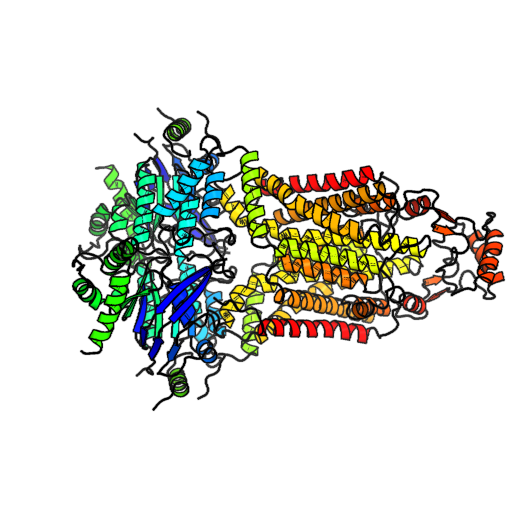 534 ? 134.216 152.035 130.384 1.00 18.10 534 PRO B CA 1
ATOM 8201 C C . PRO B 1 534 ? 133.056 151.202 130.883 1.00 18.10 534 PRO B C 1
ATOM 8202 O O . PRO B 1 534 ? 132.333 151.661 131.771 1.00 18.10 534 PRO B O 1
ATOM 8206 N N . SER B 1 535 ? 132.863 149.990 130.359 1.00 17.92 535 SER B N 1
ATOM 8207 C CA . SER B 1 535 ? 131.777 149.153 130.849 1.00 17.92 535 SER B CA 1
ATOM 8208 C C . SER B 1 535 ? 132.070 148.617 132.242 1.00 17.92 535 SER B C 1
ATOM 8209 O O . SER B 1 535 ? 131.146 148.466 133.043 1.00 17.92 535 SER B O 1
ATOM 8212 N N . LEU B 1 536 ? 133.342 148.349 132.554 1.00 16.89 536 LEU B N 1
ATOM 8213 C CA . LEU B 1 536 ? 133.710 147.945 133.907 1.00 16.89 536 LEU B CA 1
ATOM 8214 C C . LEU B 1 536 ? 133.508 149.074 134.907 1.00 16.89 536 LEU B C 1
ATOM 8215 O O . LEU B 1 536 ? 133.277 148.812 136.086 1.00 16.89 536 LEU B O 1
ATOM 8220 N N . ILE B 1 537 ? 133.600 150.325 134.461 1.00 18.17 537 ILE B N 1
ATOM 8221 C CA . ILE B 1 537 ? 133.339 151.453 135.346 1.00 18.17 537 ILE B CA 1
ATOM 8222 C C . ILE B 1 537 ? 131.848 151.555 135.642 1.00 18.17 537 ILE B C 1
ATOM 8223 O O . ILE B 1 537 ? 131.443 151.820 136.780 1.00 18.17 537 ILE B O 1
ATOM 8228 N N . PHE B 1 538 ? 131.011 151.297 134.635 1.00 19.00 538 PHE B N 1
ATOM 8229 C CA . PHE B 1 538 ? 129.568 151.374 134.826 1.00 19.00 538 PHE B CA 1
ATOM 8230 C C . PHE B 1 538 ? 129.066 150.229 135.696 1.00 19.00 538 PHE B C 1
ATOM 8231 O O . PHE B 1 538 ? 128.168 150.424 136.514 1.00 19.00 538 PHE B O 1
ATOM 8239 N N . LEU B 1 539 ? 129.641 149.035 135.542 1.00 17.39 539 LEU B N 1
ATOM 8240 C CA . LEU B 1 539 ? 129.282 147.922 136.415 1.00 17.39 539 LEU B CA 1
ATOM 8241 C C . LEU B 1 539 ? 129.771 148.137 137.838 1.00 17.39 539 LEU B C 1
ATOM 8242 O O . LEU B 1 539 ? 129.124 147.688 138.788 1.00 17.39 539 LEU B O 1
ATOM 8247 N N . SER B 1 540 ? 130.912 148.795 138.004 1.00 17.26 540 SER B N 1
ATOM 8248 C CA . SER B 1 540 ? 131.444 149.023 139.338 1.00 17.26 540 SER B CA 1
ATOM 8249 C C . SER B 1 540 ? 130.673 150.116 140.049 1.00 17.26 540 SER B C 1
ATOM 8250 O O . SER B 1 540 ? 130.480 150.051 141.264 1.00 17.26 540 SER B O 1
ATOM 8253 N N . LEU B 1 541 ? 130.235 151.127 139.305 1.00 18.98 541 LEU B N 1
ATOM 8254 C CA . LEU B 1 541 ? 129.418 152.177 139.889 1.00 18.98 541 LEU B CA 1
ATOM 8255 C C . LEU B 1 541 ? 128.009 151.688 140.177 1.00 18.98 541 LEU B C 1
ATOM 8256 O O . LEU B 1 541 ? 127.410 152.098 141.172 1.00 18.98 541 LEU B O 1
ATOM 8261 N N . ALA B 1 542 ? 127.470 150.812 139.325 1.00 19.00 542 ALA B N 1
ATOM 8262 C CA . ALA B 1 542 ? 126.134 150.275 139.554 1.00 19.00 542 ALA B CA 1
ATOM 8263 C C . ALA B 1 542 ? 126.102 149.363 140.769 1.00 19.00 542 ALA B C 1
ATOM 8264 O O . ALA B 1 542 ? 125.137 149.387 141.537 1.00 19.00 542 ALA B O 1
ATOM 8266 N N . PHE B 1 543 ? 127.144 148.561 140.970 1.00 18.51 543 PHE B N 1
ATOM 8267 C CA . PHE B 1 543 ? 127.161 147.701 142.144 1.00 18.51 543 PHE B CA 1
ATOM 8268 C C . PHE B 1 543 ? 127.455 148.472 143.419 1.00 18.51 543 PHE B C 1
ATOM 8269 O O . PHE B 1 543 ? 126.927 148.122 144.477 1.00 18.51 543 PHE B O 1
ATOM 8277 N N . ALA B 1 544 ? 128.285 149.508 143.349 1.00 18.90 544 ALA B N 1
ATOM 8278 C CA . ALA B 1 544 ? 128.669 150.205 144.567 1.00 18.90 544 ALA B CA 1
ATOM 8279 C C . ALA B 1 544 ? 127.557 151.103 145.090 1.00 18.90 544 ALA B C 1
ATOM 8280 O O . ALA B 1 544 ? 127.416 151.254 146.304 1.00 18.90 544 ALA B O 1
ATOM 8282 N N . VAL B 1 545 ? 126.753 151.709 144.215 1.00 21.06 545 VAL B N 1
ATOM 8283 C CA . VAL B 1 545 ? 125.711 152.592 144.728 1.00 21.06 545 VAL B CA 1
ATOM 8284 C C . VAL B 1 545 ? 124.490 151.817 145.199 1.00 21.06 545 VAL B C 1
ATOM 8285 O O . VAL B 1 545 ? 123.755 152.310 146.061 1.00 21.06 545 VAL B O 1
ATOM 8289 N N . THR B 1 546 ? 124.264 150.605 144.692 1.00 20.64 546 THR B N 1
ATOM 8290 C CA . THR B 1 546 ? 123.154 149.801 145.177 1.00 20.64 546 THR B CA 1
ATOM 8291 C C . THR B 1 546 ? 123.468 149.077 146.476 1.00 20.64 546 THR B C 1
ATOM 8292 O O . THR B 1 546 ? 122.541 148.579 147.118 1.00 20.64 546 THR B O 1
ATOM 8296 N N . THR B 1 547 ? 124.734 149.008 146.892 1.00 20.27 547 THR B N 1
ATOM 8297 C CA . THR B 1 547 ? 125.098 148.202 148.046 1.00 20.27 547 THR B CA 1
ATOM 8298 C C . THR B 1 547 ? 125.821 148.943 149.162 1.00 20.27 547 THR B C 1
ATOM 8299 O O . THR B 1 547 ? 125.849 148.426 150.274 1.00 20.27 547 THR B O 1
ATOM 8303 N N . PHE B 1 548 ? 126.421 150.107 148.916 1.00 21.65 548 PHE B N 1
ATOM 8304 C CA . PHE B 1 548 ? 127.199 150.744 149.978 1.00 21.65 548 PHE B CA 1
ATOM 8305 C C . PHE B 1 548 ? 126.294 151.320 151.060 1.00 21.65 548 PHE B C 1
ATOM 8306 O O . PHE B 1 548 ? 126.513 151.092 152.254 1.00 21.65 548 PHE B O 1
ATOM 8314 N N . TRP B 1 549 ? 125.273 152.069 150.660 1.00 23.58 549 TRP B N 1
ATOM 8315 C CA . TRP B 1 549 ? 124.403 152.737 151.615 1.00 23.58 549 TRP B CA 1
ATOM 8316 C C . TRP B 1 549 ? 123.312 151.822 152.146 1.00 23.58 549 TRP B C 1
ATOM 8317 O O . TRP B 1 549 ? 122.798 152.066 153.239 1.00 23.58 549 TRP B O 1
ATOM 8328 N N . ALA B 1 550 ? 122.974 150.759 151.418 1.00 21.97 550 ALA B N 1
ATOM 8329 C CA . ALA B 1 550 ? 121.894 149.876 151.835 1.00 21.97 550 ALA B CA 1
ATOM 8330 C C . ALA B 1 550 ? 122.382 148.773 152.767 1.00 21.97 550 ALA B C 1
ATOM 8331 O O . ALA B 1 550 ? 121.676 148.397 153.705 1.00 21.97 550 ALA B O 1
ATOM 8333 N N . VAL B 1 551 ? 123.575 148.235 152.522 1.00 21.97 551 VAL B N 1
ATOM 8334 C CA . VAL B 1 551 ? 124.165 147.296 153.469 1.00 21.97 551 VAL B CA 1
ATOM 8335 C C . VAL B 1 551 ? 124.731 148.051 154.669 1.00 21.97 551 VAL B C 1
ATOM 8336 O O . VAL B 1 551 ? 124.807 147.509 155.775 1.00 21.97 551 VAL B O 1
ATOM 8340 N N . GLY B 1 552 ? 125.063 149.324 154.499 1.00 24.10 552 GLY B N 1
ATOM 8341 C CA . GLY B 1 552 ? 125.513 150.136 155.608 1.00 24.10 552 GLY B CA 1
ATOM 8342 C C . GLY B 1 552 ? 126.992 150.002 155.885 1.00 24.10 552 GLY B C 1
ATOM 8343 O O . GLY B 1 552 ? 127.400 149.823 157.034 1.00 24.10 552 GLY B O 1
ATOM 8344 N N . LEU B 1 553 ? 127.806 150.087 154.840 1.00 24.27 553 LEU B N 1
ATOM 8345 C CA . LEU B 1 553 ? 129.240 149.919 154.979 1.00 24.27 553 LEU B CA 1
ATOM 8346 C C . LEU B 1 553 ? 129.873 151.174 155.574 1.00 24.27 553 LEU B C 1
ATOM 8347 O O . LEU B 1 553 ? 129.322 152.273 155.506 1.00 24.27 553 LEU B O 1
ATOM 8352 N N . GLU B 1 554 ? 131.047 150.995 156.166 1.00 30.37 554 GLU B N 1
ATOM 8353 C CA . GLU B 1 554 ? 131.711 152.067 156.888 1.00 30.37 554 GLU B CA 1
ATOM 8354 C C . GLU B 1 554 ? 132.662 152.847 155.988 1.00 30.37 554 GLU B C 1
ATOM 8355 O O . GLU B 1 554 ? 133.102 152.374 154.939 1.00 30.37 554 GLU B O 1
ATOM 8361 N N . GLY B 1 555 ? 132.981 154.060 156.427 1.00 28.40 555 GLY B N 1
ATOM 8362 C CA . GLY B 1 555 ? 133.974 154.897 155.786 1.00 28.40 555 GLY B CA 1
ATOM 8363 C C . GLY B 1 555 ? 133.468 156.250 155.348 1.00 28.40 555 GLY B C 1
ATOM 8364 O O . GLY B 1 555 ? 134.272 157.179 155.197 1.00 28.40 555 GLY B O 1
ATOM 8365 N N . GLY B 1 556 ? 132.172 156.398 155.136 1.00 26.98 556 GLY B N 1
ATOM 8366 C CA . GLY B 1 556 ? 131.650 157.659 154.648 1.00 26.98 556 GLY B CA 1
ATOM 8367 C C . GLY B 1 556 ? 131.880 157.785 153.164 1.00 26.98 556 GLY B C 1
ATOM 8368 O O . GLY B 1 556 ? 131.647 156.844 152.408 1.00 26.98 556 GLY B O 1
ATOM 8369 N N . LEU B 1 557 ? 132.344 158.959 152.738 1.00 27.24 557 LEU B N 1
ATOM 8370 C CA . LEU B 1 557 ? 132.581 159.191 151.319 1.00 27.24 557 LEU B CA 1
ATOM 8371 C C . LEU B 1 557 ? 133.888 158.558 150.859 1.00 27.24 557 LEU B C 1
ATOM 8372 O O . LEU B 1 557 ? 133.956 158.003 149.759 1.00 27.24 557 LEU B O 1
ATOM 8377 N N . MET B 1 558 ? 134.932 158.625 151.684 1.00 28.95 558 MET B N 1
ATOM 8378 C CA . MET B 1 558 ? 136.199 158.003 151.329 1.00 28.95 558 MET B CA 1
ATOM 8379 C C . MET B 1 558 ? 136.142 156.486 151.398 1.00 28.95 558 MET B C 1
ATOM 8380 O O . MET B 1 558 ? 136.896 155.820 150.683 1.00 28.95 558 MET B O 1
ATOM 8385 N N . GLY B 1 559 ? 135.275 155.930 152.242 1.00 23.83 559 GLY B N 1
ATOM 8386 C CA . GLY B 1 559 ? 135.059 154.497 152.226 1.00 23.83 559 GLY B CA 1
ATOM 8387 C C . GLY B 1 559 ? 134.260 154.043 151.026 1.00 23.83 559 GLY B C 1
ATOM 8388 O O . GLY B 1 559 ? 134.450 152.927 150.543 1.00 23.83 559 GLY B O 1
ATOM 8389 N N . PHE B 1 560 ? 133.356 154.893 150.535 1.00 21.24 560 PHE B N 1
ATOM 8390 C CA . PHE B 1 560 ? 132.646 154.596 149.297 1.00 21.24 560 PHE B CA 1
ATOM 8391 C C . PHE B 1 560 ? 133.579 154.678 148.101 1.00 21.24 560 PHE B C 1
ATOM 8392 O O . PHE B 1 560 ? 133.459 153.885 147.163 1.00 21.24 560 PHE B O 1
ATOM 8400 N N . LEU B 1 561 ? 134.512 155.634 148.124 1.00 21.97 561 LEU B N 1
ATOM 8401 C CA . LEU B 1 561 ? 135.443 155.825 147.019 1.00 21.97 561 LEU B CA 1
ATOM 8402 C C . LEU B 1 561 ? 136.411 154.657 146.896 1.00 21.97 561 LEU B C 1
ATOM 8403 O O . LEU B 1 561 ? 136.690 154.200 145.784 1.00 21.97 561 LEU B O 1
ATOM 8408 N N . PHE B 1 562 ? 136.928 154.161 148.024 1.00 18.51 562 PHE B N 1
ATOM 8409 C CA . PHE B 1 562 ? 137.730 152.944 148.004 1.00 18.51 562 PHE B CA 1
ATOM 8410 C C . PHE B 1 562 ? 136.914 151.739 147.561 1.00 18.51 562 PHE B C 1
ATOM 8411 O O . PHE B 1 562 ? 137.449 150.839 146.911 1.00 18.51 562 PHE B O 1
ATOM 8419 N N . TYR B 1 563 ? 135.632 151.704 147.920 1.00 17.77 563 TYR B N 1
ATOM 8420 C CA . TYR B 1 563 ? 134.760 150.596 147.554 1.00 17.77 563 TYR B CA 1
ATOM 8421 C C . TYR B 1 563 ? 134.527 150.537 146.049 1.00 17.77 563 TYR B C 1
ATOM 8422 O O . TYR B 1 563 ? 134.517 149.452 145.468 1.00 17.77 563 TYR B O 1
ATOM 8431 N N . CYS B 1 564 ? 134.345 151.693 145.403 1.00 17.86 564 CYS B N 1
ATOM 8432 C CA . CYS B 1 564 ? 134.244 151.727 143.947 1.00 17.86 564 CYS B CA 1
ATOM 8433 C C . CYS B 1 564 ? 135.548 151.302 143.284 1.00 17.86 564 CYS B C 1
ATOM 8434 O O . CYS B 1 564 ? 135.531 150.662 142.229 1.00 17.86 564 CYS B O 1
ATOM 8437 N N . LEU B 1 565 ? 136.683 151.652 143.891 1.00 16.23 565 LEU B N 1
ATOM 8438 C CA . LEU B 1 565 ? 137.981 151.355 143.297 1.00 16.23 565 LEU B CA 1
ATOM 8439 C C . LEU B 1 565 ? 138.305 149.870 143.358 1.00 16.23 565 LEU B C 1
ATOM 8440 O O . LEU B 1 565 ? 138.868 149.316 142.410 1.00 16.23 565 LEU B O 1
ATOM 8445 N N . ILE B 1 566 ? 137.962 149.208 144.460 1.00 14.26 566 ILE B N 1
ATOM 8446 C CA . ILE B 1 566 ? 138.314 147.804 144.606 1.00 14.26 566 ILE B CA 1
ATOM 8447 C C . ILE B 1 566 ? 137.342 146.894 143.861 1.00 14.26 566 ILE B C 1
ATOM 8448 O O . ILE B 1 566 ? 137.713 145.773 143.502 1.00 14.26 566 ILE B O 1
ATOM 8453 N N . ILE B 1 567 ? 136.118 147.350 143.587 1.00 14.14 567 ILE B N 1
ATOM 8454 C CA . ILE B 1 567 ? 135.237 146.612 142.690 1.00 14.14 567 ILE B CA 1
ATOM 8455 C C . ILE B 1 567 ? 135.750 146.715 141.262 1.00 14.14 567 ILE B C 1
ATOM 8456 O O . ILE B 1 567 ? 135.772 145.724 140.523 1.00 14.14 567 ILE B O 1
ATOM 8461 N N . LEU B 1 568 ? 136.187 147.915 140.867 1.00 13.58 568 LEU B N 1
ATOM 8462 C CA . LEU B 1 568 ? 136.746 148.137 139.539 1.00 13.58 568 LEU B CA 1
ATOM 8463 C C . LEU B 1 568 ? 138.017 147.331 139.325 1.00 13.58 568 LEU B C 1
ATOM 8464 O O . LEU B 1 568 ? 138.210 146.746 138.256 1.00 13.58 568 LEU B O 1
ATOM 8469 N N . ALA B 1 569 ? 138.878 147.267 140.341 1.00 12.12 569 ALA B N 1
ATOM 8470 C CA . ALA B 1 569 ? 140.076 146.446 140.259 1.00 12.12 569 ALA B CA 1
ATOM 8471 C C . ALA B 1 569 ? 139.747 144.961 140.204 1.00 12.12 569 ALA B C 1
ATOM 8472 O O . ALA B 1 569 ? 140.471 144.203 139.565 1.00 12.12 569 ALA B O 1
ATOM 8474 N N . SER B 1 570 ? 138.662 144.536 140.856 1.00 12.77 570 SER B N 1
ATOM 8475 C CA . SER B 1 570 ? 138.215 143.149 140.769 1.00 12.77 570 SER B CA 1
ATOM 8476 C C . SER B 1 570 ? 137.719 142.807 139.379 1.00 12.77 570 SER B C 1
ATOM 8477 O O . SER B 1 570 ? 137.997 141.718 138.868 1.00 12.77 570 SER B O 1
ATOM 8480 N N . PHE B 1 571 ? 136.930 143.702 138.784 1.00 13.26 571 PHE B N 1
ATOM 8481 C CA . PHE B 1 571 ? 136.449 143.492 137.428 1.00 13.26 571 PHE B CA 1
ATOM 8482 C C . PHE B 1 571 ? 137.599 143.533 136.439 1.00 13.26 571 PHE B C 1
ATOM 8483 O O . PHE B 1 571 ? 137.628 142.753 135.489 1.00 13.26 571 PHE B O 1
ATOM 8491 N N . TRP B 1 572 ? 138.566 144.420 136.674 1.00 11.84 572 TRP B N 1
ATOM 8492 C CA . TRP B 1 572 ? 139.738 144.523 135.818 1.00 11.84 572 TRP B CA 1
ATOM 8493 C C . TRP B 1 572 ? 140.613 143.283 135.926 1.00 11.84 572 TRP B C 1
ATOM 8494 O O . TRP B 1 572 ? 141.032 142.723 134.910 1.00 11.84 572 TRP B O 1
ATOM 8505 N N . SER B 1 573 ? 140.875 142.829 137.153 1.00 11.70 573 SER B N 1
ATOM 8506 C CA . SER B 1 573 ? 141.678 141.629 137.363 1.00 11.70 573 SER B CA 1
ATOM 8507 C C . SER B 1 573 ? 140.980 140.384 136.830 1.00 11.70 573 SER B C 1
ATOM 8508 O O . SER B 1 573 ? 141.616 139.541 136.188 1.00 11.70 573 SER B O 1
ATOM 8511 N N . GLY B 1 574 ? 139.673 140.266 137.069 1.00 11.14 574 GLY B N 1
ATOM 8512 C CA . GLY B 1 574 ? 138.946 139.095 136.617 1.00 11.14 574 GLY B CA 1
ATOM 8513 C C . GLY B 1 574 ? 138.797 139.029 135.113 1.00 11.14 574 GLY B C 1
ATOM 8514 O O . GLY B 1 574 ? 138.868 137.949 134.528 1.00 11.14 574 GLY B O 1
ATOM 8515 N N . SER B 1 575 ? 138.578 140.178 134.467 1.00 11.87 575 SER B N 1
ATOM 8516 C CA . SER B 1 575 ? 138.451 140.201 133.013 1.00 11.87 575 SER B CA 1
ATOM 8517 C C . SER B 1 575 ? 139.775 139.900 132.335 1.00 11.87 575 SER B C 1
ATOM 8518 O O . SER B 1 575 ? 139.799 139.274 131.275 1.00 11.87 575 SER B O 1
ATOM 8521 N N . SER B 1 576 ? 140.877 140.363 132.923 1.00 10.90 576 SER B N 1
ATOM 8522 C CA . SER B 1 576 ? 142.191 140.156 132.332 1.00 10.90 576 SER B CA 1
ATOM 8523 C C . SER B 1 576 ? 142.581 138.691 132.372 1.00 10.90 576 SER B C 1
ATOM 8524 O O . SER B 1 576 ? 143.204 138.180 131.436 1.00 10.90 576 SER B O 1
ATOM 8527 N N . PHE B 1 577 ? 142.200 138.002 133.443 1.00 11.05 577 PHE B N 1
ATOM 8528 C CA . PHE B 1 577 ? 142.517 136.592 133.578 1.00 11.05 577 PHE B CA 1
ATOM 8529 C C . PHE B 1 577 ? 141.666 135.740 132.644 1.00 11.05 577 PHE B C 1
ATOM 8530 O O . PHE B 1 577 ? 142.155 134.763 132.071 1.00 11.05 577 PHE B O 1
ATOM 8538 N N . VAL B 1 578 ? 140.387 136.083 132.503 1.00 12.22 578 VAL B N 1
ATOM 8539 C CA . VAL B 1 578 ? 139.505 135.365 131.594 1.00 12.22 578 VAL B CA 1
ATOM 8540 C C . VAL B 1 578 ? 139.898 135.640 130.145 1.00 12.22 578 VAL B C 1
ATOM 8541 O O . VAL B 1 578 ? 139.800 134.752 129.291 1.00 12.22 578 VAL B O 1
ATOM 8545 N N . THR B 1 579 ? 140.423 136.838 129.863 1.00 11.72 579 THR B N 1
ATOM 8546 C CA . THR B 1 579 ? 140.977 137.134 128.545 1.00 11.72 579 THR B CA 1
ATOM 8547 C C . THR B 1 579 ? 142.224 136.303 128.263 1.00 11.72 579 THR B C 1
ATOM 8548 O O . THR B 1 579 ? 142.393 135.796 127.151 1.00 11.72 579 THR B O 1
ATOM 8552 N N . PHE B 1 580 ? 143.099 136.149 129.262 1.00 11.87 580 PHE B N 1
ATOM 8553 C CA . PHE B 1 580 ? 144.293 135.329 129.101 1.00 11.87 580 PHE B CA 1
ATOM 8554 C C . PHE B 1 580 ? 143.935 133.868 128.856 1.00 11.87 580 PHE B C 1
ATOM 8555 O O . PHE B 1 580 ? 144.553 133.205 128.019 1.00 11.87 580 PHE B O 1
ATOM 8563 N N . LEU B 1 581 ? 142.917 133.359 129.548 1.00 13.93 581 LEU B N 1
ATOM 8564 C CA . LEU B 1 581 ? 142.503 131.986 129.316 1.00 13.93 581 LEU B CA 1
ATOM 8565 C C . LEU B 1 581 ? 141.779 131.811 127.989 1.00 13.93 581 LEU B C 1
ATOM 8566 O O . LEU B 1 581 ? 141.790 130.710 127.443 1.00 13.93 581 LEU B O 1
ATOM 8571 N N . SER B 1 582 ? 141.182 132.872 127.446 1.00 14.44 582 SER B N 1
ATOM 8572 C CA . SER B 1 582 ? 140.597 132.793 126.113 1.00 14.44 582 SER B CA 1
ATOM 8573 C C . SER B 1 582 ? 141.664 132.709 125.028 1.00 14.44 582 SER B C 1
ATOM 8574 O O . SER B 1 582 ? 141.414 132.146 123.960 1.00 14.44 582 SER B O 1
ATOM 8577 N N . GLY B 1 583 ? 142.844 133.273 125.272 1.00 15.16 583 GLY B N 1
ATOM 8578 C CA . GLY B 1 583 ? 143.956 133.116 124.363 1.00 15.16 583 GLY B CA 1
ATOM 8579 C C . GLY B 1 583 ? 144.723 131.824 124.509 1.00 15.16 583 GLY B C 1
ATOM 8580 O O . GLY B 1 583 ? 145.561 131.518 123.661 1.00 15.16 583 GLY B O 1
ATOM 8581 N N . VAL B 1 584 ? 144.460 131.060 125.564 1.00 17.81 584 VAL B N 1
ATOM 8582 C CA . VAL B 1 584 ? 145.117 129.783 125.795 1.00 17.81 584 VAL B CA 1
ATOM 8583 C C . VAL B 1 584 ? 144.291 128.623 125.249 1.00 17.81 584 VAL B C 1
ATOM 8584 O O . VAL B 1 584 ? 144.835 127.684 124.666 1.00 17.81 584 VAL B O 1
ATOM 8588 N N . VAL B 1 585 ? 142.970 128.699 125.362 1.00 20.71 585 VAL B N 1
ATOM 8589 C CA . VAL B 1 585 ? 142.097 127.646 124.853 1.00 20.71 585 VAL B CA 1
ATOM 8590 C C . VAL B 1 585 ? 141.713 127.943 123.407 1.00 20.71 585 VAL B C 1
ATOM 8591 O O . VAL B 1 585 ? 141.755 129.104 122.976 1.00 20.71 585 VAL B O 1
ATOM 8595 N N . PRO B 1 586 ? 141.394 126.932 122.604 1.00 26.31 586 PRO B N 1
ATOM 8596 C CA . PRO B 1 586 ? 140.825 127.213 121.281 1.00 26.31 586 PRO B CA 1
ATOM 8597 C C . PRO B 1 586 ? 139.310 127.363 121.310 1.00 26.31 586 PRO B C 1
ATOM 8598 O O . PRO B 1 586 ? 138.726 128.058 120.473 1.00 26.31 586 PRO B O 1
ATOM 8602 N N . HIS B 1 587 ? 138.675 126.735 122.289 1.00 25.34 587 HIS B N 1
ATOM 8603 C CA . HIS B 1 587 ? 137.250 126.467 122.267 1.00 25.34 587 HIS B CA 1
ATOM 8604 C C . HIS B 1 587 ? 136.539 127.243 123.364 1.00 25.34 587 HIS B C 1
ATOM 8605 O O . HIS B 1 587 ? 137.089 127.474 124.441 1.00 25.34 587 HIS B O 1
ATOM 8612 N N . VAL B 1 588 ? 135.301 127.644 123.080 1.00 24.45 588 VAL B N 1
ATOM 8613 C CA . VAL B 1 588 ? 134.523 128.359 124.080 1.00 24.45 588 VAL B CA 1
ATOM 8614 C C . VAL B 1 588 ? 134.038 127.402 125.168 1.00 24.45 588 VAL B C 1
ATOM 8615 O O . VAL B 1 588 ? 133.881 127.800 126.324 1.00 24.45 588 VAL B O 1
ATOM 8619 N N . MET B 1 589 ? 133.848 126.122 124.845 1.00 24.76 589 MET B N 1
ATOM 8620 C CA . MET B 1 589 ? 133.383 125.178 125.854 1.00 24.76 589 MET B CA 1
ATOM 8621 C C . MET B 1 589 ? 134.531 124.644 126.696 1.00 24.76 589 MET B C 1
ATOM 8622 O O . MET B 1 589 ? 134.353 124.401 127.893 1.00 24.76 589 MET B O 1
ATOM 8627 N N . LEU B 1 590 ? 135.696 124.423 126.075 1.00 22.91 590 LEU B N 1
ATOM 8628 C CA . LEU B 1 590 ? 136.917 124.142 126.825 1.00 22.91 590 LEU B CA 1
ATOM 8629 C C . LEU B 1 590 ? 137.249 125.275 127.781 1.00 22.91 590 LEU B C 1
ATOM 8630 O O . LEU B 1 590 ? 137.677 125.035 128.913 1.00 22.91 590 LEU B O 1
ATOM 8635 N N . GLY B 1 591 ? 137.072 126.517 127.330 1.00 20.44 591 GLY B N 1
ATOM 8636 C CA . GLY B 1 591 ? 137.457 127.653 128.141 1.00 20.44 591 GLY B CA 1
ATOM 8637 C C . GLY B 1 591 ? 136.554 127.854 129.335 1.00 20.44 591 GLY B C 1
ATOM 8638 O O . GLY B 1 591 ? 137.021 128.190 130.420 1.00 20.44 591 GLY B O 1
ATOM 8639 N N . TYR B 1 592 ? 135.253 127.629 129.161 1.00 20.51 592 TYR B N 1
ATOM 8640 C CA . TYR B 1 592 ? 134.332 127.768 130.280 1.00 20.51 592 TYR B CA 1
ATOM 8641 C C . TYR B 1 592 ? 134.489 126.645 131.289 1.00 20.51 592 TYR B C 1
ATOM 8642 O O . TYR B 1 592 ? 134.208 126.842 132.472 1.00 20.51 592 TYR B O 1
ATOM 8651 N N . THR B 1 593 ? 134.933 125.472 130.847 1.00 19.01 593 THR B N 1
ATOM 8652 C CA . THR B 1 593 ? 135.234 124.398 131.782 1.00 19.01 593 THR B CA 1
ATOM 8653 C C . THR B 1 593 ? 136.430 124.756 132.652 1.00 19.01 593 THR B C 1
ATOM 8654 O O . THR B 1 593 ? 136.455 124.447 133.847 1.00 19.01 593 THR B O 1
ATOM 8658 N N . ILE B 1 594 ? 137.403 125.456 132.078 1.00 17.24 594 ILE B N 1
ATOM 8659 C CA . ILE B 1 594 ? 138.645 125.750 132.777 1.00 17.24 594 ILE B CA 1
ATOM 8660 C C . ILE B 1 594 ? 138.512 127.002 133.642 1.00 17.24 594 ILE B C 1
ATOM 8661 O O . ILE B 1 594 ? 138.991 127.021 134.777 1.00 17.24 594 ILE B O 1
ATOM 8666 N N . VAL B 1 595 ? 137.835 128.043 133.139 1.00 15.71 595 VAL B N 1
ATOM 8667 C CA . VAL B 1 595 ? 137.648 129.288 133.895 1.00 15.71 595 VAL B CA 1
ATOM 8668 C C . VAL B 1 595 ? 136.830 129.048 135.159 1.00 15.71 595 VAL B C 1
ATOM 8669 O O . VAL B 1 595 ? 137.185 129.525 136.240 1.00 15.71 595 VAL B O 1
ATOM 8673 N N . VAL B 1 596 ? 135.738 128.293 135.041 1.00 16.23 596 VAL B N 1
ATOM 8674 C CA . VAL B 1 596 ? 134.859 128.028 136.178 1.00 16.23 596 VAL B CA 1
ATOM 8675 C C . VAL B 1 596 ? 135.575 127.201 137.241 1.00 16.23 596 VAL B C 1
ATOM 8676 O O . VAL B 1 596 ? 135.433 127.457 138.444 1.00 16.23 596 VAL B O 1
ATOM 8680 N N . ALA B 1 597 ? 136.406 126.249 136.813 1.00 15.33 597 ALA B N 1
ATOM 8681 C CA . ALA B 1 597 ? 137.166 125.429 137.750 1.00 15.33 597 ALA B CA 1
ATOM 8682 C C . ALA B 1 597 ? 138.224 126.242 138.488 1.00 15.33 597 ALA B C 1
ATOM 8683 O O . ALA B 1 597 ? 138.382 126.093 139.702 1.00 15.33 597 ALA B O 1
ATOM 8685 N N . ILE B 1 598 ? 138.944 127.114 137.782 1.00 14.82 598 ILE B N 1
ATOM 8686 C CA . ILE B 1 598 ? 140.016 127.879 138.412 1.00 14.82 598 ILE B CA 1
ATOM 8687 C C . ILE B 1 598 ? 139.450 128.995 139.289 1.00 14.82 598 ILE B C 1
ATOM 8688 O O . ILE B 1 598 ? 140.005 129.293 140.353 1.00 14.82 598 ILE B O 1
ATOM 8693 N N . LEU B 1 599 ? 138.322 129.590 138.894 1.00 14.99 599 LEU B N 1
ATOM 8694 C CA . LEU B 1 599 ? 137.659 130.577 139.741 1.00 14.99 599 LEU B CA 1
ATOM 8695 C C . LEU B 1 599 ? 137.133 129.955 141.026 1.00 14.99 599 LEU B C 1
ATOM 8696 O O . LEU B 1 599 ? 137.056 130.633 142.051 1.00 14.99 599 LEU B O 1
ATOM 8701 N N . ALA B 1 600 ? 136.776 128.673 140.990 1.00 15.10 600 ALA B N 1
ATOM 8702 C CA . ALA B 1 600 ? 136.414 127.964 142.207 1.00 15.10 600 ALA B CA 1
ATOM 8703 C C . ALA B 1 600 ? 137.625 127.708 143.091 1.00 15.10 600 ALA B C 1
ATOM 8704 O O . ALA B 1 600 ? 137.505 127.720 144.317 1.00 15.10 600 ALA B O 1
ATOM 8706 N N . TYR B 1 601 ? 138.799 127.499 142.501 1.00 15.60 601 TYR B N 1
ATOM 8707 C CA . TYR B 1 601 ? 139.994 127.289 143.311 1.00 15.60 601 TYR B CA 1
ATOM 8708 C C . TYR B 1 601 ? 140.500 128.595 143.897 1.00 15.60 601 TYR B C 1
ATOM 8709 O O . TYR B 1 601 ? 141.095 128.594 144.975 1.00 15.60 601 TYR B O 1
ATOM 8718 N N . PHE B 1 602 ? 140.276 129.708 143.200 1.00 14.88 602 PHE B N 1
ATOM 8719 C CA . PHE B 1 602 ? 140.560 131.019 143.765 1.00 14.88 602 PHE B CA 1
ATOM 8720 C C . PHE B 1 602 ? 139.672 131.307 144.966 1.00 14.88 602 PHE B C 1
ATOM 8721 O O . PHE B 1 602 ? 140.112 131.952 145.917 1.00 14.88 602 PHE B O 1
ATOM 8729 N N . LEU B 1 603 ? 138.428 130.829 144.934 1.00 16.41 603 LEU B N 1
ATOM 8730 C CA . LEU B 1 603 ? 137.511 131.019 146.050 1.00 16.41 603 LEU B CA 1
ATOM 8731 C C . LEU B 1 603 ? 137.864 130.131 147.231 1.00 16.41 603 LEU B C 1
ATOM 8732 O O . LEU B 1 603 ? 137.756 130.558 148.384 1.00 16.41 603 LEU B O 1
ATOM 8737 N N . LEU B 1 604 ? 138.249 128.883 146.962 1.00 16.60 604 LEU B N 1
ATOM 8738 C CA . LEU B 1 604 ? 138.547 127.929 148.021 1.00 16.60 604 LEU B CA 1
ATOM 8739 C C . LEU B 1 604 ? 139.771 128.339 148.826 1.00 16.60 604 LEU B C 1
ATOM 8740 O O . LEU B 1 604 ? 139.814 128.121 150.040 1.00 16.60 604 LEU B O 1
ATOM 8745 N N . PHE B 1 605 ? 140.752 128.964 148.182 1.00 16.50 605 PHE B N 1
ATOM 8746 C CA . PHE B 1 605 ? 141.978 129.392 148.837 1.00 16.50 605 PHE B CA 1
ATOM 8747 C C . PHE B 1 605 ? 142.026 130.899 149.035 1.00 16.50 605 PHE B C 1
ATOM 8748 O O . PHE B 1 605 ? 143.103 131.460 149.240 1.00 16.50 605 PHE B O 1
ATOM 8756 N N . SER B 1 606 ? 140.873 131.562 148.977 1.00 16.81 606 SER B N 1
ATOM 8757 C CA . SER B 1 606 ? 140.820 133.006 149.159 1.00 16.81 606 SER B CA 1
ATOM 8758 C C . SER B 1 606 ? 141.030 133.402 150.610 1.00 16.81 606 SER B C 1
ATOM 8759 O O . SER B 1 606 ? 141.578 134.473 150.886 1.00 16.81 606 SER B O 1
ATOM 8762 N N . GLY B 1 607 ? 140.611 132.559 151.544 1.00 19.29 607 GLY B N 1
ATOM 8763 C CA . GLY B 1 607 ? 140.625 132.906 152.948 1.00 19.29 607 GLY B CA 1
ATOM 8764 C C . GLY B 1 607 ? 139.260 133.065 153.579 1.00 19.29 607 GLY B C 1
ATOM 8765 O O . GLY B 1 607 ? 139.196 133.276 154.796 1.00 19.29 607 GLY B O 1
ATOM 8766 N N . PHE B 1 608 ? 138.149 132.990 152.837 1.00 20.56 608 PHE B N 1
ATOM 8767 C CA . PHE B 1 608 ? 136.843 133.057 153.474 1.00 20.56 608 PHE B CA 1
ATOM 8768 C C . PHE B 1 608 ? 136.095 131.732 153.536 1.00 20.56 608 PHE B C 1
ATOM 8769 O O . PHE B 1 608 ? 135.215 131.594 154.386 1.00 20.56 608 PHE B O 1
ATOM 8777 N N . PHE B 1 609 ? 136.410 130.759 152.680 1.00 21.65 609 PHE B N 1
ATOM 8778 C CA . PHE B 1 609 ? 135.923 129.407 152.932 1.00 21.65 609 PHE B CA 1
ATOM 8779 C C . PHE B 1 609 ? 136.646 128.784 154.111 1.00 21.65 609 PHE B C 1
ATOM 8780 O O . PHE B 1 609 ? 136.039 128.493 155.145 1.00 21.65 609 PHE B O 1
ATOM 8788 N N . ILE B 1 610 ? 137.945 128.579 153.981 1.00 25.11 610 ILE B N 1
ATOM 8789 C CA . ILE B 1 610 ? 138.767 128.182 155.110 1.00 25.11 610 ILE B CA 1
ATOM 8790 C C . ILE B 1 610 ? 139.847 129.236 155.291 1.00 25.11 610 ILE B C 1
ATOM 8791 O O . ILE B 1 610 ? 140.286 129.873 154.330 1.00 25.11 610 ILE B O 1
ATOM 8796 N N . ASN B 1 611 ? 140.252 129.437 156.540 1.00 27.84 611 ASN B N 1
ATOM 8797 C CA . ASN B 1 611 ? 141.204 130.480 156.875 1.00 27.84 611 ASN B CA 1
ATOM 8798 C C . ASN B 1 611 ? 142.599 130.105 156.395 1.00 27.84 611 ASN B C 1
ATOM 8799 O O . ASN B 1 611 ? 142.872 128.960 156.037 1.00 27.84 611 ASN B O 1
ATOM 8804 N N . ARG B 1 612 ? 143.493 131.098 156.403 1.00 27.77 612 ARG B N 1
ATOM 8805 C CA . ARG B 1 612 ? 144.874 130.875 155.988 1.00 27.77 612 ARG B CA 1
ATOM 8806 C C . ARG B 1 612 ? 145.611 129.958 156.956 1.00 27.77 612 ARG B C 1
ATOM 8807 O O . ARG B 1 612 ? 146.523 129.233 156.547 1.00 27.77 612 ARG B O 1
ATOM 8815 N N . ASP B 1 613 ? 145.224 129.957 158.233 1.00 32.25 613 ASP B N 1
ATOM 8816 C CA . ASP B 1 613 ? 145.848 129.051 159.187 1.00 32.25 613 ASP B CA 1
ATOM 8817 C C . ASP B 1 613 ? 145.392 127.611 158.995 1.00 32.25 613 ASP B C 1
ATOM 8818 O O . ASP B 1 613 ? 146.090 126.693 159.432 1.00 32.25 613 ASP B O 1
ATOM 8823 N N . ARG B 1 614 ? 144.256 127.393 158.334 1.00 30.12 614 ARG B N 1
ATOM 8824 C CA . ARG B 1 614 ? 143.735 126.052 158.110 1.00 30.12 614 ARG B CA 1
ATOM 8825 C C . ARG B 1 614 ? 144.069 125.512 156.720 1.00 30.12 614 ARG B C 1
ATOM 8826 O O . ARG B 1 614 ? 143.979 124.299 156.510 1.00 30.12 614 ARG B O 1
ATOM 8834 N N . ILE B 1 615 ? 144.476 126.370 155.786 1.00 24.76 615 ILE B N 1
ATOM 8835 C CA . ILE B 1 615 ? 144.965 125.917 154.474 1.00 24.76 615 ILE B CA 1
ATOM 8836 C C . ILE B 1 615 ? 146.226 125.084 154.677 1.00 24.76 615 ILE B C 1
ATOM 8837 O O . ILE B 1 615 ? 147.102 125.483 155.470 1.00 24.76 615 ILE B O 1
ATOM 8842 N N . PRO B 1 616 ? 146.342 123.908 154.049 1.00 24.70 616 PRO B N 1
ATOM 8843 C CA . PRO B 1 616 ? 147.553 123.095 154.202 1.00 24.70 616 PRO B CA 1
ATOM 8844 C C . PRO B 1 616 ? 148.779 123.793 153.638 1.00 24.70 616 PRO B C 1
ATOM 8845 O O . PRO B 1 616 ? 148.684 124.692 152.802 1.00 24.70 616 PRO B O 1
ATOM 8849 N N . GLN B 1 617 ? 149.946 123.367 154.129 1.00 25.47 617 GLN B N 1
ATOM 8850 C CA . GLN B 1 617 ? 151.197 124.040 153.797 1.00 25.47 617 GLN B CA 1
ATOM 8851 C C . GLN B 1 617 ? 151.556 123.876 152.327 1.00 25.47 617 GLN B C 1
ATOM 8852 O O . GLN B 1 617 ? 152.144 124.781 151.727 1.00 25.47 617 GLN B O 1
ATOM 8858 N N . TYR B 1 618 ? 151.170 122.762 151.721 1.00 22.94 618 TYR B N 1
ATOM 8859 C CA . TYR B 1 618 ? 151.441 122.521 150.313 1.00 22.94 618 TYR B CA 1
ATOM 8860 C C . TYR B 1 618 ? 150.441 123.204 149.387 1.00 22.94 618 TYR B C 1
ATOM 8861 O O . TYR B 1 618 ? 150.543 123.043 148.169 1.00 22.94 618 TYR B O 1
ATOM 8870 N N . TRP B 1 619 ? 149.481 123.953 149.927 1.00 20.63 619 TRP B N 1
ATOM 8871 C CA . TRP B 1 619 ? 148.562 124.739 149.122 1.00 20.63 619 TRP B CA 1
ATOM 8872 C C . TRP B 1 619 ? 148.692 126.232 149.358 1.00 20.63 619 TRP B C 1
ATOM 8873 O O . TRP B 1 619 ? 147.980 127.003 148.712 1.00 20.63 619 TRP B O 1
ATOM 8884 N N . ILE B 1 620 ? 149.578 126.660 150.258 1.00 20.69 620 ILE B N 1
ATOM 8885 C CA . ILE B 1 620 ? 149.643 128.063 150.638 1.00 20.69 620 ILE B CA 1
ATOM 8886 C C . ILE B 1 620 ? 150.263 128.919 149.540 1.00 20.69 620 ILE B C 1
ATOM 8887 O O . ILE B 1 620 ? 150.075 130.137 149.540 1.00 20.69 620 ILE B O 1
ATOM 8892 N N . TRP B 1 621 ? 150.976 128.311 148.585 1.00 19.16 621 TRP B N 1
ATOM 8893 C CA . TRP B 1 621 ? 151.441 129.043 147.414 1.00 19.16 621 TRP B CA 1
ATOM 8894 C C . TRP B 1 621 ? 150.275 129.468 146.534 1.00 19.16 621 TRP B C 1
ATOM 8895 O O . TRP B 1 621 ? 150.306 130.552 145.946 1.00 19.16 621 TRP B O 1
ATOM 8906 N N . PHE B 1 622 ? 149.237 128.637 146.446 1.00 18.28 622 PHE B N 1
ATOM 8907 C CA . PHE B 1 622 ? 148.069 128.957 145.649 1.00 18.28 622 PHE B CA 1
ATOM 8908 C C . PHE B 1 622 ? 147.146 129.928 146.359 1.00 18.28 622 PHE B C 1
ATOM 8909 O O . PHE B 1 622 ? 146.348 130.597 145.698 1.00 18.28 622 PHE B O 1
ATOM 8917 N N . HIS B 1 623 ? 147.231 130.009 147.685 1.00 17.11 623 HIS B N 1
ATOM 8918 C CA . HIS B 1 623 ? 146.486 131.023 148.414 1.00 17.11 623 HIS B CA 1
ATOM 8919 C C . HIS B 1 623 ? 146.979 132.420 148.063 1.00 17.11 623 HIS B C 1
ATOM 8920 O O . HIS B 1 623 ? 146.176 133.339 147.892 1.00 17.11 623 HIS B O 1
ATOM 8927 N N . TYR B 1 624 ? 148.291 132.590 147.899 1.00 17.02 624 TYR B N 1
ATOM 8928 C CA . TYR B 1 624 ? 148.855 133.876 147.517 1.00 17.02 624 TYR B CA 1
ATOM 8929 C C . TYR B 1 624 ? 148.721 134.177 146.030 1.00 17.02 624 TYR B C 1
ATOM 8930 O O . TYR B 1 624 ? 149.041 135.293 145.612 1.00 17.02 624 TYR B O 1
ATOM 8939 N N . LEU B 1 625 ? 148.267 133.220 145.228 1.00 16.48 625 LEU B N 1
ATOM 8940 C CA . LEU B 1 625 ? 147.945 133.446 143.829 1.00 16.48 625 LEU B CA 1
ATOM 8941 C C . LEU B 1 625 ? 146.446 133.531 143.593 1.00 16.48 625 LEU B C 1
ATOM 8942 O O . LEU B 1 625 ? 146.013 133.600 142.442 1.00 16.48 625 LEU B O 1
ATOM 8947 N N . SER B 1 626 ? 145.651 133.506 144.658 1.00 16.19 626 SER B N 1
ATOM 8948 C CA . SER B 1 626 ? 144.208 133.636 144.537 1.00 16.19 626 SER B CA 1
ATOM 8949 C C . SER B 1 626 ? 143.848 135.054 144.126 1.00 16.19 626 SER B C 1
ATOM 8950 O O . SER B 1 626 ? 144.251 136.020 144.777 1.00 16.19 626 SER B O 1
ATOM 8953 N N . LEU B 1 627 ? 143.100 135.180 143.029 1.00 14.90 627 LEU B N 1
ATOM 8954 C CA . LEU B 1 627 ? 142.719 136.504 142.561 1.00 14.90 627 LEU B CA 1
ATOM 8955 C C . LEU B 1 627 ? 141.664 137.144 143.440 1.00 14.90 627 LEU B C 1
ATOM 8956 O O . LEU B 1 627 ? 141.558 138.368 143.457 1.00 14.90 627 LEU B O 1
ATOM 8961 N N . VAL B 1 628 ? 140.890 136.346 144.168 1.00 15.56 628 VAL B N 1
ATOM 8962 C CA . VAL B 1 628 ? 139.831 136.886 145.000 1.00 15.56 628 VAL B CA 1
ATOM 8963 C C . VAL B 1 628 ? 140.361 137.332 146.358 1.00 15.56 628 VAL B C 1
ATOM 8964 O O . VAL B 1 628 ? 139.726 138.168 147.005 1.00 15.56 628 VAL B O 1
ATOM 8968 N N . LYS B 1 629 ? 141.535 136.836 146.770 1.00 16.27 629 LYS B N 1
ATOM 8969 C CA . LYS B 1 629 ? 142.048 137.062 148.121 1.00 16.27 629 LYS B CA 1
ATOM 8970 C C . LYS B 1 629 ? 142.330 138.535 148.388 1.00 16.27 629 LYS B C 1
ATOM 8971 O O . LYS B 1 629 ? 141.906 139.081 149.410 1.00 16.27 629 LYS B O 1
ATOM 8977 N N . TYR B 1 630 ? 143.000 139.199 147.468 1.00 14.65 630 TYR B N 1
ATOM 8978 C CA . TYR B 1 630 ? 143.450 140.569 147.682 1.00 14.65 630 TYR B CA 1
ATOM 8979 C C . TYR B 1 630 ? 142.346 141.627 147.615 1.00 14.65 630 TYR B C 1
ATOM 8980 O O . TYR B 1 630 ? 142.413 142.583 148.388 1.00 14.65 630 TYR B O 1
ATOM 8989 N N . PRO B 1 631 ? 141.326 141.540 146.747 1.00 15.29 631 PRO B N 1
ATOM 8990 C CA . PRO B 1 631 ? 140.202 142.470 146.918 1.00 15.29 631 PRO B CA 1
ATOM 8991 C C . PRO B 1 631 ? 139.304 142.152 148.101 1.00 15.29 631 PRO B C 1
ATOM 8992 O O . PRO B 1 631 ? 138.746 143.083 148.689 1.00 15.29 631 PRO B O 1
ATOM 8996 N N . TYR B 1 632 ? 139.134 140.875 148.451 1.00 19.61 632 TYR B N 1
ATOM 8997 C CA . TYR B 1 632 ? 138.380 140.520 149.649 1.00 19.61 632 TYR B CA 1
ATOM 8998 C C . TYR B 1 632 ? 139.082 140.998 150.911 1.00 19.61 632 TYR B C 1
ATOM 8999 O O . TYR B 1 632 ? 138.433 141.459 151.853 1.00 19.61 632 TYR B O 1
ATOM 9008 N N . GLU B 1 633 ? 140.407 140.891 150.954 1.00 20.66 633 GLU B N 1
ATOM 9009 C CA . GLU B 1 633 ? 141.144 141.430 152.085 1.00 20.66 633 GLU B CA 1
ATOM 9010 C C . GLU B 1 633 ? 141.146 142.948 152.092 1.00 20.66 633 GLU B C 1
ATOM 9011 O O . GLU B 1 633 ? 141.339 143.546 153.150 1.00 20.66 633 GLU B O 1
ATOM 9017 N N . ALA B 1 634 ? 140.909 143.579 150.944 1.00 19.38 634 ALA B N 1
ATOM 9018 C CA . ALA B 1 634 ? 140.857 145.031 150.876 1.00 19.38 634 ALA B CA 1
ATOM 9019 C C . ALA B 1 634 ? 139.507 145.595 151.308 1.00 19.38 634 ALA B C 1
ATOM 9020 O O . ALA B 1 634 ? 139.470 146.666 151.917 1.00 19.38 634 ALA B O 1
ATOM 9022 N N . VAL B 1 635 ? 138.395 144.915 151.005 1.00 20.90 635 VAL B N 1
ATOM 9023 C CA . VAL B 1 635 ? 137.100 145.387 151.496 1.00 20.90 635 VAL B CA 1
ATOM 9024 C C . VAL B 1 635 ? 136.909 145.119 152.979 1.00 20.90 635 VAL B C 1
ATOM 9025 O O . VAL B 1 635 ? 136.113 145.811 153.620 1.00 20.90 635 VAL B O 1
ATOM 9029 N N . LEU B 1 636 ? 137.598 144.125 153.542 1.00 24.05 636 LEU B N 1
ATOM 9030 C CA . LEU B 1 636 ? 137.486 143.884 154.974 1.00 24.05 636 LEU B CA 1
ATOM 9031 C C . LEU B 1 636 ? 138.201 144.959 155.774 1.00 24.05 636 LEU B C 1
ATOM 9032 O O . LEU B 1 636 ? 137.700 145.396 156.812 1.00 24.05 636 LEU B O 1
ATOM 9037 N N . GLN B 1 637 ? 139.367 145.402 155.311 1.00 23.65 637 GLN B N 1
ATOM 9038 C CA . GLN B 1 637 ? 140.048 146.493 155.992 1.00 23.65 637 GLN B CA 1
ATOM 9039 C C . GLN B 1 637 ? 139.366 147.830 155.754 1.00 23.65 637 GLN B C 1
ATOM 9040 O O . GLN B 1 637 ? 139.540 148.751 156.556 1.00 23.65 637 GLN B O 1
ATOM 9046 N N . ASN B 1 638 ? 138.595 147.955 154.677 1.00 24.47 638 ASN B N 1
ATOM 9047 C CA . ASN B 1 638 ? 137.777 149.142 154.477 1.00 24.47 638 ASN B CA 1
ATOM 9048 C C . ASN B 1 638 ? 136.558 149.130 155.391 1.00 24.47 638 ASN B C 1
ATOM 9049 O O . ASN B 1 638 ? 136.144 150.179 155.895 1.00 24.47 638 ASN B O 1
ATOM 9054 N N . GLU B 1 639 ? 135.977 147.951 155.614 1.00 28.60 639 GLU B N 1
ATOM 9055 C CA . GLU B 1 639 ? 134.830 147.830 156.504 1.00 28.60 639 GLU B CA 1
ATOM 9056 C C . GLU B 1 639 ? 135.242 148.013 157.956 1.00 28.60 639 GLU B C 1
ATOM 9057 O O . GLU B 1 639 ? 134.756 148.915 158.645 1.00 28.60 639 GLU B O 1
ATOM 9063 N N . PHE B 1 640 ? 136.151 147.172 158.436 1.00 31.38 640 PHE B N 1
ATOM 9064 C CA . PHE B 1 640 ? 136.630 147.245 159.815 1.00 31.38 640 PHE B CA 1
ATOM 9065 C C . PHE B 1 640 ? 137.805 148.211 159.949 1.00 31.38 640 PHE B C 1
ATOM 9066 O O . PHE B 1 640 ? 138.846 147.881 160.509 1.00 31.38 640 PHE B O 1
ATOM 9074 N N . SER B 1 641 ? 137.630 149.434 159.447 1.00 36.26 641 SER B N 1
ATOM 9075 C CA . SER B 1 641 ? 138.685 150.437 159.472 1.00 36.26 641 SER B CA 1
ATOM 9076 C C . SER B 1 641 ? 138.733 151.206 160.781 1.00 36.26 641 SER B C 1
ATOM 9077 O O . SER B 1 641 ? 139.695 151.943 161.014 1.00 36.26 641 SER B O 1
ATOM 9080 N N . ASP B 1 642 ? 137.718 151.066 161.626 1.00 45.59 642 ASP B N 1
ATOM 9081 C CA . ASP B 1 642 ? 137.776 151.586 162.980 1.00 45.59 642 ASP B CA 1
ATOM 9082 C C . ASP B 1 642 ? 138.282 150.476 163.883 1.00 45.59 642 ASP B C 1
ATOM 9083 O O . ASP B 1 642 ? 137.566 149.487 164.088 1.00 45.59 642 ASP B O 1
ATOM 9088 N N . PRO B 1 643 ? 139.495 150.576 164.431 1.00 47.55 643 PRO B N 1
ATOM 9089 C CA . PRO B 1 643 ? 140.057 149.465 165.206 1.00 47.55 643 PRO B CA 1
ATOM 9090 C C . PRO B 1 643 ? 139.478 149.318 166.603 1.00 47.55 643 PRO B C 1
ATOM 9091 O O . PRO B 1 643 ? 139.804 148.340 167.283 1.00 47.55 643 PRO B O 1
ATOM 9095 N N . THR B 1 644 ? 138.642 150.254 167.051 1.00 49.02 644 THR B N 1
ATOM 9096 C CA . THR B 1 644 ? 138.013 150.186 168.363 1.00 49.02 644 THR B CA 1
ATOM 9097 C C . THR B 1 644 ? 136.498 150.067 168.277 1.00 49.02 644 THR B C 1
ATOM 9098 O O . THR B 1 644 ? 135.830 150.081 169.316 1.00 49.02 644 THR B O 1
ATOM 9102 N N . GLU B 1 645 ? 135.939 149.962 167.072 1.00 49.54 645 GLU B N 1
ATOM 9103 C CA . GLU B 1 645 ? 134.502 149.801 166.900 1.00 49.54 645 GLU B CA 1
ATOM 9104 C C . GLU B 1 645 ? 134.077 148.433 167.408 1.00 49.54 645 GLU B C 1
ATOM 9105 O O . GLU B 1 645 ? 134.662 147.413 167.036 1.00 49.54 645 GLU B O 1
ATOM 9111 N N . CYS B 1 646 ? 133.062 148.414 168.259 1.00 52.00 646 CYS B N 1
ATOM 9112 C CA . CYS B 1 646 ? 132.718 147.222 169.012 1.00 52.00 646 CYS B CA 1
ATOM 9113 C C . CYS B 1 646 ? 131.703 146.395 168.238 1.00 52.00 646 CYS B C 1
ATOM 9114 O O . CYS B 1 646 ? 130.694 146.925 167.767 1.00 52.00 646 CYS B O 1
ATOM 9117 N N . PHE B 1 647 ? 131.971 145.101 168.109 1.00 46.90 647 PHE B N 1
ATOM 9118 C CA . PHE B 1 647 ? 131.072 144.195 167.413 1.00 46.90 647 PHE B CA 1
ATOM 9119 C C . PHE B 1 647 ? 130.492 143.109 168.297 1.00 46.90 647 PHE B C 1
ATOM 9120 O O . PHE B 1 647 ? 129.404 142.616 168.004 1.00 46.90 647 PHE B O 1
ATOM 9128 N N . VAL B 1 648 ? 131.182 142.715 169.357 1.00 52.96 648 VAL B N 1
ATOM 9129 C CA . VAL B 1 648 ? 130.648 141.780 170.343 1.00 52.96 648 VAL B CA 1
ATOM 9130 C C . VAL B 1 648 ? 130.700 142.494 171.687 1.00 52.96 648 VAL B C 1
ATOM 9131 O O . VAL B 1 648 ? 131.733 142.528 172.358 1.00 52.96 648 VAL B O 1
ATOM 9135 N N . ARG B 1 649 ? 129.585 143.100 172.078 1.00 60.29 649 ARG B N 1
ATOM 9136 C CA . ARG B 1 649 ? 129.427 143.568 173.443 1.00 60.29 649 ARG B CA 1
ATOM 9137 C C . ARG B 1 649 ? 129.268 142.373 174.367 1.00 60.29 649 ARG B C 1
ATOM 9138 O O . ARG B 1 649 ? 128.856 141.289 173.949 1.00 60.29 649 ARG B O 1
ATOM 9146 N N . GLY B 1 650 ? 129.576 142.582 175.638 1.00 65.40 650 GLY B N 1
ATOM 9147 C CA . GLY B 1 650 ? 129.592 141.474 176.565 1.00 65.40 650 GLY B CA 1
ATOM 9148 C C . GLY B 1 650 ? 128.243 141.065 177.106 1.00 65.40 650 GLY B C 1
ATOM 9149 O O . GLY B 1 650 ? 128.050 141.073 178.317 1.00 65.40 650 GLY B O 1
ATOM 9150 N N . VAL B 1 651 ? 127.277 140.799 176.235 1.00 66.23 651 VAL B N 1
ATOM 9151 C CA . VAL B 1 651 ? 126.155 139.930 176.564 1.00 66.23 651 VAL B CA 1
ATOM 9152 C C . VAL B 1 651 ? 125.970 139.033 175.349 1.00 66.23 651 VAL B C 1
ATOM 9153 O O . VAL B 1 651 ? 125.284 138.007 175.404 1.00 66.23 651 VAL B O 1
ATOM 9157 N N . GLN B 1 652 ? 126.615 139.411 174.247 1.00 60.06 652 GLN B N 1
ATOM 9158 C CA . GLN B 1 652 ? 126.604 138.655 173.006 1.00 60.06 652 GLN B CA 1
ATOM 9159 C C . GLN B 1 652 ? 127.685 137.584 172.970 1.00 60.06 652 GLN B C 1
ATOM 9160 O O . GLN B 1 652 ? 127.971 137.041 171.899 1.00 60.06 652 GLN B O 1
ATOM 9166 N N . LEU B 1 653 ? 128.289 137.277 174.121 1.00 67.20 653 LEU B N 1
ATOM 9167 C CA . LEU B 1 653 ? 129.203 136.147 174.235 1.00 67.20 653 LEU B CA 1
ATOM 9168 C C . LEU B 1 653 ? 128.479 134.818 174.054 1.00 67.20 653 LEU B C 1
ATOM 9169 O O . LEU B 1 653 ? 129.090 133.831 173.630 1.00 67.20 653 LEU B O 1
ATOM 9174 N N . PHE B 1 654 ? 127.180 134.776 174.340 1.00 71.00 654 PHE B N 1
ATOM 9175 C CA . PHE B 1 654 ? 126.409 133.544 174.257 1.00 71.00 654 PHE B CA 1
ATOM 9176 C C . PHE B 1 654 ? 125.290 133.669 173.234 1.00 71.00 654 PHE B C 1
ATOM 9177 O O . PHE B 1 654 ? 124.148 133.294 173.516 1.00 71.00 654 PHE B O 1
ATOM 9185 N N . ASP B 1 655 ? 125.595 134.206 172.052 1.00 67.70 655 ASP B N 1
ATOM 9186 C CA . ASP B 1 655 ? 124.560 134.397 171.041 1.00 67.70 655 ASP B CA 1
ATOM 9187 C C . ASP B 1 655 ? 124.165 133.075 170.391 1.00 67.70 655 ASP B C 1
ATOM 9188 O O . ASP B 1 655 ? 123.006 132.653 170.470 1.00 67.70 655 ASP B O 1
ATOM 9193 N N . ASN B 1 656 ? 125.113 132.402 169.748 1.00 71.31 656 ASN B N 1
ATOM 9194 C CA . ASN B 1 656 ? 124.851 131.133 169.082 1.00 71.31 656 ASN B CA 1
ATOM 9195 C C . ASN B 1 656 ? 125.709 130.022 169.667 1.00 71.31 656 ASN B C 1
ATOM 9196 O O . ASN B 1 656 ? 126.297 129.216 168.943 1.00 71.31 656 ASN B O 1
ATOM 9201 N N . SER B 1 657 ? 125.795 129.980 170.990 1.00 72.62 657 SER B N 1
ATOM 9202 C CA . SER B 1 657 ? 126.498 128.921 171.689 1.00 72.62 657 SER B CA 1
ATOM 9203 C C . SER B 1 657 ? 125.613 127.679 171.768 1.00 72.62 657 SER B C 1
ATOM 9204 O O . SER B 1 657 ? 124.384 127.788 171.779 1.00 72.62 657 SER B O 1
ATOM 9207 N N . PRO B 1 658 ? 126.208 126.477 171.831 1.00 70.45 658 PRO B N 1
ATOM 9208 C CA . PRO B 1 658 ? 125.400 125.248 171.963 1.00 70.45 658 PRO B CA 1
ATOM 9209 C C . PRO B 1 658 ? 124.880 125.027 173.381 1.00 70.45 658 PRO B C 1
ATOM 9210 O O . PRO B 1 658 ? 125.197 124.039 174.045 1.00 70.45 658 PRO B O 1
ATOM 9214 N N . LEU B 1 659 ? 124.064 125.966 173.854 1.00 73.63 659 LEU B N 1
ATOM 9215 C CA . LEU B 1 659 ? 123.401 125.861 175.142 1.00 73.63 659 LEU B CA 1
ATOM 9216 C C . LEU B 1 659 ? 121.894 126.019 175.046 1.00 73.63 659 LEU B C 1
ATOM 9217 O O . LEU B 1 659 ? 121.207 125.830 176.055 1.00 73.63 659 LEU B O 1
ATOM 9222 N N . GLY B 1 660 ? 121.363 126.346 173.875 1.00 78.88 660 GLY B N 1
ATOM 9223 C CA . GLY B 1 660 ? 119.972 126.716 173.717 1.00 78.88 660 GLY B CA 1
ATOM 9224 C C . GLY B 1 660 ? 119.816 128.218 173.617 1.00 78.88 660 GLY B C 1
ATOM 9225 O O . GLY B 1 660 ? 120.776 128.971 173.429 1.00 78.88 660 GLY B O 1
ATOM 9226 N N . GLU B 1 661 ? 118.569 128.657 173.733 1.00 83.31 661 GLU B N 1
ATOM 9227 C CA . GLU B 1 661 ? 118.268 130.074 173.851 1.00 83.31 661 GLU B CA 1
ATOM 9228 C C . GLU B 1 661 ? 118.107 130.413 175.327 1.00 83.31 661 GLU B C 1
ATOM 9229 O O . GLU B 1 661 ? 117.559 129.624 176.103 1.00 83.31 661 GLU B O 1
ATOM 9235 N N . LEU B 1 662 ? 118.622 131.571 175.715 1.00 82.25 662 LEU B N 1
ATOM 9236 C CA . LEU B 1 662 ? 118.735 131.939 177.115 1.00 82.25 662 LEU B CA 1
ATOM 9237 C C . LEU B 1 662 ? 118.049 133.275 177.358 1.00 82.25 662 LEU B C 1
ATOM 9238 O O . LEU B 1 662 ? 118.052 134.158 176.494 1.00 82.25 662 LEU B O 1
ATOM 9243 N N . THR B 1 663 ? 117.456 133.415 178.541 1.00 82.57 663 THR B N 1
ATOM 9244 C CA . THR B 1 663 ? 116.855 134.683 178.923 1.00 82.57 663 THR B CA 1
ATOM 9245 C C . THR B 1 663 ? 117.943 135.716 179.203 1.00 82.57 663 THR B C 1
ATOM 9246 O O . THR B 1 663 ? 119.108 135.381 179.438 1.00 82.57 663 THR B O 1
ATOM 9250 N N . TYR B 1 664 ? 117.544 136.992 179.171 1.00 81.98 664 TYR B N 1
ATOM 9251 C CA . TYR B 1 664 ? 118.514 138.079 179.272 1.00 81.98 664 TYR B CA 1
ATOM 9252 C C . TYR B 1 664 ? 119.118 138.165 180.666 1.00 81.98 664 TYR B C 1
ATOM 9253 O O . TYR B 1 664 ? 120.317 138.426 180.811 1.00 81.98 664 TYR B O 1
ATOM 9262 N N . GLY B 1 665 ? 118.310 137.938 181.703 1.00 81.39 665 GLY B N 1
ATOM 9263 C CA . GLY B 1 665 ? 118.823 138.002 183.059 1.00 81.39 665 GLY B CA 1
ATOM 9264 C C . GLY B 1 665 ? 119.741 136.849 183.409 1.00 81.39 665 GLY B C 1
ATOM 9265 O O . GLY B 1 665 ? 120.630 136.994 184.252 1.00 81.39 665 GLY B O 1
ATOM 9266 N N . MET B 1 666 ? 119.552 135.700 182.767 1.00 82.18 666 MET B N 1
ATOM 9267 C CA . MET B 1 666 ? 120.380 134.538 183.046 1.00 82.18 666 MET B CA 1
ATOM 9268 C C . MET B 1 666 ? 121.647 134.521 182.197 1.00 82.18 666 MET B C 1
ATOM 9269 O O . MET B 1 666 ? 122.616 133.844 182.557 1.00 82.18 666 MET B O 1
ATOM 9274 N N . LYS B 1 667 ? 121.675 135.277 181.097 1.00 79.69 667 LYS B N 1
ATOM 9275 C CA . LYS B 1 667 ? 122.941 135.528 180.417 1.00 79.69 667 LYS B CA 1
ATOM 9276 C C . LYS B 1 667 ? 123.851 136.413 181.256 1.00 79.69 667 LYS B C 1
ATOM 9277 O O . LYS B 1 667 ? 125.074 136.255 181.211 1.00 79.69 667 LYS B O 1
ATOM 9283 N N . LEU B 1 668 ? 123.277 137.339 182.031 1.00 79.91 668 LEU B N 1
ATOM 9284 C CA . LEU B 1 668 ? 124.070 138.096 182.995 1.00 79.91 668 LEU B CA 1
ATOM 9285 C C . LEU B 1 668 ? 124.508 137.238 184.175 1.00 79.91 668 LEU B C 1
ATOM 9286 O O . LEU B 1 668 ? 125.497 137.568 184.838 1.00 79.91 668 LEU B O 1
ATOM 9291 N N . ARG B 1 669 ? 123.779 136.159 184.470 1.00 81.38 669 ARG B N 1
ATOM 9292 C CA . ARG B 1 669 ? 124.251 135.201 185.465 1.00 81.38 669 ARG B CA 1
ATOM 9293 C C . ARG B 1 669 ? 125.512 134.492 184.998 1.00 81.38 669 ARG B C 1
ATOM 9294 O O . ARG B 1 669 ? 126.408 134.227 185.807 1.00 81.38 669 ARG B O 1
ATOM 9302 N N . LEU B 1 670 ? 125.602 134.180 183.703 1.00 79.01 670 LEU B N 1
ATOM 9303 C CA . LEU B 1 670 ? 126.804 133.553 183.174 1.00 79.01 670 LEU B CA 1
ATOM 9304 C C . LEU B 1 670 ? 127.966 134.526 183.065 1.00 79.01 670 LEU B C 1
ATOM 9305 O O . LEU B 1 670 ? 129.115 134.113 183.228 1.00 79.01 670 LEU B O 1
ATOM 9310 N N . LEU B 1 671 ? 127.689 135.807 182.809 1.00 78.03 671 LEU B N 1
ATOM 9311 C CA . LEU B 1 671 ? 128.758 136.790 182.653 1.00 78.03 671 LEU B CA 1
ATOM 9312 C C . LEU B 1 671 ? 129.490 137.023 183.964 1.00 78.03 671 LEU B C 1
ATOM 9313 O O . LEU B 1 671 ? 130.717 137.175 183.980 1.00 78.03 671 LEU B O 1
ATOM 9318 N N . ASP B 1 672 ? 128.748 137.058 185.070 1.00 81.10 672 ASP B N 1
ATOM 9319 C CA . ASP B 1 672 ? 129.375 137.089 186.383 1.00 81.10 672 ASP B CA 1
ATOM 9320 C C . ASP B 1 672 ? 130.080 135.773 186.675 1.00 81.10 672 ASP B C 1
ATOM 9321 O O . ASP B 1 672 ? 131.141 135.768 187.304 1.00 81.10 672 ASP B O 1
ATOM 9326 N N . SER B 1 673 ? 129.526 134.657 186.195 1.00 80.70 673 SER B N 1
ATOM 9327 C CA . SER B 1 673 ? 130.105 133.344 186.460 1.00 80.70 673 SER B CA 1
ATOM 9328 C C . SER B 1 673 ? 131.357 133.090 185.628 1.00 80.70 673 SER B C 1
ATOM 9329 O O . SER B 1 673 ? 132.299 132.455 186.111 1.00 80.70 673 SER B O 1
ATOM 9332 N N . VAL B 1 674 ? 131.392 133.565 184.377 1.00 80.32 674 VAL B N 1
ATOM 9333 C CA . VAL B 1 674 ? 132.623 133.461 183.591 1.00 80.32 674 VAL B CA 1
ATOM 9334 C C . VAL B 1 674 ? 133.638 134.528 183.965 1.00 80.32 674 VAL B C 1
ATOM 9335 O O . VAL B 1 674 ? 134.791 134.453 183.524 1.00 80.32 674 VAL B O 1
ATOM 9339 N N . SER B 1 675 ? 133.244 135.521 184.764 1.00 80.87 675 SER B N 1
ATOM 9340 C CA . SER B 1 675 ? 134.208 136.456 185.327 1.00 80.87 675 SER B CA 1
ATOM 9341 C C . SER B 1 675 ? 134.972 135.838 186.489 1.00 80.87 675 SER B C 1
ATOM 9342 O O . SER B 1 675 ? 136.098 136.256 186.779 1.00 80.87 675 SER B O 1
ATOM 9345 N N . ARG B 1 676 ? 134.377 134.847 187.158 1.00 82.54 676 ARG B N 1
ATOM 9346 C CA . ARG B 1 676 ? 135.000 134.217 188.314 1.00 82.54 676 ARG B CA 1
ATOM 9347 C C . ARG B 1 676 ? 136.195 133.354 187.943 1.00 82.54 676 ARG B C 1
ATOM 9348 O O . ARG B 1 676 ? 137.108 133.200 188.761 1.00 82.54 676 ARG B O 1
ATOM 9356 N N . SER B 1 677 ? 136.214 132.790 186.735 1.00 82.72 677 SER B N 1
ATOM 9357 C CA . SER B 1 677 ? 137.158 131.735 186.405 1.00 82.72 677 SER B CA 1
ATOM 9358 C C . SER B 1 677 ? 138.322 132.179 185.536 1.00 82.72 677 SER B C 1
ATOM 9359 O O . SER B 1 677 ? 139.315 131.452 185.454 1.00 82.72 677 SER B O 1
ATOM 9362 N N . ILE B 1 678 ? 138.231 133.337 184.887 1.00 83.51 678 ILE B N 1
ATOM 9363 C CA . ILE B 1 678 ? 139.291 133.803 183.999 1.00 83.51 678 ILE B CA 1
ATOM 9364 C C . ILE B 1 678 ? 140.044 134.996 184.557 1.00 83.51 678 ILE B C 1
ATOM 9365 O O . ILE B 1 678 ? 141.116 135.334 184.026 1.00 83.51 678 ILE B O 1
ATOM 9370 N N . GLY B 1 679 ? 139.536 135.640 185.601 1.00 83.31 679 GLY B N 1
ATOM 9371 C CA . GLY B 1 679 ? 140.149 136.826 186.170 1.00 83.31 679 GLY B CA 1
ATOM 9372 C C . GLY B 1 679 ? 139.676 138.129 185.563 1.00 83.31 679 GLY B C 1
ATOM 9373 O O . GLY B 1 679 ? 139.505 139.119 186.276 1.00 83.31 679 GLY B O 1
ATOM 9374 N N . MET B 1 680 ? 139.462 138.149 184.250 1.00 83.04 680 MET B N 1
ATOM 9375 C CA . MET B 1 680 ? 139.006 139.354 183.573 1.00 83.04 680 MET B CA 1
ATOM 9376 C C . MET B 1 680 ? 137.532 139.595 183.868 1.00 83.04 680 MET B C 1
ATOM 9377 O O . MET B 1 680 ? 136.718 138.669 183.812 1.00 83.04 680 MET B O 1
ATOM 9382 N N . ARG B 1 681 ? 137.193 140.838 184.194 1.00 78.87 681 ARG B N 1
ATOM 9383 C CA . ARG B 1 681 ? 135.820 141.216 184.502 1.00 78.87 681 ARG B CA 1
ATOM 9384 C C . ARG B 1 681 ? 135.102 141.568 183.206 1.00 78.87 681 ARG B C 1
ATOM 9385 O O . ARG B 1 681 ? 135.459 142.539 182.532 1.00 78.87 681 ARG B O 1
ATOM 9393 N N . ILE B 1 682 ? 134.089 140.786 182.864 1.00 73.40 682 ILE B N 1
ATOM 9394 C CA . ILE B 1 682 ? 133.275 141.017 181.680 1.00 73.40 682 ILE B CA 1
ATOM 9395 C C . ILE B 1 682 ? 131.901 141.451 182.167 1.00 73.40 682 ILE B C 1
ATOM 9396 O O . ILE B 1 682 ? 131.112 140.635 182.653 1.00 73.40 682 ILE B O 1
ATOM 9401 N N . SER B 1 683 ? 131.614 142.742 182.052 1.00 69.92 683 SER B N 1
ATOM 9402 C CA . SER B 1 683 ? 130.307 143.275 182.395 1.00 69.92 683 SER B CA 1
ATOM 9403 C C . SER B 1 683 ? 129.392 143.162 181.178 1.00 69.92 683 SER B C 1
ATOM 9404 O O . SER B 1 683 ? 129.736 142.537 180.174 1.00 69.92 683 SER B O 1
ATOM 9407 N N . SER B 1 684 ? 128.216 143.783 181.247 1.00 68.32 684 SER B N 1
ATOM 9408 C CA . SER B 1 684 ? 127.287 143.732 180.127 1.00 68.32 684 SER B CA 1
ATOM 9409 C C . SER B 1 684 ? 127.663 144.684 179.000 1.00 68.32 684 SER B C 1
ATOM 9410 O O . SER B 1 684 ? 127.087 144.582 177.913 1.00 68.32 684 SER B O 1
ATOM 9413 N N . SER B 1 685 ? 128.606 145.598 179.226 1.00 67.00 685 SER B N 1
ATOM 9414 C CA . SER B 1 685 ? 129.047 146.532 178.198 1.00 67.00 685 SER B CA 1
ATOM 9415 C C . SER B 1 685 ? 130.515 146.351 177.836 1.00 67.00 685 SER B C 1
ATOM 9416 O O . SER B 1 685 ? 131.070 147.188 177.117 1.00 67.00 685 SER B O 1
ATOM 9419 N N . THR B 1 686 ? 131.153 145.286 178.308 1.00 64.89 686 THR B N 1
ATOM 9420 C CA . THR B 1 686 ? 132.557 145.036 178.010 1.00 64.89 686 THR B CA 1
ATOM 9421 C C . THR B 1 686 ? 132.692 144.554 176.573 1.00 64.89 686 THR B C 1
ATOM 9422 O O . THR B 1 686 ? 132.046 143.581 176.177 1.00 64.89 686 THR B O 1
ATOM 9426 N N . CYS B 1 687 ? 133.523 145.233 175.789 1.00 60.61 687 CYS B N 1
ATOM 9427 C CA . CYS B 1 687 ? 133.753 144.831 174.409 1.00 60.61 687 CYS B CA 1
ATOM 9428 C C . CYS B 1 687 ? 134.627 143.588 174.381 1.00 60.61 687 CYS B C 1
ATOM 9429 O O . CYS B 1 687 ? 135.696 143.557 175.000 1.00 60.61 687 CYS B O 1
ATOM 9432 N N . LEU B 1 688 ? 134.170 142.563 173.669 1.00 56.94 688 LEU B N 1
ATOM 9433 C CA . LEU B 1 688 ? 134.915 141.323 173.548 1.00 56.94 688 LEU B CA 1
ATOM 9434 C C . LEU B 1 688 ? 135.574 141.156 172.191 1.00 56.94 688 LEU B C 1
ATOM 9435 O O . LEU B 1 688 ? 136.481 140.330 172.059 1.00 56.94 688 LEU B O 1
ATOM 9440 N N . THR B 1 689 ? 135.140 141.911 171.187 1.00 48.79 689 THR B N 1
ATOM 9441 C CA . THR B 1 689 ? 135.703 141.811 169.847 1.00 48.79 689 THR B CA 1
ATOM 9442 C C . THR B 1 689 ? 135.566 143.162 169.170 1.00 48.79 689 THR B C 1
ATOM 9443 O O . THR B 1 689 ? 134.449 143.645 168.973 1.00 48.79 689 THR B O 1
ATOM 9447 N N . THR B 1 690 ? 136.693 143.767 168.826 1.00 44.46 690 THR B N 1
ATOM 9448 C CA . THR B 1 690 ? 136.713 145.016 168.088 1.00 44.46 690 THR B CA 1
ATOM 9449 C C . THR B 1 690 ? 136.865 144.724 166.597 1.00 44.46 690 THR B C 1
ATOM 9450 O O . THR B 1 690 ? 136.948 143.573 166.169 1.00 44.46 690 THR B O 1
ATOM 9454 N N . GLY B 1 691 ? 136.890 145.791 165.796 1.00 40.03 691 GLY B N 1
ATOM 9455 C CA . GLY B 1 691 ? 137.109 145.634 164.370 1.00 40.03 691 GLY B CA 1
ATOM 9456 C C . GLY B 1 691 ? 138.498 145.134 164.036 1.00 40.03 691 GLY B C 1
ATOM 9457 O O . GLY B 1 691 ? 138.689 144.454 163.026 1.00 40.03 691 GLY B O 1
ATOM 9458 N N . ALA B 1 692 ? 139.481 145.450 164.880 1.00 39.68 692 ALA B N 1
ATOM 9459 C CA . ALA B 1 692 ? 140.813 144.890 164.713 1.00 39.68 692 ALA B CA 1
ATOM 9460 C C . ALA B 1 692 ? 140.849 143.413 165.069 1.00 39.68 692 ALA B C 1
ATOM 9461 O O . ALA B 1 692 ? 141.663 142.668 164.519 1.00 39.68 692 ALA B O 1
ATOM 9463 N N . ASP B 1 693 ? 139.984 142.971 165.982 1.00 40.00 693 ASP B N 1
ATOM 9464 C CA . ASP B 1 693 ? 139.947 141.559 166.342 1.00 40.00 693 ASP B CA 1
ATOM 9465 C C . ASP B 1 693 ? 139.327 140.710 165.244 1.00 40.00 693 ASP B C 1
ATOM 9466 O O . ASP B 1 693 ? 139.708 139.548 165.083 1.00 40.00 693 ASP B O 1
ATOM 9471 N N . VAL B 1 694 ? 138.372 141.263 164.493 1.00 35.83 694 VAL B N 1
ATOM 9472 C CA . VAL B 1 694 ? 137.770 140.530 163.384 1.00 35.83 694 VAL B CA 1
ATOM 9473 C C . VAL B 1 694 ? 138.798 140.293 162.286 1.00 35.83 694 VAL B C 1
ATOM 9474 O O . VAL B 1 694 ? 138.868 139.205 161.706 1.00 35.83 694 VAL B O 1
ATOM 9478 N N . LEU B 1 695 ? 139.638 141.294 162.013 1.00 33.07 695 LEU B N 1
ATOM 9479 C CA . LEU B 1 695 ? 140.655 141.152 160.979 1.00 33.07 695 LEU B CA 1
ATOM 9480 C C . LEU B 1 695 ? 141.772 140.207 161.402 1.00 33.07 695 LEU B C 1
ATOM 9481 O O . LEU B 1 695 ? 142.403 139.582 160.545 1.00 33.07 695 LEU B O 1
ATOM 9486 N N . LYS B 1 696 ? 142.027 140.080 162.705 1.00 36.78 696 LYS B N 1
ATOM 9487 C CA . LYS B 1 696 ? 142.996 139.098 163.175 1.00 36.78 696 LYS B CA 1
ATOM 9488 C C . LYS B 1 696 ? 142.458 137.676 163.099 1.00 36.78 696 LYS B C 1
ATOM 9489 O O . LYS B 1 696 ? 143.221 136.748 162.820 1.00 36.78 696 LYS B O 1
ATOM 9495 N N . GLN B 1 697 ? 141.161 137.481 163.352 1.00 35.80 697 GLN B N 1
ATOM 9496 C CA . GLN B 1 697 ? 140.590 136.138 163.301 1.00 35.80 697 GLN B CA 1
ATOM 9497 C C . GLN B 1 697 ? 140.469 135.641 161.869 1.00 35.80 697 GLN B C 1
ATOM 9498 O O . GLN B 1 697 ? 140.658 134.450 161.603 1.00 35.80 697 GLN B O 1
ATOM 9504 N N . GLN B 1 698 ? 140.159 136.534 160.935 1.00 32.55 698 GLN B N 1
ATOM 9505 C CA . GLN B 1 698 ? 140.094 136.165 159.531 1.00 32.55 698 GLN B CA 1
ATOM 9506 C C . GLN B 1 698 ? 141.468 136.054 158.887 1.00 32.55 698 GLN B C 1
ATOM 9507 O O . GLN B 1 698 ? 141.570 135.535 157.772 1.00 32.55 698 GLN B O 1
ATOM 9513 N N . GLY B 1 699 ? 142.517 136.514 159.560 1.00 31.39 699 GLY B N 1
ATOM 9514 C CA . GLY B 1 699 ? 143.849 136.459 159.005 1.00 31.39 699 GLY B CA 1
ATOM 9515 C C . GLY B 1 699 ? 144.183 137.580 158.058 1.00 31.39 699 GLY B C 1
ATOM 9516 O O . GLY B 1 699 ? 145.152 137.471 157.305 1.00 31.39 699 GLY B O 1
ATOM 9517 N N . VAL B 1 700 ? 143.407 138.658 158.061 1.00 28.90 700 VAL B N 1
ATOM 9518 C CA . VAL B 1 700 ? 143.652 139.785 157.152 1.00 28.90 700 VAL B CA 1
ATOM 9519 C C . VAL B 1 700 ? 144.577 140.730 157.910 1.00 28.90 700 VAL B C 1
ATOM 9520 O O . VAL B 1 700 ? 144.165 141.708 158.537 1.00 28.90 700 VAL B O 1
ATOM 9524 N N . THR B 1 701 ? 145.874 140.406 157.878 1.00 30.64 701 THR B N 1
ATOM 9525 C CA . THR B 1 701 ? 146.881 141.123 158.654 1.00 30.64 701 THR B CA 1
ATOM 9526 C C . THR B 1 701 ? 148.148 141.464 157.884 1.00 30.64 701 THR B C 1
ATOM 9527 O O . THR B 1 701 ? 148.929 142.287 158.371 1.00 30.64 701 THR B O 1
ATOM 9531 N N . GLN B 1 702 ? 148.386 140.868 156.715 1.00 26.80 702 GLN B N 1
ATOM 9532 C CA . GLN B 1 702 ? 149.691 140.998 156.076 1.00 26.80 702 GLN B CA 1
ATOM 9533 C C . GLN B 1 702 ? 149.846 142.335 155.364 1.00 26.80 702 GLN B C 1
ATOM 9534 O O . GLN B 1 702 ? 150.814 143.064 155.602 1.00 26.80 702 GLN B O 1
ATOM 9540 N N . LEU B 1 703 ? 148.910 142.674 154.490 1.00 22.08 703 LEU B N 1
ATOM 9541 C CA . LEU B 1 703 ? 149.028 143.856 153.655 1.00 22.08 703 LEU B CA 1
ATOM 9542 C C . LEU B 1 703 ? 148.016 144.914 154.061 1.00 22.08 703 LEU B C 1
ATOM 9543 O O . LEU B 1 703 ? 147.000 144.632 154.697 1.00 22.08 703 LEU B O 1
ATOM 9548 N N . SER B 1 704 ? 148.324 146.149 153.690 1.00 19.76 704 SER B N 1
ATOM 9549 C CA . SER B 1 704 ? 147.371 147.238 153.766 1.00 19.76 704 SER B CA 1
ATOM 9550 C C . SER B 1 704 ? 146.309 147.075 152.686 1.00 19.76 704 SER B C 1
ATOM 9551 O O . SER B 1 704 ? 146.472 146.315 151.732 1.00 19.76 704 SER B O 1
ATOM 9554 N N . LYS B 1 705 ? 145.205 147.805 152.838 1.00 18.44 705 LYS B N 1
ATOM 9555 C CA . LYS B 1 705 ? 144.159 147.750 151.825 1.00 18.44 705 LYS B CA 1
ATOM 9556 C C . LYS B 1 705 ? 144.573 148.441 150.535 1.00 18.44 705 LYS B C 1
ATOM 9557 O O . LYS B 1 705 ? 144.045 148.109 149.472 1.00 18.44 705 LYS B O 1
ATOM 9563 N N . TRP B 1 706 ? 145.525 149.371 150.601 1.00 17.03 706 TRP B N 1
ATOM 9564 C CA . TRP B 1 706 ? 146.033 150.017 149.400 1.00 17.03 706 TRP B CA 1
ATOM 9565 C C . TRP B 1 706 ? 147.015 149.120 148.662 1.00 17.03 706 TRP B C 1
ATOM 9566 O O . TRP B 1 706 ? 147.063 149.132 147.429 1.00 17.03 706 TRP B O 1
ATOM 9577 N N . ASN B 1 707 ? 147.799 148.334 149.398 1.00 16.85 707 ASN B N 1
ATOM 9578 C CA . ASN B 1 707 ? 148.671 147.357 148.763 1.00 16.85 707 ASN B CA 1
ATOM 9579 C C . ASN B 1 707 ? 147.878 146.177 148.226 1.00 16.85 707 ASN B C 1
ATOM 9580 O O . ASN B 1 707 ? 148.270 145.572 147.226 1.00 16.85 707 ASN B O 1
ATOM 9585 N N . CYS B 1 708 ? 146.771 145.836 148.883 1.00 15.80 708 CYS B N 1
ATOM 9586 C CA . CYS B 1 708 ? 145.869 144.814 148.367 1.00 15.80 708 CYS B CA 1
ATOM 9587 C C . CYS B 1 708 ? 145.191 145.277 147.086 1.00 15.80 708 CYS B C 1
ATOM 9588 O O . CYS B 1 708 ? 144.971 144.477 146.172 1.00 15.80 708 CYS B O 1
ATOM 9591 N N . LEU B 1 709 ? 144.847 146.563 147.008 1.00 14.51 709 LEU B N 1
ATOM 9592 C CA . LEU B 1 709 ? 144.303 147.123 145.776 1.00 14.51 709 LEU B CA 1
ATOM 9593 C C . LEU B 1 709 ? 145.350 147.151 144.669 1.00 14.51 709 LEU B C 1
ATOM 9594 O O . LEU B 1 709 ? 145.031 146.895 143.505 1.00 14.51 709 LEU B O 1
ATOM 9599 N N . LEU B 1 710 ? 146.606 147.431 145.024 1.00 13.47 710 LEU B N 1
ATOM 9600 C CA . LEU B 1 710 ? 147.677 147.522 144.038 1.00 13.47 710 LEU B CA 1
ATOM 9601 C C . LEU B 1 710 ? 148.002 146.162 143.433 1.00 13.47 710 LEU B C 1
ATOM 9602 O O . LEU B 1 710 ? 148.292 146.064 142.238 1.00 13.47 710 LEU B O 1
ATOM 9607 N N . ILE B 1 711 ? 147.935 145.106 144.240 1.00 12.47 711 ILE B N 1
ATOM 9608 C CA . ILE B 1 711 ? 148.173 143.750 143.761 1.00 12.47 711 ILE B CA 1
ATOM 9609 C C . ILE B 1 711 ? 147.053 143.303 142.824 1.00 12.47 711 ILE B C 1
ATOM 9610 O O . ILE B 1 711 ? 147.298 142.629 141.815 1.00 12.47 711 ILE B O 1
ATOM 9615 N N . THR B 1 712 ? 145.818 143.707 143.121 1.00 12.09 712 THR B N 1
ATOM 9616 C CA . THR B 1 712 ? 144.675 143.389 142.270 1.00 12.09 712 THR B CA 1
ATOM 9617 C C . THR B 1 712 ? 144.777 144.084 140.917 1.00 12.09 712 THR B C 1
ATOM 9618 O O . THR B 1 712 ? 144.438 143.499 139.883 1.00 12.09 712 THR B O 1
ATOM 9622 N N . VAL B 1 713 ? 145.254 145.326 140.909 1.00 11.62 713 VAL B N 1
ATOM 9623 C CA . VAL B 1 713 ? 145.507 146.033 139.662 1.00 11.62 713 VAL B CA 1
ATOM 9624 C C . VAL B 1 713 ? 146.682 145.398 138.924 1.00 11.62 713 VAL B C 1
ATOM 9625 O O . VAL B 1 713 ? 146.653 145.246 137.698 1.00 11.62 713 VAL B O 1
ATOM 9629 N N . GLY B 1 714 ? 147.710 144.977 139.666 1.00 10.41 714 GLY B N 1
ATOM 9630 C CA . GLY B 1 714 ? 148.880 144.379 139.050 1.00 10.41 714 GLY B CA 1
ATOM 9631 C C . GLY B 1 714 ? 148.643 143.003 138.462 1.00 10.41 714 GLY B C 1
ATOM 9632 O O . GLY B 1 714 ? 149.290 142.635 137.481 1.00 10.41 714 GLY B O 1
ATOM 9633 N N . PHE B 1 715 ? 147.739 142.217 139.056 1.00 10.88 715 PHE B N 1
ATOM 9634 C CA . PHE B 1 715 ? 147.337 140.958 138.431 1.00 10.88 715 PHE B CA 1
ATOM 9635 C C . PHE B 1 715 ? 146.625 141.190 137.109 1.00 10.88 715 PHE B C 1
ATOM 9636 O O . PHE B 1 715 ? 146.795 140.409 136.171 1.00 10.88 715 PHE B O 1
ATOM 9644 N N . GLY B 1 716 ? 145.833 142.256 137.015 1.00 10.69 716 GLY B N 1
ATOM 9645 C CA . GLY B 1 716 ? 145.199 142.580 135.751 1.00 10.69 716 GLY B CA 1
ATOM 9646 C C . GLY B 1 716 ? 146.195 142.954 134.671 1.00 10.69 716 GLY B C 1
ATOM 9647 O O . GLY B 1 716 ? 146.021 142.595 133.507 1.00 10.69 716 GLY B O 1
ATOM 9648 N N . PHE B 1 717 ? 147.261 143.658 135.039 1.00 10.88 717 PHE B N 1
ATOM 9649 C CA . PHE B 1 717 ? 148.261 144.006 134.043 1.00 10.88 717 PHE B CA 1
ATOM 9650 C C . PHE B 1 717 ? 149.111 142.807 133.661 1.00 10.88 717 PHE B C 1
ATOM 9651 O O . PHE B 1 717 ? 149.526 142.696 132.506 1.00 10.88 717 PHE B O 1
ATOM 9659 N N . LEU B 1 718 ? 149.341 141.893 134.603 1.00 10.48 718 LEU B N 1
ATOM 9660 C CA . LEU B 1 718 ? 150.116 140.690 134.324 1.00 10.48 718 LEU B CA 1
ATOM 9661 C C . LEU B 1 718 ? 149.413 139.786 133.317 1.00 10.48 718 LEU B C 1
ATOM 9662 O O . LEU B 1 718 ? 150.052 139.252 132.407 1.00 10.48 718 LEU B O 1
ATOM 9667 N N . PHE B 1 719 ? 148.098 139.633 133.439 1.00 10.73 719 PHE B N 1
ATOM 9668 C CA . PHE B 1 719 ? 147.371 138.735 132.557 1.00 10.73 719 PHE B CA 1
ATOM 9669 C C . PHE B 1 719 ? 147.134 139.319 131.171 1.00 10.73 719 PHE B C 1
ATOM 9670 O O . PHE B 1 719 ? 146.958 138.551 130.225 1.00 10.73 719 PHE B O 1
ATOM 9678 N N . ARG B 1 720 ? 147.131 140.647 131.022 1.00 10.92 720 ARG B N 1
ATOM 9679 C CA . ARG B 1 720 ? 147.083 141.234 129.685 1.00 10.92 720 ARG B CA 1
ATOM 9680 C C . ARG B 1 720 ? 148.394 141.017 128.949 1.00 10.92 720 ARG B C 1
ATOM 9681 O O . ARG B 1 720 ? 148.399 140.797 127.733 1.00 10.92 720 ARG B O 1
ATOM 9689 N N . ILE B 1 721 ? 149.513 141.086 129.673 1.00 10.49 721 ILE B N 1
ATOM 9690 C CA . ILE B 1 721 ? 150.819 140.816 129.086 1.00 10.49 721 ILE B CA 1
ATOM 9691 C C . ILE B 1 721 ? 150.932 139.347 128.705 1.00 10.49 721 ILE B C 1
ATOM 9692 O O . ILE B 1 721 ? 151.450 139.009 127.637 1.00 10.49 721 ILE B O 1
ATOM 9697 N N . LEU B 1 722 ? 150.399 138.459 129.544 1.00 10.92 722 LEU B N 1
ATOM 9698 C CA . LEU B 1 722 ? 150.434 137.034 129.243 1.00 10.92 722 LEU B CA 1
ATOM 9699 C C . LEU B 1 722 ? 149.520 136.680 128.082 1.00 10.92 722 LEU B C 1
ATOM 9700 O O . LEU B 1 722 ? 149.846 135.789 127.296 1.00 10.92 722 LEU B O 1
ATOM 9705 N N . PHE B 1 723 ? 148.380 137.361 127.965 1.00 10.59 723 PHE B N 1
ATOM 9706 C CA . PHE B 1 723 ? 147.517 137.199 126.801 1.00 10.59 723 PHE B CA 1
ATOM 9707 C C . PHE B 1 723 ? 148.202 137.692 125.535 1.00 10.59 723 PHE B C 1
ATOM 9708 O O . PHE B 1 723 ? 148.055 137.085 124.471 1.00 10.59 723 PHE B O 1
ATOM 9716 N N . TYR B 1 724 ? 148.980 138.770 125.640 1.00 11.12 724 TYR B N 1
ATOM 9717 C CA . TYR B 1 724 ? 149.736 139.259 124.494 1.00 11.12 724 TYR B CA 1
ATOM 9718 C C . TYR B 1 724 ? 150.860 138.299 124.114 1.00 11.12 724 TYR B C 1
ATOM 9719 O O . TYR B 1 724 ? 151.128 138.095 122.926 1.00 11.12 724 TYR B O 1
ATOM 9728 N N . LEU B 1 725 ? 151.517 137.694 125.106 1.00 11.77 725 LEU B N 1
ATOM 9729 C CA . LEU B 1 725 ? 152.557 136.710 124.826 1.00 11.77 725 LEU B CA 1
ATOM 9730 C C . LEU B 1 725 ? 151.984 135.441 124.212 1.00 11.77 725 LEU B C 1
ATOM 9731 O O . LEU B 1 725 ? 152.665 134.778 123.428 1.00 11.77 725 LEU B O 1
ATOM 9736 N N . CYS B 1 726 ? 150.741 135.093 124.544 1.00 14.47 726 CYS B N 1
ATOM 9737 C CA . CYS B 1 726 ? 150.100 133.958 123.894 1.00 14.47 726 CYS B CA 1
ATOM 9738 C C . CYS B 1 726 ? 149.678 134.289 122.469 1.00 14.47 726 CYS B C 1
ATOM 9739 O O . CYS B 1 726 ? 149.617 133.393 121.623 1.00 14.47 726 CYS B O 1
ATOM 9742 N N . LEU B 1 727 ? 149.389 135.557 122.182 1.00 12.50 727 LEU B N 1
ATOM 9743 C CA . LEU B 1 727 ? 149.147 135.973 120.808 1.00 12.50 727 LEU B CA 1
ATOM 9744 C C . LEU B 1 727 ? 150.432 136.071 120.003 1.00 12.50 727 LEU B C 1
ATOM 9745 O O . LEU B 1 727 ? 150.376 136.072 118.772 1.00 12.50 727 LEU B O 1
ATOM 9750 N N . LEU B 1 728 ? 151.583 136.136 120.667 1.00 13.08 728 LEU B N 1
ATOM 9751 C CA . LEU B 1 728 ? 152.856 136.116 119.963 1.00 13.08 728 LEU B CA 1
ATOM 9752 C C . LEU B 1 728 ? 153.273 134.701 119.600 1.00 13.08 728 LEU B C 1
ATOM 9753 O O . LEU B 1 728 ? 153.866 134.483 118.541 1.00 13.08 728 LEU B O 1
ATOM 9758 N N . LEU B 1 729 ? 152.974 133.732 120.459 1.00 14.98 729 LEU B N 1
ATOM 9759 C CA . LEU B 1 729 ? 153.406 132.361 120.236 1.00 14.98 729 LEU B CA 1
ATOM 9760 C C . LEU B 1 729 ? 152.394 131.542 119.454 1.00 14.98 729 LEU B C 1
ATOM 9761 O O . LEU B 1 729 ? 152.786 130.692 118.650 1.00 14.98 729 LEU B O 1
ATOM 9766 N N . GLY B 1 730 ? 151.109 131.776 119.669 1.00 13.90 730 GLY B N 1
ATOM 9767 C CA . GLY B 1 730 ? 150.059 131.030 119.018 1.00 13.90 730 GLY B CA 1
ATOM 9768 C C . GLY B 1 730 ? 149.146 131.950 118.234 1.00 13.90 730 GLY B C 1
ATOM 9769 O O . GLY B 1 730 ? 149.538 133.040 117.816 1.00 13.90 730 GLY B O 1
ATOM 9770 N N . SER B 1 731 ? 147.908 131.481 118.057 1.00 14.55 731 SER B N 1
ATOM 9771 C CA . SER B 1 731 ? 146.847 132.153 117.296 1.00 14.55 731 SER B CA 1
ATOM 9772 C C . SER B 1 731 ? 147.288 132.506 115.877 1.00 14.55 731 SER B C 1
ATOM 9773 O O . SER B 1 731 ? 147.116 133.627 115.401 1.00 14.55 731 SER B O 1
ATOM 9776 N N . LYS B 1 732 ? 147.883 131.533 115.210 1.00 16.03 732 LYS B N 1
ATOM 9777 C CA . LYS B 1 732 ? 148.042 131.548 113.768 1.00 16.03 732 LYS B CA 1
ATOM 9778 C C . LYS B 1 732 ? 147.196 130.416 113.216 1.00 16.03 732 LYS B C 1
ATOM 9779 O O . LYS B 1 732 ? 146.967 129.415 113.901 1.00 16.03 732 LYS B O 1
ATOM 9785 N N . ASN B 1 733 ? 146.697 130.580 112.008 1.00 18.03 733 ASN B N 1
ATOM 9786 C CA . ASN B 1 733 ? 145.853 129.569 111.392 1.00 18.03 733 ASN B CA 1
ATOM 9787 C C . ASN B 1 733 ? 146.606 129.033 110.181 1.00 18.03 733 ASN B C 1
ATOM 9788 O O . ASN B 1 733 ? 146.407 129.488 109.055 1.00 18.03 733 ASN B O 1
ATOM 9793 N N . LYS B 1 734 ? 147.467 128.056 110.419 1.00 19.78 734 LYS B N 1
ATOM 9794 C CA . LYS B 1 734 ? 148.353 127.556 109.383 1.00 19.78 734 LYS B CA 1
ATOM 9795 C C . LYS B 1 734 ? 147.821 126.262 108.786 1.00 19.78 734 LYS B C 1
ATOM 9796 O O . LYS B 1 734 ? 147.103 125.504 109.441 1.00 19.78 734 LYS B O 1
ATOM 9802 N N . ARG B 1 735 ? 148.188 126.040 107.523 1.00 22.36 735 ARG B N 1
ATOM 9803 C CA . ARG B 1 735 ? 147.745 124.938 106.656 1.00 22.36 735 ARG B CA 1
ATOM 9804 C C . ARG B 1 735 ? 146.234 124.888 106.464 1.00 22.36 735 ARG B C 1
ATOM 9805 O O . ARG B 1 735 ? 145.749 124.888 105.330 1.00 22.36 735 ARG B O 1
#

Radius of gyration: 36.4 Å; Cα contacts (8 Å, |Δi|>4): 2150; chains: 2; bounding box: 82×65×121 Å

Foldseek 3Di:
DAQKKKKWWFQKWAWDQPVPDIATQAGGDTDMDMFLAAEEEEEDVSQQLQVVLCLVLVFFDPPRIDTFIDMPPHGCDLLNSLQFEAELHPDFDFDQLDFLLRLLLLLLLLQAAVVQPSVNSSVLSVVLCVLLVPPVRRGWGNHDPVGDTDDPLSSLSSSVSSGPSAQGQEYEYEASCPVHDLVSSLSVLVVVSVSRNLHHYHYYYHYDHDPSSLVRHAWYWYGANNATLAIGHPVCQQVLVVVVPHGDDPPDDSVVVVNVVQVVQCPDPNHCVSSRVSNVVVVVVVVVVPQDDQRSVCVNCVSRHSVVHRDLTNYDLVSLLVSLLVVVVSSCVSVVVVLVVLLVVLLVVLQVLLVVLFAQDQAPVSLVSVLVSLLVLLLVLLVSLLVLLCVCQSCLVVVQSCPSSHSHDLLSVLVSVLVNCLVSLLSSLVSNLVSHPVGSPFDDPPVLSVLSSLLSSLSNLLSNLQSLLLSLVDNDSVVSVVVSVVVSVVLSCLLLSVPHLVPPDPVCNVVSVVRLSNLSSLLNLCSRQVPQAAARHFPLSPPVPDPPDDDDSVVSQVVQVVVCVPPVDRRHRGDGDAGSNNSCVVSVSPDDHSVVSSVVSNVSSVVSSVSSSVSVVVDSHNHD/DFQKKKKWWFQKWAWDQPVPDIATQAGGDTDMDMFLAAEEEEEDVSQQLQVVLCLVLVFFDPPRIDTFIAMPPHGDDLLNSLQFEAEQHPDFDFDQLDFLLRLLLLLLLLQAAVVQPSVNSSVLSVVLCVLLPPPVRRGWGNHDPVGDTDDPLSSLSSSVSSGPSAQGQEYEYEASCPVHDLVSSLSVLVVVSVSRNLHHYHYYYHYDHDPSSLVRHAWYWYGANNATLAIGHPVCQQVLVVVVPHGDDPPDDSVVVVNVVQVVQCPDPNHCVSSRVSNVVVVVVVVVVPQDDQSSVCVNCVSRHSVVHRDLTNYDLVSLLVSLLVVVVSSCVSVVVVLVVLLVVLLVVLQVLLVVLFAQDQAPVSLVSVLVSLLVLLLVLLVSLLVLLCVCQSCLVVVQSCPSSHSHDLLSVLVSVLVNCLVSLLSSLVSNLVSHPVGSPFDDPPVLSVLSSLLSSLSNLLSNLQSLLLSLVDNDSVVSVVVSVVVSVVLSCLLLSVPHLVPPDPVCNVVSVVRLSNLSSLLNLCSRQVPQAAARHFQLSPPVPDPPDDDDSVVSQVVQVVVCVPPVDRRHRGDGDAGSNNSCVVSVSPDDHSVVSSVVSNVSSVVSSVSSSVSVVVDSHNHD

Nearest PDB structures (foldseek):
  8wto-assembly1_B  TM=1.002E+00  e=3.418E-97  Arabidopsis thaliana
  8wtm-assembly1_A  TM=8.599E-01  e=3.373E-80  Arabidopsis thaliana
  7jr7-assembly1_B  TM=8.167E-01  e=6.540E-33  Homo sapiens
  9ium-assembly1_A  TM=7.918E-01  e=4.046E-29  Candida albicans SC5314
  9iul-assembly1_A  TM=7.866E-01  e=5.050E-29  Candida albicans SC5314

InterPro domains:
  IPR003439 ABC transporter-like, ATP-binding domain [PF00005] (108-260)
  IPR003439 ABC transporter-like, ATP-binding domain [PS50893] (88-332)
  IPR003593 AAA+ ATPase domain [SM00382] (117-309)
  IPR013525 ABC-2 type transporter, transmembrane domain [PF01061] (431-640)
  IPR017871 ABC transporter-like, conserved site [PS00211] (232-246)
  IPR027417 P-loop containing nucleoside triphosphate hydrolase [G3DSA:3.40.50.300] (97-322)
  IPR027417 P-loop containing nucleoside triphosphate hydrolase [SSF52540] (103-321)
  IPR050352 ATP-binding cassette subfamily G transporters [PTHR48041] (59-724)

Sequence (1248 aa):
RPVPFVLSFNNLTYNVSVRSKTKTLLDNISGETRDGEILAVLGASGSGKSTLIDALANRIAKGSLKGTVTLNGEALQSRMLKVISAYVMQDDLLFPMLTVEETLMFAAEFRLPRSLPKSKKKLRVQALIDQLGIRNAAKTIIGDEGHRGISGGERRRVSIGIDIIHDPIVLFLDEPTSGLDSTSAFMVVKVLKRIAESGSIIIMSIHQPSHRVLSLLDRLIFLSRGHTVFSGSPASLPSFFAGFGNPIPENENQTEFALDLIRELEGSAGGTRGLVEFNKKWQEMKKQSNLTLKEAISASISRGKLVLAVPAFANPFWIEIKTLTRRSILNSRRQPELLGMRLATVIVTGFILATVFWRLDNSPKGVQERLGFFAFAMSTMFYTCADALPVFLQERYIFMRETAYNAYRRSSYVLSHAIVTFPSLIFLSLAFAVTTFWAVGLEGGLMGFLFYCLIILASFWSGSSFVTFLSGVVPHVMLGYTIVVAILAYFLLFSGFFINRDRIPQYWIWFHYLSLVKYPYEAVLQNEFSDPTECFVRGVQLFDNSPLGELTYGMKLRLLDSVSRSIGMRISSSTCLTTGADVLKQQGVTQLSKWNCLLITVGFGFLFRILFYLCLLLGSKNKRRPVPFVLSFNNLTYNVSVRSKTKTLLDNISGETRDGEILAVLGASGSGKSTLIDALANRIAKGSLKGTVTLNGEALQSRMLKVISAYVMQDDLLFPMLTVEETLMFAAEFRLPRSLPKSKKKLRVQALIDQLGIRNAAKTIIGDEGHRGISGGERRRVSIGIDIIHDPIVLFLDEPTSGLDSTSAFMVVKVLKRIAESGSIIIMSIHQPSHRVLSLLDRLIFLSRGHTVFSGSPASLPSFFAGFGNPIPENENQTEFALDLIRELEGSAGGTRGLVEFNKKWQEMKKQSNLTLKEAISASISRGKLVLAVPAFANPFWIEIKTLTRRSILNSRRQPELLGMRLATVIVTGFILATVFWRLDNSPKGVQERLGFFAFAMSTMFYTCADALPVFLQERYIFMRETAYNAYRRSSYVLSHAIVTFPSLIFLSLAFAVTTFWAVGLEGGLMGFLFYCLIILASFWSGSSFVTFLSGVVPHVMLGYTIVVAILAYFLLFSGFFINRDRIPQYWIWFHYLSLVKYPYEAVLQNEFSDPTECFVRGVQLFDNSPLGELTYGMKLRLLDSVSRSIGMRISSSTCLTTGADVLKQQGVTQLSKWNCLLITVGFGFLFRILFYLCLLLGSKNKR

Organism: Arabidopsis thaliana (NCBI:txid3702)

Secondary structure (DSSP, 8-state):
-PPP-EEEEEEEEEEEEE--EEEEEEEEEEEEEETT-EEEEEE-TTSSHHHHHHHHTT-SPBTTEEEEEEETTEE--HHHHHHHEEEE-SS----TTSBHHHHHHHHHHHHS-TTS-HHHHHHHHHHHHHHHT-STTTTSB---SSS--S-HHHHHHHHHHHHHSS--SEEEESSTTTT--HHHHHHHHHHHHHHHHTT-EEEEE-SS--HHHHTT--EEEEEETTEEEEEE-GGGHHHHHHHHT-PPPTTS-HHHHHHHHHHHHHTSSSTTHHHHHHHHHHHHHTT-----HHHHHHHHHTTTS------SSSS-HHHHHHHHHHHHHHHHHSSHHHHHHHHHHHHHHHHHHHHHTTT--SSHHHHHHHHHHHHHHHHHHHHHGGGGHHHHHTTHHHHHHHHTTTSS-HHHHHHHHHHHSHHHHHHHHHHHHHHHHHHHT-SSHHHHHHHHHHHHHHHHHHHHHHHHHHHTT-S-HHHHHHHHHHHHHHHHHTSSSSS-TTTS-GGGHHHHTT-TTHHHHHHHHHHHT--TT-EEEETTGGGSS-TT----HHHHHHHHHHHHHHHSS---TT-EEEEHHHHHHHHT--SS-HHHHHHHHHHHHHHHHHHHHHHHHHS-----/-PPP-EEEEEEEEEEEEE--EEEEEEEEEEEEEETT-EEEEEE-TTSSHHHHHHHHTT-SPBTTEEEEEEETTEE--HHHHHHHEEEE-SS----TTSBHHHHHHHHHHHHS-TTS-HHHHHHHHHHHHHHHT-STTTTSB---SSS--S-HHHHHHHHHHHHSSS--SEEEESSTTTT--HHHHHHHHHHHHHHHHTT-EEEEE-SS--HHHHTT--EEEEEETTEEEEEE-STTHHHHHHHHT-PPPTTS-HHHHHHHHHHHHHTSSSTTHHHHHHHHHHHHHTTT----HHHHHHH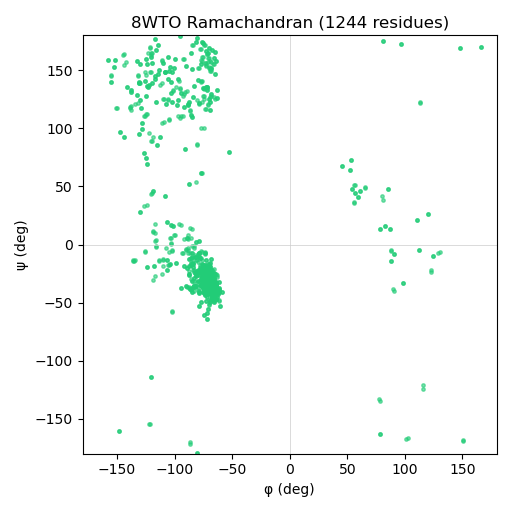HHTTTS------SSSS-HHHHHHHHHHHHHHHHHHSHHHHHHHHHHHHHHHHHHHHHTTT--SSHHHHHHHHHHHHHHHHHHHHHGGGGHHHHHTTHHHHHHHHTTTSS-HHHHHHHHHHHSHHHHHHHHHHHHHHHHHHHT-SSHHHHHHHHHHHHHHHHHHHHHHHHHHHHH-S-HHHHHHHHHHHHHHHHHTSSSSS-TTTS-GGGHHHHTT-TTHHHHHHHHHHHT--TT-EEEETTGGGSS-TT----HHHHHHHHHHHHHHHSS---TT-EEEEHHHHHHHTT--SS-HHHHHHHHHHHHHHHHHHHHHHHHHS-----

B-factor: mean 28.96, std 17.67, range [10.41, 84.0]